Protein AF-A0A9R0IRI5-F1 (afdb_monomer)

Structure (mmCIF, N/CA/C/O backbone):
data_AF-A0A9R0IRI5-F1
#
_entry.id   AF-A0A9R0IRI5-F1
#
loop_
_atom_site.group_PDB
_atom_site.id
_atom_site.type_symbol
_atom_site.label_atom_id
_atom_site.label_alt_id
_atom_site.label_comp_id
_atom_site.label_asym_id
_atom_site.label_entity_id
_atom_site.label_seq_id
_atom_site.pdbx_PDB_ins_code
_atom_site.Cartn_x
_atom_site.Cartn_y
_atom_site.Cartn_z
_atom_site.occupancy
_atom_site.B_iso_or_equiv
_atom_site.auth_seq_id
_atom_site.auth_comp_id
_atom_site.auth_asym_id
_atom_site.auth_atom_id
_atom_site.pdbx_PDB_model_num
ATOM 1 N N . ALA A 1 1 ? 5.617 -37.318 -29.002 1.00 34.44 1 ALA A N 1
ATOM 2 C CA . ALA A 1 1 ? 5.835 -37.202 -27.542 1.00 34.44 1 ALA A CA 1
ATOM 3 C C . ALA A 1 1 ? 7.312 -37.353 -27.120 1.00 34.44 1 ALA A C 1
ATOM 5 O O . ALA A 1 1 ? 7.577 -37.456 -25.933 1.00 34.44 1 ALA A O 1
ATOM 6 N N . SER A 1 2 ? 8.288 -37.273 -28.040 1.00 26.97 2 SER A N 1
ATOM 7 C CA . SER A 1 2 ? 9.733 -37.380 -27.747 1.00 26.97 2 SER A CA 1
ATOM 8 C C . SER A 1 2 ? 10.540 -36.094 -28.010 1.00 26.97 2 SER A C 1
ATOM 10 O O . SER A 1 2 ? 11.762 -36.133 -27.974 1.00 26.97 2 SER A O 1
ATOM 12 N N . GLU A 1 3 ? 9.885 -34.950 -28.248 1.00 26.55 3 GLU A N 1
ATOM 13 C CA . GLU A 1 3 ? 10.561 -33.654 -28.488 1.00 26.55 3 GLU A CA 1
ATOM 14 C C . GLU A 1 3 ? 10.225 -32.574 -27.438 1.00 26.55 3 GLU A C 1
ATOM 16 O O . GLU A 1 3 ? 10.919 -31.565 -27.339 1.00 26.55 3 GLU A O 1
ATOM 21 N N . ASN A 1 4 ? 9.230 -32.808 -26.570 1.00 27.70 4 ASN A N 1
ATOM 22 C CA . ASN A 1 4 ? 8.852 -31.870 -25.499 1.00 27.70 4 ASN A CA 1
ATOM 23 C C . ASN A 1 4 ? 9.758 -31.943 -24.256 1.00 27.70 4 ASN A C 1
ATOM 25 O O . ASN A 1 4 ? 9.698 -31.061 -23.402 1.00 27.70 4 ASN A O 1
ATOM 29 N N . SER A 1 5 ? 10.625 -32.952 -24.146 1.00 26.86 5 SER A N 1
ATOM 30 C CA . SER A 1 5 ? 11.567 -33.097 -23.027 1.00 26.86 5 SER A CA 1
ATOM 31 C C . SER A 1 5 ? 12.816 -32.223 -23.162 1.00 26.86 5 SER A C 1
ATOM 33 O O . SER A 1 5 ? 13.522 -32.027 -22.181 1.00 26.86 5 SER A O 1
ATOM 35 N N . THR A 1 6 ? 13.086 -31.657 -24.341 1.00 27.02 6 THR A N 1
ATOM 36 C CA . THR A 1 6 ? 14.263 -30.803 -24.585 1.00 27.02 6 THR A CA 1
ATOM 37 C C . THR A 1 6 ? 14.029 -29.350 -24.144 1.00 27.02 6 THR A C 1
ATOM 39 O O . THR A 1 6 ? 14.977 -28.636 -23.830 1.00 27.02 6 THR A O 1
ATOM 42 N N . TYR A 1 7 ? 12.771 -28.908 -24.032 1.00 27.80 7 TYR A N 1
ATOM 43 C CA . TYR A 1 7 ? 12.427 -27.515 -23.711 1.00 27.80 7 TYR A CA 1
ATOM 44 C C . TYR A 1 7 ? 12.469 -27.162 -22.217 1.00 27.80 7 TYR A C 1
ATOM 46 O O . TYR A 1 7 ? 12.655 -25.996 -21.876 1.00 27.80 7 TYR A O 1
ATOM 54 N N . ILE A 1 8 ? 12.408 -28.155 -21.324 1.00 29.61 8 ILE A N 1
ATOM 55 C CA . ILE A 1 8 ? 12.660 -27.948 -19.885 1.00 29.61 8 ILE A CA 1
ATOM 56 C C . ILE A 1 8 ? 14.173 -27.777 -19.616 1.00 29.61 8 ILE A C 1
ATOM 58 O O . ILE A 1 8 ? 14.571 -27.125 -18.652 1.00 29.61 8 ILE A O 1
ATOM 62 N N . PHE A 1 9 ? 15.037 -28.269 -20.515 1.00 29.34 9 PHE A N 1
ATOM 63 C CA . PHE A 1 9 ? 16.495 -28.149 -20.397 1.00 29.34 9 PHE A CA 1
ATOM 64 C C . PHE A 1 9 ? 17.052 -26.769 -20.796 1.00 29.34 9 PHE A C 1
ATOM 66 O O . PHE A 1 9 ? 18.123 -26.395 -20.320 1.00 29.34 9 PHE A O 1
ATOM 73 N N . VAL A 1 10 ? 16.347 -25.974 -21.613 1.00 31.97 10 VAL A N 1
ATOM 74 C CA . VAL A 1 10 ? 16.868 -24.674 -22.095 1.00 31.97 10 VAL A CA 1
ATOM 75 C C . VAL A 1 10 ? 16.533 -23.519 -21.140 1.00 31.97 10 VAL A C 1
ATOM 77 O O . VAL A 1 10 ? 17.390 -22.670 -20.886 1.00 31.97 10 VAL A O 1
ATOM 80 N N . SER A 1 11 ? 15.345 -23.509 -20.523 1.00 28.72 11 SER A N 1
ATOM 81 C CA . SER A 1 11 ? 14.976 -22.463 -19.551 1.00 28.72 11 SER A CA 1
ATOM 82 C C . SER A 1 11 ? 15.700 -22.634 -18.208 1.00 28.72 11 SER A C 1
ATOM 84 O O . SER A 1 11 ? 16.206 -21.657 -17.655 1.00 28.72 11 SER A O 1
ATOM 86 N N . GLY A 1 12 ? 15.868 -23.873 -17.726 1.00 31.89 12 GLY A N 1
ATOM 87 C CA . GLY A 1 12 ? 16.689 -24.177 -16.546 1.00 31.89 12 GLY A CA 1
ATOM 88 C C . GLY A 1 12 ? 18.197 -24.023 -16.791 1.00 31.89 12 GLY A C 1
ATOM 89 O O . GLY A 1 12 ? 18.934 -23.578 -15.908 1.00 31.89 12 GLY A O 1
ATOM 90 N N . GLY A 1 13 ? 18.659 -24.312 -18.014 1.00 29.42 13 GLY A N 1
ATOM 91 C CA . GLY A 1 13 ? 20.059 -24.181 -18.419 1.00 29.42 13 GLY A CA 1
ATOM 92 C C . GLY A 1 13 ? 20.554 -22.733 -18.437 1.00 29.42 13 GLY A C 1
ATOM 93 O O . GLY A 1 13 ? 21.652 -22.460 -17.954 1.00 29.42 13 GLY A O 1
ATOM 94 N N . HIS A 1 14 ? 19.751 -21.771 -18.905 1.00 31.41 14 HIS A N 1
ATOM 95 C CA . HIS A 1 14 ? 20.143 -20.354 -18.904 1.00 31.41 14 HIS A CA 1
ATOM 96 C C . HIS A 1 14 ? 20.215 -19.740 -17.500 1.00 31.41 14 HIS A C 1
ATOM 98 O O . HIS A 1 14 ? 21.100 -18.919 -17.245 1.00 31.41 14 HIS A O 1
ATOM 104 N N . HIS A 1 15 ? 19.363 -20.183 -16.572 1.00 33.66 15 HIS A N 1
ATOM 105 C CA . HIS A 1 15 ? 19.416 -19.765 -15.169 1.00 33.66 15 HIS A CA 1
ATOM 106 C C . HIS A 1 15 ? 20.618 -20.360 -14.427 1.00 33.66 15 HIS A C 1
ATOM 108 O O . HIS A 1 15 ? 21.333 -19.618 -13.755 1.00 33.66 15 HIS A O 1
ATOM 114 N N . LEU A 1 16 ? 20.930 -21.645 -14.629 1.00 32.50 16 LEU A N 1
ATOM 115 C CA . LEU A 1 16 ? 22.154 -22.264 -14.100 1.00 32.50 16 LEU A CA 1
ATOM 116 C C . LEU A 1 16 ? 23.420 -21.658 -14.717 1.00 32.50 16 LEU A C 1
ATOM 118 O O . LEU A 1 16 ? 24.404 -21.457 -14.014 1.00 32.50 16 LEU A O 1
ATOM 122 N N . THR A 1 17 ? 23.385 -21.271 -15.996 1.00 30.36 17 THR A N 1
ATOM 123 C CA . THR A 1 17 ? 24.509 -20.591 -16.661 1.00 30.36 17 THR A CA 1
ATOM 124 C C . THR A 1 17 ? 24.684 -19.149 -16.169 1.00 30.36 17 THR A C 1
ATOM 126 O O . THR A 1 17 ? 25.813 -18.673 -16.085 1.00 30.36 17 THR A O 1
ATOM 129 N N . ARG A 1 18 ? 23.602 -18.438 -15.812 1.00 34.72 18 ARG A N 1
ATOM 130 C CA . ARG A 1 18 ? 23.656 -17.100 -15.187 1.00 34.72 18 ARG A CA 1
ATOM 131 C C . ARG A 1 18 ? 24.182 -17.167 -13.756 1.00 34.72 18 ARG A C 1
ATOM 133 O O . ARG A 1 18 ? 25.091 -16.413 -13.431 1.00 34.72 18 ARG A O 1
ATOM 140 N N . VAL A 1 19 ? 23.711 -18.124 -12.955 1.00 34.28 19 VAL A N 1
ATOM 141 C CA . VAL A 1 19 ? 24.250 -18.398 -11.613 1.00 34.28 19 VAL A CA 1
ATOM 142 C C . VAL A 1 19 ? 25.727 -18.791 -11.710 1.00 34.28 19 VAL A C 1
ATOM 144 O O . VAL A 1 19 ? 26.556 -18.190 -11.038 1.00 34.28 19 VAL A O 1
ATOM 147 N N . ALA A 1 20 ? 26.098 -19.688 -12.626 1.00 32.31 20 ALA A N 1
ATOM 148 C CA . ALA A 1 20 ? 27.489 -20.067 -12.867 1.00 32.31 20 ALA A CA 1
ATOM 149 C C . ALA A 1 20 ? 28.355 -18.900 -13.378 1.00 32.31 20 ALA A C 1
ATOM 151 O O . ALA A 1 20 ? 29.526 -18.826 -13.026 1.00 32.31 20 ALA A O 1
ATOM 152 N N . LYS A 1 21 ? 27.813 -17.960 -14.169 1.00 35.19 21 LYS A N 1
ATOM 153 C CA . LYS A 1 21 ? 28.524 -16.738 -14.596 1.00 35.19 21 LYS A CA 1
ATOM 154 C C . LYS A 1 21 ? 28.715 -15.748 -13.449 1.00 35.19 21 LYS A C 1
ATOM 156 O O . LYS A 1 21 ? 29.804 -15.195 -13.342 1.00 35.19 21 LYS A O 1
ATOM 161 N N . SER A 1 22 ? 27.726 -15.582 -12.574 1.00 34.81 22 SER A N 1
ATOM 162 C CA . SER A 1 22 ? 27.848 -14.768 -11.360 1.00 34.81 22 SER A CA 1
ATOM 163 C C . SER A 1 22 ? 28.839 -15.390 -10.374 1.00 34.81 22 SER A C 1
ATOM 165 O O . SER A 1 22 ? 29.735 -14.700 -9.902 1.00 34.81 22 SER A O 1
ATOM 167 N N . PHE A 1 23 ? 28.797 -16.711 -10.167 1.00 35.41 23 PHE A N 1
ATOM 168 C CA . PHE A 1 23 ? 29.818 -17.438 -9.405 1.00 35.41 23 PHE A CA 1
ATOM 169 C C . PHE A 1 23 ? 31.197 -17.371 -10.067 1.00 35.41 23 PHE A C 1
ATOM 171 O O . PHE A 1 23 ? 32.193 -17.264 -9.364 1.00 35.41 23 PHE A O 1
ATOM 178 N N . LYS A 1 24 ? 31.286 -17.356 -11.405 1.00 34.47 24 LYS A N 1
ATOM 179 C CA . LYS A 1 24 ? 32.548 -17.195 -12.145 1.00 34.47 24 LYS A CA 1
ATOM 180 C C . LYS A 1 24 ? 33.097 -15.766 -12.082 1.00 34.47 24 LYS A C 1
ATOM 182 O O . LYS A 1 24 ? 34.311 -15.595 -12.065 1.00 34.47 24 LYS A O 1
ATOM 187 N N . ALA A 1 25 ? 32.237 -14.751 -12.003 1.00 35.75 25 ALA A N 1
ATOM 188 C CA . ALA A 1 25 ? 32.619 -13.360 -11.764 1.00 35.75 25 ALA A CA 1
ATOM 189 C C . ALA A 1 25 ? 33.100 -13.157 -10.317 1.00 35.75 25 ALA A C 1
ATOM 191 O O . ALA A 1 25 ? 34.163 -12.578 -10.110 1.00 35.75 25 ALA A O 1
ATOM 192 N N . ILE A 1 26 ? 32.401 -13.748 -9.341 1.00 35.62 26 ILE A N 1
ATOM 193 C CA . ILE A 1 26 ? 32.817 -13.825 -7.929 1.00 35.62 26 ILE A CA 1
ATOM 194 C C . ILE A 1 26 ? 34.143 -14.598 -7.794 1.00 35.62 26 ILE A C 1
ATOM 196 O O . ILE A 1 26 ? 35.044 -14.169 -7.080 1.00 35.62 26 ILE A O 1
ATOM 200 N N . TYR A 1 27 ? 34.313 -15.693 -8.540 1.00 37.12 27 TYR A N 1
ATOM 201 C CA . TYR A 1 27 ? 35.543 -16.485 -8.622 1.00 37.12 27 TYR A CA 1
ATOM 202 C C . TYR A 1 27 ? 36.695 -15.706 -9.264 1.00 37.12 27 TYR A C 1
ATOM 204 O O . TYR A 1 27 ? 37.801 -15.744 -8.744 1.00 37.12 27 TYR A O 1
ATOM 212 N N . ASN A 1 28 ? 36.468 -14.959 -10.348 1.00 37.25 28 ASN A N 1
ATOM 213 C CA . ASN A 1 28 ? 37.505 -14.140 -10.984 1.00 37.25 28 ASN A CA 1
ATOM 214 C C . ASN A 1 28 ? 37.913 -12.947 -10.103 1.00 37.25 28 ASN A C 1
ATOM 216 O O . ASN A 1 28 ? 39.099 -12.630 -10.022 1.00 37.25 28 ASN A O 1
ATOM 220 N N . TYR A 1 29 ? 36.957 -12.348 -9.387 1.00 33.75 29 TYR A N 1
ATOM 221 C CA . TYR A 1 29 ? 37.200 -11.307 -8.385 1.00 33.75 29 TYR A CA 1
ATOM 222 C C . TYR A 1 29 ? 37.968 -11.851 -7.163 1.00 33.75 29 TYR A C 1
ATOM 224 O O . TYR A 1 29 ? 38.909 -11.225 -6.681 1.00 33.75 29 TYR A O 1
ATOM 232 N N . SER A 1 30 ? 37.648 -13.070 -6.712 1.00 32.78 30 SER A N 1
ATOM 233 C CA . SER A 1 30 ? 38.343 -13.771 -5.620 1.00 32.78 30 SER A CA 1
ATOM 234 C C . SER A 1 30 ? 39.747 -14.262 -6.020 1.00 32.78 30 SER A C 1
ATOM 236 O O . SER A 1 30 ? 40.709 -14.131 -5.260 1.00 32.78 30 SER A O 1
ATOM 238 N N . LYS A 1 31 ? 39.911 -14.737 -7.261 1.00 34.09 31 LYS A N 1
ATOM 239 C CA . LYS A 1 31 ? 41.185 -15.195 -7.841 1.00 34.09 31 LYS A CA 1
ATOM 240 C C . LYS A 1 31 ? 42.206 -14.063 -7.964 1.00 34.09 31 LYS A C 1
ATOM 242 O O . LYS A 1 31 ? 43.397 -14.310 -7.788 1.00 34.09 31 LYS A O 1
ATOM 247 N N . ALA A 1 32 ? 41.750 -12.825 -8.168 1.00 35.03 32 ALA A N 1
ATOM 248 C CA . ALA A 1 32 ? 42.601 -11.634 -8.166 1.00 35.03 32 ALA A CA 1
ATOM 249 C C . ALA A 1 32 ? 43.190 -11.292 -6.777 1.00 35.03 32 ALA A C 1
ATOM 251 O O . ALA A 1 32 ? 44.131 -10.506 -6.694 1.00 35.03 32 ALA A O 1
ATOM 252 N N . LYS A 1 33 ? 42.693 -11.902 -5.686 1.00 39.25 33 LYS A N 1
ATOM 253 C CA . LYS A 1 33 ? 43.102 -11.619 -4.292 1.00 39.25 33 LYS A CA 1
ATOM 254 C C . LYS A 1 33 ? 43.666 -12.850 -3.551 1.00 39.25 33 LYS A C 1
ATOM 256 O O . LYS A 1 33 ? 43.754 -12.872 -2.321 1.00 39.25 33 LYS A O 1
ATOM 261 N N . SER A 1 34 ? 44.049 -13.893 -4.293 1.00 38.25 34 SER A N 1
ATOM 262 C CA . SER A 1 34 ? 44.352 -15.231 -3.770 1.00 38.25 34 SER A CA 1
ATOM 263 C C . SER A 1 34 ? 45.818 -15.424 -3.358 1.00 38.25 34 SER A C 1
ATOM 265 O O . SER A 1 34 ? 46.617 -16.013 -4.083 1.00 38.25 34 SER A O 1
ATOM 267 N N . SER A 1 35 ? 46.153 -15.008 -2.139 1.00 42.88 35 SER A N 1
ATOM 268 C CA . SER A 1 35 ? 47.235 -15.654 -1.369 1.00 42.88 35 SER A CA 1
ATOM 269 C C . SER A 1 35 ? 46.993 -15.662 0.146 1.00 42.88 35 SER A C 1
ATOM 271 O O . SER A 1 35 ? 47.538 -16.519 0.834 1.00 42.88 35 SER A O 1
ATOM 273 N N . ARG A 1 36 ? 46.115 -14.788 0.671 1.00 43.12 36 ARG A N 1
ATOM 274 C CA . ARG A 1 36 ? 45.747 -14.751 2.105 1.00 43.12 36 ARG A CA 1
ATOM 275 C C . ARG A 1 36 ? 44.447 -15.495 2.470 1.00 43.12 36 ARG A C 1
ATOM 277 O O . ARG A 1 36 ? 44.368 -16.037 3.562 1.00 43.12 36 ARG A O 1
ATOM 284 N N . ILE A 1 37 ? 43.461 -15.591 1.569 1.00 49.50 37 ILE A N 1
ATOM 285 C CA . ILE A 1 37 ? 42.096 -16.088 1.890 1.00 49.50 37 ILE A CA 1
ATOM 286 C C . ILE A 1 37 ? 42.006 -17.625 2.014 1.00 49.50 37 ILE A C 1
ATOM 288 O O . ILE A 1 37 ? 41.159 -18.143 2.740 1.00 49.50 37 ILE A O 1
ATOM 292 N N . GLY A 1 38 ? 42.897 -18.380 1.359 1.00 47.00 38 GLY A N 1
ATOM 293 C CA . GLY A 1 38 ? 42.870 -19.851 1.406 1.00 47.00 38 GLY A CA 1
ATOM 294 C C . GLY A 1 38 ? 43.092 -20.445 2.807 1.00 47.00 38 GLY A C 1
ATOM 295 O O . GLY A 1 38 ? 42.660 -21.566 3.074 1.00 47.00 38 GLY A O 1
ATOM 296 N N . VAL A 1 39 ? 43.723 -19.691 3.713 1.00 49.62 39 VAL A N 1
ATOM 297 C CA . VAL A 1 39 ? 44.007 -20.121 5.093 1.00 49.62 39 VAL A CA 1
ATOM 298 C C . VAL A 1 39 ? 42.773 -19.963 5.999 1.00 49.62 39 VAL A C 1
ATOM 300 O O . VAL A 1 39 ? 42.470 -20.864 6.786 1.00 49.62 39 VAL A O 1
ATOM 303 N N . ASP A 1 40 ? 42.002 -18.882 5.839 1.00 55.78 40 ASP A N 1
ATOM 304 C CA . ASP A 1 40 ? 40.813 -18.605 6.664 1.00 55.78 40 ASP A CA 1
ATOM 305 C C . ASP A 1 40 ? 39.625 -19.512 6.312 1.00 55.78 40 ASP A C 1
ATOM 307 O O . ASP A 1 40 ? 38.956 -20.045 7.203 1.00 55.78 40 ASP A O 1
ATOM 311 N N . VAL A 1 41 ? 39.406 -19.780 5.019 1.00 57.75 41 VAL A N 1
ATOM 312 C CA . VAL A 1 41 ? 38.329 -20.676 4.559 1.00 57.75 41 VAL A CA 1
ATOM 313 C C . VAL A 1 41 ? 38.591 -22.123 4.989 1.00 57.75 41 VAL A C 1
ATOM 315 O O . VAL A 1 41 ? 37.686 -22.792 5.489 1.00 57.75 41 VAL A O 1
ATOM 318 N N . GLY A 1 42 ? 39.837 -22.599 4.883 1.00 61.81 42 GLY A N 1
ATOM 319 C CA . GLY A 1 42 ? 40.212 -23.931 5.366 1.00 61.81 42 GLY A CA 1
ATOM 320 C C . GLY A 1 42 ? 39.961 -24.102 6.868 1.00 61.81 42 GLY A C 1
ATOM 321 O O . GLY A 1 42 ? 39.436 -25.129 7.295 1.00 61.81 42 GLY A O 1
ATOM 322 N N . THR A 1 43 ? 40.253 -23.068 7.661 1.00 68.19 43 THR A N 1
ATOM 323 C CA . THR A 1 43 ? 40.051 -23.084 9.118 1.00 68.19 43 THR A CA 1
ATOM 324 C C . THR A 1 43 ? 38.567 -23.129 9.493 1.00 68.19 43 THR A C 1
ATOM 326 O O . THR A 1 43 ? 38.179 -23.876 10.395 1.00 68.19 43 THR A O 1
ATOM 329 N N . ALA A 1 44 ? 37.713 -22.379 8.789 1.00 67.44 44 ALA A N 1
ATOM 330 C CA . ALA A 1 44 ? 36.265 -22.416 8.995 1.00 67.44 44 ALA A CA 1
ATOM 331 C C . ALA A 1 44 ? 35.666 -23.789 8.644 1.00 67.44 44 ALA A C 1
ATOM 333 O O . ALA A 1 44 ? 34.859 -24.327 9.404 1.00 67.44 44 ALA A O 1
ATOM 334 N N . ILE A 1 45 ? 36.111 -24.394 7.537 1.00 75.00 45 ILE A N 1
ATOM 335 C CA . ILE A 1 45 ? 35.637 -25.714 7.110 1.00 75.00 45 ILE A CA 1
ATOM 336 C C . ILE A 1 45 ? 36.017 -26.797 8.130 1.00 75.00 45 ILE A C 1
ATOM 338 O O . ILE A 1 45 ? 35.170 -27.610 8.496 1.00 75.00 45 ILE A O 1
ATOM 342 N N . VAL A 1 46 ? 37.248 -26.781 8.651 1.00 76.50 46 VAL A N 1
ATOM 343 C CA . VAL A 1 46 ? 37.690 -27.741 9.680 1.00 76.50 46 VAL A CA 1
ATOM 344 C C . VAL A 1 46 ? 36.857 -27.622 10.962 1.00 76.50 46 VAL A C 1
ATOM 346 O O . VAL A 1 46 ? 36.475 -28.640 11.536 1.00 76.50 46 VAL A O 1
ATOM 349 N N . LYS A 1 47 ? 36.496 -26.403 11.392 1.00 72.00 47 LYS A N 1
ATOM 350 C CA . LYS A 1 47 ? 35.612 -26.201 12.558 1.00 72.00 47 LYS A CA 1
ATOM 351 C C . LYS A 1 47 ? 34.227 -26.824 12.353 1.00 72.00 47 LYS A C 1
ATOM 353 O O . LYS A 1 47 ? 33.705 -27.457 13.269 1.00 72.00 47 LYS A O 1
ATOM 358 N N . ILE A 1 48 ? 33.649 -26.671 11.161 1.00 74.31 48 ILE A N 1
ATOM 359 C CA . ILE A 1 48 ? 32.338 -27.245 10.826 1.00 74.31 48 ILE A CA 1
ATOM 360 C C . ILE A 1 48 ? 32.414 -28.774 10.740 1.00 74.31 48 ILE A C 1
ATOM 362 O O . ILE A 1 48 ? 31.531 -29.458 11.255 1.00 74.31 48 ILE A O 1
ATOM 366 N N . LEU A 1 49 ? 33.478 -29.322 10.145 1.00 79.75 49 LEU A N 1
ATOM 367 C CA . LEU A 1 49 ? 33.703 -30.769 10.092 1.00 79.75 49 LEU A CA 1
ATOM 368 C C . LEU A 1 49 ? 33.828 -31.376 11.494 1.00 79.75 49 LEU A C 1
ATOM 370 O O . LEU A 1 49 ? 33.182 -32.385 11.767 1.00 79.75 49 LEU A O 1
ATOM 374 N N . ASN A 1 50 ? 34.553 -30.717 12.403 1.00 80.88 50 ASN A N 1
ATOM 375 C CA . ASN A 1 50 ? 34.650 -31.153 13.797 1.00 80.88 50 ASN A CA 1
ATOM 376 C C . ASN A 1 50 ? 33.274 -31.176 14.477 1.00 80.88 50 ASN A C 1
ATOM 378 O O . ASN A 1 50 ? 32.920 -32.181 15.080 1.00 80.88 50 ASN A O 1
ATOM 382 N N . LEU A 1 51 ? 32.463 -30.119 14.324 1.00 76.19 51 LEU A N 1
ATOM 383 C CA . LEU A 1 51 ? 31.102 -30.061 14.877 1.00 76.19 51 LEU A CA 1
ATOM 384 C C . LEU A 1 51 ? 30.204 -31.193 14.340 1.00 76.19 51 LEU A C 1
ATOM 386 O O . LEU A 1 51 ? 29.423 -31.790 15.091 1.00 76.19 51 LEU A O 1
ATOM 390 N N . LEU A 1 52 ? 30.313 -31.492 13.041 1.00 76.56 52 LEU A N 1
ATOM 391 C CA . LEU A 1 52 ? 29.565 -32.569 12.396 1.00 76.56 52 LEU A CA 1
ATOM 392 C C . LEU A 1 52 ? 29.958 -33.942 12.956 1.00 76.56 52 LEU A C 1
ATOM 394 O O . LEU A 1 52 ? 29.073 -34.742 13.260 1.00 76.56 52 LEU A O 1
ATOM 398 N N . GLU A 1 53 ? 31.255 -34.206 13.115 1.00 80.94 53 GLU A N 1
ATOM 399 C CA . GLU A 1 53 ? 31.772 -35.497 13.579 1.00 80.94 53 GLU A CA 1
ATOM 400 C C . GLU A 1 53 ? 31.572 -35.731 15.078 1.00 80.94 53 GLU A C 1
ATOM 402 O O . GLU A 1 53 ? 31.173 -36.829 15.464 1.00 80.94 53 GLU A O 1
ATOM 407 N N . SER A 1 54 ? 31.816 -34.724 15.922 1.00 73.88 54 SER A N 1
ATOM 408 C CA . SER A 1 54 ? 31.803 -34.899 17.378 1.00 73.88 54 SER A CA 1
ATOM 409 C C . SER A 1 54 ? 30.415 -34.777 18.005 1.00 73.88 54 SER A C 1
ATOM 411 O O . SER A 1 54 ? 30.191 -35.339 19.077 1.00 73.88 54 SER A O 1
ATOM 413 N N . HIS A 1 55 ? 29.478 -34.063 17.366 1.00 76.31 55 HIS A N 1
ATOM 414 C CA . HIS A 1 55 ? 28.176 -33.754 17.970 1.00 76.31 55 HIS A CA 1
ATOM 415 C C . HIS A 1 55 ? 26.979 -34.110 17.081 1.00 76.31 55 HIS A C 1
ATOM 417 O O . HIS A 1 55 ? 26.100 -34.858 17.516 1.00 76.31 55 HIS A O 1
ATOM 423 N N . LEU A 1 56 ? 26.916 -33.599 15.847 1.00 75.50 56 LEU A N 1
ATOM 424 C CA . LEU A 1 56 ? 25.676 -33.635 15.054 1.00 75.50 56 LEU A CA 1
ATOM 425 C C . LEU A 1 56 ? 25.366 -35.022 14.468 1.00 75.50 56 LEU A C 1
ATOM 427 O O . LEU A 1 56 ? 24.241 -35.505 14.598 1.00 75.50 56 LEU A O 1
ATOM 431 N N . ILE A 1 57 ? 26.350 -35.698 13.865 1.00 75.81 57 ILE A N 1
ATOM 432 C CA . ILE A 1 57 ? 26.166 -37.041 13.285 1.00 75.81 57 ILE A CA 1
ATOM 433 C C . ILE A 1 57 ? 25.901 -38.110 14.370 1.00 75.81 57 ILE A C 1
ATOM 435 O O . ILE A 1 57 ? 24.975 -38.913 14.183 1.00 75.81 57 ILE A O 1
ATOM 439 N N . PRO A 1 58 ? 26.626 -38.134 15.512 1.00 76.31 58 PRO A N 1
ATOM 440 C CA . PRO A 1 58 ? 26.314 -39.048 16.613 1.00 76.31 58 PRO A CA 1
ATOM 441 C C . PRO A 1 58 ? 24.902 -38.843 17.180 1.00 76.31 58 PRO A C 1
ATOM 443 O O . PRO A 1 58 ? 24.166 -39.814 17.346 1.00 76.31 58 PRO A O 1
ATOM 446 N N . SER A 1 59 ? 24.475 -37.590 17.386 1.00 70.00 59 SER A N 1
ATOM 447 C CA . SER A 1 59 ? 23.150 -37.267 17.950 1.00 70.00 59 SER A CA 1
ATOM 448 C C . SER A 1 59 ? 21.991 -37.575 16.992 1.00 70.00 59 SER A C 1
ATOM 450 O O . SER A 1 59 ? 20.898 -37.955 17.418 1.00 70.00 59 SER A O 1
ATOM 452 N N . ALA A 1 60 ? 22.217 -37.461 15.680 1.00 65.25 60 ALA A N 1
ATOM 453 C CA . ALA A 1 60 ? 21.216 -37.791 14.665 1.00 65.25 60 ALA A CA 1
ATOM 454 C C . ALA A 1 60 ? 20.930 -39.298 14.564 1.00 65.25 60 ALA A C 1
ATOM 456 O O . ALA A 1 60 ? 19.834 -39.690 14.166 1.00 65.25 60 ALA A O 1
ATOM 457 N N . SER A 1 61 ? 21.881 -40.147 14.972 1.00 56.84 61 SER A N 1
ATOM 458 C CA . SER A 1 61 ? 21.713 -41.606 14.947 1.00 56.84 61 SER A CA 1
ATOM 459 C C . SER A 1 61 ? 20.682 -42.120 15.965 1.00 56.84 61 SER A C 1
ATOM 461 O O . SER A 1 61 ? 20.239 -43.255 15.835 1.00 56.84 61 SER A O 1
ATOM 463 N N . ALA A 1 62 ? 20.271 -41.292 16.934 1.00 48.94 62 ALA A N 1
ATOM 464 C CA . ALA A 1 62 ? 19.295 -41.643 17.968 1.00 48.94 62 ALA A CA 1
ATOM 465 C C . ALA A 1 62 ? 17.864 -41.124 17.705 1.00 48.94 62 ALA A C 1
ATOM 467 O O . ALA A 1 62 ? 16.950 -41.509 18.428 1.00 48.94 62 ALA A O 1
ATOM 468 N N . SER A 1 63 ? 17.652 -40.236 16.721 1.00 50.53 63 SER A N 1
ATOM 469 C CA . SER A 1 63 ? 16.414 -39.433 16.627 1.00 50.53 63 SER A CA 1
ATOM 470 C C . SER A 1 63 ? 15.719 -39.418 15.260 1.00 50.53 63 SER A C 1
ATOM 472 O O . SER A 1 63 ? 14.494 -39.321 15.221 1.00 50.53 63 SER A O 1
ATOM 474 N N . SER A 1 64 ? 16.443 -39.497 14.135 1.00 59.34 64 SER A N 1
ATOM 475 C CA . SER A 1 64 ? 15.835 -39.520 12.793 1.00 59.34 64 SER A CA 1
ATOM 476 C C . SER A 1 64 ? 16.857 -39.863 11.711 1.00 59.34 64 SER A C 1
ATOM 478 O O . SER A 1 64 ? 17.889 -39.198 11.577 1.00 59.34 64 SER A O 1
ATOM 480 N N . SER A 1 65 ? 16.537 -40.838 10.859 1.00 61.25 65 SER A N 1
ATOM 481 C CA . SER A 1 65 ? 17.380 -41.196 9.716 1.00 61.25 65 SER A CA 1
ATOM 482 C C . SER A 1 65 ? 17.520 -40.065 8.688 1.00 61.25 65 SER A C 1
ATOM 484 O O . SER A 1 65 ? 18.577 -39.921 8.071 1.00 61.25 65 SER A O 1
ATOM 486 N N . LYS A 1 66 ? 16.530 -39.162 8.585 1.00 69.94 66 LYS A N 1
ATOM 487 C CA . LYS A 1 66 ? 16.579 -37.981 7.699 1.00 69.94 66 LYS A CA 1
ATOM 488 C C . LYS A 1 66 ? 17.685 -37.001 8.092 1.00 69.94 66 LYS A C 1
ATOM 490 O O . LYS A 1 66 ? 18.427 -36.523 7.234 1.00 69.94 66 LYS A O 1
ATOM 495 N N . SER A 1 67 ? 17.816 -36.727 9.390 1.00 71.38 67 SER A N 1
ATOM 496 C CA . SER A 1 67 ? 18.846 -35.828 9.923 1.00 71.38 67 SER A CA 1
ATOM 497 C C . SER A 1 67 ? 20.244 -36.413 9.726 1.00 71.38 67 SER A C 1
ATOM 499 O O . SER A 1 67 ? 21.183 -35.689 9.402 1.00 71.38 67 SER A O 1
ATOM 501 N N . LYS A 1 68 ? 20.381 -37.742 9.829 1.00 74.19 68 LYS A N 1
ATOM 502 C CA . LYS A 1 68 ? 21.647 -38.441 9.575 1.00 74.19 68 LYS A CA 1
ATOM 503 C C . LYS A 1 68 ? 22.096 -38.297 8.118 1.00 74.19 68 LYS A C 1
ATOM 505 O O . LYS A 1 68 ? 23.248 -37.936 7.883 1.00 74.19 68 LYS A O 1
ATOM 510 N N . VAL A 1 69 ? 21.194 -38.502 7.152 1.00 73.25 69 VAL A N 1
ATOM 511 C CA . VAL A 1 69 ? 21.487 -38.298 5.718 1.00 73.25 69 VAL A CA 1
ATOM 512 C C . VAL A 1 69 ? 21.863 -36.840 5.440 1.00 73.25 69 VAL A C 1
ATOM 514 O O . VAL A 1 69 ? 22.830 -36.579 4.725 1.00 73.25 69 VAL A O 1
ATOM 517 N N . PHE A 1 70 ? 21.160 -35.882 6.051 1.00 77.50 70 PHE A N 1
ATOM 518 C CA . PHE A 1 70 ? 21.454 -34.456 5.904 1.00 77.50 70 PHE A CA 1
ATOM 519 C C . PHE A 1 70 ? 22.855 -34.079 6.411 1.00 77.50 70 PHE A C 1
ATOM 521 O O . PHE A 1 70 ? 23.622 -33.443 5.687 1.00 77.50 70 PHE A O 1
ATOM 528 N N . TYR A 1 71 ? 23.233 -34.508 7.619 1.00 78.94 71 TYR A N 1
ATOM 529 C CA . TYR A 1 71 ? 24.550 -34.182 8.175 1.00 78.94 71 TYR A CA 1
ATOM 530 C C . TYR A 1 71 ? 25.694 -34.917 7.469 1.00 78.94 71 TYR A C 1
ATOM 532 O O . TYR A 1 71 ? 26.759 -34.333 7.274 1.00 78.94 71 TYR A O 1
ATOM 540 N N . GLN A 1 72 ? 25.481 -36.155 7.013 1.00 80.06 72 GLN A N 1
ATOM 541 C CA . GLN A 1 72 ? 26.468 -36.867 6.191 1.00 80.06 72 GLN A CA 1
ATOM 542 C C . GLN A 1 72 ? 26.640 -36.216 4.811 1.00 80.06 72 GLN A C 1
ATOM 544 O O . GLN A 1 72 ? 27.765 -36.080 4.328 1.00 80.06 72 GLN A O 1
ATOM 549 N N . LYS A 1 73 ? 25.550 -35.721 4.207 1.00 83.56 73 LYS A N 1
ATOM 550 C CA . LYS A 1 73 ? 25.615 -34.896 2.993 1.00 83.56 73 LYS A CA 1
ATOM 551 C C . LYS A 1 73 ? 26.434 -33.626 3.233 1.00 83.56 73 LYS A C 1
ATOM 553 O O . LYS A 1 73 ? 27.331 -33.339 2.445 1.00 83.56 73 LYS A O 1
ATOM 558 N N . MET A 1 74 ? 26.158 -32.889 4.315 1.00 82.25 74 MET A N 1
ATOM 559 C CA . MET A 1 74 ? 26.924 -31.687 4.667 1.00 82.25 74 MET A CA 1
ATOM 560 C C . MET A 1 74 ? 28.409 -32.005 4.850 1.00 82.25 74 MET A C 1
ATOM 562 O O . MET A 1 74 ? 29.252 -31.294 4.312 1.00 82.25 74 MET A O 1
ATOM 566 N N . LYS A 1 75 ? 28.742 -33.101 5.540 1.00 83.38 75 LYS A N 1
ATOM 567 C CA . LYS A 1 75 ? 30.128 -33.559 5.690 1.00 83.38 75 LYS A CA 1
ATOM 568 C C . LYS A 1 75 ? 30.806 -33.771 4.329 1.00 83.38 75 LYS A C 1
ATOM 570 O O . LYS A 1 75 ? 31.935 -33.323 4.136 1.00 83.38 75 LYS A O 1
ATOM 575 N N . GLY A 1 76 ? 30.106 -34.389 3.376 1.00 82.69 76 GLY A N 1
ATOM 576 C CA . GLY A 1 76 ? 30.581 -34.538 1.999 1.00 82.69 76 GLY A CA 1
ATOM 577 C C . GLY A 1 76 ? 30.805 -33.199 1.297 1.00 82.69 76 GLY A C 1
ATOM 578 O O . GLY A 1 76 ? 31.865 -32.994 0.716 1.00 82.69 76 GLY A O 1
ATOM 579 N N . ASP A 1 77 ? 29.867 -32.256 1.421 1.00 84.50 77 ASP A N 1
ATOM 580 C CA . ASP A 1 77 ? 29.984 -30.916 0.829 1.00 84.50 77 ASP A CA 1
ATOM 581 C C . ASP A 1 77 ? 31.220 -30.160 1.345 1.00 84.50 77 ASP A C 1
ATOM 583 O O . ASP A 1 77 ? 31.979 -29.599 0.558 1.00 84.50 77 ASP A O 1
ATOM 587 N N . TYR A 1 78 ? 31.482 -30.200 2.652 1.00 85.31 78 TYR A N 1
ATOM 588 C CA . TYR A 1 78 ? 32.629 -29.512 3.249 1.00 85.31 78 TYR A CA 1
ATOM 589 C C . TYR A 1 78 ? 33.977 -30.152 2.899 1.00 85.31 78 TYR A C 1
ATOM 591 O O . TYR A 1 78 ? 34.947 -29.437 2.634 1.00 85.31 78 TYR A O 1
ATOM 599 N N . HIS A 1 79 ? 34.054 -31.483 2.824 1.00 85.00 79 HIS A N 1
ATOM 600 C CA . HIS A 1 79 ? 35.247 -32.138 2.287 1.00 85.00 79 HIS A CA 1
ATOM 601 C C . HIS A 1 79 ? 35.430 -31.878 0.787 1.00 85.00 79 HIS A C 1
ATOM 603 O O . HIS A 1 79 ? 36.573 -31.761 0.341 1.00 85.00 79 HIS A O 1
ATOM 609 N N . ARG A 1 80 ? 34.342 -31.724 0.018 1.00 87.81 80 ARG A N 1
ATOM 610 C CA . ARG A 1 80 ? 34.416 -31.373 -1.404 1.00 87.81 80 ARG A CA 1
ATOM 611 C C . ARG A 1 80 ? 35.026 -29.993 -1.579 1.00 87.81 80 ARG A C 1
ATOM 613 O O . ARG A 1 80 ? 35.960 -29.853 -2.359 1.00 87.81 80 ARG A O 1
ATOM 620 N N . TYR A 1 81 ? 34.574 -29.017 -0.791 1.00 86.00 81 TYR A N 1
ATOM 621 C CA . TYR A 1 81 ? 35.169 -27.683 -0.786 1.00 86.00 81 TYR A CA 1
ATOM 622 C C . TYR A 1 81 ? 36.664 -27.755 -0.469 1.00 86.00 81 TYR A C 1
ATOM 624 O O . TYR A 1 81 ? 37.450 -27.162 -1.194 1.00 86.00 81 TYR A O 1
ATOM 632 N N . LEU A 1 82 ? 37.089 -28.548 0.528 1.00 80.56 82 LEU A N 1
ATOM 633 C CA . LEU A 1 82 ? 38.521 -28.787 0.777 1.00 80.56 82 LEU A CA 1
ATOM 634 C C . LEU A 1 82 ? 39.238 -29.356 -0.456 1.00 80.56 82 LEU A C 1
ATOM 636 O O . LEU A 1 82 ? 40.331 -28.907 -0.790 1.00 80.56 82 LEU A O 1
ATOM 640 N N . ALA A 1 83 ? 38.636 -30.315 -1.158 1.00 82.75 83 ALA A N 1
ATOM 641 C CA . ALA A 1 83 ? 39.232 -30.901 -2.354 1.00 82.75 83 ALA A CA 1
ATOM 642 C C . ALA A 1 83 ? 39.399 -29.884 -3.502 1.00 82.75 83 ALA A C 1
ATOM 644 O O . ALA A 1 83 ? 40.334 -30.027 -4.284 1.00 82.75 83 ALA A O 1
ATOM 645 N N . GLU A 1 84 ? 38.570 -28.839 -3.585 1.00 79.94 84 GLU A N 1
ATOM 646 C CA . GLU A 1 84 ? 38.638 -27.816 -4.644 1.00 79.94 84 GLU A CA 1
ATOM 647 C C . GLU A 1 84 ? 39.873 -26.906 -4.547 1.00 79.94 84 GLU A C 1
ATOM 649 O O . GLU A 1 84 ? 40.360 -26.429 -5.572 1.00 79.94 84 GLU A O 1
ATOM 654 N N . PHE A 1 85 ? 40.401 -26.664 -3.341 1.00 76.44 85 PHE A N 1
ATOM 655 C CA . PHE A 1 85 ? 41.545 -25.758 -3.138 1.00 76.44 85 PHE A CA 1
ATOM 656 C C . PHE A 1 85 ? 42.810 -26.428 -2.596 1.00 76.44 85 PHE A C 1
ATOM 658 O O . PHE A 1 85 ? 43.891 -25.837 -2.661 1.00 76.44 85 PHE A O 1
ATOM 665 N N . LYS A 1 86 ? 42.716 -27.646 -2.051 1.00 77.19 86 LYS A N 1
ATOM 666 C CA . LYS A 1 86 ? 43.893 -28.422 -1.647 1.00 77.19 86 LYS A CA 1
ATOM 667 C C . LYS A 1 86 ? 44.572 -29.048 -2.865 1.00 77.19 86 LYS A C 1
ATOM 669 O O . LYS A 1 86 ? 43.930 -29.352 -3.866 1.00 77.19 86 LYS A O 1
ATOM 674 N N . THR A 1 87 ? 45.880 -29.280 -2.770 1.00 74.69 87 THR A N 1
ATOM 675 C CA . THR A 1 87 ? 46.690 -29.924 -3.817 1.00 74.69 87 THR A CA 1
ATOM 676 C C . THR A 1 87 ? 47.485 -31.100 -3.242 1.00 74.69 87 THR A C 1
ATOM 678 O O . THR A 1 87 ? 47.609 -31.261 -2.027 1.00 74.69 87 THR A O 1
ATOM 681 N N . GLY A 1 88 ? 47.992 -31.983 -4.107 1.00 77.38 88 GLY A N 1
ATOM 682 C CA . GLY A 1 88 ? 48.849 -33.098 -3.689 1.00 77.38 88 GLY A CA 1
ATOM 683 C C . GLY A 1 88 ? 48.150 -34.109 -2.768 1.00 77.38 88 GLY A C 1
ATOM 684 O O . GLY A 1 88 ? 47.106 -34.661 -3.113 1.00 77.38 88 GLY A O 1
ATOM 685 N N . VAL A 1 89 ? 48.755 -34.399 -1.613 1.00 77.50 89 VAL A N 1
ATOM 686 C CA . VAL A 1 89 ? 48.266 -35.417 -0.660 1.00 77.50 89 VAL A CA 1
ATOM 687 C C . VAL A 1 89 ? 46.972 -34.971 0.027 1.00 77.50 89 VAL A C 1
ATOM 689 O O . VAL A 1 89 ? 46.046 -35.768 0.161 1.00 77.50 89 VAL A O 1
ATOM 692 N N . GLU A 1 90 ? 46.861 -33.689 0.379 1.00 75.88 90 GLU A N 1
ATOM 693 C CA . GLU A 1 90 ? 45.676 -33.134 1.049 1.00 75.88 90 GLU A CA 1
ATOM 694 C C . GLU A 1 90 ? 44.441 -33.140 0.135 1.00 75.88 90 GLU A C 1
ATOM 696 O O . GLU A 1 90 ? 43.333 -33.405 0.595 1.00 75.88 90 GLU A O 1
ATOM 701 N N . HIS A 1 91 ? 44.631 -32.929 -1.173 1.00 83.25 91 HIS A N 1
ATOM 702 C CA . HIS A 1 91 ? 43.567 -33.080 -2.172 1.00 83.25 91 HIS A CA 1
ATOM 703 C C . HIS A 1 91 ? 43.036 -34.515 -2.230 1.00 83.25 91 HIS A C 1
ATOM 705 O O . HIS A 1 91 ? 41.824 -34.735 -2.243 1.00 83.25 91 HIS A O 1
ATOM 711 N N . LYS A 1 92 ? 43.939 -35.506 -2.252 1.00 77.44 92 LYS A N 1
ATOM 712 C CA . LYS A 1 92 ? 43.564 -36.928 -2.289 1.00 77.44 92 LYS A CA 1
ATOM 713 C C . LYS A 1 92 ? 42.793 -37.330 -1.035 1.00 77.44 92 LYS A C 1
ATOM 715 O O . LYS A 1 92 ? 41.802 -38.047 -1.142 1.00 77.44 92 LYS A O 1
ATOM 720 N N . GLU A 1 93 ? 43.210 -36.831 0.124 1.00 81.62 93 GLU A N 1
ATOM 721 C CA . GLU A 1 93 ? 42.543 -37.100 1.397 1.00 81.62 93 GLU A CA 1
ATOM 722 C C . GLU A 1 93 ? 41.161 -36.432 1.470 1.00 81.62 93 GLU A C 1
ATOM 724 O O . GLU A 1 93 ? 40.170 -37.088 1.786 1.00 81.62 93 GLU A O 1
ATOM 729 N N . ALA A 1 94 ? 41.046 -35.160 1.077 1.00 82.12 94 ALA A N 1
ATOM 730 C CA . ALA A 1 94 ? 39.760 -34.467 0.999 1.00 82.12 94 ALA A CA 1
ATOM 731 C C . ALA A 1 94 ? 38.802 -35.137 -0.004 1.00 82.12 94 ALA A C 1
ATOM 733 O O . ALA A 1 94 ? 37.625 -35.342 0.294 1.00 82.12 94 ALA A O 1
ATOM 734 N N . THR A 1 95 ? 39.311 -35.572 -1.159 1.00 81.25 95 THR A N 1
ATOM 735 C CA . THR A 1 95 ? 38.546 -36.318 -2.171 1.00 81.25 95 THR A CA 1
ATOM 736 C C . THR A 1 95 ? 38.053 -37.659 -1.624 1.00 81.25 95 THR A C 1
ATOM 738 O O . THR A 1 95 ? 36.886 -38.017 -1.794 1.00 81.25 95 THR A O 1
ATOM 741 N N . LYS A 1 96 ? 38.911 -38.397 -0.910 1.00 83.62 96 LYS A N 1
ATOM 742 C CA . LYS A 1 96 ? 38.546 -39.658 -0.253 1.00 83.62 96 LYS A CA 1
ATOM 743 C C . LYS A 1 96 ? 37.464 -39.443 0.808 1.00 83.62 96 LYS A C 1
ATOM 745 O O . LYS A 1 96 ? 36.474 -40.173 0.812 1.00 83.62 96 LYS A O 1
ATOM 750 N N . ASN A 1 97 ? 37.608 -38.428 1.655 1.00 83.62 97 ASN A N 1
ATOM 751 C CA . ASN A 1 97 ? 36.647 -38.132 2.719 1.00 83.62 97 ASN A CA 1
ATOM 752 C C . ASN A 1 97 ? 35.307 -37.614 2.177 1.00 83.62 97 ASN A C 1
ATOM 754 O O . ASN A 1 97 ? 34.256 -37.994 2.690 1.00 83.62 97 ASN A O 1
ATOM 758 N N . THR A 1 98 ? 35.325 -36.860 1.074 1.00 85.06 98 THR A N 1
ATOM 759 C CA . THR A 1 98 ? 34.119 -36.489 0.312 1.00 85.06 98 THR A CA 1
ATOM 760 C C . THR A 1 98 ? 33.376 -37.729 -0.174 1.00 85.06 98 THR A C 1
ATOM 762 O O . THR A 1 98 ? 32.182 -37.888 0.080 1.00 85.06 98 THR A O 1
ATOM 765 N N . MET A 1 99 ? 34.098 -38.647 -0.829 1.00 80.88 99 MET A N 1
ATOM 766 C CA . MET A 1 99 ? 33.537 -39.897 -1.337 1.00 80.88 99 MET A CA 1
ATOM 767 C C . MET A 1 99 ? 32.947 -40.751 -0.210 1.00 80.88 99 MET A C 1
ATOM 769 O O . MET A 1 99 ? 31.847 -41.274 -0.357 1.00 80.88 99 MET A O 1
ATOM 773 N N . LEU A 1 100 ? 33.655 -40.897 0.913 1.00 79.88 100 LEU A N 1
ATOM 774 C CA . LEU A 1 100 ? 33.187 -41.677 2.061 1.00 79.88 100 LEU A CA 1
ATOM 775 C C . LEU A 1 100 ? 31.940 -41.064 2.704 1.00 79.88 100 LEU A C 1
ATOM 777 O O . LEU A 1 100 ? 31.011 -41.802 3.025 1.00 79.88 100 LEU A O 1
ATOM 781 N N . ALA A 1 101 ? 31.888 -39.741 2.861 1.00 78.69 101 ALA A N 1
ATOM 782 C CA . ALA A 1 101 ? 30.748 -39.053 3.459 1.00 78.69 101 ALA A CA 1
ATOM 783 C C . ALA A 1 101 ? 29.505 -39.105 2.560 1.00 78.69 101 ALA A C 1
ATOM 785 O O . ALA A 1 101 ? 28.434 -39.481 3.033 1.00 78.69 101 ALA A O 1
ATOM 786 N N . TYR A 1 102 ? 29.638 -38.842 1.253 1.00 81.50 102 TYR A N 1
ATOM 787 C CA . TYR A 1 102 ? 28.514 -39.007 0.327 1.00 81.50 102 TYR A CA 1
ATOM 788 C C . TYR A 1 102 ? 28.069 -40.461 0.221 1.00 81.50 102 TYR A C 1
ATOM 790 O O . TYR A 1 102 ? 26.870 -40.709 0.253 1.00 81.50 102 TYR A O 1
ATOM 798 N N . LYS A 1 103 ? 28.993 -41.432 0.185 1.00 76.69 103 LYS A N 1
ATOM 799 C CA . LYS A 1 103 ? 28.625 -42.854 0.245 1.00 76.69 103 LYS A CA 1
ATOM 800 C C . LYS A 1 103 ? 27.934 -43.220 1.552 1.00 76.69 103 LYS A C 1
ATOM 802 O O . LYS A 1 103 ? 26.988 -43.980 1.504 1.00 76.69 103 LYS A O 1
ATOM 807 N N . SER A 1 104 ? 28.342 -42.664 2.690 1.00 71.56 104 SER A N 1
ATOM 808 C CA . SER A 1 104 ? 27.685 -42.903 3.987 1.00 71.56 104 SER A CA 1
ATOM 809 C C . SER A 1 104 ? 26.315 -42.222 4.086 1.00 71.56 104 SER A C 1
ATOM 811 O O . SER A 1 104 ? 25.434 -42.707 4.786 1.00 71.56 104 SER A O 1
ATOM 813 N N . ALA A 1 105 ? 26.112 -41.105 3.380 1.00 70.44 105 ALA A N 1
ATOM 814 C CA . ALA A 1 105 ? 24.794 -40.498 3.194 1.00 70.44 105 ALA A CA 1
ATOM 815 C C . ALA A 1 105 ? 23.917 -41.325 2.235 1.00 70.44 105 ALA A C 1
ATOM 817 O O . ALA A 1 105 ? 22.697 -41.324 2.363 1.00 70.44 105 ALA A O 1
ATOM 818 N N . TRP A 1 106 ? 24.550 -42.026 1.288 1.00 66.94 106 TRP A N 1
ATOM 819 C CA . TRP A 1 106 ? 23.910 -42.911 0.311 1.00 66.94 106 TRP A CA 1
ATOM 820 C C . TRP A 1 106 ? 23.648 -44.329 0.855 1.00 66.94 106 TRP A C 1
ATOM 822 O O . TRP A 1 106 ? 22.771 -45.022 0.355 1.00 66.94 106 TRP A O 1
ATOM 832 N N . VAL A 1 107 ? 24.407 -44.764 1.866 1.00 57.94 107 VAL A N 1
ATOM 833 C CA . VAL A 1 107 ? 24.421 -46.110 2.458 1.00 57.94 107 VAL A CA 1
ATOM 834 C C . VAL A 1 107 ? 24.381 -45.973 3.984 1.00 57.94 107 VAL A C 1
ATOM 836 O O . VAL A 1 107 ? 25.400 -45.718 4.628 1.00 57.94 107 VAL A O 1
ATOM 839 N N . GLY A 1 108 ? 23.208 -46.153 4.593 1.00 50.34 108 GLY A N 1
ATOM 840 C CA . GLY A 1 108 ? 23.095 -46.327 6.044 1.00 50.34 108 GLY A CA 1
ATOM 841 C C . GLY A 1 108 ? 23.605 -47.717 6.459 1.00 50.34 108 GLY A C 1
ATOM 842 O O . GLY A 1 108 ? 22.883 -48.689 6.329 1.00 50.34 108 GLY A O 1
ATOM 843 N N . PHE A 1 109 ? 24.859 -47.820 6.901 1.00 36.66 109 PHE A N 1
ATOM 844 C CA . PHE A 1 109 ? 25.611 -49.058 7.240 1.00 36.66 109 PHE A CA 1
ATOM 845 C C . PHE A 1 109 ? 24.928 -49.984 8.300 1.00 36.66 109 PHE A C 1
ATOM 847 O O . PHE A 1 109 ? 24.283 -49.441 9.196 1.00 36.66 109 PHE A O 1
ATOM 854 N N . ILE A 1 110 ? 25.056 -51.338 8.348 1.00 32.53 110 ILE A N 1
ATOM 855 C CA . ILE A 1 110 ? 26.138 -52.294 7.960 1.00 32.53 110 ILE A CA 1
ATOM 856 C C . ILE A 1 110 ? 25.605 -53.730 7.627 1.00 32.53 110 ILE A C 1
ATOM 858 O O . ILE A 1 110 ? 24.731 -54.216 8.339 1.00 32.53 110 ILE A O 1
ATOM 862 N N . PHE A 1 111 ? 26.277 -54.399 6.667 1.00 29.31 111 PHE A N 1
ATOM 863 C CA . PHE A 1 111 ? 26.613 -55.842 6.478 1.00 29.31 111 PHE A CA 1
ATOM 864 C C . PHE A 1 111 ? 26.137 -56.530 5.182 1.00 29.31 111 PHE A C 1
ATOM 866 O O . PHE A 1 111 ? 25.013 -56.344 4.744 1.00 29.31 111 PHE A O 1
ATOM 873 N N . ASP A 1 112 ? 27.100 -57.267 4.616 1.00 30.78 112 ASP A N 1
ATOM 874 C CA . ASP A 1 112 ? 27.204 -58.066 3.386 1.00 30.78 112 ASP A CA 1
ATOM 875 C C . ASP A 1 112 ? 25.955 -58.397 2.553 1.00 30.78 112 ASP A C 1
ATOM 877 O O . ASP A 1 112 ? 24.930 -58.847 3.049 1.00 30.78 112 ASP A O 1
ATOM 881 N N . ASP A 1 113 ? 26.182 -58.292 1.240 1.00 31.09 113 ASP A N 1
ATOM 882 C CA . ASP A 1 113 ? 25.355 -58.718 0.113 1.00 31.09 113 ASP A CA 1
ATOM 883 C C . ASP A 1 113 ? 23.988 -58.034 -0.089 1.00 31.09 113 ASP A C 1
ATOM 885 O O . ASP A 1 113 ? 23.161 -57.878 0.799 1.00 31.09 113 ASP A O 1
ATOM 889 N N . VAL A 1 114 ? 23.741 -57.724 -1.368 1.00 27.33 114 VAL A N 1
ATOM 890 C CA . VAL A 1 114 ? 22.477 -57.268 -1.976 1.00 27.33 114 VAL A CA 1
ATOM 891 C C . VAL A 1 114 ? 22.191 -55.752 -1.931 1.00 27.33 114 VAL A C 1
ATOM 893 O O . VAL A 1 114 ? 21.822 -55.154 -0.930 1.00 27.33 114 VAL A O 1
ATOM 896 N N . LEU A 1 115 ? 22.392 -55.149 -3.109 1.00 34.88 115 LEU A N 1
ATOM 897 C CA . LEU A 1 115 ? 21.530 -54.202 -3.836 1.00 34.88 115 LEU A CA 1
ATOM 898 C C . LEU A 1 115 ? 20.448 -53.399 -3.050 1.00 34.88 115 LEU A C 1
ATOM 900 O O . LEU A 1 115 ? 19.559 -53.966 -2.430 1.00 34.88 115 LEU A O 1
ATOM 904 N N . ASP A 1 116 ? 20.463 -52.071 -3.255 1.00 46.19 116 ASP A N 1
ATOM 905 C CA . ASP A 1 116 ? 19.340 -51.110 -3.130 1.00 46.19 116 ASP A CA 1
ATOM 906 C C . ASP A 1 116 ? 18.749 -50.748 -1.752 1.00 46.19 116 ASP A C 1
ATOM 908 O O . ASP A 1 116 ? 17.635 -51.141 -1.426 1.00 46.19 116 ASP A O 1
ATOM 912 N N . ILE A 1 117 ? 19.388 -49.839 -0.989 1.00 42.59 117 ILE A N 1
ATOM 913 C CA . ILE A 1 117 ? 18.770 -49.280 0.242 1.00 42.59 117 ILE A CA 1
ATOM 914 C C . ILE A 1 117 ? 19.076 -47.775 0.488 1.00 42.59 117 ILE A C 1
ATOM 916 O O . ILE A 1 117 ? 19.162 -47.314 1.619 1.00 42.59 117 ILE A O 1
ATOM 920 N N . ALA A 1 118 ? 19.181 -46.949 -0.565 1.00 38.28 118 ALA A N 1
ATOM 921 C CA . ALA A 1 118 ? 18.794 -45.520 -0.471 1.00 38.28 118 ALA A CA 1
ATOM 922 C C . ALA A 1 118 ? 17.296 -45.323 -0.798 1.00 38.28 118 ALA A C 1
ATOM 924 O O . ALA A 1 118 ? 16.712 -44.269 -0.549 1.00 38.28 118 ALA A O 1
ATOM 925 N N . LEU A 1 119 ? 16.669 -46.364 -1.360 1.00 44.75 119 LEU A N 1
ATOM 926 C CA . LEU A 1 119 ? 15.272 -46.394 -1.786 1.00 44.75 119 LEU A CA 1
ATOM 927 C C . LEU A 1 119 ? 14.269 -46.603 -0.642 1.00 44.75 119 LEU A C 1
ATOM 929 O O . LEU A 1 119 ? 13.098 -46.305 -0.844 1.00 44.75 119 LEU A O 1
ATOM 933 N N . ALA A 1 120 ? 14.697 -47.059 0.540 1.00 48.59 120 ALA A N 1
ATOM 934 C CA . ALA A 1 120 ? 13.761 -47.508 1.573 1.00 48.59 120 ALA A CA 1
ATOM 935 C C . ALA A 1 120 ? 13.203 -46.398 2.491 1.00 48.59 120 ALA A C 1
ATOM 937 O O . ALA A 1 120 ? 12.079 -46.533 2.961 1.00 48.59 120 ALA A O 1
ATOM 938 N N . GLU A 1 121 ? 13.928 -45.299 2.749 1.00 54.25 121 GLU A N 1
ATOM 939 C CA . GLU A 1 121 ? 13.507 -44.327 3.787 1.00 54.25 121 GLU A CA 1
ATOM 940 C C . GLU A 1 121 ? 13.251 -42.895 3.294 1.00 54.25 121 GLU A C 1
ATOM 942 O O . GLU A 1 121 ? 12.472 -42.155 3.903 1.00 54.25 121 GLU A O 1
ATOM 947 N N . LEU A 1 122 ? 13.871 -42.485 2.183 1.00 62.22 122 LEU A N 1
ATOM 948 C CA . LEU A 1 122 ? 13.603 -41.204 1.532 1.00 62.22 122 LEU A CA 1
ATOM 949 C C . LEU A 1 122 ? 13.038 -41.465 0.138 1.00 62.22 122 LEU A C 1
ATOM 951 O O . LEU A 1 122 ? 13.736 -41.989 -0.737 1.00 62.22 122 LEU A O 1
ATOM 955 N N . ALA A 1 123 ? 11.781 -41.059 -0.065 1.00 65.56 123 ALA A N 1
ATOM 956 C CA . ALA A 1 123 ? 11.137 -41.112 -1.371 1.00 65.56 123 ALA A CA 1
ATOM 957 C C . ALA A 1 123 ? 12.047 -40.474 -2.445 1.00 65.56 123 ALA A C 1
ATOM 959 O O . ALA A 1 123 ? 12.737 -39.496 -2.141 1.00 65.56 123 ALA A O 1
ATOM 960 N N . PRO A 1 124 ? 12.054 -40.970 -3.694 1.00 61.16 124 PRO A N 1
ATOM 961 C CA . PRO A 1 124 ? 12.824 -40.372 -4.793 1.00 61.16 124 PRO A CA 1
ATOM 962 C C . PRO A 1 124 ? 12.554 -38.870 -5.008 1.00 61.16 124 PRO A C 1
ATOM 964 O O . PRO A 1 124 ? 13.415 -38.144 -5.493 1.00 61.16 124 PRO A O 1
ATOM 967 N N . THR A 1 125 ? 11.384 -38.381 -4.588 1.00 66.44 125 THR A N 1
ATOM 968 C CA . THR A 1 125 ? 10.979 -36.964 -4.618 1.00 66.44 125 THR A CA 1
ATOM 969 C C . THR A 1 125 ? 11.476 -36.143 -3.422 1.00 66.44 125 THR A C 1
ATOM 971 O O . THR A 1 125 ? 11.306 -34.925 -3.383 1.00 66.44 125 THR A O 1
ATOM 974 N N . HIS A 1 126 ? 12.093 -36.771 -2.419 1.00 68.44 126 HIS A N 1
ATOM 975 C CA . HIS A 1 126 ? 12.505 -36.099 -1.194 1.00 68.44 126 HIS A CA 1
ATOM 976 C C . HIS A 1 126 ? 13.686 -35.151 -1.451 1.00 68.44 126 HIS A C 1
ATOM 978 O O . HIS A 1 126 ? 14.752 -35.563 -1.914 1.00 68.44 126 HIS A O 1
ATOM 984 N N . SER A 1 127 ? 13.537 -33.882 -1.064 1.00 72.75 127 SER A N 1
ATOM 985 C CA . SER A 1 127 ? 14.500 -32.805 -1.352 1.00 72.75 127 SER A CA 1
ATOM 986 C C . SER A 1 127 ? 15.933 -33.101 -0.887 1.00 72.75 127 SER A C 1
ATOM 988 O O . SER A 1 127 ? 16.886 -32.802 -1.602 1.00 72.75 127 SER A O 1
ATOM 990 N N . ILE A 1 128 ? 16.105 -33.749 0.273 1.00 72.56 128 ILE A N 1
ATOM 991 C CA . ILE A 1 128 ? 17.431 -34.146 0.791 1.00 72.56 128 ILE A CA 1
ATOM 992 C C . ILE A 1 128 ? 18.114 -35.178 -0.123 1.00 72.56 128 ILE A C 1
ATOM 994 O O . ILE A 1 128 ? 19.320 -35.083 -0.346 1.00 72.56 128 ILE A O 1
ATOM 998 N N . ARG A 1 129 ? 17.355 -36.129 -0.687 1.00 73.44 129 ARG A N 1
ATOM 999 C CA . ARG A 1 129 ? 17.877 -37.166 -1.588 1.00 73.44 129 ARG A CA 1
ATOM 1000 C C . ARG A 1 129 ? 18.268 -36.569 -2.936 1.00 73.44 129 ARG A C 1
ATOM 1002 O O . ARG A 1 129 ? 19.381 -36.801 -3.397 1.00 73.44 129 ARG A O 1
ATOM 1009 N N . LEU A 1 130 ? 17.410 -35.722 -3.506 1.00 73.38 130 LEU A N 1
ATOM 1010 C CA . LEU A 1 130 ? 17.714 -34.992 -4.742 1.00 73.38 130 LEU A CA 1
ATOM 1011 C C . LEU A 1 130 ? 18.929 -34.070 -4.570 1.00 73.38 130 LEU A C 1
ATOM 1013 O O . LEU A 1 130 ? 19.816 -34.045 -5.419 1.00 73.38 130 LEU A O 1
ATOM 1017 N N . GLY A 1 131 ? 19.019 -33.367 -3.438 1.00 74.12 131 GLY A N 1
ATOM 1018 C CA . GLY A 1 131 ? 20.172 -32.531 -3.110 1.00 74.12 131 GLY A CA 1
ATOM 1019 C C . GLY A 1 131 ? 21.463 -33.334 -2.916 1.00 74.12 131 GLY A C 1
ATOM 1020 O O . GLY A 1 131 ? 22.534 -32.872 -3.307 1.00 74.12 131 GLY A O 1
ATOM 1021 N N . LEU A 1 132 ? 21.392 -34.530 -2.323 1.00 77.75 132 LEU A N 1
ATOM 1022 C CA . LEU A 1 132 ? 22.537 -35.436 -2.210 1.00 77.75 132 LEU A CA 1
ATOM 1023 C C . LEU A 1 132 ? 22.970 -35.952 -3.591 1.00 77.75 132 LEU A C 1
ATOM 1025 O O . LEU A 1 132 ? 24.156 -35.906 -3.899 1.00 77.75 132 LEU A O 1
ATOM 1029 N N . ALA A 1 133 ? 22.026 -36.380 -4.434 1.00 71.50 133 ALA A N 1
ATOM 1030 C CA . ALA A 1 133 ? 22.287 -36.853 -5.795 1.00 71.50 133 ALA A CA 1
ATOM 1031 C C . ALA A 1 133 ? 22.944 -35.775 -6.660 1.00 71.50 133 ALA A C 1
ATOM 1033 O O . ALA A 1 133 ? 23.937 -36.036 -7.342 1.00 71.50 133 ALA A O 1
ATOM 1034 N N . LEU A 1 134 ? 22.428 -34.545 -6.578 1.00 78.38 134 LEU A N 1
ATOM 1035 C CA . LEU A 1 134 ? 22.983 -33.392 -7.271 1.00 78.38 134 LEU A CA 1
ATOM 1036 C C . LEU A 1 134 ? 24.429 -33.144 -6.833 1.00 78.38 134 LEU A C 1
ATOM 1038 O O . LEU A 1 134 ? 25.331 -33.160 -7.668 1.00 78.38 134 LEU A O 1
ATOM 1042 N N . ASN A 1 135 ? 24.678 -32.995 -5.533 1.00 80.94 135 ASN A N 1
ATOM 1043 C CA . ASN A 1 135 ? 26.016 -32.673 -5.037 1.00 80.94 135 ASN A CA 1
ATOM 1044 C C . ASN A 1 135 ? 27.018 -33.811 -5.279 1.00 80.94 135 ASN A C 1
ATOM 1046 O O . ASN A 1 135 ? 28.185 -33.558 -5.581 1.00 80.94 135 ASN A O 1
ATOM 1050 N N . PHE A 1 136 ? 26.565 -35.064 -5.232 1.00 80.25 136 PHE A N 1
ATOM 1051 C CA . PHE A 1 136 ? 27.408 -36.210 -5.546 1.00 80.25 136 PHE A CA 1
ATOM 1052 C C . PHE A 1 136 ? 27.727 -36.288 -7.050 1.00 80.25 136 PHE A C 1
ATOM 1054 O O . PHE A 1 136 ? 28.852 -36.617 -7.425 1.00 80.25 136 PHE A O 1
ATOM 1061 N N . SER A 1 137 ? 26.788 -35.908 -7.924 1.00 72.94 137 SER A N 1
ATOM 1062 C CA . SER A 1 137 ? 27.050 -35.785 -9.365 1.00 72.94 137 SER A CA 1
ATOM 1063 C C . SER A 1 137 ? 28.067 -34.679 -9.671 1.00 72.94 137 SER A C 1
ATOM 1065 O O . SER A 1 137 ? 28.995 -34.907 -10.447 1.00 72.94 137 SER A O 1
ATOM 1067 N N . VAL A 1 138 ? 27.976 -33.533 -8.985 1.00 77.19 138 VAL A N 1
ATOM 1068 C CA . VAL A 1 138 ? 28.955 -32.438 -9.087 1.00 77.19 138 VAL A CA 1
ATOM 1069 C C . VAL A 1 138 ? 30.332 -32.907 -8.624 1.00 77.19 138 VAL A C 1
ATOM 1071 O O . VAL A 1 138 ? 31.316 -32.666 -9.309 1.00 77.19 138 VAL A O 1
ATOM 1074 N N . PHE A 1 139 ? 30.419 -33.668 -7.532 1.00 80.62 139 PHE A N 1
ATOM 1075 C CA . PHE A 1 139 ? 31.683 -34.264 -7.093 1.00 80.62 139 PHE A CA 1
ATOM 1076 C C . PHE A 1 139 ? 32.308 -35.194 -8.146 1.00 80.62 139 PHE A C 1
ATOM 1078 O O . PHE A 1 139 ? 33.511 -35.110 -8.408 1.00 80.62 139 PHE A O 1
ATOM 1085 N N . TYR A 1 140 ? 31.506 -36.056 -8.783 1.00 65.50 140 TYR A N 1
ATOM 1086 C CA . TYR A 1 140 ? 31.991 -36.904 -9.874 1.00 65.50 140 TYR A CA 1
ATOM 1087 C C . TYR A 1 140 ? 32.482 -36.089 -11.068 1.00 65.50 140 TYR A C 1
ATOM 1089 O O . TYR A 1 140 ? 33.482 -36.462 -11.678 1.00 65.50 140 TYR A O 1
ATOM 1097 N N . TYR A 1 141 ? 31.795 -34.997 -11.394 1.00 68.62 141 TYR A N 1
ATOM 1098 C CA . TYR A 1 141 ? 32.126 -34.153 -12.533 1.00 68.62 141 TYR A CA 1
ATOM 1099 C C . TYR A 1 141 ? 33.361 -33.282 -12.270 1.00 68.62 141 TYR A C 1
ATOM 1101 O O . TYR A 1 141 ? 34.318 -33.330 -13.034 1.00 68.62 141 TYR A O 1
ATOM 1109 N N . GLU A 1 142 ? 33.360 -32.513 -11.182 1.00 72.62 142 GLU A N 1
ATOM 1110 C CA . GLU A 1 142 ? 34.336 -31.446 -10.934 1.00 72.62 142 GLU A CA 1
ATOM 1111 C C . GLU A 1 142 ? 35.595 -31.927 -10.209 1.00 72.62 142 GLU A C 1
ATOM 1113 O O . GLU A 1 142 ? 36.683 -31.445 -10.510 1.00 72.62 142 GLU A O 1
ATOM 1118 N N . ILE A 1 143 ? 35.480 -32.889 -9.285 1.00 81.62 143 ILE A N 1
ATOM 1119 C CA . ILE A 1 143 ? 36.627 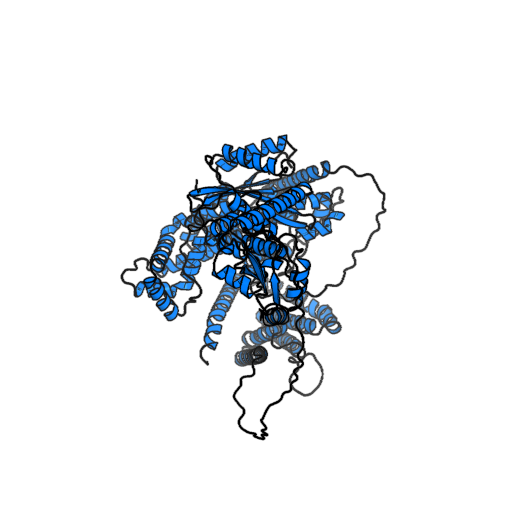-33.350 -8.481 1.00 81.62 143 ILE A CA 1
ATOM 1120 C C . ILE A 1 143 ? 37.231 -34.632 -9.044 1.00 81.62 143 ILE A C 1
ATOM 1122 O O . ILE A 1 143 ? 38.448 -34.763 -9.138 1.00 81.62 143 ILE A O 1
ATOM 1126 N N . LEU A 1 144 ? 36.390 -35.590 -9.444 1.00 74.31 144 LEU A N 1
ATOM 1127 C CA . LEU A 1 144 ? 36.848 -36.875 -9.989 1.00 74.31 144 LEU A CA 1
ATOM 1128 C C . LEU A 1 144 ? 36.972 -36.893 -11.515 1.00 74.31 144 LEU A C 1
ATOM 1130 O O . LEU A 1 144 ? 37.337 -37.934 -12.068 1.00 74.31 144 LEU A O 1
ATOM 1134 N N . ASN A 1 145 ? 36.638 -35.786 -12.188 1.00 79.44 145 ASN A N 1
ATOM 1135 C CA . ASN A 1 145 ? 36.692 -35.635 -13.644 1.00 79.44 145 ASN A CA 1
ATOM 1136 C C . ASN A 1 145 ? 36.074 -36.832 -14.401 1.00 79.44 145 ASN A C 1
ATOM 1138 O O . ASN A 1 145 ? 36.628 -37.348 -15.368 1.00 79.44 145 ASN A O 1
ATOM 1142 N N . SER A 1 146 ? 34.946 -37.330 -13.891 1.00 65.50 146 SER A N 1
ATOM 1143 C CA . SER A 1 146 ? 34.239 -38.532 -14.345 1.00 65.50 146 SER A CA 1
ATOM 1144 C C . SER A 1 146 ? 32.812 -38.170 -14.788 1.00 65.50 146 SER A C 1
ATOM 1146 O O . SER A 1 146 ? 31.841 -38.559 -14.125 1.00 65.50 146 SER A O 1
ATOM 1148 N N . PRO A 1 147 ? 32.657 -37.422 -15.898 1.00 62.94 147 PRO A N 1
ATOM 1149 C CA . PRO A 1 147 ? 31.370 -36.885 -16.342 1.00 62.94 147 PRO A CA 1
ATOM 1150 C C . PRO A 1 147 ? 30.335 -37.975 -16.641 1.00 62.94 147 PRO A C 1
ATOM 1152 O O . PRO A 1 147 ? 29.159 -37.800 -16.330 1.00 62.94 147 PRO A O 1
ATOM 1155 N N . ASP A 1 148 ? 30.760 -39.141 -17.135 1.00 59.03 148 ASP A N 1
ATOM 1156 C CA . ASP A 1 148 ? 29.856 -40.263 -17.417 1.00 59.03 148 ASP A CA 1
ATOM 1157 C C . ASP A 1 148 ? 29.162 -40.787 -16.154 1.00 59.03 148 ASP A C 1
ATOM 1159 O O . ASP A 1 148 ? 27.965 -41.081 -16.164 1.00 59.03 148 ASP A O 1
ATOM 1163 N N . ARG A 1 149 ? 29.887 -40.857 -15.028 1.00 59.50 149 ARG A N 1
ATOM 1164 C CA . ARG A 1 149 ? 29.312 -41.287 -13.742 1.00 59.50 149 ARG A CA 1
ATOM 1165 C C . ARG A 1 149 ? 28.374 -40.234 -13.170 1.00 59.50 149 ARG A C 1
ATOM 1167 O O . ARG A 1 149 ? 27.323 -40.600 -12.650 1.00 59.50 149 ARG A O 1
ATOM 1174 N N . ALA A 1 150 ? 28.725 -38.955 -13.309 1.00 58.59 150 ALA A N 1
ATOM 1175 C CA . ALA A 1 150 ? 27.855 -37.850 -12.920 1.00 58.59 150 ALA A CA 1
ATOM 1176 C C . ALA A 1 150 ? 26.526 -37.911 -13.689 1.00 58.59 150 ALA A C 1
ATOM 1178 O O . ALA A 1 150 ? 25.460 -37.958 -13.080 1.00 58.59 150 ALA A O 1
ATOM 1179 N N . CYS A 1 151 ? 26.586 -38.026 -15.019 1.00 55.88 151 CYS A N 1
ATOM 1180 C CA . CYS A 1 151 ? 25.401 -38.116 -15.863 1.00 55.88 151 CYS A CA 1
ATOM 1181 C C . CYS A 1 151 ? 24.559 -39.368 -15.586 1.00 55.88 151 CYS A C 1
ATOM 1183 O O . CYS A 1 151 ? 23.333 -39.278 -15.602 1.00 55.88 151 CYS A O 1
ATOM 1185 N N . ASN A 1 152 ? 25.178 -40.525 -15.338 1.00 60.59 152 ASN A N 1
ATOM 1186 C CA . ASN A 1 152 ? 24.443 -41.757 -15.041 1.00 60.59 152 ASN A CA 1
ATOM 1187 C C . ASN A 1 152 ? 23.701 -41.680 -13.701 1.00 60.59 152 ASN A C 1
ATOM 1189 O O . ASN A 1 152 ? 22.525 -42.039 -13.654 1.00 60.59 152 ASN A O 1
ATOM 1193 N N . LEU A 1 153 ? 24.339 -41.140 -12.656 1.00 60.50 153 LEU A N 1
ATOM 1194 C CA . LEU A 1 153 ? 23.709 -40.935 -11.348 1.00 60.50 153 LEU A CA 1
ATOM 1195 C C . LEU A 1 153 ? 22.489 -40.007 -11.459 1.00 60.50 153 LEU A C 1
ATOM 1197 O O . LEU A 1 153 ? 21.403 -40.337 -10.986 1.00 60.50 153 LEU A O 1
ATOM 1201 N N . THR A 1 154 ? 22.639 -38.878 -12.158 1.00 61.41 154 THR A N 1
ATOM 1202 C CA . THR A 1 154 ? 21.548 -37.917 -12.370 1.00 61.41 154 THR A CA 1
ATOM 1203 C C . THR A 1 154 ? 20.416 -38.510 -13.216 1.00 61.41 154 THR A C 1
ATOM 1205 O O . THR A 1 154 ? 19.245 -38.331 -12.888 1.00 61.41 154 THR A O 1
ATOM 1208 N N . LYS A 1 155 ? 20.732 -39.262 -14.282 1.00 60.72 155 LYS A N 1
ATOM 1209 C CA . LYS A 1 155 ? 19.722 -39.926 -15.129 1.00 60.72 155 LYS A CA 1
ATOM 1210 C C . LYS A 1 155 ? 18.919 -40.975 -14.360 1.00 60.72 155 LYS A C 1
ATOM 1212 O O . LYS A 1 155 ? 17.716 -41.082 -14.583 1.00 60.72 155 LYS A O 1
ATOM 1217 N N . GLN A 1 156 ? 19.564 -41.751 -13.491 1.00 62.81 156 GLN A N 1
ATOM 1218 C CA . GLN A 1 156 ? 18.902 -42.784 -12.695 1.00 62.81 156 GLN A CA 1
ATOM 1219 C C . GLN A 1 156 ? 17.921 -42.174 -11.683 1.00 62.81 156 GLN A C 1
ATOM 1221 O O . GLN A 1 156 ? 16.772 -42.607 -11.622 1.00 62.81 156 GLN A O 1
ATOM 1226 N N . GLU A 1 157 ? 18.324 -41.123 -10.964 1.00 63.16 157 GLU A N 1
ATOM 1227 C CA . GLU A 1 157 ? 17.451 -40.447 -9.990 1.00 63.16 157 GLU A CA 1
ATOM 1228 C C . GLU A 1 157 ? 16.292 -39.693 -10.663 1.00 63.16 157 GLU A C 1
ATOM 1230 O O . GLU A 1 157 ? 15.164 -39.750 -10.180 1.00 63.16 157 GLU A O 1
ATOM 1235 N N . ILE A 1 158 ? 16.515 -39.074 -11.830 1.00 55.31 158 ILE A N 1
ATOM 1236 C CA . ILE A 1 158 ? 15.433 -38.444 -12.609 1.00 55.31 158 ILE A CA 1
ATOM 1237 C C . ILE A 1 158 ? 14.428 -39.488 -13.114 1.00 55.31 158 ILE A C 1
ATOM 1239 O O . ILE A 1 158 ? 13.225 -39.239 -13.082 1.00 55.31 158 ILE A O 1
ATOM 1243 N N . ARG A 1 159 ? 14.884 -40.667 -13.562 1.00 60.34 159 ARG A N 1
ATOM 1244 C CA . ARG A 1 159 ? 13.973 -41.749 -13.974 1.00 60.34 159 ARG A CA 1
ATOM 1245 C C . ARG A 1 159 ? 13.085 -42.196 -12.817 1.00 60.34 159 ARG A C 1
ATOM 1247 O O . ARG A 1 159 ? 11.880 -42.282 -13.011 1.00 60.34 159 ARG A O 1
ATOM 1254 N N . LEU A 1 160 ? 13.670 -42.404 -11.634 1.00 58.69 160 LEU A N 1
ATOM 1255 C CA . LEU A 1 160 ? 12.939 -42.781 -10.420 1.00 58.69 160 LEU A CA 1
ATOM 1256 C C . LEU A 1 160 ? 11.926 -41.707 -9.991 1.00 58.69 160 LEU A C 1
ATOM 1258 O O . LEU A 1 160 ? 10.809 -42.045 -9.602 1.00 58.69 160 LEU A O 1
ATOM 1262 N N . PHE A 1 161 ? 12.293 -40.427 -10.109 1.00 53.47 161 PHE A N 1
ATOM 1263 C CA . PHE A 1 161 ? 11.410 -39.286 -9.854 1.00 53.47 161 PHE A CA 1
ATOM 1264 C C . PHE A 1 161 ? 10.184 -39.288 -10.785 1.00 53.47 161 PHE A C 1
ATOM 1266 O O . PHE A 1 161 ? 9.053 -39.216 -10.314 1.00 53.47 161 PHE A O 1
ATOM 1273 N N . VAL A 1 162 ? 10.396 -39.452 -12.096 1.00 56.66 162 VAL A N 1
ATOM 1274 C CA . VAL A 1 162 ? 9.323 -39.427 -13.108 1.00 56.66 162 VAL A CA 1
ATOM 1275 C C . VAL A 1 162 ? 8.376 -40.626 -12.985 1.00 56.66 162 VAL A C 1
ATOM 1277 O O . VAL A 1 162 ? 7.175 -40.479 -13.192 1.00 56.66 162 VAL A O 1
ATOM 1280 N N . THR A 1 163 ? 8.877 -41.811 -12.620 1.00 55.75 163 THR A N 1
ATOM 1281 C CA . THR A 1 163 ? 8.035 -43.011 -12.460 1.00 55.75 163 THR A CA 1
ATOM 1282 C C . THR A 1 163 ? 7.080 -42.967 -11.265 1.00 55.75 163 THR A C 1
ATOM 1284 O O . THR A 1 163 ? 6.116 -43.722 -11.268 1.00 55.75 163 THR A O 1
ATOM 1287 N N . MET A 1 164 ? 7.314 -42.119 -10.254 1.00 51.72 164 MET A N 1
ATOM 1288 C CA . MET A 1 164 ? 6.447 -42.038 -9.063 1.00 51.72 164 MET A CA 1
ATOM 1289 C C . MET A 1 164 ? 5.456 -40.865 -9.083 1.00 51.72 164 MET A C 1
ATOM 1291 O O . MET A 1 164 ? 4.468 -40.917 -8.355 1.00 51.72 164 MET A O 1
ATOM 1295 N N . ASP A 1 165 ? 5.693 -39.839 -9.906 1.00 40.69 165 ASP A N 1
ATOM 1296 C CA . ASP A 1 165 ? 4.803 -38.670 -10.044 1.00 40.69 165 ASP A CA 1
ATOM 1297 C C . ASP A 1 165 ? 3.600 -38.955 -10.971 1.00 40.69 165 ASP A C 1
ATOM 1299 O O . ASP A 1 165 ? 2.564 -38.298 -10.894 1.00 40.69 165 ASP A O 1
ATOM 1303 N N . ASN A 1 166 ? 3.694 -39.998 -11.805 1.00 37.34 166 ASN A N 1
ATOM 1304 C CA . ASN A 1 166 ? 2.591 -40.492 -12.626 1.00 37.34 166 ASN A CA 1
ATOM 1305 C C . ASN A 1 166 ? 1.799 -41.583 -11.882 1.00 37.34 166 ASN A C 1
ATOM 1307 O O . ASN A 1 166 ? 1.961 -42.772 -12.156 1.00 37.34 166 ASN A O 1
ATOM 1311 N N . GLN A 1 167 ? 0.874 -41.200 -10.996 1.00 38.28 167 GLN A N 1
ATOM 1312 C CA . GLN A 1 167 ? -0.318 -42.029 -10.751 1.00 38.28 167 GLN A CA 1
ATOM 1313 C C . GLN A 1 167 ? -1.296 -41.894 -11.930 1.00 38.28 167 GLN A C 1
ATOM 1315 O O . GLN A 1 167 ? -2.417 -41.425 -11.787 1.00 38.28 167 GLN A O 1
ATOM 1320 N N . GLU A 1 168 ? -0.858 -42.328 -13.105 1.00 30.33 168 GLU A N 1
ATOM 1321 C CA . GLU A 1 168 ? -1.722 -42.760 -14.198 1.00 30.33 168 GLU A CA 1
ATOM 1322 C C . GLU A 1 168 ? -1.061 -44.008 -14.772 1.00 30.33 168 GLU A C 1
ATOM 1324 O O . GLU A 1 168 ? 0.008 -43.941 -15.378 1.00 30.33 168 GLU A O 1
ATOM 1329 N N . VAL A 1 169 ? -1.672 -45.166 -14.522 1.00 27.88 169 VAL A N 1
ATOM 1330 C CA . VAL A 1 169 ? -1.346 -46.403 -15.235 1.00 27.88 169 VAL A CA 1
ATOM 1331 C C . VAL A 1 169 ? -1.633 -46.145 -16.718 1.00 27.88 169 VAL A C 1
ATOM 1333 O O . VAL A 1 169 ? -2.789 -45.881 -17.056 1.00 27.88 169 VAL A O 1
ATOM 1336 N N . PRO A 1 170 ? -0.643 -46.218 -17.626 1.00 29.66 170 PRO A N 1
ATOM 1337 C CA . PRO A 1 170 ? -0.922 -46.159 -19.049 1.00 29.66 170 PRO A CA 1
ATOM 1338 C C . PRO A 1 170 ? -1.586 -47.472 -19.463 1.00 29.66 170 PRO A C 1
ATOM 1340 O O . PRO A 1 170 ? -0.960 -48.530 -19.485 1.00 29.66 170 PRO A O 1
ATOM 1343 N N . SER A 1 171 ? -2.870 -47.392 -19.800 1.00 27.22 171 SER A N 1
ATOM 1344 C CA . SER A 1 171 ? -3.583 -48.424 -20.543 1.00 27.22 171 SER A CA 1
ATOM 1345 C C . SER A 1 171 ? -2.882 -48.667 -21.883 1.00 27.22 171 SER A C 1
ATOM 1347 O O . SER A 1 171 ? -2.842 -47.762 -22.721 1.00 27.22 171 SER A O 1
ATOM 1349 N N . GLY A 1 172 ? -2.356 -49.875 -22.098 1.00 26.75 172 GLY A N 1
ATOM 1350 C CA . GLY A 1 172 ? -1.916 -50.314 -23.424 1.00 26.75 172 GLY A CA 1
ATOM 1351 C C . GLY A 1 172 ? -0.602 -51.089 -23.483 1.00 26.75 172 GLY A C 1
ATOM 1352 O O . GLY A 1 172 ? 0.261 -50.729 -24.272 1.00 26.75 172 GLY A O 1
ATOM 1353 N N . MET A 1 173 ? -0.460 -52.160 -22.700 1.00 27.09 173 MET A N 1
ATOM 1354 C CA . MET A 1 173 ? 0.294 -53.359 -23.096 1.00 27.09 173 MET A CA 1
ATOM 1355 C C . MET A 1 173 ? -0.242 -54.555 -22.305 1.00 27.09 173 MET A C 1
ATOM 1357 O O . MET A 1 173 ? 0.388 -55.022 -21.367 1.00 27.09 173 MET A O 1
ATOM 1361 N N . GLU A 1 174 ? -1.414 -55.049 -22.692 1.00 23.66 174 GLU A N 1
ATOM 1362 C CA . GLU A 1 174 ? -1.812 -56.426 -22.398 1.00 23.66 174 GLU A CA 1
ATOM 1363 C C . GLU A 1 174 ? -2.399 -57.007 -23.682 1.00 23.66 174 GLU A C 1
ATOM 1365 O O . GLU A 1 174 ? -3.495 -56.650 -24.107 1.00 23.66 174 GLU A O 1
ATOM 1370 N N . ASN A 1 175 ? -1.607 -57.856 -24.334 1.00 24.00 175 ASN A N 1
ATOM 1371 C CA . ASN A 1 175 ? -2.143 -58.927 -25.151 1.00 24.00 175 ASN A CA 1
ATOM 1372 C C . ASN A 1 175 ? -2.135 -60.188 -24.286 1.00 24.00 175 ASN A C 1
ATOM 1374 O O . ASN A 1 175 ? -1.130 -60.480 -23.641 1.00 24.00 175 ASN A O 1
ATOM 1378 N N . GLU A 1 176 ? -3.249 -60.910 -24.398 1.00 22.77 176 GLU A N 1
ATOM 1379 C CA . GLU A 1 176 ? -3.473 -62.316 -24.049 1.00 22.77 176 GLU A CA 1
ATOM 1380 C C . GLU A 1 176 ? -3.626 -62.631 -22.557 1.00 22.77 176 GLU A C 1
ATOM 1382 O O . GLU A 1 176 ? -2.652 -62.780 -21.835 1.00 22.77 176 GLU A O 1
ATOM 1387 N N . TYR A 1 177 ? -4.880 -62.760 -22.108 1.00 22.61 177 TYR A N 1
ATOM 1388 C CA . TYR A 1 177 ? -5.504 -64.047 -21.753 1.00 22.61 177 TYR A CA 1
ATOM 1389 C C . TYR A 1 177 ? -7.025 -63.836 -21.571 1.00 22.61 177 TYR A C 1
ATOM 1391 O O . TYR A 1 177 ? -7.469 -63.152 -20.652 1.00 22.61 177 TYR A O 1
ATOM 1399 N N . GLU A 1 178 ? -7.832 -64.410 -22.470 1.00 20.94 178 GLU A N 1
ATOM 1400 C CA . GLU A 1 178 ? -9.284 -64.591 -22.300 1.00 20.94 178 GLU A CA 1
ATOM 1401 C C . GLU A 1 178 ? -9.568 -65.649 -21.228 1.00 20.94 178 GLU A C 1
ATOM 1403 O O . GLU A 1 178 ? -8.957 -66.711 -21.298 1.00 20.94 178 GLU A O 1
ATOM 1408 N N . ILE A 1 179 ? -10.561 -65.419 -20.354 1.00 21.53 179 ILE A N 1
ATOM 1409 C CA . ILE A 1 179 ? -11.661 -66.362 -20.051 1.00 21.53 179 ILE A CA 1
ATOM 1410 C C . ILE A 1 179 ? -12.896 -65.517 -19.682 1.00 21.53 179 ILE A C 1
ATOM 1412 O O . ILE A 1 179 ? -12.842 -64.705 -18.759 1.00 21.53 179 ILE A O 1
ATOM 1416 N N . GLY A 1 180 ? -13.990 -65.684 -20.431 1.00 20.75 180 GLY A N 1
ATOM 1417 C CA . GLY A 1 180 ? -15.261 -64.983 -20.228 1.00 20.75 180 GLY A CA 1
ATOM 1418 C C . GLY A 1 180 ? -16.188 -65.613 -19.186 1.00 20.75 180 GLY A C 1
ATOM 1419 O O . GLY A 1 180 ? -15.882 -66.663 -18.630 1.00 20.75 180 GLY A O 1
ATOM 1420 N N . ILE A 1 181 ? -17.330 -64.954 -18.964 1.00 21.64 181 ILE A N 1
ATOM 1421 C CA . ILE A 1 181 ? -18.688 -65.518 -18.841 1.00 21.64 181 ILE A CA 1
ATOM 1422 C C . ILE A 1 181 ? -19.685 -64.341 -18.881 1.00 21.64 181 ILE A C 1
ATOM 1424 O O . ILE A 1 181 ? -19.459 -63.295 -18.272 1.00 21.64 181 ILE A O 1
ATOM 1428 N N . ASP A 1 182 ? -20.728 -64.545 -19.681 1.00 20.66 182 ASP A N 1
ATOM 1429 C CA . ASP A 1 182 ? -21.879 -63.691 -19.997 1.00 20.66 182 ASP A CA 1
ATOM 1430 C C . ASP A 1 182 ? -23.026 -63.902 -18.975 1.00 20.66 182 ASP A C 1
ATOM 1432 O O . ASP A 1 182 ? -22.888 -64.733 -18.079 1.00 20.66 182 ASP A O 1
ATOM 1436 N N . ASP A 1 183 ? -24.132 -63.161 -19.147 1.00 22.64 183 ASP A N 1
ATOM 1437 C CA . ASP A 1 183 ? -25.531 -63.440 -18.724 1.00 22.64 183 ASP A CA 1
ATOM 1438 C C . ASP A 1 183 ? -26.243 -62.275 -17.983 1.00 22.64 183 ASP A C 1
ATOM 1440 O O . ASP A 1 183 ? -26.393 -62.241 -16.765 1.00 22.64 183 ASP A O 1
ATOM 1444 N N . ASN A 1 184 ? -26.590 -61.222 -18.727 1.00 22.77 184 ASN A N 1
ATOM 1445 C CA . ASN A 1 184 ? -27.917 -60.957 -19.318 1.00 22.77 184 ASN A CA 1
ATOM 1446 C C . ASN A 1 184 ? -29.253 -61.205 -18.517 1.00 22.77 184 ASN A C 1
ATOM 1448 O O . ASN A 1 184 ? -29.470 -62.266 -17.942 1.00 22.77 184 ASN A O 1
ATOM 1452 N N . VAL A 1 185 ? -30.203 -60.255 -18.706 1.00 22.83 185 VAL A N 1
ATOM 1453 C CA . VAL A 1 185 ? -31.694 -60.382 -18.837 1.00 22.83 185 VAL A CA 1
ATOM 1454 C C . VAL A 1 185 ? -32.670 -60.148 -17.636 1.00 22.83 185 VAL A C 1
ATOM 1456 O O . VAL A 1 185 ? -32.697 -60.925 -16.690 1.00 22.83 185 VAL A O 1
ATOM 1459 N N . ASP A 1 186 ? -33.532 -59.111 -17.809 1.00 22.55 186 ASP A N 1
ATOM 1460 C CA . ASP A 1 186 ? -34.992 -58.908 -17.518 1.00 22.55 186 ASP A CA 1
ATOM 1461 C C . ASP A 1 186 ? -35.620 -59.223 -16.139 1.00 22.55 186 ASP A C 1
ATOM 1463 O O . ASP A 1 186 ? -35.111 -60.007 -15.356 1.00 22.55 186 ASP A O 1
ATOM 1467 N N . GLU A 1 187 ? -36.819 -58.774 -15.738 1.00 23.25 187 GLU A N 1
ATOM 1468 C CA . GLU A 1 187 ? -37.802 -57.700 -16.006 1.00 23.25 187 GLU A CA 1
ATOM 1469 C C . GLU A 1 187 ? -38.973 -58.017 -15.015 1.00 23.25 187 GLU A C 1
ATOM 1471 O O . GLU A 1 187 ? -39.017 -59.092 -14.412 1.00 23.25 187 GLU A O 1
ATOM 1476 N N . LEU A 1 188 ? -39.977 -57.133 -14.928 1.00 21.67 188 LEU A N 1
ATOM 1477 C CA . LEU A 1 188 ? -41.413 -57.464 -14.794 1.00 21.67 188 LEU A CA 1
ATOM 1478 C C . LEU A 1 188 ? -42.148 -57.550 -13.421 1.00 21.67 188 LEU A C 1
ATOM 1480 O O . LEU A 1 188 ? -41.772 -58.239 -12.480 1.00 21.67 188 LEU A O 1
ATOM 1484 N N . MET A 1 189 ? -43.351 -56.939 -13.478 1.00 20.81 189 MET A N 1
ATOM 1485 C CA . MET A 1 189 ? -44.617 -57.168 -12.743 1.00 20.81 189 MET A CA 1
ATOM 1486 C C . MET A 1 189 ? -44.803 -56.627 -11.312 1.00 20.81 189 MET A C 1
ATOM 1488 O O . MET A 1 189 ? -43.898 -56.663 -10.500 1.00 20.81 189 MET A O 1
ATOM 1492 N N . SER A 1 190 ? -46.001 -56.283 -10.815 1.00 22.23 190 SER A N 1
ATOM 1493 C CA . SER A 1 190 ? -47.319 -55.780 -11.274 1.00 22.23 190 SER A CA 1
ATOM 1494 C C . SER A 1 190 ? -48.269 -55.862 -10.048 1.00 22.23 190 SER A C 1
ATOM 1496 O O . SER A 1 190 ? -47.859 -56.347 -8.996 1.00 22.23 190 SER A O 1
ATOM 1498 N N . THR A 1 191 ? -49.544 -55.484 -10.222 1.00 21.69 191 THR A N 1
ATOM 1499 C CA . THR A 1 191 ? -50.747 -55.700 -9.367 1.00 21.69 191 THR A CA 1
ATOM 1500 C C . THR A 1 191 ? -51.123 -54.542 -8.423 1.00 21.69 191 THR A C 1
ATOM 1502 O O . THR A 1 191 ? -50.336 -54.133 -7.582 1.00 21.69 191 THR A O 1
ATOM 1505 N N . SER A 1 192 ? -52.200 -53.779 -8.672 1.00 22.17 192 SER A N 1
ATOM 1506 C CA . SER A 1 192 ? -53.665 -54.047 -8.675 1.00 22.17 192 SER A CA 1
ATOM 1507 C C . SER A 1 192 ? -54.303 -53.879 -7.288 1.00 22.17 192 SER A C 1
ATOM 1509 O O . SER A 1 192 ? -53.951 -54.611 -6.370 1.00 22.17 192 SER A O 1
ATOM 1511 N N . ASN A 1 193 ? -55.266 -52.952 -7.148 1.00 23.81 193 ASN A N 1
ATOM 1512 C CA . ASN A 1 193 ? -56.642 -53.248 -6.700 1.00 23.81 193 ASN A CA 1
ATOM 1513 C C . ASN A 1 193 ? -57.500 -51.979 -6.511 1.00 23.81 193 ASN A C 1
ATOM 1515 O O . ASN A 1 193 ? -57.141 -51.050 -5.787 1.00 23.81 193 ASN A O 1
ATOM 1519 N N . ASP A 1 194 ? -58.666 -52.005 -7.159 1.00 25.55 194 ASP A N 1
ATOM 1520 C CA . ASP A 1 194 ? -59.823 -51.121 -7.001 1.00 25.55 194 ASP A CA 1
ATOM 1521 C C . ASP A 1 194 ? -60.523 -51.319 -5.653 1.00 25.55 194 ASP A C 1
ATOM 1523 O O . ASP A 1 194 ? -60.679 -52.468 -5.257 1.00 25.55 194 ASP A O 1
ATOM 1527 N N . ILE A 1 195 ? -61.088 -50.255 -5.050 1.00 24.33 195 ILE A N 1
ATOM 1528 C CA . ILE A 1 195 ? -62.396 -50.291 -4.353 1.00 24.33 195 ILE A CA 1
ATOM 1529 C C . ILE A 1 195 ? -63.083 -48.913 -4.461 1.00 24.33 195 ILE A C 1
ATOM 1531 O O . ILE A 1 195 ? -62.549 -47.881 -4.056 1.00 24.33 195 ILE A O 1
ATOM 1535 N N . ALA A 1 196 ? -64.314 -48.916 -4.976 1.00 24.56 196 ALA A N 1
ATOM 1536 C CA . ALA A 1 196 ? -65.246 -47.793 -5.002 1.00 24.56 196 ALA A CA 1
ATOM 1537 C C . ALA A 1 196 ? -65.920 -47.553 -3.633 1.00 24.56 196 ALA A C 1
ATOM 1539 O O . ALA A 1 196 ? -66.190 -48.503 -2.907 1.00 24.56 196 ALA A O 1
ATOM 1540 N N . SER A 1 197 ? -66.328 -46.313 -3.322 1.00 23.92 197 SER A N 1
ATOM 1541 C CA . SER A 1 197 ? -67.747 -46.003 -3.035 1.00 23.92 197 SER A CA 1
ATOM 1542 C C . SER A 1 197 ? -68.013 -44.593 -2.470 1.00 23.92 197 SER A C 1
ATOM 1544 O O . SER A 1 197 ? -67.336 -44.066 -1.595 1.00 23.92 197 SER A O 1
ATOM 1546 N N . THR A 1 198 ? -69.152 -44.071 -2.934 1.00 24.02 198 THR A N 1
ATOM 1547 C CA . THR A 1 198 ? -70.129 -43.194 -2.260 1.00 24.02 198 THR A CA 1
ATOM 1548 C C . THR A 1 198 ? -69.859 -41.703 -2.025 1.00 24.02 198 THR A C 1
ATOM 1550 O O . THR A 1 198 ? -69.296 -41.250 -1.033 1.00 24.02 198 THR A O 1
ATOM 1553 N N . LYS A 1 199 ? -70.514 -40.923 -2.897 1.00 31.64 199 LYS A N 1
ATOM 1554 C CA . LYS A 1 199 ? -71.003 -39.556 -2.680 1.00 31.64 199 LYS A CA 1
ATOM 1555 C C . LYS A 1 199 ? -71.885 -39.457 -1.423 1.00 31.64 199 LYS A C 1
ATOM 1557 O O . LYS A 1 199 ? -72.826 -40.231 -1.266 1.00 31.64 199 LYS A O 1
ATOM 1562 N N . ARG A 1 200 ? -71.719 -38.377 -0.652 1.00 23.12 200 ARG A N 1
ATOM 1563 C CA . ARG A 1 200 ? -72.803 -37.754 0.127 1.00 23.12 200 ARG A CA 1
ATOM 1564 C C . ARG A 1 200 ? -72.894 -36.271 -0.229 1.00 23.12 200 ARG A C 1
ATOM 1566 O O . ARG A 1 200 ? -72.038 -35.478 0.144 1.00 23.12 200 ARG A O 1
ATOM 1573 N N . LYS A 1 201 ? -73.955 -35.912 -0.958 1.00 28.95 201 LYS A N 1
ATOM 1574 C CA . LYS A 1 201 ? -74.424 -34.529 -1.107 1.00 28.95 201 LYS A CA 1
ATOM 1575 C C . LYS A 1 201 ? -75.060 -34.096 0.216 1.00 28.95 201 LYS A C 1
ATOM 1577 O O . LYS A 1 201 ? -75.970 -34.766 0.696 1.00 28.95 201 LYS A O 1
ATOM 1582 N N . ARG A 1 202 ? -74.637 -32.957 0.760 1.00 24.58 202 ARG A N 1
ATOM 1583 C CA . ARG A 1 202 ? -75.455 -32.153 1.675 1.00 24.58 202 ARG A CA 1
ATOM 1584 C C . ARG A 1 202 ? -75.822 -30.871 0.942 1.00 24.58 202 ARG A C 1
ATOM 1586 O O . ARG A 1 202 ? -74.944 -30.105 0.565 1.00 24.58 202 ARG A O 1
ATOM 1593 N N . ALA A 1 203 ? -77.115 -30.685 0.710 1.00 31.69 203 ALA A N 1
ATOM 1594 C CA . ALA A 1 203 ? -77.666 -29.390 0.358 1.00 31.69 203 ALA A CA 1
ATOM 1595 C C . ALA A 1 203 ? -77.796 -28.563 1.640 1.00 31.69 203 ALA A C 1
ATOM 1597 O O . ALA A 1 203 ? -78.297 -29.078 2.639 1.00 31.69 203 ALA A O 1
ATOM 1598 N N . PHE A 1 204 ? -77.392 -27.296 1.597 1.00 26.34 204 PHE A N 1
ATOM 1599 C CA . PHE A 1 204 ? -78.053 -26.265 2.382 1.00 26.34 204 PHE A CA 1
ATOM 1600 C C . PHE A 1 204 ? -78.064 -24.943 1.615 1.00 26.34 204 PHE A C 1
ATOM 1602 O O . PHE A 1 204 ? -77.075 -24.493 1.044 1.00 26.34 204 PHE A O 1
ATOM 1609 N N . THR A 1 205 ? -79.264 -24.393 1.598 1.00 31.53 205 THR A N 1
ATOM 1610 C CA . THR A 1 205 ? -79.725 -23.083 1.162 1.00 31.53 205 THR A CA 1
ATOM 1611 C C . THR A 1 205 ? -79.118 -21.969 2.019 1.00 31.53 205 THR A C 1
ATOM 1613 O O . THR A 1 205 ? -79.161 -22.082 3.239 1.00 31.53 205 THR A O 1
ATOM 1616 N N . ASN A 1 206 ? -78.640 -20.863 1.445 1.00 29.95 206 ASN A N 1
ATOM 1617 C CA . ASN A 1 206 ? -79.393 -19.606 1.323 1.00 29.95 206 ASN A CA 1
ATOM 1618 C C . ASN A 1 206 ? -78.520 -18.491 0.715 1.00 29.95 206 ASN A C 1
ATOM 1620 O O . ASN A 1 206 ? -77.297 -18.518 0.776 1.00 29.95 206 ASN A O 1
ATOM 1624 N N . LYS A 1 207 ? -79.204 -17.538 0.084 1.00 36.81 207 LYS A N 1
ATOM 1625 C CA . LYS A 1 207 ? -78.703 -16.484 -0.806 1.00 36.81 207 LYS A CA 1
ATOM 1626 C C . LYS A 1 207 ? -77.729 -15.496 -0.146 1.00 36.81 207 LYS A C 1
ATOM 1628 O O . LYS A 1 207 ? -78.053 -14.885 0.865 1.00 36.81 207 LYS A O 1
ATOM 1633 N N . GLY A 1 208 ? -76.621 -15.237 -0.840 1.00 34.09 208 GLY A N 1
ATOM 1634 C CA . GLY A 1 208 ? -75.744 -14.080 -0.658 1.00 34.09 208 GLY A CA 1
ATOM 1635 C C . GLY A 1 208 ? -74.809 -13.958 -1.862 1.00 34.09 208 GLY A C 1
ATOM 1636 O O . GLY A 1 208 ? -73.856 -14.718 -1.994 1.00 34.09 208 GLY A O 1
ATOM 1637 N N . THR A 1 209 ? -75.124 -13.058 -2.790 1.00 39.91 209 THR A N 1
ATOM 1638 C CA . THR A 1 209 ? -74.442 -12.895 -4.081 1.00 39.91 209 THR A CA 1
ATOM 1639 C C . THR A 1 209 ? -73.012 -12.364 -3.887 1.00 39.91 209 THR A C 1
ATOM 1641 O O . THR A 1 209 ? -72.794 -11.158 -3.802 1.00 39.91 209 THR A O 1
ATOM 1644 N N . LEU A 1 210 ? -72.012 -13.249 -3.815 1.00 42.22 210 LEU A N 1
ATOM 1645 C CA . LEU A 1 210 ? -70.592 -12.874 -3.791 1.00 42.22 210 LEU A CA 1
ATOM 1646 C C . LEU A 1 210 ? -70.098 -12.601 -5.221 1.00 42.22 210 LEU A C 1
ATOM 1648 O O . LEU A 1 210 ? -69.736 -13.520 -5.953 1.00 42.22 210 LEU A O 1
ATOM 1652 N N . THR A 1 211 ? -70.076 -11.327 -5.623 1.00 44.72 211 THR A N 1
ATOM 1653 C CA . THR A 1 211 ? -69.551 -10.874 -6.930 1.00 44.72 211 THR A CA 1
ATOM 1654 C C . THR A 1 211 ? -68.096 -10.386 -6.883 1.00 44.72 211 THR A C 1
ATOM 1656 O O . THR A 1 211 ? -67.532 -10.067 -7.928 1.00 44.72 211 THR A O 1
ATOM 1659 N N . LYS A 1 212 ? -67.437 -10.345 -5.711 1.00 54.03 212 LYS A N 1
ATOM 1660 C CA . LYS A 1 212 ? -66.018 -9.950 -5.575 1.00 54.03 212 LYS A CA 1
ATOM 1661 C C . LYS A 1 212 ? -65.243 -10.859 -4.613 1.00 54.03 212 LYS A C 1
ATOM 1663 O O . LYS A 1 212 ? -65.688 -11.115 -3.498 1.00 54.03 212 LYS A O 1
ATOM 1668 N N . ARG A 1 213 ? -64.057 -11.316 -5.044 1.00 59.28 213 ARG A N 1
ATOM 1669 C CA . ARG A 1 213 ? -63.096 -12.095 -4.236 1.00 59.28 213 ARG A CA 1
ATOM 1670 C C . ARG A 1 213 ? -62.526 -11.206 -3.118 1.00 59.28 213 ARG A C 1
ATOM 1672 O O . ARG A 1 213 ? -61.993 -10.136 -3.408 1.00 59.28 213 ARG A O 1
ATOM 1679 N N . GLY A 1 214 ? -62.610 -11.643 -1.858 1.00 61.66 214 GLY A N 1
ATOM 1680 C CA . GLY A 1 214 ? -61.894 -11.005 -0.743 1.00 61.66 214 GLY A CA 1
ATOM 1681 C C . GLY A 1 214 ? -60.372 -11.096 -0.931 1.00 61.66 214 GLY A C 1
ATOM 1682 O O . GLY A 1 214 ? -59.892 -11.943 -1.684 1.00 61.66 214 GLY A O 1
ATOM 1683 N N . ARG A 1 215 ? -59.576 -10.235 -0.275 1.00 59.50 215 ARG A N 1
ATOM 1684 C CA . ARG A 1 215 ? -58.102 -10.295 -0.373 1.00 59.50 215 ARG A CA 1
ATOM 1685 C C . ARG A 1 215 ? -57.598 -11.626 0.207 1.00 59.50 215 ARG A C 1
ATOM 1687 O O . ARG A 1 215 ? -57.431 -11.763 1.412 1.00 59.50 215 ARG A O 1
ATOM 1694 N N . CYS A 1 216 ? -57.367 -12.616 -0.651 1.00 69.19 216 CYS A N 1
ATOM 1695 C CA . CYS A 1 216 ? -56.752 -13.896 -0.305 1.00 69.19 216 CYS A CA 1
ATOM 1696 C C . CYS A 1 216 ? -55.268 -13.685 0.041 1.00 69.19 216 CYS A C 1
ATOM 1698 O O . CYS A 1 216 ? -54.407 -13.860 -0.809 1.00 69.19 216 CYS A O 1
ATOM 1700 N N . THR A 1 217 ? -54.967 -13.285 1.276 1.00 65.31 217 THR A N 1
ATOM 1701 C CA . THR A 1 217 ? -53.603 -12.936 1.725 1.00 65.31 217 THR A CA 1
ATOM 1702 C C . THR A 1 217 ? -52.745 -14.138 2.127 1.00 65.31 217 THR A C 1
ATOM 1704 O O . THR A 1 217 ? -51.543 -13.994 2.330 1.00 65.31 217 THR A O 1
ATOM 1707 N N . SER A 1 218 ? -53.340 -15.326 2.269 1.00 73.19 218 SER A N 1
ATOM 1708 C CA . SER A 1 218 ? -52.621 -16.531 2.691 1.00 73.19 218 SER A CA 1
ATOM 1709 C C . SER A 1 218 ? -51.927 -17.234 1.512 1.00 73.19 218 SER A C 1
ATOM 1711 O O . SER A 1 218 ? -52.599 -17.488 0.511 1.00 73.19 218 SER A O 1
ATOM 1713 N N . PRO A 1 219 ? -50.654 -17.662 1.650 1.00 74.06 219 PRO A N 1
ATOM 1714 C CA . PRO A 1 219 ? -49.920 -18.393 0.603 1.00 74.06 219 PRO A CA 1
ATOM 1715 C C . PRO A 1 219 ? -50.586 -19.704 0.171 1.00 74.06 219 PRO A C 1
ATOM 1717 O O . PRO A 1 219 ? -50.356 -20.201 -0.923 1.00 74.06 219 PRO A O 1
ATOM 1720 N N . VAL A 1 220 ? -51.454 -20.268 1.021 1.00 77.31 220 VAL A N 1
ATOM 1721 C CA . VAL A 1 220 ? -52.206 -21.497 0.726 1.00 77.31 220 VAL A CA 1
ATOM 1722 C C . VAL A 1 220 ? -52.969 -21.380 -0.595 1.00 77.31 220 VAL A C 1
ATOM 1724 O O . VAL A 1 220 ? -53.092 -22.366 -1.314 1.00 77.31 220 VAL A O 1
ATOM 1727 N N . TRP A 1 221 ? -53.449 -20.183 -0.941 1.00 82.94 221 TRP A N 1
ATOM 1728 C CA . TRP A 1 221 ? -54.240 -19.953 -2.148 1.00 82.94 221 TRP A CA 1
ATOM 1729 C C . TRP A 1 221 ? -53.433 -20.051 -3.451 1.00 82.94 221 TRP A C 1
ATOM 1731 O O . TRP A 1 221 ? -54.041 -20.250 -4.501 1.00 82.94 221 TRP A O 1
ATOM 1741 N N . ASP A 1 222 ? -52.097 -19.996 -3.402 1.00 80.06 222 ASP A N 1
ATOM 1742 C CA . ASP A 1 222 ? -51.233 -20.155 -4.581 1.00 80.06 222 ASP A CA 1
ATOM 1743 C C . ASP A 1 222 ? -51.257 -21.588 -5.130 1.00 80.06 222 ASP A C 1
ATOM 1745 O O . ASP A 1 222 ? -50.952 -21.815 -6.301 1.00 80.06 222 ASP A O 1
ATOM 1749 N N . HIS A 1 223 ? -51.683 -22.557 -4.320 1.00 82.19 223 HIS A N 1
ATOM 1750 C CA . HIS A 1 223 ? -51.789 -23.970 -4.690 1.00 82.19 223 HIS A CA 1
ATOM 1751 C C . HIS A 1 223 ? -53.156 -24.347 -5.285 1.00 82.19 223 HIS A C 1
ATOM 1753 O O . HIS A 1 223 ? -53.392 -25.516 -5.597 1.00 82.19 223 HIS A O 1
ATOM 1759 N N . PHE A 1 224 ? -54.055 -23.373 -5.464 1.00 84.75 224 PHE A N 1
ATOM 1760 C CA . PHE A 1 224 ? -55.418 -23.613 -5.929 1.00 84.75 224 PHE A CA 1
ATOM 1761 C C . PHE A 1 224 ? -55.831 -22.678 -7.076 1.00 84.75 224 PHE A C 1
ATOM 1763 O O . PHE A 1 224 ? -55.304 -21.577 -7.235 1.00 84.75 224 PHE A O 1
ATOM 1770 N N . ILE A 1 225 ? -56.771 -23.136 -7.902 1.00 83.69 225 ILE A N 1
ATOM 1771 C CA . ILE A 1 225 ? -57.356 -22.413 -9.038 1.00 83.69 225 ILE A CA 1
ATOM 1772 C C . ILE A 1 225 ? -58.785 -22.029 -8.676 1.00 83.69 225 ILE A C 1
ATOM 1774 O O . ILE A 1 225 ? -59.551 -22.876 -8.227 1.00 83.69 225 ILE A O 1
ATOM 1778 N N . PHE A 1 226 ? -59.138 -20.761 -8.882 1.00 85.56 226 PHE A N 1
ATOM 1779 C CA . PHE A 1 226 ? -60.480 -20.238 -8.638 1.00 85.56 226 PHE A CA 1
ATOM 1780 C C . PHE A 1 226 ? -61.258 -20.196 -9.951 1.00 85.56 226 PHE A C 1
ATOM 1782 O O . PHE A 1 226 ? -60.865 -19.486 -10.876 1.00 85.56 226 PHE A O 1
ATOM 1789 N N . THR A 1 227 ? -62.385 -20.894 -9.996 1.00 81.56 227 THR A N 1
ATOM 1790 C CA . THR A 1 227 ? -63.305 -20.926 -11.132 1.00 81.56 227 THR A CA 1
ATOM 1791 C C . THR A 1 227 ? -64.617 -20.250 -10.721 1.00 81.56 227 THR A C 1
ATOM 1793 O O . THR A 1 227 ? -65.223 -20.670 -9.736 1.00 81.56 227 THR A O 1
ATOM 1796 N N . PRO A 1 228 ? -65.073 -19.184 -11.398 1.00 79.06 228 PRO A N 1
ATOM 1797 C CA . PRO A 1 228 ? -66.333 -18.522 -11.057 1.00 79.06 228 PRO A CA 1
ATOM 1798 C C . PRO A 1 228 ? -67.541 -19.422 -11.366 1.00 79.06 228 PRO A C 1
ATOM 1800 O O . PRO A 1 228 ? -67.592 -20.058 -12.417 1.00 79.06 228 PRO A O 1
ATOM 1803 N N . LEU A 1 229 ? -68.522 -19.458 -10.459 1.00 76.12 229 LEU A N 1
ATOM 1804 C CA . LEU A 1 229 ? -69.764 -20.221 -10.622 1.00 76.12 229 LEU A CA 1
ATOM 1805 C C . LEU A 1 229 ? -70.881 -19.345 -11.209 1.00 76.12 229 LEU A C 1
ATOM 1807 O O . LEU A 1 229 ? -71.013 -18.170 -10.867 1.00 76.12 229 LEU A O 1
ATOM 1811 N N . SER A 1 230 ? -71.740 -19.935 -12.047 1.00 67.31 230 SER A N 1
ATOM 1812 C CA . SER A 1 230 ? -72.860 -19.251 -12.724 1.00 67.31 230 SER A CA 1
ATOM 1813 C C . SER A 1 230 ? -73.918 -18.674 -11.772 1.00 67.31 230 SER A C 1
ATOM 1815 O O . SER A 1 230 ? -74.644 -17.756 -12.140 1.00 67.31 230 SER A O 1
ATOM 1817 N N . VAL A 1 231 ? -73.981 -19.178 -10.539 1.00 62.72 231 VAL A N 1
ATOM 1818 C CA . VAL A 1 231 ? -74.888 -18.733 -9.465 1.00 62.72 231 VAL A CA 1
ATOM 1819 C C . VAL A 1 231 ? -74.235 -17.756 -8.469 1.00 62.72 231 VAL A C 1
ATOM 1821 O O . VAL A 1 231 ? -74.852 -17.404 -7.464 1.00 62.72 231 VAL A O 1
ATOM 1824 N N . GLY A 1 232 ? -73.019 -17.271 -8.757 1.00 63.28 232 GLY A N 1
ATOM 1825 C CA . GLY A 1 232 ? -72.224 -16.419 -7.863 1.00 63.28 232 GLY A CA 1
ATOM 1826 C C . GLY A 1 232 ? -71.346 -17.229 -6.899 1.00 63.28 232 GLY A C 1
ATOM 1827 O O . GLY A 1 232 ? -71.713 -18.326 -6.484 1.00 63.28 232 GLY A O 1
ATOM 1828 N N . GLY A 1 233 ? -70.168 -16.696 -6.552 1.00 72.62 233 GLY A N 1
ATOM 1829 C CA . GLY A 1 233 ? -69.123 -17.409 -5.800 1.00 72.62 233 GLY A CA 1
ATOM 1830 C C . GLY A 1 233 ? -68.047 -18.064 -6.682 1.00 72.62 233 GLY A C 1
ATOM 1831 O O . GLY A 1 233 ? -68.106 -18.011 -7.911 1.00 72.62 233 GLY A O 1
ATOM 1832 N N . PHE A 1 234 ? -67.034 -18.661 -6.047 1.00 80.19 234 PHE A N 1
ATOM 1833 C CA . PHE A 1 234 ? -65.921 -19.331 -6.730 1.00 80.19 234 PHE A CA 1
ATOM 1834 C C . PHE A 1 234 ? -65.817 -20.785 -6.272 1.00 80.19 234 PHE A C 1
ATOM 1836 O O . PHE A 1 234 ? -65.805 -21.050 -5.074 1.00 80.19 234 PHE A O 1
ATOM 1843 N N . GLU A 1 235 ? -65.687 -21.722 -7.201 1.00 85.56 235 GLU A N 1
ATOM 1844 C CA . GLU A 1 235 ? -65.218 -23.072 -6.906 1.00 85.56 235 GLU A CA 1
ATOM 1845 C C . GLU A 1 235 ? -63.691 -23.100 -6.966 1.00 85.56 235 GLU A C 1
ATOM 1847 O O . GLU A 1 235 ? -63.076 -22.569 -7.891 1.00 85.56 235 GLU A O 1
ATOM 1852 N N . VAL A 1 236 ? -63.066 -23.692 -5.959 1.00 85.44 236 VAL A N 1
ATOM 1853 C CA . VAL A 1 236 ? -61.616 -23.716 -5.795 1.00 85.44 236 VAL A CA 1
ATOM 1854 C C . VAL A 1 236 ? -61.115 -25.133 -5.971 1.00 85.44 236 VAL A C 1
ATOM 1856 O O . VAL A 1 236 ? -61.534 -26.024 -5.242 1.00 85.44 236 VAL A O 1
ATOM 1859 N N . HIS A 1 237 ? -60.194 -25.323 -6.911 1.00 86.25 237 HIS A N 1
ATOM 1860 C CA . HIS A 1 237 ? -59.629 -26.619 -7.275 1.00 86.25 237 HIS A CA 1
ATOM 1861 C C . HIS A 1 237 ? -58.154 -26.685 -6.903 1.00 86.25 237 HIS A C 1
ATOM 1863 O O . HIS A 1 237 ? -57.408 -25.736 -7.141 1.00 86.25 237 HIS A O 1
ATOM 1869 N N . CYS A 1 238 ? -57.700 -27.803 -6.343 1.00 86.00 238 CYS A N 1
ATOM 1870 C CA . CYS A 1 238 ? -56.272 -28.027 -6.124 1.00 86.00 238 CYS A CA 1
ATOM 1871 C C . CYS A 1 238 ? -55.537 -28.142 -7.468 1.00 86.00 238 CYS A C 1
ATOM 1873 O O . CYS A 1 238 ? -55.922 -28.952 -8.310 1.00 86.00 238 CYS A O 1
ATOM 1875 N N . LYS A 1 239 ? -54.445 -27.384 -7.652 1.00 84.06 239 LYS A N 1
ATOM 1876 C CA . LYS A 1 239 ? -53.642 -27.385 -8.893 1.00 84.06 239 LYS A CA 1
ATOM 1877 C C . LYS A 1 239 ? -53.038 -28.749 -9.239 1.00 84.06 239 LYS A C 1
ATOM 1879 O O . LYS A 1 239 ? -52.738 -28.990 -10.400 1.00 84.06 239 LYS A O 1
ATOM 1884 N N . TYR A 1 240 ? -52.823 -29.603 -8.236 1.00 81.12 240 TYR A N 1
ATOM 1885 C CA . TYR A 1 240 ? -52.034 -30.828 -8.382 1.00 81.12 240 TYR A CA 1
ATOM 1886 C C . TYR A 1 240 ? -52.894 -32.077 -8.554 1.00 81.12 240 TYR A C 1
ATOM 1888 O O . TYR A 1 240 ? -52.658 -32.858 -9.466 1.00 81.12 240 TYR A O 1
ATOM 1896 N N . CYS A 1 241 ? -53.878 -32.292 -7.674 1.00 81.69 241 CYS A N 1
ATOM 1897 C CA . CYS A 1 241 ? -54.733 -33.474 -7.776 1.00 81.69 241 CYS A CA 1
ATOM 1898 C C . CYS A 1 241 ? -55.936 -33.254 -8.685 1.00 81.69 241 CYS A C 1
ATOM 1900 O O . CYS A 1 241 ? -56.453 -34.239 -9.198 1.00 81.69 241 CYS A O 1
ATOM 1902 N N . ILE A 1 242 ? -56.375 -31.999 -8.875 1.00 70.94 242 ILE A N 1
ATOM 1903 C CA . ILE A 1 242 ? -57.542 -31.577 -9.675 1.00 70.94 242 ILE A CA 1
ATOM 1904 C C . ILE A 1 242 ? -58.886 -32.135 -9.149 1.00 70.94 242 ILE A C 1
ATOM 1906 O O . ILE A 1 242 ? -59.921 -31.495 -9.291 1.00 70.94 242 ILE A O 1
ATOM 1910 N N . THR A 1 243 ? -58.873 -33.276 -8.459 1.00 75.38 243 THR A N 1
ATOM 1911 C CA . THR A 1 243 ? -60.017 -33.986 -7.881 1.00 75.38 243 THR A CA 1
ATOM 1912 C C . THR A 1 243 ? -60.560 -33.341 -6.614 1.00 75.38 243 THR A C 1
ATOM 1914 O O . THR A 1 243 ? -61.724 -33.548 -6.276 1.00 75.38 243 THR A O 1
ATOM 1917 N N . HIS A 1 244 ? -59.746 -32.568 -5.895 1.00 81.31 244 HIS A N 1
ATOM 1918 C CA . HIS A 1 244 ? -60.210 -31.847 -4.719 1.00 81.31 244 HIS A CA 1
ATOM 1919 C C . HIS A 1 244 ? -60.736 -30.469 -5.111 1.00 81.31 244 HIS A C 1
ATOM 1921 O O . HIS A 1 244 ? -59.951 -29.589 -5.486 1.00 81.31 244 HIS A O 1
ATOM 1927 N N . SER A 1 245 ? -62.051 -30.288 -4.971 1.00 83.19 245 SER A N 1
ATOM 1928 C CA . SER A 1 245 ? -62.720 -29.000 -5.107 1.00 83.19 245 SER A CA 1
ATOM 1929 C C . SER A 1 245 ? -63.571 -28.661 -3.883 1.00 83.19 245 SER A C 1
ATOM 1931 O O . SER A 1 245 ? -64.050 -29.538 -3.158 1.00 83.19 245 SER A O 1
ATOM 1933 N N . PHE A 1 246 ? -63.731 -27.366 -3.625 1.00 85.00 246 PHE A N 1
ATOM 1934 C CA . PHE A 1 246 ? -64.677 -26.846 -2.643 1.00 85.00 246 PHE A CA 1
ATOM 1935 C C . PHE A 1 246 ? -65.151 -25.449 -3.044 1.00 85.00 246 PHE A C 1
ATOM 1937 O O . PHE A 1 246 ? -64.467 -24.724 -3.765 1.00 85.00 246 PHE A O 1
ATOM 1944 N N . ILE A 1 247 ? -66.324 -25.046 -2.561 1.00 82.50 247 ILE A N 1
ATOM 1945 C CA . ILE A 1 247 ? -66.860 -23.705 -2.811 1.00 82.50 247 ILE A CA 1
ATOM 1946 C C . ILE A 1 247 ? -66.188 -22.727 -1.851 1.00 82.50 247 ILE A C 1
ATOM 1948 O O . ILE A 1 247 ? -66.204 -22.948 -0.646 1.00 82.50 247 ILE A O 1
ATOM 1952 N N . TYR A 1 248 ? -65.598 -21.657 -2.373 1.00 79.62 248 TYR A N 1
ATOM 1953 C CA . TYR A 1 248 ? -64.979 -20.598 -1.587 1.00 79.62 248 TYR A CA 1
ATOM 1954 C C . TYR A 1 248 ? -66.017 -19.661 -0.976 1.00 79.62 248 TYR A C 1
ATOM 1956 O O . TYR A 1 248 ? -66.861 -19.098 -1.673 1.00 79.62 248 TYR A O 1
ATOM 1964 N N . ASP A 1 249 ? -65.852 -19.431 0.321 1.00 73.06 249 ASP A N 1
ATOM 1965 C CA . ASP A 1 249 ? -66.559 -18.432 1.108 1.00 73.06 249 ASP A CA 1
ATOM 1966 C C . ASP A 1 249 ? -65.510 -17.612 1.875 1.00 73.06 249 ASP A C 1
ATOM 1968 O O . ASP A 1 249 ? -64.579 -18.163 2.471 1.00 73.06 249 ASP A O 1
ATOM 1972 N N . SER A 1 250 ? -65.657 -16.286 1.846 1.00 65.75 250 SER A N 1
ATOM 1973 C CA . SER A 1 250 ? -64.819 -15.331 2.574 1.00 65.75 250 SER A CA 1
ATOM 1974 C C . SER A 1 250 ? -64.749 -15.573 4.088 1.00 65.75 250 SER A C 1
ATOM 1976 O O . SER A 1 250 ? -63.783 -15.135 4.709 1.00 65.75 250 SER A O 1
ATOM 1978 N N . GLY A 1 251 ? -65.732 -16.268 4.675 1.00 62.97 251 GLY A N 1
ATOM 1979 C CA . GLY A 1 251 ? -65.744 -16.648 6.092 1.00 62.97 251 GLY A CA 1
ATOM 1980 C C . GLY A 1 251 ? -64.970 -17.932 6.427 1.00 62.97 251 GLY A C 1
ATOM 1981 O O . GLY A 1 251 ? -64.776 -18.233 7.604 1.00 62.97 251 GLY A O 1
ATOM 1982 N N . MET A 1 252 ? -64.512 -18.705 5.434 1.00 68.81 252 MET A N 1
ATOM 1983 C CA . MET A 1 252 ? -63.795 -19.958 5.691 1.00 68.81 252 MET A CA 1
ATOM 1984 C C . MET A 1 252 ? -62.314 -19.742 6.015 1.00 68.81 252 MET A C 1
ATOM 1986 O O . MET A 1 252 ? -61.572 -19.086 5.283 1.00 68.81 252 MET A O 1
ATOM 1990 N N . GLY A 1 253 ? -61.851 -20.388 7.089 1.00 67.69 253 GLY A N 1
ATOM 1991 C CA . GLY A 1 253 ? -60.431 -20.455 7.431 1.00 67.69 253 GLY A CA 1
ATOM 1992 C C . GLY A 1 253 ? -59.605 -21.260 6.415 1.00 67.69 253 GLY A C 1
ATOM 1993 O O . GLY A 1 253 ? -60.100 -22.165 5.743 1.00 67.69 253 GLY A O 1
ATOM 1994 N N . THR A 1 254 ? -58.302 -20.982 6.337 1.00 80.94 254 THR A N 1
ATOM 1995 C CA . THR A 1 254 ? -57.378 -21.624 5.377 1.00 80.94 254 THR A CA 1
ATOM 1996 C C . THR A 1 254 ? -56.953 -23.039 5.776 1.00 80.94 254 THR A C 1
ATOM 1998 O O . THR A 1 254 ? -56.286 -23.726 5.001 1.00 80.94 254 THR A O 1
ATOM 2001 N N . SER A 1 255 ? -57.348 -23.508 6.963 1.00 77.00 255 SER A N 1
ATOM 2002 C CA . SER A 1 255 ? -56.913 -24.780 7.548 1.00 77.00 255 SER A CA 1
ATOM 2003 C C . SER A 1 255 ? -57.264 -25.998 6.693 1.00 77.00 255 SER A C 1
ATOM 2005 O O . SER A 1 255 ? -56.451 -26.913 6.587 1.00 77.00 255 SER A O 1
ATOM 2007 N N . ASN A 1 256 ? -58.436 -26.015 6.049 1.00 78.56 256 ASN A N 1
ATOM 2008 C CA . ASN A 1 256 ? -58.846 -27.143 5.205 1.00 78.56 256 ASN A CA 1
ATOM 2009 C C . ASN A 1 256 ? -58.028 -27.210 3.911 1.00 78.56 256 ASN A C 1
ATOM 2011 O O . ASN A 1 256 ? -57.493 -28.268 3.585 1.00 78.56 256 ASN A O 1
ATOM 2015 N N . ALA A 1 257 ? -57.844 -26.073 3.235 1.00 81.62 257 ALA A N 1
ATOM 2016 C CA . ALA A 1 257 ? -57.000 -25.983 2.047 1.00 81.62 257 ALA A CA 1
ATOM 2017 C C . ALA A 1 257 ? -55.533 -26.319 2.374 1.00 81.62 257 ALA A C 1
ATOM 2019 O O . ALA A 1 257 ? -54.892 -27.071 1.640 1.00 81.62 257 ALA A O 1
ATOM 2020 N N . LYS A 1 258 ? -55.029 -25.849 3.526 1.00 82.12 258 LYS A N 1
ATOM 2021 C CA . LYS A 1 258 ? -53.673 -26.140 4.009 1.00 82.12 258 LYS A CA 1
ATOM 2022 C C . LYS A 1 258 ? -53.465 -27.626 4.290 1.00 82.12 258 LYS A C 1
ATOM 2024 O O . LYS A 1 258 ? -52.489 -28.204 3.824 1.00 82.12 258 LYS A O 1
ATOM 2029 N N . ARG A 1 259 ? -54.394 -28.252 5.020 1.00 81.81 259 ARG A N 1
ATOM 2030 C CA . ARG A 1 259 ? -54.347 -29.689 5.325 1.00 81.81 259 ARG A CA 1
ATOM 2031 C C . ARG A 1 259 ? -54.364 -30.524 4.048 1.00 81.81 259 ARG A C 1
ATOM 2033 O O . ARG A 1 259 ? -53.618 -31.493 3.954 1.00 81.81 259 ARG A O 1
ATOM 2040 N N . HIS A 1 260 ? -55.172 -30.125 3.066 1.00 83.44 260 HIS A N 1
ATOM 2041 C CA . HIS A 1 260 ? -55.252 -30.824 1.793 1.00 83.44 260 HIS A CA 1
ATOM 2042 C C . HIS A 1 260 ? -53.931 -30.780 1.015 1.00 83.44 260 HIS A C 1
ATOM 2044 O O . HIS A 1 260 ? -53.387 -31.839 0.728 1.00 83.44 260 HIS A O 1
ATOM 2050 N N . TYR A 1 261 ? -53.389 -29.601 0.676 1.00 79.31 261 TYR A N 1
ATOM 2051 C CA . TYR A 1 261 ? -52.220 -29.571 -0.218 1.00 79.31 261 TYR A CA 1
ATOM 2052 C C . TYR A 1 261 ? -50.975 -30.204 0.428 1.00 79.31 261 TYR A C 1
ATOM 2054 O O . TYR A 1 261 ? -50.212 -30.863 -0.268 1.00 79.31 261 TYR A O 1
ATOM 2062 N N . LEU A 1 262 ? -50.816 -30.096 1.755 1.00 78.81 262 LEU A N 1
ATOM 2063 C CA . LEU A 1 262 ? -49.714 -30.736 2.489 1.00 78.81 262 LEU A CA 1
ATOM 2064 C C . LEU A 1 262 ? -49.786 -32.269 2.500 1.00 78.81 262 LEU A C 1
ATOM 2066 O O . LEU A 1 262 ? -48.762 -32.917 2.678 1.00 78.81 262 LEU A O 1
ATOM 2070 N N . SER A 1 263 ? -50.975 -32.846 2.319 1.00 79.75 263 SER A N 1
ATOM 2071 C CA . SER A 1 263 ? -51.186 -34.299 2.256 1.00 79.75 263 SER A CA 1
ATOM 2072 C C . SER A 1 263 ? -51.515 -34.792 0.842 1.00 79.75 263 SER A C 1
ATOM 2074 O O . SER A 1 263 ? -51.795 -35.970 0.648 1.00 79.75 263 SER A O 1
ATOM 2076 N N . CYS A 1 264 ? -51.484 -33.903 -0.155 1.00 83.38 264 CYS A N 1
ATOM 2077 C CA . CYS A 1 264 ? -51.863 -34.193 -1.532 1.00 83.38 264 CYS A CA 1
ATOM 2078 C C . CYS A 1 264 ? -50.778 -35.062 -2.201 1.00 83.38 264 CYS A C 1
ATOM 2080 O O . CYS A 1 264 ? -49.676 -34.563 -2.442 1.00 83.38 264 CYS A O 1
ATOM 2082 N N . PRO A 1 265 ? -51.051 -36.335 -2.555 1.00 78.38 265 PRO A N 1
ATOM 2083 C CA . PRO A 1 265 ? -50.017 -37.228 -3.087 1.00 78.38 265 PRO A CA 1
ATOM 2084 C C . PRO A 1 265 ? -49.364 -36.723 -4.388 1.00 78.38 265 PRO A C 1
ATOM 2086 O O . PRO A 1 265 ? -48.140 -36.791 -4.492 1.00 78.38 265 PRO A O 1
ATOM 2089 N N . PRO A 1 266 ? -50.105 -36.126 -5.349 1.00 79.88 266 PRO A N 1
ATOM 2090 C CA . PRO A 1 266 ? -49.499 -35.475 -6.514 1.00 79.88 266 PRO A CA 1
ATOM 2091 C C . PRO A 1 266 ? -48.567 -34.306 -6.169 1.00 79.88 266 PRO A C 1
ATOM 2093 O O . PRO A 1 266 ? -47.550 -34.129 -6.830 1.00 79.88 266 PRO A O 1
ATOM 2096 N N . TYR A 1 267 ? -48.874 -33.529 -5.124 1.00 77.44 267 TYR A N 1
ATOM 2097 C CA . TYR A 1 267 ? -48.001 -32.450 -4.648 1.00 77.44 267 TYR A CA 1
ATOM 2098 C C . TYR A 1 267 ? -46.729 -33.000 -3.990 1.00 77.44 267 TYR A C 1
ATOM 2100 O O . TYR A 1 267 ? -45.634 -32.508 -4.249 1.00 77.44 267 TYR A O 1
ATOM 2108 N N . LEU A 1 268 ? -46.858 -34.061 -3.190 1.00 73.62 268 LEU A N 1
ATOM 2109 C CA . LEU A 1 268 ? -45.717 -34.745 -2.580 1.00 73.62 268 LEU A CA 1
ATOM 2110 C C . LEU A 1 268 ? -44.806 -35.380 -3.644 1.00 73.62 268 LEU A C 1
ATOM 2112 O O . LEU A 1 268 ? -43.589 -35.267 -3.541 1.00 73.62 268 LEU A O 1
ATOM 2116 N N . LYS A 1 269 ? -45.384 -35.952 -4.709 1.00 71.69 269 LYS A N 1
ATOM 2117 C CA . LYS A 1 269 ? -44.642 -36.488 -5.862 1.00 71.69 269 LYS A CA 1
ATOM 2118 C C . LYS A 1 269 ? -43.985 -35.391 -6.712 1.00 71.69 269 LYS A C 1
ATOM 2120 O O . LYS A 1 269 ? -42.874 -35.558 -7.204 1.00 71.69 269 LYS A O 1
ATOM 2125 N N . TYR A 1 270 ? -44.650 -34.246 -6.867 1.00 68.19 270 TYR A N 1
ATOM 2126 C CA . TYR A 1 270 ? -44.069 -33.053 -7.490 1.00 68.19 270 TYR A CA 1
ATOM 2127 C C . TYR A 1 270 ? -42.854 -32.539 -6.698 1.00 68.19 270 TYR A C 1
ATOM 2129 O O . TYR A 1 270 ? -41.837 -32.199 -7.293 1.00 68.19 270 TYR A O 1
ATOM 2137 N N . MET A 1 271 ? -42.926 -32.550 -5.362 1.00 60.06 271 MET A N 1
ATOM 2138 C CA . MET A 1 271 ? -41.806 -32.193 -4.482 1.00 60.06 271 MET A CA 1
ATOM 2139 C C . MET A 1 271 ? -40.669 -33.225 -4.516 1.00 60.06 271 MET A C 1
ATOM 2141 O O . MET A 1 271 ? -39.506 -32.833 -4.471 1.00 60.06 271 MET A O 1
ATOM 2145 N N . SER A 1 272 ? -40.977 -34.525 -4.618 1.00 56.69 272 SER A N 1
ATOM 2146 C CA . SER A 1 272 ? -39.965 -35.592 -4.669 1.00 56.69 272 SER A CA 1
ATOM 2147 C C . SER A 1 272 ? -39.219 -35.671 -6.003 1.00 56.69 272 SER A C 1
ATOM 2149 O O . SER A 1 272 ? -38.097 -36.156 -6.041 1.00 56.69 272 SER A O 1
ATOM 2151 N N . ASN A 1 273 ? -39.823 -35.191 -7.094 1.00 53.94 273 ASN A N 1
ATOM 2152 C CA . ASN A 1 273 ? -39.225 -35.196 -8.432 1.00 53.94 273 ASN A CA 1
ATOM 2153 C C . ASN A 1 273 ? -38.364 -33.955 -8.724 1.00 53.94 273 ASN A C 1
ATOM 2155 O O . ASN A 1 273 ? -37.998 -33.728 -9.877 1.00 53.94 273 ASN A O 1
ATOM 2159 N N . ASN A 1 274 ? -38.054 -33.137 -7.716 1.00 50.06 274 ASN A N 1
ATOM 2160 C CA . ASN A 1 274 ? -37.199 -31.971 -7.882 1.00 50.06 274 ASN A CA 1
ATOM 2161 C C . ASN A 1 274 ? -35.714 -32.402 -7.836 1.00 50.06 274 ASN A C 1
ATOM 2163 O O . ASN A 1 274 ? -35.225 -32.710 -6.749 1.00 50.06 274 ASN A O 1
ATOM 2167 N N . PRO A 1 275 ? -34.973 -32.439 -8.962 1.00 45.31 275 PRO A N 1
ATOM 2168 C CA . PRO A 1 275 ? -33.699 -33.166 -9.044 1.00 45.31 275 PRO A CA 1
ATOM 2169 C C . PRO A 1 275 ? -32.538 -32.552 -8.245 1.00 45.31 275 PRO A C 1
ATOM 2171 O O . PRO A 1 275 ? -31.491 -33.177 -8.140 1.00 45.31 275 PRO A O 1
ATOM 2174 N N . ASN A 1 276 ? -32.695 -31.338 -7.699 1.00 48.81 276 ASN A N 1
ATOM 2175 C CA . ASN A 1 276 ? -31.588 -30.571 -7.102 1.00 48.81 276 ASN A CA 1
ATOM 2176 C C . ASN A 1 276 ? -31.845 -30.061 -5.677 1.00 48.81 276 ASN A C 1
ATOM 2178 O O . ASN A 1 276 ? -30.980 -29.410 -5.094 1.00 48.81 276 ASN A O 1
ATOM 2182 N N . GLY A 1 277 ? -33.017 -30.329 -5.097 1.00 48.47 277 GLY A N 1
ATOM 2183 C CA . GLY A 1 277 ? -33.302 -29.959 -3.713 1.00 48.47 277 GLY A CA 1
ATOM 2184 C C . GLY A 1 277 ? -32.991 -31.128 -2.790 1.00 48.47 277 GLY A C 1
ATOM 2185 O O . GLY A 1 277 ? -33.739 -32.099 -2.795 1.00 48.47 277 GLY A O 1
ATOM 2186 N N . LEU A 1 278 ? -31.921 -31.042 -1.992 1.00 45.97 278 LEU A N 1
ATOM 2187 C CA . LEU A 1 278 ? -31.651 -32.015 -0.926 1.00 45.97 278 LEU A CA 1
ATOM 2188 C C . LEU A 1 278 ? -32.927 -32.214 -0.078 1.00 45.97 278 LEU A C 1
ATOM 2190 O O . LEU A 1 278 ? -33.417 -31.242 0.510 1.00 45.97 278 LEU A O 1
ATOM 2194 N N . PRO A 1 279 ? -33.484 -33.435 0.003 1.00 43.66 279 PRO A N 1
ATOM 2195 C CA . PRO A 1 279 ? -34.634 -33.707 0.851 1.00 43.66 279 PRO A CA 1
ATOM 2196 C C . PRO A 1 279 ? -34.278 -33.395 2.311 1.00 43.66 279 PRO A C 1
ATOM 2198 O O . PRO A 1 279 ? -33.355 -33.983 2.864 1.00 43.66 279 PRO A O 1
ATOM 2201 N N . GLY A 1 280 ? -35.002 -32.464 2.939 1.00 51.25 280 GLY A N 1
ATOM 2202 C CA . GLY A 1 280 ? -34.900 -32.206 4.381 1.00 51.25 280 GLY A CA 1
ATOM 2203 C C . GLY A 1 280 ? -34.194 -30.918 4.819 1.00 51.25 280 GLY A C 1
ATOM 2204 O O . GLY A 1 280 ? -34.176 -30.650 6.018 1.00 51.25 280 GLY A O 1
ATOM 2205 N N . THR A 1 281 ? -33.677 -30.072 3.919 1.00 53.00 281 THR A N 1
ATOM 2206 C CA . THR A 1 281 ? -33.186 -28.736 4.313 1.00 53.00 281 THR A CA 1
ATOM 2207 C C . THR A 1 281 ? -34.305 -27.693 4.207 1.00 53.00 281 THR A C 1
ATOM 2209 O O . THR A 1 281 ? -34.859 -27.442 3.135 1.00 53.00 281 THR A O 1
ATOM 2212 N N . SER A 1 282 ? -34.695 -27.074 5.327 1.00 65.94 282 SER A N 1
ATOM 2213 C CA . SER A 1 282 ? -35.653 -25.961 5.296 1.00 65.94 282 SER A CA 1
ATOM 2214 C C . SER A 1 282 ? -34.990 -24.737 4.669 1.00 65.94 282 SER A C 1
ATOM 2216 O O . SER A 1 282 ? -34.076 -24.159 5.254 1.00 65.94 282 SER A O 1
ATOM 2218 N N . PHE A 1 283 ? -35.448 -24.339 3.483 1.00 74.94 283 PHE A N 1
ATOM 2219 C CA . PHE A 1 283 ? -34.977 -23.126 2.822 1.00 74.94 283 PHE A CA 1
ATOM 2220 C C . PHE A 1 283 ? -35.397 -21.881 3.613 1.00 74.94 283 PHE A C 1
ATOM 2222 O O . PHE A 1 283 ? -36.589 -21.605 3.766 1.00 74.94 283 PHE A O 1
ATOM 2229 N N . ASP A 1 284 ? -34.411 -21.120 4.087 1.00 83.19 284 ASP A N 1
ATOM 2230 C CA . ASP A 1 284 ? -34.627 -19.829 4.730 1.00 83.19 284 ASP A CA 1
ATOM 2231 C C . ASP A 1 284 ? -34.340 -18.677 3.757 1.00 83.19 284 ASP A C 1
ATOM 2233 O O . ASP A 1 284 ? -33.193 -18.387 3.403 1.00 83.19 284 ASP A O 1
ATOM 2237 N N . GLN A 1 285 ? -35.403 -17.967 3.371 1.00 85.88 285 GLN A N 1
ATOM 2238 C CA . GLN A 1 285 ? -35.319 -16.801 2.493 1.00 85.88 285 GLN A CA 1
ATOM 2239 C C . GLN A 1 285 ? -34.424 -15.696 3.072 1.00 85.88 285 GLN A C 1
ATOM 2241 O O . GLN A 1 285 ? -33.802 -14.963 2.301 1.00 85.88 285 GLN A O 1
ATOM 2246 N N . LYS A 1 286 ? -34.364 -15.544 4.403 1.00 86.69 286 LYS A N 1
ATOM 2247 C CA . LYS A 1 286 ? -33.556 -14.498 5.043 1.00 86.69 286 LYS A CA 1
ATOM 2248 C C . LYS A 1 286 ? -32.068 -14.798 4.884 1.00 86.69 286 LYS A C 1
ATOM 2250 O O . LYS A 1 286 ? -31.317 -13.919 4.468 1.00 86.69 286 LYS A O 1
ATOM 2255 N N . THR A 1 287 ? -31.665 -16.038 5.143 1.00 85.62 287 THR A N 1
ATOM 2256 C CA . THR A 1 287 ? -30.291 -16.509 4.934 1.00 85.62 287 THR A CA 1
ATOM 2257 C C . THR A 1 287 ? -29.887 -16.417 3.468 1.00 85.62 287 THR A C 1
ATOM 2259 O O . THR A 1 287 ? -28.826 -15.875 3.171 1.00 85.62 287 THR A O 1
ATOM 2262 N N . TYR A 1 288 ? -30.756 -16.833 2.540 1.00 89.56 288 TYR A N 1
ATOM 2263 C CA . TYR A 1 288 ? -30.513 -16.643 1.106 1.00 89.56 288 TYR A CA 1
ATOM 2264 C C . TYR A 1 288 ? -30.281 -15.165 0.758 1.00 89.56 288 TYR A C 1
ATOM 2266 O O . TYR A 1 288 ? -29.323 -14.842 0.062 1.00 89.56 288 TYR A O 1
ATOM 2274 N N . LEU A 1 289 ? -31.126 -14.256 1.259 1.00 90.69 289 LEU A N 1
ATOM 2275 C CA . LEU A 1 289 ? -31.010 -12.830 0.956 1.00 90.69 289 LEU A CA 1
ATOM 2276 C C . LEU A 1 289 ? -29.712 -12.235 1.514 1.00 90.69 289 LEU A C 1
ATOM 2278 O O . LEU A 1 289 ? -29.082 -11.427 0.833 1.00 90.69 289 LEU A O 1
ATOM 2282 N N . LYS A 1 290 ? -29.294 -12.666 2.710 1.00 89.06 290 LYS A N 1
ATOM 2283 C CA . LYS A 1 290 ? -28.013 -12.284 3.310 1.00 89.06 290 LYS A CA 1
ATOM 2284 C C . LYS A 1 290 ? -26.836 -12.765 2.461 1.00 89.06 290 LYS A C 1
ATOM 2286 O O . LYS A 1 290 ? -26.019 -11.946 2.060 1.00 89.06 290 LYS A O 1
ATOM 2291 N N . LEU A 1 291 ? -26.787 -14.054 2.123 1.00 90.06 291 LEU A N 1
ATOM 2292 C CA . LEU A 1 291 ? -25.709 -14.619 1.305 1.00 90.06 291 LEU A CA 1
ATOM 2293 C C . LEU A 1 291 ? -25.652 -13.969 -0.080 1.00 90.06 291 LEU A C 1
ATOM 2295 O O . LEU A 1 291 ? -24.580 -13.599 -0.542 1.00 90.06 291 LEU A O 1
ATOM 2299 N N . PHE A 1 292 ? -26.804 -13.744 -0.715 1.00 92.06 292 PHE A N 1
ATOM 2300 C CA . PHE A 1 292 ? -26.852 -13.092 -2.020 1.00 92.06 292 PHE A CA 1
ATOM 2301 C C . PHE A 1 292 ? -26.381 -11.630 -1.955 1.00 92.06 292 PHE A C 1
ATOM 2303 O O . PHE A 1 292 ? -25.676 -11.168 -2.850 1.00 92.06 292 PHE A O 1
ATOM 2310 N N . THR A 1 293 ? -26.718 -10.917 -0.877 1.00 92.25 293 THR A N 1
ATOM 2311 C CA . THR A 1 293 ? -26.217 -9.560 -0.598 1.00 92.25 293 THR A CA 1
ATOM 2312 C C . THR A 1 293 ? -24.699 -9.560 -0.414 1.00 92.25 293 THR A C 1
ATOM 2314 O O . THR A 1 293 ? -24.014 -8.750 -1.035 1.00 92.25 293 THR A O 1
ATOM 2317 N N . GLN A 1 294 ? -24.166 -10.502 0.366 1.00 89.88 294 GLN A N 1
ATOM 2318 C CA . GLN A 1 294 ? -22.726 -10.650 0.590 1.00 89.88 294 GLN A CA 1
ATOM 2319 C C . GLN A 1 294 ? -21.981 -10.983 -0.707 1.00 89.88 294 GLN A C 1
ATOM 2321 O O . GLN A 1 294 ? -20.961 -10.365 -0.983 1.00 89.88 294 GLN A O 1
AT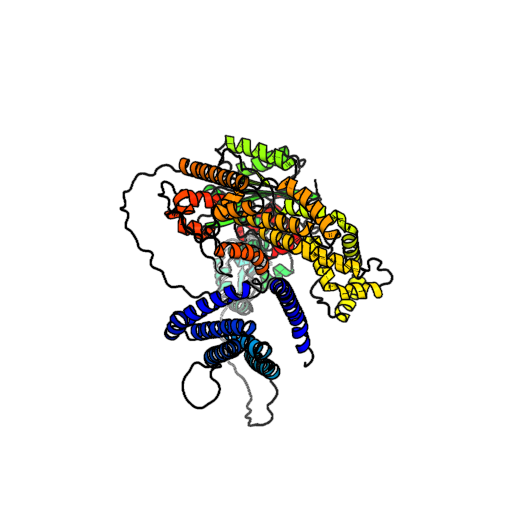OM 2326 N N . SER A 1 295 ? -22.525 -11.849 -1.571 1.00 90.69 295 SER A N 1
ATOM 2327 C CA . SER A 1 295 ? -21.941 -12.108 -2.896 1.00 90.69 295 SER A CA 1
ATOM 2328 C C . SER A 1 295 ? -21.909 -10.861 -3.782 1.00 90.69 295 SER A C 1
ATOM 2330 O O . SER A 1 295 ? -20.971 -10.670 -4.552 1.00 90.69 295 SER A O 1
ATOM 2332 N N . ILE A 1 296 ? -22.931 -10.003 -3.699 1.00 91.38 296 ILE A N 1
ATOM 2333 C CA . ILE A 1 296 ? -22.968 -8.747 -4.456 1.00 91.38 296 ILE A CA 1
ATOM 2334 C C . ILE A 1 296 ? -21.895 -7.774 -3.969 1.00 91.38 296 ILE A C 1
ATOM 2336 O O . ILE A 1 296 ? -21.262 -7.128 -4.803 1.00 91.38 296 ILE A O 1
ATOM 2340 N N . ILE A 1 297 ? -21.684 -7.686 -2.656 1.00 90.25 297 ILE A N 1
ATOM 2341 C CA . ILE A 1 297 ? -20.648 -6.844 -2.050 1.00 90.25 297 ILE A CA 1
ATOM 2342 C C . ILE A 1 297 ? -19.254 -7.384 -2.395 1.00 90.25 297 ILE A C 1
ATOM 2344 O O . ILE A 1 297 ? -18.481 -6.679 -3.039 1.00 90.25 297 ILE A O 1
ATOM 2348 N N . ALA A 1 298 ? -18.968 -8.642 -2.047 1.00 85.69 298 ALA A N 1
ATOM 2349 C CA . ALA A 1 298 ? -17.646 -9.260 -2.178 1.00 85.69 298 ALA A CA 1
ATOM 2350 C C . ALA A 1 298 ? -17.117 -9.229 -3.620 1.00 85.69 298 ALA A C 1
ATOM 2352 O O . ALA A 1 298 ? -15.948 -8.945 -3.868 1.00 85.69 298 ALA A O 1
ATOM 2353 N N . HIS A 1 299 ? -17.994 -9.459 -4.599 1.00 85.38 299 HIS A N 1
ATOM 2354 C CA . HIS A 1 299 ? -17.610 -9.487 -6.013 1.00 85.38 299 HIS A CA 1
ATOM 2355 C C . HIS A 1 299 ? -17.948 -8.199 -6.766 1.00 85.38 299 HIS A C 1
ATOM 2357 O O . HIS A 1 299 ? -17.800 -8.140 -7.988 1.00 85.38 299 HIS A O 1
ATOM 2363 N N . GLY A 1 300 ? -18.453 -7.178 -6.066 1.00 84.50 300 GLY A N 1
ATOM 2364 C CA . GLY A 1 300 ? -18.874 -5.928 -6.680 1.00 84.50 300 GLY A CA 1
ATOM 2365 C C . GLY A 1 300 ? -19.888 -6.137 -7.807 1.00 84.50 300 GLY A C 1
ATOM 2366 O O . GLY A 1 300 ? -19.811 -5.451 -8.824 1.00 84.50 300 GLY A O 1
ATOM 2367 N N . TYR A 1 301 ? -20.838 -7.068 -7.685 1.00 88.62 301 TYR A N 1
ATOM 2368 C CA . TYR A 1 301 ? -21.827 -7.300 -8.742 1.00 88.62 301 TYR A CA 1
ATOM 2369 C C . TYR A 1 301 ? -22.831 -6.137 -8.863 1.00 88.62 301 TYR A C 1
ATOM 2371 O O . TYR A 1 301 ? -23.124 -5.441 -7.887 1.00 88.62 301 TYR A O 1
ATOM 2379 N N . PRO A 1 302 ? -23.416 -5.892 -10.052 1.00 88.38 302 PRO A N 1
ATOM 2380 C CA . PRO A 1 302 ? -24.486 -4.909 -10.192 1.00 88.38 302 PRO A CA 1
ATOM 2381 C C . PRO A 1 302 ? -25.741 -5.336 -9.418 1.00 88.38 302 PRO A C 1
ATOM 2383 O O . PRO A 1 302 ? -26.205 -6.463 -9.575 1.00 88.38 302 PRO A O 1
ATOM 2386 N N . PHE A 1 303 ? -26.398 -4.416 -8.701 1.00 90.38 303 PHE A N 1
ATOM 2387 C CA . PHE A 1 303 ? -27.666 -4.705 -8.000 1.00 90.38 303 PHE A CA 1
ATOM 2388 C C . PHE A 1 303 ? -28.761 -5.269 -8.921 1.00 90.38 303 PHE A C 1
ATOM 2390 O O . PHE A 1 303 ? -29.614 -6.050 -8.502 1.00 90.38 303 PHE A O 1
ATOM 2397 N N . LYS A 1 304 ? -28.729 -4.887 -10.206 1.00 89.56 304 LYS A N 1
ATOM 2398 C CA . LYS A 1 304 ? -29.659 -5.366 -11.238 1.00 89.56 304 LYS A CA 1
ATOM 2399 C C . LYS A 1 304 ? -29.535 -6.873 -11.503 1.00 89.56 304 LYS A C 1
ATOM 2401 O O . LYS A 1 304 ? -30.470 -7.463 -12.038 1.00 89.56 304 LYS A O 1
ATOM 2406 N N . MET A 1 305 ? -28.444 -7.513 -11.074 1.00 89.94 305 MET A N 1
ATOM 2407 C CA . MET A 1 305 ? -28.237 -8.956 -11.211 1.00 89.94 305 MET A CA 1
ATOM 2408 C C . MET A 1 305 ? -29.379 -9.778 -10.600 1.00 89.94 305 MET A C 1
ATOM 2410 O O . MET A 1 305 ? -29.766 -10.793 -11.170 1.00 89.94 305 MET A O 1
ATOM 2414 N N . ALA A 1 306 ? -30.001 -9.302 -9.517 1.00 89.50 306 ALA A N 1
ATOM 2415 C CA . ALA A 1 306 ? -31.176 -9.941 -8.913 1.00 89.50 306 ALA A CA 1
ATOM 2416 C C . ALA A 1 306 ? -32.407 -10.009 -9.842 1.00 89.50 306 ALA A C 1
ATOM 2418 O O . ALA A 1 306 ? -33.310 -10.830 -9.656 1.00 89.50 306 ALA A O 1
ATOM 2419 N N . GLU A 1 307 ? -32.456 -9.149 -10.858 1.00 92.31 307 GLU A N 1
ATOM 2420 C CA . GLU A 1 307 ? -33.552 -9.060 -11.822 1.00 92.31 307 GLU A CA 1
ATOM 2421 C C . GLU A 1 307 ? -33.235 -9.737 -13.155 1.00 92.31 307 GLU A C 1
ATOM 2423 O O . GLU A 1 307 ? -34.127 -9.894 -13.989 1.00 92.31 307 GLU A O 1
ATOM 2428 N N . HIS A 1 308 ? -31.987 -10.161 -13.369 1.00 92.69 308 HIS A N 1
ATOM 2429 C CA . HIS A 1 308 ? -31.590 -10.791 -14.618 1.00 92.69 308 HIS A CA 1
ATOM 2430 C C . HIS A 1 308 ? -32.347 -12.117 -14.817 1.00 92.69 308 HIS A C 1
ATOM 2432 O O . HIS A 1 308 ? -32.305 -12.986 -13.939 1.00 92.69 308 HIS A O 1
ATOM 2438 N N . PRO A 1 309 ? -32.994 -12.336 -15.983 1.00 93.00 309 PRO A N 1
ATOM 2439 C CA . PRO A 1 309 ? -33.790 -13.540 -16.222 1.00 93.00 309 PRO A CA 1
ATOM 2440 C C . PRO A 1 309 ? -33.013 -14.848 -16.032 1.00 93.00 309 PRO A C 1
ATOM 2442 O O . PRO A 1 309 ? -33.567 -15.823 -15.536 1.00 93.00 309 PRO A O 1
ATOM 2445 N N . ARG A 1 310 ? -31.724 -14.874 -16.402 1.00 93.62 310 ARG A N 1
ATOM 2446 C CA . ARG A 1 310 ? -30.864 -16.058 -16.238 1.00 93.62 310 ARG A CA 1
ATOM 2447 C C . ARG A 1 310 ? -30.514 -16.333 -14.772 1.00 93.62 310 ARG A C 1
ATOM 2449 O O . ARG A 1 310 ? -30.535 -17.489 -14.373 1.00 93.62 310 ARG A O 1
ATOM 2456 N N . THR A 1 311 ? -30.264 -15.296 -13.973 1.00 90.81 311 THR A N 1
ATOM 2457 C CA . THR A 1 311 ? -30.005 -15.429 -12.529 1.00 90.81 311 THR A CA 1
ATOM 2458 C C . THR A 1 311 ? -31.234 -15.962 -11.798 1.00 90.81 311 THR A C 1
ATOM 2460 O O . THR A 1 311 ? -31.119 -16.885 -11.003 1.00 90.81 311 THR A O 1
ATOM 2463 N N . ARG A 1 312 ? -32.430 -15.458 -12.128 1.00 90.62 312 ARG A N 1
ATOM 2464 C CA . ARG A 1 312 ? -33.684 -15.974 -11.554 1.00 90.62 312 ARG A CA 1
ATOM 2465 C C . ARG A 1 312 ? -33.913 -17.440 -11.902 1.00 90.62 312 ARG A C 1
ATOM 2467 O O . ARG A 1 312 ? -34.110 -18.234 -10.997 1.00 90.62 312 ARG A O 1
ATOM 2474 N N . LYS A 1 313 ? -33.757 -17.813 -13.178 1.00 88.06 313 LYS A N 1
ATOM 2475 C CA . LYS A 1 313 ? -33.842 -19.219 -13.606 1.00 88.06 313 LYS A CA 1
ATOM 2476 C C . LYS A 1 313 ? -32.852 -20.124 -12.870 1.00 88.06 313 LYS A C 1
ATOM 2478 O O . LYS A 1 313 ? -33.212 -21.246 -12.539 1.00 88.06 313 LYS A O 1
ATOM 2483 N N . LEU A 1 314 ? -31.627 -19.653 -12.623 1.00 88.31 314 LEU A N 1
ATOM 2484 C CA . LEU A 1 314 ? -30.641 -20.393 -11.835 1.00 88.31 314 LEU A CA 1
ATOM 2485 C C . LEU A 1 314 ? -31.133 -20.609 -10.397 1.00 88.31 314 LEU A C 1
ATOM 2487 O O . LEU A 1 314 ? -31.076 -21.727 -9.900 1.00 88.31 314 LEU A O 1
ATOM 2491 N N . HIS A 1 315 ? -31.642 -19.568 -9.739 1.00 87.88 315 HIS A N 1
ATOM 2492 C CA . HIS A 1 315 ? -32.145 -19.684 -8.369 1.00 87.88 315 HIS A CA 1
ATOM 2493 C C . HIS A 1 315 ? -33.389 -20.579 -8.282 1.00 87.88 315 HIS A C 1
ATOM 2495 O O . HIS A 1 315 ? -33.460 -21.410 -7.382 1.00 87.88 315 HIS A O 1
ATOM 2501 N N . ASP A 1 316 ? -34.307 -20.475 -9.248 1.00 82.62 316 ASP A N 1
ATOM 2502 C CA . ASP A 1 316 ? -35.497 -21.328 -9.352 1.00 82.62 316 ASP A CA 1
ATOM 2503 C C . ASP A 1 316 ? -35.114 -22.807 -9.555 1.00 82.62 316 ASP A C 1
ATOM 2505 O O . ASP A 1 316 ? -35.731 -23.695 -8.968 1.00 82.62 316 ASP A O 1
ATOM 2509 N N . TYR A 1 317 ? -34.076 -23.071 -10.362 1.00 82.94 317 TYR A N 1
ATOM 2510 C CA . TYR A 1 317 ? -33.523 -24.411 -10.590 1.00 82.94 317 TYR A CA 1
ATOM 2511 C C . TYR A 1 317 ? -32.878 -25.002 -9.331 1.00 82.94 317 TYR A C 1
ATOM 2513 O O . TYR A 1 317 ? -33.060 -26.185 -9.045 1.00 82.94 317 TYR A O 1
ATOM 2521 N N . LEU A 1 318 ? -32.124 -24.184 -8.585 1.00 83.06 318 LEU A N 1
ATOM 2522 C CA . LEU A 1 318 ? -31.479 -24.599 -7.338 1.00 83.06 318 LEU A CA 1
ATOM 2523 C C . LEU A 1 318 ? -32.511 -24.862 -6.238 1.00 83.06 318 LEU A C 1
ATOM 2525 O O . LEU A 1 318 ? -32.412 -25.854 -5.519 1.00 83.06 318 LEU A O 1
ATOM 2529 N N . ASN A 1 319 ? -33.502 -23.979 -6.088 1.00 79.06 319 ASN A N 1
ATOM 2530 C CA . ASN A 1 319 ? -34.598 -24.176 -5.152 1.00 79.06 319 ASN A CA 1
ATOM 2531 C C . ASN A 1 319 ? -35.845 -23.365 -5.564 1.00 79.06 319 ASN A C 1
ATOM 2533 O O . ASN A 1 319 ? -35.845 -22.138 -5.450 1.00 79.06 319 ASN A O 1
ATOM 2537 N N . PRO A 1 320 ? -36.961 -24.021 -5.932 1.00 78.12 320 PRO A N 1
ATOM 2538 C CA . PRO A 1 320 ? -38.169 -23.337 -6.395 1.00 78.12 320 PRO A CA 1
ATOM 2539 C C . PRO A 1 320 ? -38.894 -22.546 -5.294 1.00 78.12 320 PRO A C 1
ATOM 2541 O O . PRO A 1 320 ? -39.826 -21.803 -5.591 1.00 78.12 320 PRO A O 1
ATOM 2544 N N . ASN A 1 321 ? -38.494 -22.688 -4.023 1.00 79.25 321 ASN A N 1
ATOM 2545 C CA . ASN A 1 321 ? -39.022 -21.877 -2.924 1.00 79.25 321 ASN A CA 1
ATOM 2546 C C . ASN A 1 321 ? -38.328 -20.511 -2.792 1.00 79.25 321 ASN A C 1
ATOM 2548 O O . ASN A 1 321 ? -38.763 -19.692 -1.975 1.00 79.25 321 ASN A O 1
ATOM 2552 N N . VAL A 1 322 ? -37.262 -20.251 -3.560 1.00 84.00 322 VAL A N 1
ATOM 2553 C CA . VAL A 1 322 ? -36.595 -18.945 -3.576 1.00 84.00 322 VAL A CA 1
ATOM 2554 C C . VAL A 1 322 ? -37.569 -17.902 -4.105 1.00 84.00 322 VAL A C 1
ATOM 2556 O O . VAL A 1 322 ? -38.011 -17.940 -5.250 1.00 84.00 322 VAL A O 1
ATOM 2559 N N . LYS A 1 323 ? -37.892 -16.910 -3.277 1.00 85.75 323 LYS A N 1
ATOM 2560 C CA . LYS A 1 323 ? -38.691 -15.771 -3.724 1.00 85.75 323 LYS A CA 1
ATOM 2561 C C . LYS A 1 323 ? -37.822 -14.843 -4.558 1.00 85.75 323 LYS A C 1
ATOM 2563 O O . LYS A 1 323 ? -36.730 -14.451 -4.136 1.00 85.75 323 LYS A O 1
ATOM 2568 N N . THR A 1 324 ? -38.343 -14.434 -5.713 1.00 85.88 324 THR A N 1
ATOM 2569 C CA . THR A 1 324 ? -37.677 -13.466 -6.587 1.00 85.88 324 THR A CA 1
ATOM 2570 C C . THR A 1 324 ? -37.422 -12.157 -5.848 1.00 85.88 324 THR A C 1
ATOM 2572 O O . THR A 1 324 ? -38.336 -11.585 -5.250 1.00 85.88 324 THR A O 1
ATOM 2575 N N . VAL A 1 325 ? -36.194 -11.658 -5.943 1.00 89.94 325 VAL A N 1
ATOM 2576 C CA . VAL A 1 325 ? -35.775 -10.390 -5.341 1.00 89.94 325 VAL A CA 1
ATOM 2577 C C . VAL A 1 325 ? -35.684 -9.327 -6.439 1.00 89.94 325 VAL A C 1
ATOM 2579 O O . VAL A 1 325 ? -35.370 -9.632 -7.595 1.00 89.94 325 VAL A O 1
ATOM 2582 N N . CYS A 1 326 ? -36.007 -8.078 -6.109 1.00 90.00 326 CYS A N 1
ATOM 2583 C CA . CYS A 1 326 ? -35.811 -6.945 -7.010 1.00 90.00 326 CYS A CA 1
ATOM 2584 C C . CYS A 1 326 ? -34.562 -6.149 -6.624 1.00 90.00 326 CYS A C 1
ATOM 2586 O O . CYS A 1 326 ? -34.062 -6.248 -5.499 1.00 90.00 326 CYS A O 1
ATOM 2588 N N . ARG A 1 327 ? -34.089 -5.316 -7.553 1.00 91.25 327 ARG A N 1
ATOM 2589 C CA . ARG A 1 327 ? -32.930 -4.439 -7.367 1.00 91.25 327 ARG A CA 1
ATOM 2590 C C . ARG A 1 327 ? -33.076 -3.606 -6.097 1.00 91.25 327 ARG A C 1
ATOM 2592 O O . ARG A 1 327 ? -32.157 -3.559 -5.297 1.00 91.25 327 ARG A O 1
ATOM 2599 N N . ASN A 1 328 ? -34.251 -3.015 -5.878 1.00 91.31 328 ASN A N 1
ATOM 2600 C CA . ASN A 1 328 ? -34.496 -2.146 -4.725 1.00 91.31 328 ASN A CA 1
ATOM 2601 C C . ASN A 1 328 ? -34.402 -2.904 -3.390 1.00 91.31 328 ASN A C 1
ATOM 2603 O O . ASN A 1 328 ? -33.935 -2.338 -2.407 1.00 91.31 328 ASN A O 1
ATOM 2607 N N . THR A 1 329 ? -34.838 -4.168 -3.335 1.00 92.00 329 THR A N 1
ATOM 2608 C CA . THR A 1 329 ? -34.707 -4.991 -2.124 1.00 92.00 329 THR A CA 1
ATOM 2609 C C . THR A 1 329 ? -33.245 -5.307 -1.841 1.00 92.00 329 THR A C 1
ATOM 2611 O O . THR A 1 329 ? -32.811 -5.114 -0.714 1.00 92.00 329 THR A O 1
ATOM 2614 N N . ILE A 1 330 ? -32.478 -5.717 -2.857 1.00 92.81 330 ILE A N 1
ATOM 2615 C CA . ILE A 1 330 ? -31.034 -5.945 -2.708 1.00 92.81 330 ILE A CA 1
ATOM 2616 C C . ILE A 1 330 ? -30.311 -4.677 -2.277 1.00 92.81 330 ILE A C 1
ATOM 2618 O O . ILE A 1 330 ? -29.537 -4.726 -1.333 1.00 92.81 330 ILE A O 1
ATOM 2622 N N . THR A 1 331 ? -30.590 -3.541 -2.915 1.00 92.75 331 THR A N 1
ATOM 2623 C CA . THR A 1 331 ? -29.979 -2.262 -2.547 1.00 92.75 331 THR A CA 1
ATOM 2624 C C . THR A 1 331 ? -30.242 -1.933 -1.078 1.00 92.75 331 THR A C 1
ATOM 2626 O O . THR A 1 331 ? -29.308 -1.610 -0.353 1.00 92.75 331 THR A O 1
ATOM 2629 N N . LYS A 1 332 ? -31.481 -2.104 -0.596 1.00 93.94 332 LYS A N 1
ATOM 2630 C CA . LYS A 1 332 ? -31.806 -1.926 0.829 1.00 93.94 332 LYS A CA 1
ATOM 2631 C C . LYS A 1 332 ? -31.050 -2.898 1.736 1.00 93.94 332 LYS A C 1
ATOM 2633 O O . LYS A 1 332 ? -30.623 -2.494 2.809 1.00 93.94 332 LYS A O 1
ATOM 2638 N N . CYS A 1 333 ? -30.882 -4.154 1.325 1.00 94.25 333 CYS A N 1
ATOM 2639 C CA . CYS A 1 333 ? -30.107 -5.133 2.087 1.00 94.25 333 CYS A CA 1
ATOM 2640 C C . CYS A 1 333 ? -28.620 -4.772 2.144 1.00 94.25 333 CYS A C 1
ATOM 2642 O O . CYS A 1 333 ? -28.055 -4.806 3.229 1.00 94.25 333 CYS A O 1
ATOM 2644 N N . CYS A 1 334 ? -28.015 -4.357 1.026 1.00 94.44 334 CYS A N 1
ATOM 2645 C CA . CYS A 1 334 ? -26.635 -3.867 1.000 1.00 94.44 334 CYS A CA 1
ATOM 2646 C C . CYS A 1 334 ? -26.457 -2.654 1.921 1.00 94.44 334 CYS A C 1
ATOM 2648 O O . CYS A 1 334 ? -25.512 -2.624 2.697 1.00 94.44 334 CYS A O 1
ATOM 2650 N N . MET A 1 335 ? -27.383 -1.690 1.886 1.00 95.62 335 MET A N 1
ATOM 2651 C CA . MET A 1 335 ? -27.324 -0.519 2.770 1.00 95.62 335 MET A CA 1
ATOM 2652 C C . MET A 1 335 ? -27.545 -0.876 4.245 1.00 95.62 335 MET A C 1
ATOM 2654 O O . MET A 1 335 ? -26.948 -0.258 5.119 1.00 95.62 335 MET A O 1
ATOM 2658 N N . SER A 1 336 ? -28.380 -1.875 4.543 1.00 95.31 336 SER A N 1
ATOM 2659 C CA . SER A 1 336 ? -28.526 -2.391 5.910 1.00 95.31 336 SER A CA 1
ATOM 2660 C C . SER A 1 336 ? -27.221 -3.013 6.404 1.00 95.31 336 SER A C 1
ATOM 2662 O O . SER A 1 336 ? -26.770 -2.659 7.485 1.00 95.31 336 SER A O 1
ATOM 2664 N N . GLU A 1 337 ? -26.596 -3.879 5.599 1.00 94.12 337 GLU A N 1
ATOM 2665 C CA . GLU A 1 337 ? -25.304 -4.495 5.932 1.00 94.12 337 GLU A CA 1
ATOM 2666 C C . GLU A 1 337 ? -24.217 -3.420 6.103 1.00 94.12 337 GLU A C 1
ATOM 2668 O O . GLU A 1 337 ? -23.448 -3.481 7.055 1.00 94.12 337 GLU A O 1
ATOM 2673 N N . TYR A 1 338 ? -24.199 -2.388 5.248 1.00 95.62 338 TYR A N 1
ATOM 2674 C CA . TYR A 1 338 ? -23.298 -1.239 5.388 1.00 95.62 338 TYR A CA 1
ATOM 2675 C C . TYR A 1 338 ? -23.470 -0.522 6.721 1.00 95.62 338 TYR A C 1
ATOM 2677 O O . TYR A 1 338 ? -22.486 -0.307 7.417 1.00 95.62 338 TYR A O 1
ATOM 2685 N N . ASN A 1 339 ? -24.699 -0.193 7.117 1.00 96.62 339 ASN A N 1
ATOM 2686 C CA . ASN A 1 339 ? -24.941 0.478 8.394 1.00 96.62 339 ASN A CA 1
ATOM 2687 C C . ASN A 1 339 ? -24.545 -0.400 9.592 1.00 96.62 339 ASN A C 1
ATOM 2689 O O . ASN A 1 339 ? -23.953 0.101 10.549 1.00 96.62 339 ASN A O 1
ATOM 2693 N N . ASP A 1 340 ? -24.827 -1.705 9.526 1.00 95.38 340 ASP A N 1
ATOM 2694 C CA . ASP A 1 340 ? -24.459 -2.660 10.574 1.00 95.38 340 ASP A CA 1
ATOM 2695 C C . ASP A 1 340 ? -22.930 -2.790 10.702 1.00 95.38 340 ASP A C 1
ATOM 2697 O O . ASP A 1 340 ? -22.386 -2.736 11.809 1.00 95.38 340 ASP A O 1
ATOM 2701 N N . LEU A 1 341 ? -22.219 -2.906 9.575 1.00 95.81 341 LEU A N 1
ATOM 2702 C CA . LEU A 1 341 ? -20.757 -2.981 9.543 1.00 95.81 341 LEU A CA 1
ATOM 2703 C C . LEU A 1 341 ? -20.097 -1.651 9.927 1.00 95.81 341 LEU A C 1
ATOM 2705 O O . LEU A 1 341 ? -19.128 -1.667 10.683 1.00 95.81 341 LEU A O 1
ATOM 2709 N N . LYS A 1 342 ? -20.636 -0.510 9.477 1.00 96.44 342 LYS A N 1
ATOM 2710 C CA . LYS A 1 342 ? -20.157 0.833 9.839 1.00 96.44 342 LYS A CA 1
ATOM 2711 C C . LYS A 1 342 ? -20.236 1.032 11.344 1.00 96.44 342 LYS A C 1
ATOM 2713 O O . LYS A 1 342 ? -19.264 1.462 11.958 1.00 96.44 342 LYS A O 1
ATOM 2718 N N . LYS A 1 343 ? -21.364 0.649 11.951 1.00 96.88 343 LYS A N 1
ATOM 2719 C CA . LYS A 1 343 ? -21.540 0.689 13.404 1.00 96.88 343 LYS A CA 1
ATOM 2720 C C . LYS A 1 343 ? -20.547 -0.225 14.125 1.00 96.88 343 LYS A C 1
ATOM 2722 O O . LYS A 1 343 ? -19.917 0.209 15.079 1.00 96.88 343 LYS A O 1
ATOM 2727 N N . ASN A 1 344 ? -20.365 -1.459 13.654 1.00 95.75 344 ASN A N 1
ATOM 2728 C CA . ASN A 1 344 ? -19.390 -2.383 14.239 1.00 95.75 344 ASN A CA 1
ATOM 2729 C C . ASN A 1 344 ? -17.959 -1.818 14.170 1.00 95.75 344 ASN A C 1
ATOM 2731 O O . ASN A 1 344 ? -17.225 -1.852 15.158 1.00 95.75 344 ASN A O 1
ATOM 2735 N N . LEU A 1 345 ? -17.570 -1.246 13.028 1.00 96.06 345 LEU A N 1
ATOM 2736 C CA . LEU A 1 345 ? -16.265 -0.612 12.880 1.00 96.06 345 LEU A CA 1
ATOM 2737 C C . LEU A 1 345 ? -16.129 0.614 13.790 1.00 96.06 345 LEU A C 1
ATOM 2739 O O . LEU A 1 345 ? -15.100 0.754 14.442 1.00 96.06 345 LEU A O 1
ATOM 2743 N N . PHE A 1 346 ? -17.161 1.455 13.888 1.00 96.81 346 PHE A N 1
ATOM 2744 C CA . PHE A 1 346 ? -17.195 2.595 14.807 1.00 96.81 346 PHE A CA 1
ATOM 2745 C C . PHE A 1 346 ? -16.971 2.143 16.258 1.00 96.81 346 PHE A C 1
ATOM 2747 O O . PHE A 1 346 ? -16.072 2.645 16.933 1.00 96.81 346 PHE A O 1
ATOM 2754 N N . ASP A 1 347 ? -17.711 1.126 16.708 1.00 95.38 347 ASP A N 1
ATOM 2755 C CA . ASP A 1 347 ? -17.569 0.548 18.048 1.00 95.38 347 ASP A CA 1
ATOM 2756 C C . ASP A 1 347 ? -16.165 -0.058 18.248 1.00 95.38 347 ASP A C 1
ATOM 2758 O O . ASP A 1 347 ? -15.545 0.118 19.299 1.00 95.38 347 ASP A O 1
ATOM 2762 N N . THR A 1 348 ? -15.615 -0.718 17.223 1.00 94.31 348 THR A N 1
ATOM 2763 C CA . THR A 1 348 ? -14.266 -1.307 17.242 1.00 94.31 348 THR A CA 1
ATOM 2764 C C . THR A 1 348 ? -13.179 -0.240 17.374 1.00 94.31 348 THR A C 1
ATOM 2766 O O . THR A 1 348 ? -12.283 -0.369 18.212 1.00 94.31 348 THR A O 1
ATOM 2769 N N . LEU A 1 349 ? -13.252 0.835 16.585 1.00 95.12 349 LEU A N 1
ATOM 2770 C CA . LEU A 1 349 ? -12.319 1.961 16.661 1.00 95.12 349 LEU A CA 1
ATOM 2771 C C . LEU A 1 349 ? -12.451 2.681 18.007 1.00 95.12 349 LEU A C 1
ATOM 2773 O O . LEU A 1 349 ? -11.438 3.014 18.624 1.00 95.12 349 LEU A O 1
ATOM 2777 N N . GLY A 1 350 ? -13.676 2.843 18.515 1.00 92.38 350 GLY A N 1
ATOM 2778 C CA . GLY A 1 350 ? -13.975 3.404 19.833 1.00 92.38 350 GLY A CA 1
ATOM 2779 C C . GLY A 1 350 ? -13.428 2.568 20.996 1.00 92.38 350 GLY A C 1
ATOM 2780 O O . GLY A 1 350 ? -12.874 3.129 21.943 1.00 92.38 350 GLY A O 1
ATOM 2781 N N . ALA A 1 351 ? -13.475 1.239 20.901 1.00 91.50 351 ALA A N 1
ATOM 2782 C CA . ALA A 1 351 ? -12.947 0.318 21.911 1.00 91.50 351 ALA A CA 1
ATOM 2783 C C . ALA A 1 351 ? -11.432 0.061 21.793 1.00 91.50 351 ALA A C 1
ATOM 2785 O O . ALA A 1 351 ? -10.811 -0.390 22.756 1.00 91.50 351 ALA A O 1
ATOM 2786 N N . SER A 1 352 ? -10.821 0.343 20.635 1.00 89.56 352 SER A N 1
ATOM 2787 C CA . SER A 1 352 ? -9.390 0.109 20.409 1.00 89.56 352 SER A CA 1
ATOM 2788 C C . SER A 1 352 ? -8.523 0.876 21.413 1.00 89.56 352 SER A C 1
ATOM 2790 O O . SER A 1 352 ? -8.690 2.083 21.604 1.00 89.56 352 SER A O 1
ATOM 2792 N N . THR A 1 353 ? -7.569 0.180 22.030 1.00 88.38 353 THR A N 1
ATOM 2793 C CA . THR A 1 353 ? -6.551 0.778 22.909 1.00 88.38 353 THR A CA 1
ATOM 2794 C C . THR A 1 353 ? -5.363 1.344 22.135 1.00 88.38 353 THR A C 1
ATOM 2796 O O . THR A 1 353 ? -4.566 2.084 22.705 1.00 88.38 353 THR A O 1
ATOM 2799 N N . SER A 1 354 ? -5.211 0.938 20.875 1.00 91.75 354 SER A N 1
ATOM 2800 C CA . SER A 1 354 ? -4.147 1.389 19.981 1.00 91.75 354 SER A CA 1
ATOM 2801 C C . SER A 1 354 ? -4.533 2.725 19.362 1.00 91.75 354 SER A C 1
ATOM 2803 O O . SER A 1 354 ? -5.719 2.986 19.118 1.00 91.75 354 SER A O 1
ATOM 2805 N N . ARG A 1 355 ? -3.536 3.551 19.066 1.00 94.38 355 ARG A N 1
ATOM 2806 C CA . ARG A 1 355 ? -3.730 4.727 18.225 1.00 94.38 355 ARG A CA 1
ATOM 2807 C C . ARG A 1 355 ? -3.969 4.322 16.767 1.00 94.38 355 ARG A C 1
ATOM 2809 O O . ARG A 1 355 ? -3.747 3.179 16.369 1.00 94.38 355 ARG A O 1
ATOM 2816 N N . ILE A 1 356 ? -4.468 5.272 15.982 1.00 96.19 356 ILE A N 1
ATOM 2817 C CA . ILE A 1 356 ? -4.873 5.076 14.588 1.00 96.19 356 ILE A CA 1
ATOM 2818 C C . ILE A 1 356 ? -3.957 5.904 13.691 1.00 96.19 356 ILE A C 1
ATOM 2820 O O . ILE A 1 356 ? -3.895 7.125 13.817 1.00 96.19 356 ILE A O 1
ATOM 2824 N N . CYS A 1 357 ? -3.267 5.244 12.769 1.00 97.00 357 CYS A N 1
ATOM 2825 C CA . CYS A 1 357 ? -2.546 5.898 11.684 1.00 97.00 357 CYS A CA 1
ATOM 2826 C C . CYS A 1 357 ? -3.486 6.023 10.483 1.00 97.00 357 CYS A C 1
ATOM 2828 O O . CYS A 1 357 ? -4.246 5.103 10.193 1.00 97.00 357 CYS A O 1
ATOM 2830 N N . LEU A 1 358 ? -3.472 7.152 9.789 1.00 97.12 358 LEU A N 1
ATOM 2831 C CA . LEU A 1 358 ? -4.353 7.407 8.655 1.00 97.12 358 LEU A CA 1
ATOM 2832 C C . LEU A 1 358 ? -3.553 7.391 7.353 1.00 97.12 358 LEU A C 1
ATOM 2834 O O . LEU A 1 358 ? -2.408 7.827 7.328 1.00 97.12 358 LEU A O 1
ATOM 2838 N N . THR A 1 359 ? -4.152 6.936 6.257 1.00 95.62 359 THR A N 1
ATOM 2839 C CA . THR A 1 359 ? -3.687 7.275 4.903 1.00 95.62 359 THR A CA 1
ATOM 2840 C C . THR A 1 359 ? -4.787 8.005 4.168 1.00 95.62 359 THR A C 1
ATOM 2842 O O . THR A 1 359 ? -5.955 7.636 4.304 1.00 95.62 359 THR A O 1
ATOM 2845 N N . SER A 1 360 ? -4.420 9.004 3.372 1.00 93.00 360 SER A N 1
ATOM 2846 C CA . SER A 1 360 ? -5.360 9.684 2.488 1.00 93.00 360 SER A CA 1
ATOM 2847 C C . SER A 1 360 ? -4.780 9.828 1.092 1.00 93.00 360 SER A C 1
ATOM 2849 O O . SER A 1 360 ? -3.579 10.041 0.939 1.00 93.00 360 SER A O 1
ATOM 2851 N N . ASP A 1 361 ? -5.639 9.703 0.085 1.00 88.06 361 ASP A N 1
ATOM 2852 C CA . ASP A 1 361 ? -5.274 9.922 -1.315 1.00 88.06 361 ASP A CA 1
ATOM 2853 C C . ASP A 1 361 ? -6.503 10.373 -2.124 1.00 88.06 361 ASP A C 1
ATOM 2855 O O . ASP A 1 361 ? -7.649 10.201 -1.682 1.00 88.06 361 ASP A O 1
ATOM 2859 N N . LEU A 1 362 ? -6.259 10.944 -3.303 1.00 86.25 362 LEU A N 1
ATOM 2860 C CA . LEU A 1 362 ? -7.260 11.442 -4.241 1.00 86.25 362 LEU A CA 1
ATOM 2861 C C . LEU A 1 362 ? -7.201 10.657 -5.553 1.00 86.25 362 LEU A C 1
ATOM 2863 O O . LEU A 1 362 ? -6.163 10.546 -6.203 1.00 86.25 362 LEU A O 1
ATOM 2867 N N . TRP A 1 363 ? -8.356 10.174 -5.998 1.00 81.19 363 TRP A N 1
ATOM 2868 C CA . TRP A 1 363 ? -8.491 9.462 -7.263 1.00 81.19 363 TRP A CA 1
ATOM 2869 C C . TRP A 1 363 ? -9.462 10.141 -8.195 1.00 81.19 363 TRP A C 1
ATOM 2871 O O . TRP A 1 363 ? -10.588 10.439 -7.812 1.00 81.19 363 TRP A O 1
ATOM 2881 N N . GLN A 1 364 ? -9.063 10.301 -9.450 1.00 78.88 364 GLN A N 1
ATOM 2882 C CA . GLN A 1 364 ? -9.982 10.719 -10.489 1.00 78.88 364 GLN A CA 1
ATOM 2883 C C . GLN A 1 364 ? -10.595 9.495 -11.175 1.00 78.88 364 GLN A C 1
ATOM 2885 O O . GLN A 1 364 ? -9.910 8.683 -11.794 1.00 78.88 364 GLN A O 1
ATOM 2890 N N . ALA A 1 365 ? -11.914 9.368 -11.074 1.00 74.44 365 ALA A N 1
ATOM 2891 C CA . ALA A 1 365 ? -12.666 8.304 -11.713 1.00 74.44 365 ALA A CA 1
ATOM 2892 C C . ALA A 1 365 ? -12.723 8.460 -13.238 1.00 74.44 365 ALA A C 1
ATOM 2894 O O . ALA A 1 365 ? -12.574 9.549 -13.791 1.00 74.44 365 ALA A O 1
ATOM 2895 N N . CYS A 1 366 ? -13.097 7.380 -13.937 1.00 67.62 366 CYS A N 1
ATOM 2896 C CA . CYS A 1 366 ? -13.361 7.420 -15.384 1.00 67.62 366 CYS A CA 1
ATOM 2897 C C . CYS A 1 366 ? -14.522 8.357 -15.782 1.00 67.62 366 CYS A C 1
ATOM 2899 O O . CYS A 1 366 ? -14.711 8.653 -16.962 1.00 67.62 366 CYS A O 1
ATOM 2901 N N . THR A 1 367 ? -15.307 8.808 -14.802 1.00 67.06 367 THR A N 1
ATOM 2902 C CA . THR A 1 367 ? -16.362 9.815 -14.938 1.00 67.06 367 THR A CA 1
ATOM 2903 C C . THR A 1 367 ? -15.858 11.245 -14.734 1.00 67.06 367 THR A C 1
ATOM 2905 O O . THR A 1 367 ? -16.677 12.156 -14.775 1.00 67.06 367 THR A O 1
ATOM 2908 N N . ILE A 1 368 ? -14.546 11.453 -14.545 1.00 73.25 368 ILE A N 1
ATOM 2909 C CA . ILE A 1 368 ? -13.868 12.738 -14.270 1.00 73.25 368 ILE A CA 1
ATOM 2910 C C . ILE A 1 368 ? -14.069 13.232 -12.821 1.00 73.25 368 ILE A C 1
ATOM 2912 O O . ILE A 1 368 ? -13.333 14.106 -12.370 1.00 73.25 368 ILE A O 1
ATOM 2916 N N . ASN A 1 369 ? -14.989 12.630 -12.059 1.00 82.31 369 ASN A N 1
ATOM 2917 C CA . ASN A 1 369 ? -15.200 12.925 -10.638 1.00 82.31 369 ASN A CA 1
A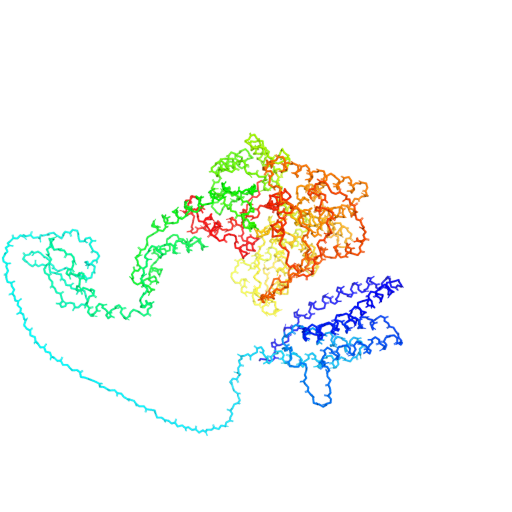TOM 2918 C C . ASN A 1 369 ? -13.980 12.536 -9.792 1.00 82.31 369 ASN A C 1
ATOM 2920 O O . ASN A 1 369 ? -13.436 11.444 -9.963 1.00 82.31 369 ASN A O 1
ATOM 2924 N N . SER A 1 370 ? -13.611 13.386 -8.837 1.00 86.56 370 SER A N 1
ATOM 2925 C CA . SER A 1 370 ? -12.553 13.106 -7.863 1.00 86.56 370 SER A CA 1
ATOM 2926 C C . SER A 1 370 ? -13.128 12.430 -6.621 1.00 86.56 370 SER A C 1
ATOM 2928 O O . SER A 1 370 ? -14.150 12.857 -6.106 1.00 86.56 370 SER A O 1
ATOM 2930 N N . TYR A 1 371 ? -12.481 11.401 -6.092 1.00 88.81 371 TYR A N 1
ATOM 2931 C CA . TYR A 1 371 ? -12.865 10.732 -4.852 1.00 88.81 371 TYR A CA 1
ATOM 2932 C C . TYR A 1 371 ? -11.722 10.833 -3.850 1.00 88.81 371 TYR A C 1
ATOM 2934 O O . TYR A 1 371 ? -10.578 10.539 -4.192 1.00 88.81 371 TYR A O 1
ATOM 2942 N N . LEU A 1 372 ? -12.040 11.227 -2.617 1.00 91.88 372 LEU A N 1
ATOM 2943 C CA . LEU A 1 372 ? -11.101 11.210 -1.501 1.00 91.88 372 LEU A CA 1
ATOM 2944 C C . LEU A 1 372 ? -11.357 9.967 -0.658 1.00 91.88 372 LEU A C 1
ATOM 2946 O O . LEU A 1 372 ? -12.500 9.690 -0.281 1.00 91.88 372 LEU A O 1
ATOM 2950 N N . VAL A 1 373 ? -10.287 9.246 -0.337 1.00 93.06 373 VAL A N 1
ATOM 2951 C CA . VAL A 1 373 ? -10.346 8.065 0.525 1.00 93.06 373 VAL A CA 1
ATOM 2952 C C . VAL A 1 373 ? -9.454 8.253 1.735 1.00 93.06 373 VAL A C 1
ATOM 2954 O O . VAL A 1 373 ? -8.250 8.434 1.588 1.00 93.06 373 VAL A O 1
ATOM 2957 N N . LEU A 1 374 ? -10.050 8.125 2.918 1.00 95.62 374 LEU A N 1
ATOM 2958 C CA . LEU A 1 374 ? -9.383 8.034 4.207 1.00 95.62 374 LEU A CA 1
ATOM 2959 C C . LEU A 1 374 ? -9.409 6.579 4.678 1.00 95.62 374 LEU A C 1
ATOM 2961 O O . LEU A 1 374 ? -10.467 5.952 4.759 1.00 95.62 374 LEU A O 1
ATOM 2965 N N . THR A 1 375 ? -8.248 6.039 5.026 1.00 95.69 375 THR A N 1
ATOM 2966 C CA . THR A 1 375 ? -8.111 4.673 5.549 1.00 95.69 375 THR A CA 1
ATOM 2967 C C . THR A 1 375 ? -7.465 4.705 6.925 1.00 95.69 375 THR A C 1
ATOM 2969 O O . THR A 1 375 ? -6.454 5.374 7.120 1.00 95.69 375 THR A O 1
ATOM 2972 N N . ALA A 1 376 ? -8.037 3.966 7.874 1.00 96.25 376 ALA A N 1
ATOM 2973 C CA . ALA A 1 376 ? -7.502 3.776 9.214 1.00 96.25 376 ALA A CA 1
ATOM 2974 C C . ALA A 1 376 ? -6.640 2.517 9.300 1.00 96.25 376 ALA A C 1
ATOM 2976 O O . ALA A 1 376 ? -7.076 1.430 8.921 1.00 96.25 376 ALA A O 1
ATOM 2977 N N . HIS A 1 377 ? -5.452 2.664 9.877 1.00 95.69 377 HIS A N 1
ATOM 2978 C CA . HIS A 1 377 ? -4.470 1.614 10.118 1.00 95.69 377 HIS A CA 1
ATOM 2979 C C . HIS A 1 377 ? -4.191 1.519 11.612 1.00 95.69 377 HIS A C 1
ATOM 2981 O O . HIS A 1 377 ? -3.826 2.503 12.255 1.00 95.69 377 HIS A O 1
ATOM 2987 N N . PHE A 1 378 ? -4.405 0.343 12.186 1.00 95.31 378 PHE A N 1
ATOM 2988 C CA . PHE A 1 378 ? -4.220 0.117 13.616 1.00 95.31 378 PHE A CA 1
ATOM 2989 C C . PHE A 1 378 ? -3.983 -1.363 13.894 1.00 95.31 378 PHE A C 1
ATOM 2991 O O . PHE A 1 378 ? -4.426 -2.233 13.146 1.00 95.31 378 PHE A O 1
ATOM 2998 N N . VAL A 1 379 ? -3.310 -1.669 14.998 1.00 95.06 379 VAL A N 1
ATOM 2999 C CA . VAL A 1 379 ? -3.170 -3.052 15.464 1.00 95.06 379 VAL A CA 1
ATOM 3000 C C . VAL A 1 379 ? -4.308 -3.365 16.432 1.00 95.06 379 VAL A C 1
ATOM 3002 O O . VAL A 1 379 ? -4.496 -2.665 17.430 1.00 95.06 379 VAL A O 1
ATOM 3005 N N . ASP A 1 380 ? -5.068 -4.422 16.161 1.00 92.69 380 ASP A N 1
ATOM 3006 C CA . ASP A 1 380 ? -6.225 -4.804 16.973 1.00 92.69 380 ASP A CA 1
ATOM 3007 C C . ASP A 1 380 ? -5.840 -5.491 18.306 1.00 92.69 380 ASP A C 1
ATOM 3009 O O . ASP A 1 380 ? -4.671 -5.614 18.691 1.00 92.69 380 ASP A O 1
ATOM 3013 N N . SER A 1 381 ? -6.839 -5.930 19.073 1.00 90.88 381 SER A N 1
ATOM 3014 C CA . SER A 1 381 ? -6.633 -6.683 20.321 1.00 90.88 381 SER A CA 1
ATOM 3015 C C . SER A 1 381 ? -5.988 -8.057 20.101 1.00 90.88 381 SER A C 1
ATOM 3017 O O . SER A 1 381 ? -5.345 -8.585 21.008 1.00 90.88 381 SER A O 1
ATOM 3019 N N . SER A 1 382 ? -6.107 -8.618 18.897 1.00 92.12 382 SER A N 1
ATOM 3020 C CA . SER A 1 382 ? -5.505 -9.896 18.508 1.00 92.12 382 SER A CA 1
ATOM 3021 C C . SER A 1 382 ? -4.059 -9.757 18.024 1.00 92.12 382 SER A C 1
ATOM 3023 O O . SER A 1 382 ? -3.444 -10.781 17.717 1.00 92.12 382 SER A O 1
ATOM 3025 N N . TRP A 1 383 ? -3.512 -8.534 18.022 1.00 93.50 383 TRP A N 1
ATOM 3026 C CA . TRP A 1 383 ? -2.198 -8.179 17.476 1.00 93.50 383 TRP A CA 1
ATOM 3027 C C . TRP A 1 383 ? -2.083 -8.397 15.967 1.00 93.50 383 TRP A C 1
ATOM 3029 O O . TRP A 1 383 ? -1.026 -8.745 15.448 1.00 93.50 383 TRP A O 1
ATOM 3039 N N . LYS A 1 384 ? -3.182 -8.165 15.248 1.00 92.38 384 LYS A N 1
ATOM 3040 C CA . LYS A 1 384 ? -3.180 -8.121 13.789 1.00 92.38 384 LYS A CA 1
ATOM 3041 C C . LYS A 1 384 ? -3.275 -6.686 13.309 1.00 92.38 384 LYS A C 1
ATOM 3043 O O . LYS A 1 384 ? -4.085 -5.908 13.815 1.00 92.38 384 LYS A O 1
ATOM 3048 N N . LEU A 1 385 ? -2.436 -6.352 12.331 1.00 93.00 385 LEU A N 1
ATOM 3049 C CA . LEU A 1 385 ? -2.540 -5.097 11.606 1.00 93.00 385 LEU A CA 1
ATOM 3050 C C . LEU A 1 385 ? -3.865 -5.095 10.840 1.00 93.00 385 LEU A C 1
ATOM 3052 O O . LEU A 1 385 ? -4.194 -6.045 10.129 1.00 93.00 385 LEU A O 1
ATOM 3056 N N . ARG A 1 386 ? -4.660 -4.049 11.038 1.00 92.25 386 ARG A N 1
ATOM 3057 C CA . ARG A 1 386 ? -5.930 -3.829 10.356 1.00 92.25 386 ARG A CA 1
ATOM 3058 C C . ARG A 1 386 ? -5.827 -2.558 9.548 1.00 92.25 386 ARG A C 1
ATOM 3060 O O . ARG A 1 386 ? -5.409 -1.533 10.074 1.00 92.25 386 ARG A O 1
ATOM 3067 N N . SER A 1 387 ? -6.285 -2.638 8.307 1.00 93.19 387 SER A N 1
ATOM 3068 C CA . SER A 1 387 ? -6.469 -1.490 7.434 1.00 93.19 387 SER A CA 1
ATOM 3069 C C . SER A 1 387 ? -7.930 -1.434 6.996 1.00 93.19 387 SER A C 1
ATOM 3071 O O . SER A 1 387 ? -8.450 -2.404 6.434 1.00 93.19 387 SER A O 1
ATOM 3073 N N . LYS A 1 388 ? -8.626 -0.349 7.349 1.00 94.00 388 LYS A N 1
ATOM 3074 C CA . LYS A 1 388 ? -10.071 -0.191 7.141 1.00 94.00 388 LYS A CA 1
ATOM 3075 C C . LYS A 1 388 ? -10.395 1.144 6.486 1.00 94.00 388 LYS A C 1
ATOM 3077 O O . LYS A 1 388 ? -10.063 2.196 7.027 1.00 94.00 388 LYS A O 1
ATOM 3082 N N . ILE A 1 389 ? -11.056 1.093 5.333 1.00 95.25 389 ILE A N 1
ATOM 3083 C CA . ILE A 1 389 ? -11.497 2.281 4.595 1.00 95.25 389 ILE A CA 1
ATOM 3084 C C . ILE A 1 389 ? -12.614 2.951 5.396 1.00 95.25 389 ILE A C 1
ATOM 3086 O O . ILE A 1 389 ? -13.632 2.321 5.675 1.00 95.25 389 ILE A O 1
ATOM 3090 N N . LEU A 1 390 ? -12.420 4.210 5.778 1.00 95.88 390 LEU A N 1
ATOM 3091 C CA . LEU A 1 390 ? -13.399 4.986 6.538 1.00 95.88 390 LEU A CA 1
ATOM 3092 C C . LEU A 1 390 ? -14.404 5.689 5.627 1.00 95.88 390 LEU A C 1
ATOM 3094 O O . LEU A 1 390 ? -15.557 5.862 6.009 1.00 95.88 390 LEU A O 1
ATOM 3098 N N . ASN A 1 391 ? -13.985 6.083 4.427 1.00 95.00 391 ASN A N 1
ATOM 3099 C CA . ASN A 1 391 ? -14.866 6.690 3.440 1.00 95.00 391 ASN A CA 1
ATOM 3100 C C . ASN A 1 391 ? -14.372 6.408 2.013 1.00 95.00 391 ASN A C 1
ATOM 3102 O O . ASN A 1 391 ? -13.190 6.167 1.772 1.00 95.00 391 ASN A O 1
ATOM 3106 N N . PHE A 1 392 ? -15.293 6.495 1.060 1.00 92.38 392 PHE A N 1
ATOM 3107 C CA . PHE A 1 392 ? -15.001 6.552 -0.370 1.00 92.38 392 PHE A CA 1
ATOM 3108 C C . PHE A 1 392 ? -15.997 7.527 -0.994 1.00 92.38 392 PHE A C 1
ATOM 3110 O O . PHE A 1 392 ? -17.071 7.134 -1.441 1.00 92.38 392 PHE A O 1
ATOM 3117 N N . GLN A 1 393 ? -15.685 8.821 -0.929 1.00 90.19 393 GLN A N 1
ATOM 3118 C CA . GLN A 1 393 ? -16.656 9.883 -1.200 1.00 90.19 393 GLN A CA 1
ATOM 3119 C C . GLN A 1 393 ? -16.167 10.836 -2.282 1.00 90.19 393 GLN A C 1
ATOM 3121 O O . GLN A 1 393 ? -14.975 11.124 -2.383 1.00 90.19 393 GLN A O 1
ATOM 3126 N N . HIS A 1 394 ? -17.111 11.317 -3.090 1.00 89.19 394 HIS A N 1
ATOM 3127 C CA . HIS A 1 394 ? -16.852 12.305 -4.128 1.00 89.19 394 HIS A CA 1
ATOM 3128 C C . HIS A 1 394 ? -16.409 13.618 -3.478 1.00 89.19 394 HIS A C 1
ATOM 3130 O O . HIS A 1 394 ? -17.134 14.212 -2.681 1.00 89.19 394 HIS A O 1
ATOM 3136 N N . PHE A 1 395 ? -15.211 14.066 -3.832 1.00 88.12 395 PHE A N 1
ATOM 3137 C CA . PHE A 1 395 ? -14.641 15.329 -3.404 1.00 88.12 395 PHE A CA 1
ATOM 3138 C C . PHE A 1 395 ? -14.894 16.390 -4.478 1.00 88.12 395 PHE A C 1
ATOM 3140 O O . PHE A 1 395 ? -14.274 16.384 -5.539 1.00 88.12 395 PHE A O 1
ATOM 3147 N N . THR A 1 396 ? -15.852 17.279 -4.220 1.00 83.44 396 THR A N 1
ATOM 3148 C CA . THR A 1 396 ? -16.324 18.278 -5.196 1.00 83.44 396 THR A CA 1
ATOM 3149 C C . THR A 1 396 ? -15.602 19.622 -5.106 1.00 83.44 396 THR A C 1
ATOM 3151 O O . THR A 1 396 ? -15.781 20.473 -5.977 1.00 83.44 396 THR A O 1
ATOM 3154 N N . SER A 1 397 ? -14.846 19.849 -4.031 1.00 81.75 397 SER A N 1
ATOM 3155 C CA . SER A 1 397 ? -14.136 21.105 -3.787 1.00 81.75 397 SER A CA 1
ATOM 3156 C C . SER A 1 397 ? -12.866 21.219 -4.630 1.00 81.75 397 SER A C 1
ATOM 3158 O O . SER A 1 397 ? -12.351 20.243 -5.176 1.00 81.75 397 SER A O 1
ATOM 3160 N N . ALA A 1 398 ? -12.315 22.432 -4.700 1.00 80.88 398 ALA A N 1
ATOM 3161 C CA . ALA A 1 398 ? -10.965 22.618 -5.212 1.00 80.88 398 ALA A CA 1
ATOM 3162 C C . ALA A 1 398 ? -9.972 21.799 -4.369 1.00 80.88 398 ALA A C 1
ATOM 3164 O O . ALA A 1 398 ? -10.070 21.779 -3.144 1.00 80.88 398 ALA A O 1
ATOM 3165 N N . HIS A 1 399 ? -8.988 21.165 -5.012 1.00 84.06 399 HIS A N 1
ATOM 3166 C CA . HIS A 1 399 ? -7.984 20.306 -4.364 1.00 84.06 399 HIS A CA 1
ATOM 3167 C C . HIS A 1 399 ? -6.923 21.112 -3.584 1.00 84.06 399 HIS A C 1
ATOM 3169 O O . HIS A 1 399 ? -5.721 20.881 -3.708 1.00 84.06 399 HIS A O 1
ATOM 3175 N N . THR A 1 400 ? -7.354 22.109 -2.810 1.00 88.81 400 THR A N 1
ATOM 3176 C CA . THR A 1 400 ? -6.489 22.921 -1.949 1.00 88.81 400 THR A CA 1
ATOM 3177 C C . THR A 1 400 ? -6.336 22.259 -0.584 1.00 88.81 400 THR A C 1
ATOM 3179 O O . THR A 1 400 ? -7.250 21.584 -0.111 1.00 88.81 400 THR A O 1
ATOM 3182 N N . GLY A 1 401 ? -5.208 22.500 0.091 1.00 89.50 401 GLY A N 1
ATOM 3183 C CA . GLY A 1 401 ? -4.956 21.919 1.416 1.00 89.50 401 GLY A CA 1
ATOM 3184 C C . GLY A 1 401 ? -6.027 22.261 2.460 1.00 89.50 401 GLY A C 1
ATOM 3185 O O . GLY A 1 401 ? -6.324 21.442 3.322 1.00 89.50 401 GLY A O 1
ATOM 3186 N N . ASN A 1 402 ? -6.660 23.435 2.352 1.00 92.94 402 ASN A N 1
ATOM 3187 C CA . ASN A 1 402 ? -7.725 23.862 3.263 1.00 92.94 402 ASN A CA 1
ATOM 3188 C C . ASN A 1 402 ? -9.013 23.055 3.078 1.00 92.94 402 ASN A C 1
ATOM 3190 O O . ASN A 1 402 ? -9.566 22.572 4.056 1.00 92.94 402 ASN A O 1
ATOM 3194 N N . GLU A 1 403 ? -9.466 22.882 1.838 1.00 93.62 403 GLU A N 1
ATOM 3195 C CA . GLU A 1 403 ? -10.689 22.126 1.535 1.00 93.62 403 GLU A CA 1
ATOM 3196 C C . GLU A 1 403 ? -10.542 20.647 1.914 1.00 93.62 403 GLU A C 1
ATOM 3198 O O . GLU A 1 403 ? -11.454 20.044 2.478 1.00 93.62 403 GLU A O 1
ATOM 3203 N N . ILE A 1 404 ? -9.362 20.073 1.657 1.00 93.38 404 ILE A N 1
ATOM 3204 C CA . ILE A 1 404 ? -9.034 18.698 2.052 1.00 93.38 404 ILE A CA 1
ATOM 3205 C C . ILE A 1 404 ? -9.051 18.569 3.581 1.00 93.38 404 ILE A C 1
ATOM 3207 O O . ILE A 1 404 ? -9.603 17.605 4.111 1.00 93.38 404 ILE A O 1
ATOM 3211 N N . TYR A 1 405 ? -8.499 19.553 4.298 1.00 95.06 405 TYR A N 1
ATOM 3212 C CA . TYR A 1 405 ? -8.518 19.590 5.761 1.00 95.06 405 TYR A CA 1
ATOM 3213 C C . TYR A 1 405 ? -9.940 19.633 6.325 1.00 95.06 405 TYR A C 1
ATOM 3215 O O . TYR A 1 405 ? -10.246 18.809 7.183 1.00 95.06 405 TYR A O 1
ATOM 3223 N N . GLU A 1 406 ? -10.810 20.524 5.839 1.00 94.94 406 GLU A N 1
ATOM 3224 C CA . GLU A 1 406 ? -12.189 20.636 6.345 1.00 94.94 406 GLU A CA 1
ATOM 3225 C C . GLU A 1 406 ? -12.939 19.309 6.158 1.00 94.94 406 GLU A C 1
ATOM 3227 O O . GLU A 1 406 ? -13.613 18.818 7.066 1.00 94.94 406 GLU A O 1
ATOM 3232 N N . PHE A 1 407 ? -12.751 18.680 4.994 1.00 94.81 407 PHE A N 1
ATOM 3233 C CA . PHE A 1 407 ? -13.367 17.401 4.665 1.00 94.81 407 PHE A CA 1
ATOM 3234 C C . PHE A 1 407 ? -12.868 16.258 5.563 1.00 94.81 407 PHE A C 1
ATOM 3236 O O . PHE A 1 407 ? -13.664 15.552 6.184 1.00 94.81 407 PHE A O 1
ATOM 3243 N N . VAL A 1 408 ? -11.549 16.086 5.686 1.00 95.94 408 VAL A N 1
ATOM 3244 C CA . VAL A 1 408 ? -10.959 15.018 6.509 1.00 95.94 408 VAL A CA 1
ATOM 3245 C C . VAL A 1 408 ? -11.220 15.249 7.999 1.00 95.94 408 VAL A C 1
ATOM 3247 O O . VAL A 1 408 ? -11.486 14.293 8.727 1.00 95.94 408 VAL A O 1
ATOM 3250 N N . GLN A 1 409 ? -11.205 16.498 8.469 1.00 95.62 409 GLN A N 1
ATOM 3251 C CA . GLN A 1 409 ? -11.551 16.821 9.851 1.00 95.62 409 GLN A CA 1
ATOM 3252 C C . GLN A 1 409 ? -13.003 16.439 10.165 1.00 95.62 409 GLN A C 1
ATOM 3254 O O . GLN A 1 409 ? -13.262 15.864 11.226 1.00 95.62 409 GLN A O 1
ATOM 3259 N N . ALA A 1 410 ? -13.944 16.724 9.261 1.00 95.75 410 ALA A N 1
ATOM 3260 C CA . ALA A 1 410 ? -15.336 16.317 9.427 1.00 95.75 410 ALA A CA 1
ATOM 3261 C C . ALA A 1 410 ? -15.469 14.789 9.536 1.00 95.75 410 ALA A C 1
ATOM 3263 O O . ALA A 1 410 ? -16.164 14.308 10.430 1.00 95.75 410 ALA A O 1
ATOM 3264 N N . LEU A 1 411 ? -14.739 14.030 8.710 1.00 96.19 411 LEU A N 1
ATOM 3265 C CA . LEU A 1 411 ? -14.712 12.565 8.779 1.00 96.19 411 LEU A CA 1
ATOM 3266 C C . LEU A 1 411 ? -14.126 12.050 10.099 1.00 96.19 411 LEU A C 1
ATOM 3268 O O . LEU A 1 411 ? -14.699 11.163 10.724 1.00 96.19 411 LEU A O 1
ATOM 3272 N N . ILE A 1 412 ? -13.005 12.606 10.565 1.00 96.62 412 ILE A N 1
ATOM 3273 C CA . ILE A 1 412 ? -12.392 12.202 11.843 1.00 96.62 412 ILE A CA 1
ATOM 3274 C C . ILE A 1 412 ? -13.372 12.424 13.008 1.00 96.62 412 ILE A C 1
ATOM 3276 O O . ILE A 1 412 ? -13.472 11.564 13.888 1.00 96.62 412 ILE A O 1
ATOM 3280 N N . ARG A 1 413 ? -14.141 13.522 12.978 1.00 95.44 413 ARG A N 1
ATOM 3281 C CA . ARG A 1 413 ? -15.215 13.792 13.948 1.00 95.44 413 ARG A CA 1
ATOM 3282 C C . ARG A 1 413 ? -16.395 12.834 13.812 1.00 95.44 413 ARG A C 1
ATOM 3284 O O . ARG A 1 413 ? -16.891 12.339 14.818 1.00 95.44 413 ARG A O 1
ATOM 3291 N N . GLU A 1 414 ? -16.826 12.530 12.588 1.00 95.88 414 GLU A N 1
ATOM 3292 C CA . GLU A 1 414 ? -17.897 11.557 12.325 1.00 95.88 414 GLU A CA 1
ATOM 3293 C C . GLU A 1 414 ? -17.563 10.178 12.911 1.00 95.88 414 GLU A C 1
ATOM 3295 O O . GLU A 1 414 ? -18.416 9.533 13.519 1.00 95.88 414 GLU A O 1
ATOM 3300 N N . TRP A 1 415 ? -16.308 9.749 12.772 1.00 96.88 415 TRP A N 1
ATOM 3301 C CA . TRP A 1 415 ? -15.824 8.472 13.293 1.00 96.88 415 TRP A CA 1
ATOM 3302 C C . TRP A 1 415 ? -15.456 8.504 14.786 1.00 96.88 415 TRP A C 1
ATOM 3304 O O . TRP A 1 415 ? -15.182 7.449 15.356 1.00 96.88 415 TRP A O 1
ATOM 3314 N N . GLY A 1 416 ? -15.461 9.674 15.436 1.00 95.00 416 GLY A N 1
ATOM 3315 C CA . GLY A 1 416 ? -15.145 9.823 16.862 1.00 95.00 416 GLY A CA 1
ATOM 3316 C C . GLY A 1 416 ? -13.708 9.425 17.223 1.00 95.00 416 GLY A C 1
ATOM 3317 O O . GLY A 1 416 ? -13.454 8.902 18.314 1.00 95.00 416 GLY A O 1
ATOM 3318 N N . ILE A 1 417 ? -12.768 9.596 16.286 1.00 95.44 417 ILE A N 1
ATOM 3319 C CA . ILE A 1 417 ? -11.371 9.155 16.424 1.00 95.44 417 ILE A CA 1
ATOM 3320 C C . ILE A 1 417 ? -10.391 10.301 16.696 1.00 95.44 417 ILE A C 1
ATOM 3322 O O . ILE A 1 417 ? -9.185 10.062 16.734 1.00 95.44 417 ILE A O 1
ATOM 3326 N N . GLU A 1 418 ? -10.865 11.526 16.943 1.00 94.12 418 GLU A N 1
ATOM 3327 C CA . GLU A 1 418 ? -10.034 12.737 17.060 1.00 94.12 418 GLU A CA 1
ATOM 3328 C C . GLU A 1 418 ? -8.941 12.601 18.128 1.00 94.12 418 GLU A C 1
ATOM 3330 O O . GLU A 1 418 ? -7.837 13.113 17.979 1.00 94.12 418 GLU A O 1
ATOM 3335 N N . LYS A 1 419 ? -9.222 11.856 19.201 1.00 92.56 419 LYS A N 1
ATOM 3336 C CA . LYS A 1 419 ? -8.284 11.641 20.317 1.00 92.56 419 LYS A CA 1
ATOM 3337 C C . LYS A 1 419 ? -7.326 10.466 20.111 1.00 92.56 419 LYS A C 1
ATOM 3339 O O . LYS A 1 419 ? -6.472 10.214 20.960 1.00 92.56 419 LYS A O 1
ATOM 3344 N N . LYS A 1 420 ? -7.494 9.707 19.027 1.00 93.38 420 LYS A N 1
ATOM 3345 C CA . LYS A 1 420 ? -6.762 8.460 18.761 1.00 93.38 420 LYS A CA 1
ATOM 3346 C C . LYS A 1 420 ? -5.828 8.544 17.568 1.00 93.38 420 LYS A C 1
ATOM 3348 O O . LYS A 1 420 ? -4.981 7.665 17.440 1.00 93.38 420 LYS A O 1
ATOM 3353 N N . VAL A 1 421 ? -5.962 9.557 16.713 1.00 95.94 421 VAL A N 1
ATOM 3354 C CA . VAL A 1 421 ? -5.072 9.723 15.560 1.00 95.94 421 VAL A CA 1
ATOM 3355 C C . VAL A 1 421 ? -3.620 9.851 16.039 1.00 95.94 421 VAL A C 1
ATOM 3357 O O . VAL A 1 421 ? -3.335 10.522 17.034 1.00 95.94 421 VAL A O 1
ATOM 3360 N N . PHE A 1 422 ? -2.710 9.154 15.362 1.00 95.69 422 PHE A N 1
ATOM 3361 C CA . PHE A 1 422 ? -1.272 9.216 15.615 1.00 95.69 422 PHE A CA 1
ATOM 3362 C C . PHE A 1 422 ? -0.535 9.924 14.488 1.00 95.69 422 PHE A C 1
ATOM 3364 O O . PHE A 1 422 ? 0.119 10.934 14.727 1.00 95.69 422 PHE A O 1
ATOM 3371 N N . THR A 1 423 ? -0.662 9.403 13.273 1.00 96.94 423 THR A N 1
ATOM 3372 C CA . THR A 1 423 ? -0.014 9.945 12.082 1.00 96.94 423 THR A CA 1
ATOM 3373 C C . THR A 1 423 ? -0.986 9.971 10.915 1.00 96.94 423 THR A C 1
ATOM 3375 O O . THR A 1 423 ? -2.007 9.276 10.922 1.00 96.94 423 THR A O 1
ATOM 3378 N N . ILE A 1 424 ? -0.645 10.744 9.890 1.00 96.56 424 ILE A N 1
ATOM 3379 C CA . ILE A 1 424 ? -1.277 10.684 8.581 1.00 96.56 424 ILE A CA 1
ATOM 3380 C C . ILE A 1 424 ? -0.218 10.568 7.485 1.00 96.56 424 ILE A C 1
ATOM 3382 O O . ILE A 1 424 ? 0.744 11.337 7.449 1.00 96.56 424 ILE A O 1
ATOM 3386 N N . THR A 1 425 ? -0.406 9.599 6.594 1.00 95.69 425 THR A N 1
ATOM 3387 C CA . THR A 1 425 ? 0.442 9.358 5.431 1.00 95.69 425 THR A CA 1
ATOM 3388 C C . THR A 1 425 ? -0.272 9.816 4.162 1.00 95.69 425 THR A C 1
ATOM 3390 O O . THR A 1 425 ? -1.344 9.306 3.829 1.00 95.69 425 THR A O 1
ATOM 3393 N N . VAL A 1 426 ? 0.325 10.766 3.445 1.00 93.19 426 VAL A N 1
ATOM 3394 C CA . VAL A 1 426 ? -0.224 11.368 2.215 1.00 93.19 426 VAL A CA 1
ATOM 3395 C C . VAL A 1 426 ? 0.844 11.491 1.131 1.00 93.19 426 VAL A C 1
ATOM 3397 O O . VAL A 1 426 ? 2.025 11.205 1.365 1.00 93.19 426 VAL A O 1
ATOM 3400 N N . ASP A 1 427 ? 0.424 11.858 -0.080 1.00 87.69 427 ASP A N 1
ATOM 3401 C CA . ASP A 1 427 ? 1.339 12.152 -1.178 1.00 87.69 427 ASP A CA 1
ATOM 3402 C C . ASP A 1 427 ? 2.248 13.364 -0.876 1.00 87.69 427 ASP A C 1
ATOM 3404 O O . ASP A 1 427 ? 2.193 13.989 0.183 1.00 87.69 427 ASP A O 1
ATOM 3408 N N . ASN A 1 428 ? 3.155 13.664 -1.805 1.00 85.19 428 ASN A N 1
ATOM 3409 C CA . ASN A 1 428 ? 4.165 14.703 -1.610 1.00 85.19 428 ASN A CA 1
ATOM 3410 C C . ASN A 1 428 ? 3.799 16.051 -2.240 1.00 85.19 428 ASN A C 1
ATOM 3412 O O . ASN A 1 428 ? 4.692 16.887 -2.416 1.00 85.19 428 ASN A O 1
ATOM 3416 N N . ALA A 1 429 ? 2.534 16.264 -2.605 1.00 84.81 429 ALA A N 1
ATOM 3417 C CA . ALA A 1 429 ? 2.079 17.527 -3.156 1.00 84.81 429 ALA A CA 1
ATOM 3418 C C . ALA A 1 429 ? 2.097 18.626 -2.084 1.00 84.81 429 ALA A C 1
ATOM 3420 O O . ALA A 1 429 ? 1.750 18.408 -0.924 1.00 84.81 429 ALA A O 1
ATOM 3421 N N . THR A 1 430 ? 2.439 19.851 -2.483 1.00 86.19 430 THR A N 1
ATOM 3422 C CA . THR A 1 430 ? 2.541 21.004 -1.570 1.00 86.19 430 THR A CA 1
ATOM 3423 C C . THR A 1 430 ? 1.235 21.281 -0.815 1.00 86.19 430 THR A C 1
ATOM 3425 O O . THR A 1 430 ? 1.252 21.722 0.332 1.00 86.19 430 THR A O 1
ATOM 3428 N N . ASN A 1 431 ? 0.081 20.996 -1.428 1.00 88.81 431 ASN A N 1
ATOM 3429 C CA . ASN A 1 431 ? -1.222 21.164 -0.780 1.00 88.81 431 ASN A CA 1
ATOM 3430 C C . ASN A 1 431 ? -1.400 20.229 0.428 1.00 88.81 431 ASN A C 1
ATOM 3432 O O . ASN A 1 431 ? -2.084 20.606 1.381 1.00 88.81 431 ASN A O 1
ATOM 3436 N N . MET A 1 432 ? -0.754 19.058 0.417 1.00 90.56 432 MET A N 1
ATOM 3437 C CA . MET A 1 432 ? -0.794 18.106 1.527 1.00 90.56 432 MET A CA 1
ATOM 3438 C C . MET A 1 432 ? -0.003 18.588 2.743 1.00 90.56 432 MET A C 1
ATOM 3440 O O . MET A 1 432 ? -0.397 18.293 3.869 1.00 90.56 432 MET A O 1
ATOM 3444 N N . ASP A 1 433 ? 1.046 19.394 2.544 1.00 90.12 433 ASP A N 1
ATOM 3445 C CA . ASP A 1 433 ? 1.811 19.987 3.648 1.00 90.12 433 ASP A CA 1
ATOM 3446 C C . ASP A 1 433 ? 0.933 20.938 4.482 1.00 90.12 433 ASP A C 1
ATOM 3448 O O . ASP A 1 433 ? 0.901 20.843 5.710 1.00 90.12 433 ASP A O 1
ATOM 3452 N N . LEU A 1 434 ? 0.169 21.820 3.820 1.00 92.19 434 LEU A N 1
ATOM 3453 C CA . LEU A 1 434 ? -0.770 22.730 4.492 1.00 92.19 434 LEU A CA 1
ATOM 3454 C C . LEU A 1 434 ? -1.906 21.964 5.182 1.00 92.19 434 LEU A C 1
ATOM 3456 O O . LEU A 1 434 ? -2.262 22.273 6.319 1.00 92.19 434 LEU A O 1
ATOM 3460 N N . PHE A 1 435 ? -2.465 20.973 4.487 1.00 94.00 435 PHE A N 1
ATOM 3461 C CA . PHE A 1 435 ? -3.497 20.083 5.014 1.00 94.00 435 PHE A CA 1
ATOM 3462 C C . PHE A 1 435 ? -3.043 19.401 6.314 1.00 94.00 435 PHE A C 1
ATOM 3464 O O . PHE A 1 435 ? -3.722 19.505 7.338 1.00 94.00 435 PHE A O 1
ATOM 3471 N N . ALA A 1 436 ? -1.884 18.739 6.284 1.00 94.31 436 ALA A N 1
ATOM 3472 C CA . ALA A 1 436 ? -1.375 17.978 7.415 1.00 94.31 436 ALA A CA 1
ATOM 3473 C C . ALA A 1 436 ? -1.038 18.887 8.604 1.00 94.31 436 ALA A C 1
ATOM 3475 O O . ALA A 1 436 ? -1.367 18.538 9.734 1.00 94.31 436 ALA A O 1
ATOM 3476 N N . ALA A 1 437 ? -0.458 20.069 8.356 1.00 94.25 437 ALA A N 1
ATOM 3477 C CA . ALA A 1 437 ? -0.143 21.040 9.404 1.00 94.25 437 ALA A CA 1
ATOM 3478 C C . ALA A 1 437 ? -1.399 21.572 10.116 1.00 94.25 437 ALA A C 1
ATOM 3480 O O . ALA A 1 437 ? -1.445 21.625 11.342 1.00 94.25 437 ALA A O 1
ATOM 3481 N N . ARG A 1 438 ? -2.455 21.929 9.367 1.00 95.31 438 ARG A N 1
ATOM 3482 C CA . ARG A 1 438 ? -3.721 22.379 9.977 1.00 95.31 438 ARG A CA 1
ATOM 3483 C C . ARG A 1 438 ? -4.395 21.265 10.771 1.00 95.31 438 ARG A C 1
ATOM 3485 O O . ARG A 1 438 ? -4.913 21.514 11.857 1.00 95.31 438 ARG A O 1
ATOM 3492 N N . LEU A 1 439 ? -4.387 20.045 10.235 1.00 96.06 439 LEU A N 1
ATOM 3493 C CA . LEU A 1 439 ? -4.983 18.897 10.907 1.00 96.06 439 LEU A CA 1
ATOM 3494 C C . LEU A 1 439 ? -4.246 18.559 12.212 1.00 96.06 439 LEU A C 1
ATOM 3496 O O . LEU A 1 439 ? -4.893 18.290 13.220 1.00 96.06 439 LEU A O 1
ATOM 3500 N N . GLU A 1 440 ? -2.914 18.612 12.199 1.00 95.88 440 GLU A N 1
ATOM 3501 C CA . GLU A 1 440 ? -2.057 18.406 13.369 1.00 95.88 440 GLU A CA 1
ATOM 3502 C C . GLU A 1 440 ? -2.388 19.395 14.492 1.00 95.88 440 GLU A C 1
ATOM 3504 O O . GLU A 1 440 ? -2.735 18.957 15.590 1.00 95.88 440 GLU A O 1
ATOM 3509 N N . CYS A 1 441 ? -2.392 20.699 14.192 1.00 93.94 441 CYS A N 1
ATOM 3510 C CA . CYS A 1 441 ? -2.704 21.755 15.159 1.00 93.94 441 CYS A CA 1
ATOM 3511 C C . CYS A 1 441 ? -4.057 21.534 15.861 1.00 93.94 441 CYS A C 1
ATOM 3513 O O . CYS A 1 441 ? -4.165 21.635 17.086 1.00 93.94 441 CYS A O 1
ATOM 3515 N N . ASP A 1 442 ? -5.092 21.193 15.097 1.00 93.12 442 ASP A N 1
ATOM 3516 C CA . ASP A 1 442 ? -6.443 21.011 15.626 1.00 93.12 442 ASP A CA 1
ATOM 3517 C C . ASP A 1 442 ? -6.609 19.729 16.440 1.00 93.12 442 ASP A C 1
ATOM 3519 O O . ASP A 1 442 ? -7.275 19.725 17.481 1.00 93.12 442 ASP A O 1
ATOM 3523 N N . LEU A 1 443 ? -6.008 18.629 15.983 1.00 93.50 443 LEU A N 1
ATOM 3524 C CA . LEU A 1 443 ? -6.030 17.371 16.722 1.00 93.50 443 LEU A CA 1
ATOM 3525 C C . LEU A 1 443 ? -5.229 17.492 18.017 1.00 93.50 443 LEU A C 1
ATOM 3527 O O . LEU A 1 443 ? -5.710 17.045 19.059 1.00 93.50 443 LEU A O 1
ATOM 3531 N N . HIS A 1 444 ? -4.071 18.158 17.977 1.00 91.06 444 HIS A N 1
ATOM 3532 C CA . HIS A 1 444 ? -3.261 18.440 19.158 1.00 91.06 444 HIS A CA 1
ATOM 3533 C C . HIS A 1 444 ? -4.035 19.273 20.192 1.00 91.06 444 HIS A C 1
ATOM 3535 O O . HIS A 1 444 ? -4.002 18.963 21.384 1.00 91.06 444 HIS A O 1
ATOM 3541 N N . ALA A 1 445 ? -4.806 20.271 19.744 1.00 89.62 445 ALA A N 1
ATOM 3542 C CA . ALA A 1 445 ? -5.678 21.057 20.618 1.00 89.62 445 ALA A CA 1
ATOM 3543 C C . ALA A 1 445 ? -6.805 20.223 21.262 1.00 89.62 445 ALA A C 1
ATOM 3545 O O . ALA A 1 445 ? -7.229 20.514 22.382 1.00 89.62 445 ALA A O 1
ATOM 3546 N N . CYS A 1 446 ? -7.290 19.177 20.584 1.00 86.44 446 CYS A N 1
ATOM 3547 C CA . CYS A 1 446 ? -8.321 18.277 21.113 1.00 86.44 446 CYS A CA 1
ATOM 3548 C C . CYS A 1 446 ? -7.764 17.232 22.095 1.00 86.44 446 CYS A C 1
ATOM 3550 O O . CYS A 1 446 ? -8.432 16.864 23.067 1.00 86.44 446 CYS A O 1
ATOM 3552 N N . SER A 1 447 ? -6.573 16.702 21.816 1.00 84.75 447 SER A N 1
ATOM 3553 C CA . SER A 1 447 ? -5.872 15.716 22.636 1.00 84.75 447 SER A CA 1
ATOM 3554 C C . SER A 1 447 ? -4.376 15.765 22.329 1.00 84.75 447 SER A C 1
ATOM 3556 O O . SER A 1 447 ? -4.019 15.681 21.155 1.00 84.75 447 SER A O 1
ATOM 3558 N N . PRO A 1 448 ? -3.491 15.769 23.344 1.00 84.94 448 PRO A N 1
ATOM 3559 C CA . PRO A 1 448 ? -2.052 15.774 23.114 1.00 84.94 448 PRO A CA 1
ATOM 3560 C C . PRO A 1 448 ? -1.617 14.635 22.183 1.00 84.94 448 PRO A C 1
ATOM 3562 O O . PRO A 1 448 ? -1.773 13.442 22.493 1.00 84.94 448 PRO A O 1
ATOM 3565 N N . LEU A 1 449 ? -1.092 15.021 21.021 1.00 89.31 449 LEU A N 1
ATOM 3566 C CA . LEU A 1 449 ? -0.440 14.106 20.093 1.00 89.31 449 LEU A CA 1
ATOM 3567 C C . LEU A 1 449 ? 0.907 13.661 20.680 1.00 89.31 449 LEU A C 1
ATOM 3569 O O . LEU A 1 449 ? 1.541 14.429 21.408 1.00 89.31 449 LEU A O 1
ATOM 3573 N N . PRO A 1 450 ? 1.375 12.439 20.376 1.00 88.94 450 PRO A N 1
ATOM 3574 C CA . PRO A 1 450 ? 2.714 12.027 20.773 1.00 88.94 450 PRO A CA 1
ATOM 3575 C C . PRO A 1 450 ? 3.762 12.999 20.225 1.00 88.94 450 PRO A C 1
ATOM 3577 O O . PRO A 1 450 ? 3.677 13.402 19.063 1.00 88.94 450 PRO A O 1
ATOM 3580 N N . MET A 1 451 ? 4.747 13.352 21.057 1.00 89.25 451 MET A N 1
ATOM 3581 C CA . MET A 1 451 ? 5.830 14.280 20.696 1.00 89.25 451 MET A CA 1
ATOM 3582 C C . MET A 1 451 ? 5.322 15.632 20.164 1.00 89.25 451 MET A C 1
ATOM 3584 O O . MET A 1 451 ? 5.889 16.170 19.216 1.00 89.25 451 MET A O 1
ATOM 3588 N N . ASP A 1 452 ? 4.205 16.129 20.704 1.00 89.06 452 ASP A N 1
ATOM 3589 C CA . ASP A 1 452 ? 3.574 17.391 20.302 1.00 89.06 452 ASP A CA 1
ATOM 3590 C C . ASP A 1 452 ? 3.337 17.510 18.786 1.00 89.06 452 ASP A C 1
ATOM 3592 O O . ASP A 1 452 ? 3.523 18.564 18.193 1.00 89.06 452 ASP A O 1
ATOM 3596 N N . GLY A 1 453 ? 2.983 16.397 18.131 1.00 90.31 453 GLY A N 1
ATOM 3597 C CA . GLY A 1 453 ? 2.674 16.387 16.697 1.00 90.31 453 GLY A CA 1
ATOM 3598 C C . GLY A 1 453 ? 3.896 16.418 15.769 1.00 90.31 453 GLY A C 1
ATOM 3599 O O . GLY A 1 453 ? 3.732 16.297 14.556 1.00 90.31 453 GLY A O 1
ATOM 3600 N N . LYS A 1 454 ? 5.128 16.460 16.303 1.00 92.31 454 LYS A N 1
ATOM 3601 C CA . LYS A 1 454 ? 6.390 16.535 15.531 1.00 92.31 454 LYS A CA 1
ATOM 3602 C C . LYS A 1 454 ? 6.509 15.504 14.401 1.00 92.31 454 LYS A C 1
ATOM 3604 O O . LYS A 1 454 ? 7.125 15.780 13.376 1.00 92.31 454 LYS A O 1
ATOM 3609 N N . TYR A 1 455 ? 5.929 14.318 14.590 1.00 93.62 455 TYR A N 1
ATOM 3610 C CA . TYR A 1 455 ? 5.976 13.200 13.640 1.00 93.62 455 TYR A CA 1
ATOM 3611 C C . TYR A 1 455 ? 4.608 12.849 13.035 1.00 93.62 455 TYR A C 1
ATOM 3613 O O . TYR A 1 455 ? 4.414 11.731 12.563 1.00 93.62 455 TYR A O 1
ATOM 3621 N N . PHE A 1 456 ? 3.652 13.782 13.063 1.00 95.44 456 PHE A N 1
ATOM 3622 C CA . PHE A 1 456 ? 2.286 13.548 12.596 1.00 95.44 456 PHE A CA 1
ATOM 3623 C C . PHE A 1 456 ? 2.211 13.298 11.083 1.00 95.44 456 PHE A C 1
ATOM 3625 O O . PHE A 1 456 ? 1.544 12.363 10.645 1.00 95.44 456 PHE A O 1
ATOM 3632 N N . HIS A 1 457 ? 2.901 14.111 10.281 1.00 94.94 457 HIS A N 1
ATOM 3633 C CA . HIS A 1 457 ? 2.884 14.001 8.824 1.00 94.94 457 HIS A CA 1
ATOM 3634 C C . HIS A 1 457 ? 3.955 13.020 8.327 1.00 94.94 457 HIS A C 1
ATOM 3636 O O . HIS A 1 457 ? 5.154 13.251 8.491 1.00 94.94 457 HIS A O 1
ATOM 3642 N N . ILE A 1 458 ? 3.519 11.946 7.668 1.00 94.00 458 ILE A N 1
ATOM 3643 C CA . ILE A 1 458 ? 4.376 10.973 6.993 1.00 94.00 458 ILE A CA 1
ATOM 3644 C C . ILE A 1 458 ? 4.232 11.142 5.480 1.00 94.00 458 ILE A C 1
ATOM 3646 O O . ILE A 1 458 ? 3.139 11.113 4.921 1.00 94.00 458 ILE A O 1
ATOM 3650 N N . ARG A 1 459 ? 5.361 11.281 4.790 1.00 91.56 459 ARG A N 1
ATOM 3651 C CA . ARG A 1 459 ? 5.396 11.341 3.328 1.00 91.56 459 ARG A CA 1
ATOM 3652 C C . ARG A 1 459 ? 5.326 9.937 2.729 1.00 91.56 459 ARG A C 1
ATOM 3654 O O . ARG A 1 459 ? 6.054 9.043 3.161 1.00 91.56 459 ARG A O 1
ATOM 3661 N N . CYS A 1 460 ? 4.501 9.745 1.701 1.00 92.38 460 CYS A N 1
ATOM 3662 C CA . CYS A 1 460 ? 4.390 8.466 1.000 1.00 92.38 460 CYS A CA 1
ATOM 3663 C C . CYS A 1 460 ? 5.708 8.094 0.293 1.00 92.38 460 CYS A C 1
ATOM 3665 O O . CYS A 1 460 ? 6.116 8.742 -0.676 1.00 92.38 460 CYS A O 1
ATOM 3667 N N . CYS A 1 461 ? 6.361 7.020 0.748 1.00 91.50 461 CYS A N 1
ATOM 3668 C CA . CYS A 1 461 ? 7.656 6.562 0.233 1.00 91.50 461 CYS A CA 1
ATOM 3669 C C . CYS A 1 461 ? 7.572 6.046 -1.207 1.00 91.50 461 CYS A C 1
ATOM 3671 O O . CYS A 1 461 ? 8.478 6.297 -1.995 1.00 91.50 461 CYS A O 1
ATOM 3673 N N . VAL A 1 462 ? 6.480 5.371 -1.579 1.00 89.94 462 VAL A N 1
ATOM 3674 C CA . VAL A 1 462 ? 6.270 4.881 -2.955 1.00 89.94 462 VAL A CA 1
ATOM 3675 C C . VAL A 1 462 ? 6.080 6.039 -3.932 1.00 89.94 462 VAL A C 1
ATOM 3677 O O . VAL A 1 462 ? 6.620 6.002 -5.036 1.00 89.94 462 VAL A O 1
ATOM 3680 N N . HIS A 1 463 ? 5.413 7.114 -3.507 1.00 87.81 463 HIS A N 1
ATOM 3681 C CA . HIS A 1 463 ? 5.320 8.326 -4.314 1.00 87.81 463 HIS A CA 1
ATOM 3682 C C . HIS A 1 463 ? 6.696 8.993 -4.482 1.00 87.81 463 HIS A C 1
ATOM 3684 O O . HIS A 1 463 ? 7.050 9.378 -5.594 1.00 87.81 463 HIS A O 1
ATOM 3690 N N . ILE A 1 464 ? 7.515 9.071 -3.422 1.00 91.19 464 ILE A N 1
ATOM 3691 C CA . ILE A 1 464 ? 8.902 9.564 -3.527 1.00 91.19 464 ILE A CA 1
ATOM 3692 C C . ILE A 1 464 ? 9.707 8.702 -4.511 1.00 91.19 464 ILE A C 1
ATOM 3694 O O . ILE A 1 464 ? 10.369 9.251 -5.389 1.00 91.19 464 ILE A O 1
ATOM 3698 N N . LEU A 1 465 ? 9.614 7.368 -4.428 1.00 91.56 465 LEU A N 1
ATOM 3699 C CA . LEU A 1 465 ? 10.289 6.467 -5.373 1.00 91.56 465 LEU A CA 1
ATOM 3700 C C . LEU A 1 465 ? 9.832 6.687 -6.808 1.00 91.56 465 LEU A C 1
ATOM 3702 O O . LEU A 1 465 ? 10.671 6.719 -7.706 1.00 91.56 465 LEU A O 1
ATOM 3706 N N . ASN A 1 466 ? 8.531 6.898 -7.026 1.00 91.31 466 ASN A N 1
ATOM 3707 C CA . ASN A 1 466 ? 8.027 7.254 -8.345 1.00 91.31 466 ASN A CA 1
ATOM 3708 C C . ASN A 1 466 ? 8.672 8.541 -8.858 1.00 91.31 466 ASN A C 1
ATOM 3710 O O . ASN A 1 466 ? 9.177 8.545 -9.975 1.00 91.31 466 ASN A O 1
ATOM 3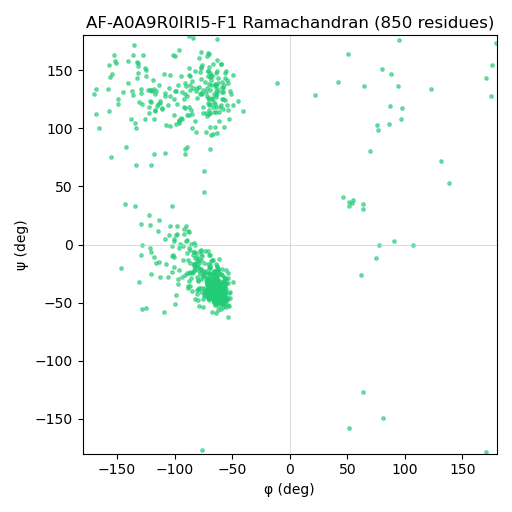714 N N . LEU A 1 467 ? 8.745 9.595 -8.043 1.00 91.38 467 LEU A N 1
ATOM 3715 C CA . LEU A 1 467 ? 9.395 10.848 -8.434 1.00 91.38 467 LEU A CA 1
ATOM 3716 C C . LEU A 1 467 ? 10.890 10.676 -8.735 1.00 91.38 467 LEU A C 1
ATOM 3718 O O . LEU A 1 467 ? 11.383 11.274 -9.690 1.00 91.38 467 LEU A O 1
ATOM 3722 N N . ILE A 1 468 ? 11.604 9.876 -7.936 1.00 93.06 468 ILE A N 1
ATOM 3723 C CA . ILE A 1 468 ? 13.033 9.594 -8.128 1.00 93.06 468 ILE A CA 1
ATOM 3724 C C . ILE A 1 468 ? 13.246 8.891 -9.465 1.00 93.06 468 ILE A C 1
ATOM 3726 O O . ILE A 1 468 ? 13.980 9.392 -10.315 1.00 93.06 468 ILE A O 1
ATOM 3730 N N . VAL A 1 469 ? 12.578 7.755 -9.678 1.00 94.06 469 VAL A N 1
ATOM 3731 C CA . VAL A 1 469 ? 12.787 6.937 -10.875 1.00 94.06 469 VAL A CA 1
ATOM 3732 C C . VAL A 1 469 ? 12.319 7.664 -12.134 1.00 94.06 469 VAL A C 1
ATOM 3734 O O . VAL A 1 469 ? 13.020 7.633 -13.142 1.00 94.06 469 VAL A O 1
ATOM 3737 N N . GLN A 1 470 ? 11.183 8.366 -12.087 1.00 92.00 470 GLN A N 1
ATOM 3738 C CA . GLN A 1 470 ? 10.680 9.142 -13.226 1.00 92.00 470 GLN A CA 1
ATOM 3739 C C . GLN A 1 470 ? 11.681 10.201 -13.698 1.00 92.00 470 GLN A C 1
ATOM 3741 O O . GLN A 1 470 ? 11.882 10.355 -14.902 1.00 92.00 470 GLN A O 1
ATOM 3746 N N . ASP A 1 471 ? 12.351 10.902 -12.779 1.00 91.62 471 ASP A N 1
ATOM 3747 C CA . ASP A 1 471 ? 13.380 11.876 -13.154 1.00 91.62 471 ASP A CA 1
ATOM 3748 C C . ASP A 1 471 ? 14.590 11.222 -13.835 1.00 91.62 471 ASP A C 1
ATOM 3750 O O . ASP A 1 471 ? 15.148 11.804 -14.766 1.00 91.62 471 ASP A O 1
ATOM 3754 N N . GLY A 1 472 ? 14.943 9.993 -13.447 1.00 92.19 472 GLY A N 1
ATOM 3755 C CA . GLY A 1 472 ? 15.931 9.185 -14.163 1.00 92.19 472 GLY A CA 1
ATOM 3756 C C . GLY A 1 472 ? 15.466 8.784 -15.568 1.00 92.19 472 GLY A C 1
ATOM 3757 O O . GLY A 1 472 ? 16.190 8.983 -16.544 1.00 92.19 472 GLY A O 1
ATOM 3758 N N . LEU A 1 473 ? 14.242 8.255 -15.688 1.00 91.50 473 LEU A N 1
ATOM 3759 C CA . LEU A 1 473 ? 13.678 7.768 -16.955 1.00 91.50 473 LEU A CA 1
ATOM 3760 C C . LEU A 1 473 ? 13.544 8.871 -18.015 1.00 91.50 473 LEU A C 1
ATOM 3762 O O . LEU A 1 473 ? 13.711 8.599 -19.202 1.00 91.50 473 LEU A O 1
ATOM 3766 N N . ARG A 1 474 ? 13.300 10.121 -17.600 1.00 88.81 474 ARG A N 1
ATOM 3767 C CA . ARG A 1 474 ? 13.194 11.283 -18.503 1.00 88.81 474 ARG A CA 1
ATOM 3768 C C . ARG A 1 474 ? 14.445 11.529 -19.343 1.00 88.81 474 ARG A C 1
ATOM 3770 O O . ARG A 1 474 ? 14.336 12.107 -20.418 1.00 88.81 474 ARG A O 1
ATOM 3777 N N . VAL A 1 475 ? 15.625 11.114 -18.879 1.00 86.25 475 VAL A N 1
ATOM 3778 C CA . VAL A 1 475 ? 16.881 11.344 -19.615 1.00 86.25 475 VAL A CA 1
ATOM 3779 C C . VAL A 1 475 ? 17.125 10.299 -20.708 1.00 86.25 475 VAL A C 1
ATOM 3781 O O . VAL A 1 475 ? 17.935 10.514 -21.605 1.00 86.25 475 VAL A O 1
ATOM 3784 N N . ILE A 1 476 ? 16.419 9.171 -20.649 1.00 79.69 476 ILE A N 1
ATOM 3785 C CA . ILE A 1 476 ? 16.626 7.997 -21.511 1.00 79.69 476 ILE A CA 1
ATOM 3786 C C . ILE A 1 476 ? 15.352 7.633 -22.283 1.00 79.69 476 ILE A C 1
ATOM 3788 O O . ILE A 1 476 ? 15.143 6.485 -22.686 1.00 79.69 476 ILE A O 1
ATOM 3792 N N . ASP A 1 477 ? 14.495 8.637 -22.482 1.00 81.31 477 ASP A N 1
ATOM 3793 C CA . ASP A 1 477 ? 13.121 8.474 -22.949 1.00 81.31 477 ASP A CA 1
ATOM 3794 C C . ASP A 1 477 ? 13.040 7.896 -24.370 1.00 81.31 477 ASP A C 1
ATOM 3796 O O . ASP A 1 477 ? 12.126 7.132 -24.651 1.00 81.31 477 ASP A O 1
ATOM 3800 N N . ASP A 1 478 ? 14.024 8.130 -25.245 1.00 88.50 478 ASP A N 1
ATOM 3801 C CA . ASP A 1 478 ? 13.987 7.660 -26.642 1.00 88.50 478 ASP A CA 1
ATOM 3802 C C . ASP A 1 478 ? 13.757 6.142 -26.768 1.00 88.50 478 ASP A C 1
ATOM 3804 O O . ASP A 1 478 ? 12.883 5.688 -27.518 1.00 88.50 478 ASP A O 1
ATOM 3808 N N . CYS A 1 479 ? 14.496 5.333 -25.997 1.00 89.56 479 CYS A N 1
ATOM 3809 C CA . CYS A 1 479 ? 14.336 3.875 -26.002 1.00 89.56 479 CYS A CA 1
ATOM 3810 C C . CYS A 1 479 ? 12.968 3.463 -25.438 1.00 89.56 479 CYS A C 1
ATOM 3812 O O . CYS A 1 479 ? 12.323 2.544 -25.951 1.00 89.56 479 CYS A O 1
ATOM 3814 N N . ILE A 1 480 ? 12.502 4.164 -24.403 1.00 91.50 480 ILE A N 1
ATOM 3815 C CA . ILE A 1 480 ? 11.232 3.889 -23.731 1.00 91.50 480 ILE A CA 1
ATOM 3816 C C . ILE A 1 480 ? 10.057 4.237 -24.653 1.00 91.50 480 ILE A C 1
ATOM 3818 O O . ILE A 1 480 ? 9.150 3.421 -24.822 1.00 91.50 480 ILE A O 1
ATOM 3822 N N . VAL A 1 481 ? 10.084 5.403 -25.301 1.00 92.88 481 VAL A N 1
ATOM 3823 C CA . VAL A 1 481 ? 9.094 5.860 -26.286 1.00 92.88 481 VAL A CA 1
ATOM 3824 C C . VAL A 1 481 ? 8.990 4.870 -27.434 1.00 92.88 481 VAL A C 1
ATOM 3826 O O . VAL A 1 481 ? 7.882 4.521 -27.842 1.00 92.88 481 VAL A O 1
ATOM 3829 N N . LYS A 1 482 ? 10.120 4.357 -27.924 1.00 94.31 482 LYS A N 1
ATOM 3830 C CA . LYS A 1 482 ? 10.138 3.381 -29.015 1.00 94.31 482 LYS A CA 1
ATOM 3831 C C . LYS A 1 482 ? 9.460 2.067 -28.626 1.00 94.31 482 LYS A C 1
ATOM 3833 O O . LYS A 1 482 ? 8.607 1.583 -29.372 1.00 94.31 482 LYS A O 1
ATOM 3838 N N . VAL A 1 483 ? 9.765 1.525 -27.443 1.00 95.06 483 VAL A N 1
ATOM 3839 C CA . VAL A 1 483 ? 9.075 0.337 -26.903 1.00 95.06 483 VAL A CA 1
ATOM 3840 C C . VAL A 1 483 ? 7.583 0.626 -26.716 1.00 95.06 483 VAL A C 1
ATOM 3842 O O . VAL A 1 483 ? 6.743 -0.151 -27.169 1.00 95.06 483 VAL A O 1
ATOM 3845 N N . ARG A 1 484 ? 7.243 1.764 -26.106 1.00 94.69 484 ARG A N 1
ATOM 3846 C CA . ARG A 1 484 ? 5.868 2.194 -25.816 1.00 94.69 484 ARG A CA 1
ATOM 3847 C C . ARG A 1 484 ? 5.014 2.305 -27.073 1.00 94.69 484 ARG A C 1
ATOM 3849 O O . ARG A 1 484 ? 3.921 1.737 -27.132 1.00 94.69 484 ARG A O 1
ATOM 3856 N N . GLU A 1 485 ? 5.499 3.014 -28.087 1.00 95.12 485 GLU A N 1
ATOM 3857 C CA . GLU A 1 485 ? 4.782 3.193 -29.349 1.00 95.12 485 GLU A CA 1
ATOM 3858 C C . GLU A 1 485 ? 4.757 1.899 -30.175 1.00 95.12 485 GLU A C 1
ATOM 3860 O O . GLU A 1 485 ? 3.736 1.595 -30.794 1.00 95.12 485 GLU A O 1
ATOM 3865 N N . GLY A 1 486 ? 5.802 1.067 -30.095 1.00 94.94 486 GLY A N 1
ATOM 3866 C CA . GLY A 1 486 ? 5.808 -0.278 -30.670 1.00 94.94 486 GLY A CA 1
ATOM 3867 C C . GLY A 1 486 ? 4.719 -1.182 -30.082 1.00 94.94 486 GLY A C 1
ATOM 3868 O O . GLY A 1 486 ? 3.899 -1.748 -30.814 1.00 94.94 486 GLY A O 1
ATOM 3869 N N . VAL A 1 487 ? 4.637 -1.252 -28.750 1.00 93.81 487 VAL A N 1
ATOM 3870 C CA . VAL A 1 487 ? 3.599 -2.001 -28.023 1.00 93.81 487 VAL A CA 1
ATOM 3871 C C . VAL A 1 487 ? 2.209 -1.455 -28.343 1.00 93.81 487 VAL A C 1
ATOM 3873 O O . VAL A 1 487 ? 1.295 -2.224 -28.655 1.00 93.81 487 VAL A O 1
ATOM 3876 N N . LYS A 1 488 ? 2.033 -0.131 -28.329 1.00 94.06 488 LYS A N 1
ATOM 3877 C CA . LYS A 1 488 ? 0.777 0.531 -28.707 1.00 94.06 488 LYS A CA 1
ATOM 3878 C C . LYS A 1 488 ? 0.373 0.184 -30.139 1.00 94.06 488 LYS A C 1
ATOM 3880 O O . LYS A 1 488 ? -0.778 -0.174 -30.363 1.00 94.06 488 LYS A O 1
ATOM 3885 N N . TYR A 1 489 ? 1.298 0.220 -31.101 1.00 94.25 489 TYR A N 1
ATOM 3886 C CA . TYR A 1 489 ? 1.016 -0.119 -32.496 1.00 94.25 489 TYR A CA 1
ATOM 3887 C C . TYR A 1 489 ? 0.485 -1.549 -32.637 1.00 94.25 489 TYR A C 1
ATOM 3889 O O . TYR A 1 489 ? -0.531 -1.757 -33.310 1.00 94.25 489 TYR A O 1
ATOM 3897 N N . ILE A 1 490 ? 1.155 -2.516 -31.997 1.00 92.44 490 ILE A N 1
ATOM 3898 C CA . ILE A 1 490 ? 0.807 -3.945 -32.048 1.00 92.44 490 ILE A CA 1
ATOM 3899 C C . ILE A 1 490 ? -0.548 -4.202 -31.386 1.00 92.44 490 ILE A C 1
ATOM 3901 O O . ILE A 1 490 ? -1.376 -4.940 -31.919 1.00 92.44 490 ILE A O 1
ATOM 3905 N N . THR A 1 491 ? -0.786 -3.586 -30.229 1.00 90.25 491 THR A N 1
ATOM 3906 C CA . THR A 1 491 ? -1.992 -3.821 -29.423 1.00 90.25 491 THR A CA 1
ATOM 3907 C C . THR A 1 491 ? -3.227 -3.076 -29.933 1.00 90.25 491 THR A C 1
ATOM 3909 O O . THR A 1 491 ? -4.341 -3.444 -29.559 1.00 90.25 491 THR A O 1
ATOM 3912 N N . LEU A 1 492 ? -3.057 -2.096 -30.830 1.00 90.56 492 LEU A N 1
ATOM 3913 C CA . LEU A 1 492 ? -4.137 -1.248 -31.344 1.00 90.56 492 LEU A CA 1
ATOM 3914 C C . LEU A 1 492 ? -5.215 -2.011 -32.126 1.00 90.56 492 LEU A C 1
ATOM 3916 O O . LEU A 1 492 ? -6.386 -1.649 -32.056 1.00 90.56 492 LEU A O 1
ATOM 3920 N N . THR A 1 493 ? -4.848 -3.041 -32.898 1.00 90.06 493 THR A N 1
ATOM 3921 C CA . THR A 1 493 ? -5.803 -3.770 -33.751 1.00 90.06 493 THR A CA 1
ATOM 3922 C C . THR A 1 493 ? -5.673 -5.275 -33.595 1.00 90.06 493 THR A C 1
ATOM 3924 O O . THR A 1 493 ? -4.582 -5.811 -33.404 1.00 90.06 493 THR A O 1
ATOM 3927 N N . GLU A 1 494 ? -6.793 -5.985 -33.729 1.00 90.12 494 GLU A N 1
ATOM 3928 C CA . GLU A 1 494 ? -6.809 -7.441 -33.565 1.00 90.12 494 GLU A CA 1
ATOM 3929 C C . GLU A 1 494 ? -5.972 -8.155 -34.637 1.00 90.12 494 GLU A C 1
ATOM 3931 O O . GLU A 1 494 ? -5.239 -9.093 -34.337 1.00 90.12 494 GLU A O 1
ATOM 3936 N N . CYS A 1 495 ? -5.974 -7.637 -35.870 1.00 92.19 495 CYS A N 1
ATOM 3937 C CA . CYS A 1 495 ? -5.127 -8.141 -36.953 1.00 92.19 495 CYS A CA 1
ATOM 3938 C C . CYS A 1 495 ? -3.629 -8.088 -36.592 1.00 92.19 495 CYS A C 1
ATOM 3940 O O . CYS A 1 495 ? -2.905 -9.062 -36.799 1.00 92.19 495 CYS A O 1
ATOM 3942 N N . ARG A 1 496 ? -3.156 -6.986 -35.991 1.00 91.81 496 ARG A N 1
ATOM 3943 C CA . ARG A 1 496 ? -1.750 -6.844 -35.576 1.00 91.81 496 ARG A CA 1
ATOM 3944 C C . ARG A 1 496 ? -1.399 -7.762 -34.410 1.00 91.81 496 ARG A C 1
ATOM 3946 O O . ARG A 1 496 ? -0.336 -8.377 -34.443 1.00 91.81 496 ARG A O 1
ATOM 3953 N N . LYS A 1 497 ? -2.301 -7.935 -33.438 1.00 90.56 497 LYS A N 1
ATOM 3954 C CA . LYS A 1 497 ? -2.119 -8.909 -32.349 1.00 90.56 497 LYS A CA 1
ATOM 3955 C C . LYS A 1 497 ? -1.990 -10.338 -32.873 1.00 90.56 497 LYS A C 1
ATOM 3957 O O . LYS A 1 497 ? -1.117 -11.070 -32.416 1.00 90.56 497 LYS A O 1
ATOM 3962 N N . VAL A 1 498 ? -2.814 -10.729 -33.849 1.00 90.94 498 VAL A N 1
ATOM 3963 C CA . VAL A 1 498 ? -2.737 -12.058 -34.482 1.00 90.94 498 VAL A CA 1
ATOM 3964 C C . VAL A 1 498 ? -1.409 -12.240 -35.217 1.00 90.94 498 VAL A C 1
ATOM 3966 O O . VAL A 1 498 ? -0.748 -13.259 -35.028 1.00 90.94 498 VAL A O 1
ATOM 3969 N N . LYS A 1 499 ? -0.968 -11.244 -35.995 1.00 92.00 499 LYS A N 1
ATOM 3970 C CA . LYS A 1 499 ? 0.347 -11.275 -36.660 1.00 92.00 499 LYS A CA 1
ATOM 3971 C C . LYS A 1 499 ? 1.499 -11.387 -35.657 1.00 92.00 499 LYS A C 1
ATOM 3973 O O . LYS A 1 499 ? 2.397 -12.203 -35.839 1.00 92.00 499 LYS A O 1
ATOM 3978 N N . PHE A 1 500 ? 1.456 -10.623 -34.566 1.00 91.50 500 PHE A N 1
ATOM 3979 C CA . PHE A 1 500 ? 2.456 -10.714 -33.501 1.00 91.50 500 PHE A CA 1
ATOM 3980 C C . PHE A 1 500 ? 2.444 -12.084 -32.814 1.00 91.50 500 PHE A C 1
ATOM 3982 O O . PHE A 1 500 ? 3.501 -12.666 -32.587 1.00 91.50 500 PHE A O 1
ATOM 3989 N N . LYS A 1 501 ? 1.260 -12.658 -32.569 1.00 89.56 501 LYS A N 1
ATOM 3990 C CA . LYS A 1 501 ? 1.114 -14.025 -32.049 1.00 89.56 501 LYS A CA 1
ATOM 3991 C C . LYS A 1 501 ? 1.779 -15.062 -32.949 1.00 89.56 501 LYS A C 1
ATOM 3993 O O . LYS A 1 501 ? 2.442 -15.960 -32.443 1.00 89.56 501 LYS A O 1
ATOM 3998 N N . GLN A 1 502 ? 1.650 -14.929 -34.268 1.00 90.62 502 GLN A N 1
ATOM 3999 C CA . GLN A 1 502 ? 2.341 -15.807 -35.217 1.00 90.62 502 GLN A CA 1
ATOM 4000 C C . GLN A 1 502 ? 3.867 -15.657 -35.137 1.00 90.62 502 GLN A C 1
ATOM 4002 O O . GLN A 1 502 ? 4.574 -16.658 -35.228 1.00 90.62 502 GLN A O 1
ATOM 4007 N N . CYS A 1 503 ? 4.381 -14.437 -34.946 1.00 90.50 503 CYS A N 1
ATOM 4008 C CA . CYS A 1 503 ? 5.810 -14.214 -34.714 1.00 90.50 503 CYS A CA 1
ATOM 4009 C C . CYS A 1 503 ? 6.278 -14.876 -33.413 1.00 90.50 503 CYS A C 1
ATOM 4011 O O . CYS A 1 503 ? 7.247 -15.621 -33.445 1.00 90.50 503 CYS A O 1
ATOM 4013 N N . ALA A 1 504 ? 5.557 -14.677 -32.308 1.00 87.75 504 ALA A N 1
ATOM 4014 C CA . ALA A 1 504 ? 5.909 -15.243 -31.006 1.00 87.75 504 ALA A CA 1
ATOM 4015 C C . ALA A 1 504 ? 5.928 -16.780 -30.999 1.00 87.75 504 ALA A C 1
ATOM 4017 O O . ALA A 1 504 ? 6.839 -17.384 -30.437 1.00 87.75 504 ALA A O 1
ATOM 4018 N N . VAL A 1 505 ? 4.960 -17.418 -31.671 1.00 87.56 505 VAL A N 1
ATOM 4019 C CA . VAL A 1 505 ? 4.953 -18.880 -31.860 1.00 87.56 505 VAL A CA 1
ATOM 4020 C C . VAL A 1 505 ? 6.158 -19.326 -32.692 1.00 87.56 505 VAL A C 1
ATOM 4022 O O . VAL A 1 505 ? 6.800 -20.314 -32.354 1.00 87.56 505 VAL A O 1
ATOM 4025 N N . ALA A 1 506 ? 6.499 -18.590 -33.754 1.00 87.81 506 ALA A N 1
ATOM 4026 C CA . ALA A 1 506 ? 7.634 -18.921 -34.614 1.00 87.81 506 ALA A CA 1
ATOM 4027 C C . ALA A 1 506 ? 9.002 -18.733 -33.932 1.00 87.81 506 ALA A C 1
ATOM 4029 O O . ALA A 1 506 ? 9.964 -19.386 -34.328 1.00 87.81 506 ALA A O 1
ATOM 4030 N N . THR A 1 507 ? 9.105 -17.857 -32.929 1.00 85.81 507 THR A N 1
ATOM 4031 C CA . THR A 1 507 ? 10.340 -17.612 -32.163 1.00 85.81 507 THR A CA 1
ATOM 4032 C C . THR A 1 507 ? 10.429 -18.416 -30.871 1.00 85.81 507 THR A C 1
ATOM 4034 O O . THR A 1 507 ? 11.408 -18.274 -30.145 1.00 85.81 507 THR A O 1
ATOM 4037 N N . ASN A 1 508 ? 9.426 -19.249 -30.571 1.00 79.50 508 ASN A N 1
ATOM 4038 C CA . ASN A 1 508 ? 9.297 -19.958 -29.297 1.00 79.50 508 ASN A CA 1
ATOM 4039 C C . ASN A 1 508 ? 9.403 -19.018 -28.073 1.00 79.50 508 ASN A C 1
ATOM 4041 O O . ASN A 1 508 ? 9.924 -19.386 -27.019 1.00 79.50 508 ASN A O 1
ATOM 4045 N N . SER A 1 509 ? 8.917 -17.783 -28.221 1.00 71.88 509 SER A N 1
ATOM 4046 C CA . SER A 1 509 ? 8.786 -16.840 -27.110 1.00 71.88 509 SER A CA 1
ATOM 4047 C C . SER A 1 509 ? 7.559 -17.228 -26.276 1.00 71.88 509 SER A C 1
ATOM 4049 O O . SER A 1 509 ? 6.539 -17.641 -26.835 1.00 71.88 509 SER A O 1
ATOM 4051 N N . ASP A 1 510 ? 7.628 -17.105 -24.945 1.00 63.22 510 ASP A N 1
ATOM 4052 C CA . ASP A 1 510 ? 6.506 -17.469 -24.069 1.00 63.22 510 ASP A CA 1
ATOM 4053 C C . ASP A 1 510 ? 5.294 -16.556 -24.322 1.00 63.22 510 ASP A C 1
ATOM 4055 O O . ASP A 1 510 ? 5.213 -15.417 -23.859 1.00 63.22 510 ASP A O 1
ATOM 4059 N N . PHE A 1 511 ? 4.321 -17.072 -25.074 1.00 58.25 511 PHE A N 1
ATOM 4060 C CA . PHE A 1 511 ? 3.118 -16.338 -25.459 1.00 58.25 511 PHE A CA 1
ATOM 4061 C C . PHE A 1 511 ? 2.151 -16.094 -24.285 1.00 58.25 511 PHE A C 1
ATOM 4063 O O . PHE A 1 511 ? 1.153 -15.388 -24.447 1.00 58.25 511 PHE A O 1
ATOM 4070 N N . LYS A 1 512 ? 2.409 -16.645 -23.087 1.00 58.12 512 LYS A N 1
ATOM 4071 C CA . LYS A 1 512 ? 1.589 -16.342 -21.902 1.00 58.12 512 LYS A CA 1
ATOM 4072 C C . LYS A 1 512 ? 1.710 -14.874 -21.474 1.00 58.12 512 LYS A C 1
ATOM 4074 O O . LYS A 1 512 ? 0.782 -14.344 -20.861 1.00 58.12 512 LYS A O 1
ATOM 4079 N N . LEU A 1 513 ? 2.793 -14.189 -21.847 1.00 58.31 513 LEU A N 1
ATOM 4080 C CA . LEU A 1 513 ? 3.000 -12.769 -21.567 1.00 58.31 513 LEU A CA 1
ATOM 4081 C C . LEU A 1 513 ? 2.337 -11.888 -22.634 1.00 58.31 513 LEU A C 1
ATOM 4083 O O . LEU A 1 513 ? 2.869 -11.655 -23.718 1.00 58.31 513 LEU A O 1
ATOM 4087 N N . LYS A 1 514 ? 1.158 -11.346 -22.314 1.00 75.81 514 LYS A N 1
ATOM 4088 C CA . LYS A 1 514 ? 0.526 -10.298 -23.129 1.00 75.81 514 LYS A CA 1
ATOM 4089 C C . LYS A 1 514 ? 1.358 -9.013 -23.050 1.00 75.81 514 LYS A C 1
ATOM 4091 O O . LYS A 1 514 ? 1.582 -8.502 -21.953 1.00 75.81 514 LYS A O 1
ATOM 4096 N N . LEU A 1 515 ? 1.763 -8.466 -24.203 1.00 85.81 515 LEU A N 1
ATOM 4097 C CA . LEU A 1 515 ? 2.331 -7.115 -24.270 1.00 85.81 515 LEU A CA 1
ATOM 4098 C C . LEU A 1 515 ? 1.322 -6.107 -23.711 1.00 85.81 515 LEU A C 1
ATOM 4100 O O . LEU A 1 515 ? 0.138 -6.149 -24.056 1.00 85.81 515 LEU A O 1
ATOM 4104 N N . LYS A 1 516 ? 1.800 -5.195 -22.865 1.00 84.75 516 LYS A N 1
ATOM 4105 C CA . LYS A 1 516 ? 0.980 -4.178 -22.209 1.00 84.75 516 LYS A CA 1
ATOM 4106 C C . LYS A 1 516 ? 1.703 -2.840 -22.255 1.00 84.75 516 LYS A C 1
ATOM 4108 O O . LYS A 1 516 ? 2.879 -2.776 -21.912 1.00 84.75 516 LYS A O 1
ATOM 4113 N N . LYS A 1 517 ? 0.995 -1.809 -22.723 1.00 87.44 517 LYS A N 1
ATOM 4114 C CA . LYS A 1 517 ? 1.484 -0.429 -22.721 1.00 87.44 517 LYS A CA 1
ATOM 4115 C C . LYS A 1 517 ? 1.575 0.058 -21.272 1.00 87.44 517 LYS A C 1
ATOM 4117 O O . LYS A 1 517 ? 0.709 -0.281 -20.467 1.00 87.44 517 LYS A O 1
ATOM 4122 N N . ASP A 1 518 ? 2.606 0.828 -20.965 1.00 90.12 518 ASP A N 1
ATOM 4123 C CA . ASP A 1 518 ? 2.775 1.482 -19.674 1.00 90.12 518 ASP A CA 1
ATOM 4124 C C . ASP A 1 518 ? 1.793 2.651 -19.463 1.00 90.12 518 ASP A C 1
ATOM 4126 O O . ASP A 1 518 ? 1.205 3.206 -20.400 1.00 90.12 518 ASP A O 1
ATOM 4130 N N . VAL A 1 519 ? 1.649 3.032 -18.196 1.00 82.44 519 VAL A N 1
ATOM 4131 C CA . VAL A 1 519 ? 1.106 4.312 -17.742 1.00 82.44 519 VAL A CA 1
ATOM 4132 C C . VAL A 1 519 ? 2.307 5.215 -17.473 1.00 82.44 519 VAL A C 1
ATOM 4134 O O . VAL A 1 519 ? 3.022 5.025 -16.494 1.00 82.44 519 VAL A O 1
ATOM 4137 N N . SER A 1 520 ? 2.546 6.201 -18.338 1.00 81.88 520 SER A N 1
ATOM 4138 C CA . SER A 1 520 ? 3.801 6.969 -18.344 1.00 81.88 520 SER A CA 1
ATOM 4139 C C . SER A 1 520 ? 4.099 7.712 -17.039 1.00 81.88 520 SER A C 1
ATOM 4141 O O . SER A 1 520 ? 5.261 7.956 -16.739 1.00 81.88 520 SER A O 1
ATOM 4143 N N . THR A 1 521 ? 3.081 8.050 -16.244 1.00 77.31 521 THR A N 1
ATOM 4144 C CA . THR A 1 521 ? 3.240 8.695 -14.928 1.00 77.31 521 THR A CA 1
ATOM 4145 C C . THR A 1 521 ? 3.625 7.719 -13.811 1.00 77.31 521 THR A C 1
ATOM 4147 O O . THR A 1 521 ? 4.078 8.155 -12.754 1.00 77.31 521 THR A O 1
ATOM 4150 N N . ARG A 1 522 ? 3.540 6.399 -14.043 1.00 82.06 522 ARG A N 1
ATOM 4151 C CA . ARG A 1 522 ? 3.894 5.351 -13.075 1.00 82.06 522 ARG A CA 1
ATOM 4152 C C . ARG A 1 522 ? 5.030 4.472 -13.556 1.00 82.06 522 ARG A C 1
ATOM 4154 O O . ARG A 1 522 ? 4.854 3.578 -14.387 1.00 82.06 522 ARG A O 1
ATOM 4161 N N . TRP A 1 523 ? 6.180 4.661 -12.934 1.00 90.19 523 TRP A N 1
ATOM 4162 C CA . TRP A 1 523 ? 7.419 4.031 -13.361 1.00 90.19 523 TRP A CA 1
ATOM 4163 C C . TRP A 1 523 ? 7.391 2.489 -13.279 1.00 90.19 523 TRP A C 1
ATOM 4165 O O . TRP A 1 523 ? 7.958 1.831 -14.150 1.00 90.19 523 TRP A O 1
ATOM 4175 N N . ASN A 1 524 ? 6.674 1.900 -12.308 1.00 88.62 524 ASN A N 1
ATOM 4176 C CA . ASN A 1 524 ? 6.494 0.443 -12.186 1.00 88.62 524 ASN A CA 1
ATOM 4177 C C . ASN A 1 524 ? 5.904 -0.163 -13.466 1.00 88.62 524 ASN A C 1
ATOM 4179 O O . ASN A 1 524 ? 6.337 -1.214 -13.940 1.00 88.62 524 ASN A O 1
ATOM 4183 N N . SER A 1 525 ? 4.922 0.520 -14.061 1.00 87.81 525 SER A N 1
ATOM 4184 C CA . SER A 1 525 ? 4.284 0.065 -15.295 1.00 87.81 525 SER A CA 1
ATOM 4185 C C . SER A 1 525 ? 5.243 0.145 -16.490 1.00 87.81 525 SER A C 1
ATOM 4187 O O . SER A 1 525 ? 5.241 -0.757 -17.332 1.00 87.81 525 SER A O 1
ATOM 4189 N N . THR A 1 526 ? 6.121 1.155 -16.514 1.00 91.69 526 THR A N 1
ATOM 4190 C CA . THR A 1 526 ? 7.217 1.285 -17.483 1.00 91.69 526 THR A CA 1
ATOM 4191 C C . THR A 1 526 ? 8.208 0.138 -17.331 1.00 91.69 526 THR A C 1
ATOM 4193 O O . THR A 1 526 ? 8.490 -0.551 -18.308 1.00 91.69 526 THR A O 1
ATOM 4196 N N . PHE A 1 527 ? 8.676 -0.144 -16.113 1.00 92.69 527 PHE A N 1
ATOM 4197 C CA . PHE A 1 527 ? 9.568 -1.272 -15.829 1.00 92.69 527 PHE A CA 1
ATOM 4198 C C . PHE A 1 527 ? 8.967 -2.608 -16.295 1.00 92.69 527 PHE A C 1
ATOM 4200 O O . PHE A 1 527 ? 9.607 -3.367 -17.025 1.00 92.69 527 PHE A O 1
ATOM 4207 N N . LEU A 1 528 ? 7.700 -2.872 -15.964 1.00 90.94 528 LEU A N 1
ATOM 4208 C CA . LEU A 1 528 ? 7.011 -4.096 -16.379 1.00 90.94 528 LEU A CA 1
ATOM 4209 C C . LEU A 1 528 ? 6.784 -4.167 -17.899 1.00 90.94 528 LEU A C 1
ATOM 4211 O O . LEU A 1 528 ? 6.761 -5.264 -18.462 1.00 90.94 528 LEU A O 1
ATOM 4215 N N . MET A 1 529 ? 6.605 -3.034 -18.586 1.00 93.12 529 MET A N 1
ATOM 4216 C CA . MET A 1 529 ? 6.567 -2.985 -20.051 1.00 93.12 529 MET A CA 1
ATOM 4217 C C . MET A 1 529 ? 7.928 -3.370 -20.646 1.00 93.12 529 MET A C 1
ATOM 4219 O O . MET A 1 529 ? 7.969 -4.185 -21.568 1.00 93.12 529 MET A O 1
ATOM 4223 N N . LEU A 1 530 ? 9.026 -2.839 -20.101 1.00 92.88 530 LEU A N 1
ATOM 4224 C CA . LEU A 1 530 ? 10.389 -3.139 -20.552 1.00 92.88 530 LEU A CA 1
ATOM 4225 C C . LEU A 1 530 ? 10.746 -4.617 -20.328 1.00 92.88 530 LEU A C 1
ATOM 4227 O O . LEU A 1 530 ? 11.186 -5.277 -21.265 1.00 92.88 530 LEU A O 1
ATOM 4231 N N . GLN A 1 531 ? 10.456 -5.172 -19.147 1.00 91.56 531 GLN A N 1
ATOM 4232 C CA . GLN A 1 531 ? 10.636 -6.601 -18.848 1.00 91.56 531 GLN A CA 1
ATOM 4233 C C . GLN A 1 531 ? 9.859 -7.496 -19.827 1.00 91.56 531 GLN A C 1
ATOM 4235 O O . GLN A 1 531 ? 10.404 -8.448 -20.387 1.00 91.56 531 GLN A O 1
ATOM 4240 N N . ARG A 1 532 ? 8.589 -7.171 -20.111 1.00 90.69 532 ARG A N 1
ATOM 4241 C CA . ARG A 1 532 ? 7.789 -7.913 -21.103 1.00 90.69 532 ARG A CA 1
ATOM 4242 C C . ARG A 1 532 ? 8.352 -7.785 -22.517 1.00 90.69 532 ARG A C 1
ATOM 4244 O O . ARG A 1 532 ? 8.336 -8.766 -23.255 1.00 90.69 532 ARG A O 1
ATOM 4251 N N . ALA A 1 533 ? 8.840 -6.605 -22.897 1.00 92.12 533 ALA A N 1
ATOM 4252 C CA . ALA A 1 533 ? 9.465 -6.389 -24.196 1.00 92.12 533 ALA A CA 1
ATOM 4253 C C . ALA A 1 533 ? 10.758 -7.205 -24.343 1.00 92.12 533 ALA A C 1
ATOM 4255 O O . ALA A 1 533 ? 10.960 -7.813 -25.389 1.00 92.12 533 ALA A O 1
ATOM 4256 N N . LEU A 1 534 ? 11.578 -7.294 -23.290 1.00 92.12 534 LEU A N 1
ATOM 4257 C CA . LEU A 1 534 ? 12.789 -8.121 -23.256 1.00 92.12 534 LEU A CA 1
ATOM 4258 C C . LEU A 1 534 ? 12.474 -9.616 -23.396 1.00 92.12 534 LEU A C 1
ATOM 4260 O O . LEU A 1 534 ? 13.124 -10.303 -24.179 1.00 92.12 534 LEU A O 1
ATOM 4264 N N . LEU A 1 535 ? 11.440 -10.114 -22.710 1.00 89.94 535 LEU A N 1
ATOM 4265 C CA . LEU A 1 535 ? 10.976 -11.505 -22.850 1.00 89.94 535 LEU A CA 1
ATOM 4266 C C . LEU A 1 535 ? 10.399 -11.809 -24.243 1.00 89.94 535 LEU A C 1
ATOM 4268 O O . LEU A 1 535 ? 10.387 -12.960 -24.676 1.00 89.94 535 LEU A O 1
ATOM 4272 N N . ALA A 1 536 ? 9.912 -10.783 -24.941 1.00 90.38 536 ALA A N 1
ATOM 4273 C CA . ALA A 1 536 ? 9.346 -10.875 -26.281 1.00 90.38 536 ALA A CA 1
ATOM 4274 C C . ALA A 1 536 ? 10.292 -10.352 -27.377 1.00 90.38 536 ALA A C 1
ATOM 4276 O O . ALA A 1 536 ? 9.837 -10.084 -28.493 1.00 90.38 536 ALA A O 1
ATOM 4277 N N . LYS A 1 537 ? 11.586 -10.197 -27.076 1.00 92.06 537 LYS A N 1
ATOM 4278 C CA . LYS A 1 537 ? 12.577 -9.560 -27.950 1.00 92.06 537 LYS A CA 1
ATOM 4279 C C . LYS A 1 537 ? 12.603 -10.170 -29.349 1.00 92.06 537 LYS A C 1
ATOM 4281 O O . LYS A 1 537 ? 12.443 -9.454 -30.335 1.00 92.06 537 LYS A O 1
ATOM 4286 N N . GLU A 1 538 ? 12.747 -11.490 -29.452 1.00 92.19 538 GLU A N 1
ATOM 4287 C CA . GLU A 1 538 ? 12.841 -12.179 -30.742 1.00 92.19 538 GLU A CA 1
ATOM 4288 C C . GLU A 1 538 ? 11.551 -12.018 -31.555 1.00 92.19 538 GLU A C 1
ATOM 4290 O O . GLU A 1 538 ? 11.589 -11.807 -32.772 1.00 92.19 538 GLU A O 1
ATOM 4295 N N . ALA A 1 539 ? 10.400 -12.078 -30.881 1.00 92.19 539 ALA A N 1
ATOM 4296 C CA . ALA A 1 539 ? 9.094 -11.902 -31.503 1.00 92.19 539 ALA A CA 1
ATOM 4297 C C . ALA A 1 539 ? 8.898 -10.469 -32.028 1.00 92.19 539 ALA A C 1
ATOM 4299 O O . ALA A 1 539 ? 8.366 -10.288 -33.126 1.00 92.19 539 ALA A O 1
ATOM 4300 N N . LEU A 1 540 ? 9.341 -9.460 -31.269 1.00 93.12 540 LEU A N 1
ATOM 4301 C CA . LEU A 1 540 ? 9.300 -8.046 -31.652 1.00 93.12 540 LEU A CA 1
ATOM 4302 C C . LEU A 1 540 ? 10.219 -7.761 -32.844 1.00 93.12 540 LEU A C 1
ATOM 4304 O O . LEU A 1 540 ? 9.780 -7.132 -33.809 1.00 93.12 540 LEU A O 1
ATOM 4308 N N . ASP A 1 541 ? 11.441 -8.294 -32.837 1.00 93.94 541 ASP A N 1
ATOM 4309 C CA . ASP A 1 541 ? 12.382 -8.163 -33.953 1.00 93.94 541 ASP A CA 1
ATOM 4310 C C . ASP A 1 541 ? 11.846 -8.840 -35.225 1.00 93.94 541 ASP A C 1
ATOM 4312 O O . ASP A 1 541 ? 11.964 -8.306 -36.332 1.00 93.94 541 ASP A O 1
ATOM 4316 N N . MET A 1 542 ? 11.218 -10.013 -35.094 1.00 93.19 542 MET A N 1
ATOM 4317 C CA . MET A 1 542 ? 10.578 -10.696 -36.221 1.00 93.19 542 MET A CA 1
ATOM 4318 C C . MET A 1 542 ? 9.360 -9.923 -36.740 1.00 93.19 542 MET A C 1
ATOM 4320 O O . MET A 1 542 ? 9.169 -9.828 -37.954 1.00 93.19 542 MET A O 1
ATOM 4324 N N . PHE A 1 543 ? 8.540 -9.365 -35.847 1.00 93.56 543 PHE A N 1
ATOM 4325 C CA . PHE A 1 543 ? 7.394 -8.541 -36.223 1.00 93.56 543 PHE A CA 1
ATOM 4326 C C . PHE A 1 543 ? 7.833 -7.297 -37.000 1.00 93.56 543 PHE A C 1
ATOM 4328 O O . PHE A 1 543 ? 7.276 -7.023 -38.062 1.00 93.56 543 PHE A O 1
ATOM 4335 N N . ALA A 1 544 ? 8.884 -6.614 -36.539 1.00 94.31 544 ALA A N 1
ATOM 4336 C CA . ALA A 1 544 ? 9.447 -5.449 -37.214 1.00 94.31 544 ALA A CA 1
ATOM 4337 C C . ALA A 1 544 ? 9.941 -5.759 -38.637 1.00 94.31 544 ALA A C 1
ATOM 4339 O O . ALA A 1 544 ? 9.809 -4.928 -39.528 1.00 94.31 544 ALA A O 1
ATOM 4340 N N . LYS A 1 545 ? 10.461 -6.971 -38.877 1.00 93.31 545 LYS A N 1
ATOM 4341 C CA . LYS A 1 545 ? 10.892 -7.418 -40.215 1.00 93.31 545 LYS A CA 1
ATOM 4342 C C . LYS A 1 545 ? 9.733 -7.776 -41.149 1.00 93.31 545 LYS A C 1
ATOM 4344 O O . LYS A 1 545 ? 9.901 -7.724 -42.362 1.00 93.31 545 LYS A O 1
ATOM 4349 N N . ARG A 1 546 ? 8.592 -8.213 -40.605 1.00 92.19 546 ARG A N 1
ATOM 4350 C CA . ARG A 1 546 ? 7.441 -8.706 -41.386 1.00 92.19 546 ARG A CA 1
ATOM 4351 C C . ARG A 1 546 ? 6.398 -7.631 -41.682 1.00 92.19 546 ARG A C 1
ATOM 4353 O O . ARG A 1 546 ? 5.667 -7.760 -42.660 1.00 92.19 546 ARG A O 1
ATOM 4360 N N . GLU A 1 547 ? 6.282 -6.615 -40.833 1.00 92.00 547 GLU A N 1
ATOM 4361 C CA . GLU A 1 547 ? 5.245 -5.591 -40.943 1.00 92.00 547 GLU A CA 1
ATOM 4362 C C . GLU A 1 547 ? 5.816 -4.278 -41.497 1.00 92.00 547 GLU A C 1
ATOM 4364 O O . GLU A 1 547 ? 6.399 -3.484 -40.768 1.00 92.00 547 GLU A O 1
ATOM 4369 N N . ASN A 1 548 ? 5.579 -4.012 -42.786 1.00 87.00 548 ASN A N 1
ATOM 4370 C CA . ASN A 1 548 ? 6.144 -2.856 -43.503 1.00 87.00 548 ASN A CA 1
ATOM 4371 C C . ASN A 1 548 ? 5.812 -1.484 -42.881 1.00 87.00 548 ASN A C 1
ATOM 4373 O O . ASN A 1 548 ? 6.582 -0.541 -43.028 1.00 87.00 548 ASN A O 1
ATOM 4377 N N . ASN A 1 549 ? 4.674 -1.366 -42.190 1.00 90.25 549 ASN A N 1
ATOM 4378 C CA . ASN A 1 549 ? 4.218 -0.121 -41.556 1.00 90.25 549 ASN A CA 1
ATOM 4379 C C . ASN A 1 549 ? 4.671 0.010 -40.086 1.00 90.25 549 ASN A C 1
ATOM 4381 O O . ASN A 1 549 ? 4.177 0.872 -39.357 1.00 90.25 549 ASN A O 1
ATOM 4385 N N . TYR A 1 550 ? 5.553 -0.876 -39.612 1.00 92.38 550 TYR A N 1
ATOM 4386 C CA . TYR A 1 550 ? 6.094 -0.826 -38.258 1.00 92.38 550 TYR A CA 1
ATOM 4387 C C . TYR A 1 550 ? 7.424 -0.065 -38.233 1.00 92.38 550 TYR A C 1
ATOM 4389 O O . TYR A 1 550 ? 8.453 -0.569 -38.673 1.00 92.38 550 TYR A O 1
ATOM 4397 N N . HIS A 1 551 ? 7.414 1.147 -37.676 1.00 91.88 551 HIS A N 1
ATOM 4398 C CA . HIS A 1 551 ? 8.587 2.035 -37.643 1.00 91.88 551 HIS A CA 1
ATOM 4399 C C . HIS A 1 551 ? 9.336 2.032 -36.300 1.00 91.88 551 HIS A C 1
ATOM 4401 O O . HIS A 1 551 ? 10.313 2.754 -36.130 1.00 91.88 551 HIS A O 1
ATOM 4407 N N . PHE A 1 552 ? 8.910 1.202 -35.346 1.00 94.62 552 PHE A N 1
ATOM 4408 C CA . PHE A 1 552 ? 9.442 1.171 -33.977 1.00 94.62 552 PHE A CA 1
ATOM 4409 C C . PHE A 1 552 ? 10.408 -0.007 -33.753 1.00 94.62 552 PHE A C 1
ATOM 4411 O O . PHE A 1 552 ? 10.439 -0.606 -32.681 1.00 94.62 552 PHE A O 1
ATOM 4418 N N . GLY A 1 553 ? 11.157 -0.402 -34.789 1.00 92.19 553 GLY A N 1
ATOM 4419 C CA . GLY A 1 553 ? 12.100 -1.527 -34.731 1.00 92.19 553 GLY A CA 1
ATOM 4420 C C . GLY A 1 553 ? 13.312 -1.213 -33.857 1.00 92.19 553 GLY A C 1
ATOM 4421 O O . GLY A 1 553 ? 13.981 -0.212 -34.094 1.00 92.19 553 GLY A O 1
ATOM 4422 N N . ILE A 1 554 ? 13.593 -2.051 -32.861 1.00 94.62 554 ILE A N 1
ATOM 4423 C CA . ILE A 1 554 ? 14.635 -1.820 -31.853 1.00 94.62 554 ILE A CA 1
ATOM 4424 C C . ILE A 1 554 ? 15.952 -2.447 -32.328 1.00 94.62 554 ILE A C 1
ATOM 4426 O O . ILE A 1 554 ? 15.998 -3.594 -32.767 1.00 94.62 554 ILE A O 1
ATOM 4430 N N . SER A 1 555 ? 17.030 -1.673 -32.290 1.00 93.69 555 SER A N 1
ATOM 4431 C CA . SER A 1 555 ? 18.366 -2.108 -32.688 1.00 93.69 555 SER A CA 1
ATOM 4432 C C . SER A 1 555 ? 19.034 -2.954 -31.595 1.00 93.69 555 SER A C 1
ATOM 4434 O O . SER A 1 555 ? 18.673 -2.858 -30.422 1.00 93.69 555 SER A O 1
ATOM 4436 N N . PRO A 1 556 ? 20.061 -3.757 -31.931 1.00 93.50 556 PRO A N 1
ATOM 4437 C CA . PRO A 1 556 ? 20.796 -4.534 -30.934 1.00 93.50 556 PRO A CA 1
ATOM 4438 C C . PRO A 1 556 ? 21.398 -3.692 -29.798 1.00 93.50 556 PRO A C 1
ATOM 4440 O O . PRO A 1 556 ? 21.419 -4.157 -28.662 1.00 93.50 556 PRO A O 1
ATOM 4443 N N . LEU A 1 557 ? 21.853 -2.467 -30.094 1.00 90.88 557 LEU A N 1
ATOM 4444 C CA . LEU A 1 557 ? 22.398 -1.541 -29.097 1.00 90.88 557 LEU A CA 1
ATOM 4445 C C . LEU A 1 557 ? 21.296 -0.989 -28.181 1.00 90.88 557 LEU A C 1
ATOM 4447 O O . LEU A 1 557 ? 21.440 -1.013 -26.964 1.00 90.88 557 LEU A O 1
ATOM 4451 N N . GLU A 1 558 ? 20.156 -0.578 -28.744 1.00 92.50 558 GLU A N 1
ATOM 4452 C CA . GLU A 1 558 ? 18.997 -0.148 -27.947 1.00 92.50 558 GLU A CA 1
ATOM 4453 C C . GLU A 1 558 ? 18.480 -1.288 -27.053 1.00 92.50 558 GLU A C 1
ATOM 4455 O O . GLU A 1 558 ? 18.127 -1.056 -25.901 1.00 92.50 558 GLU A O 1
ATOM 4460 N N . TRP A 1 559 ? 18.501 -2.538 -27.531 1.00 94.44 559 TRP A N 1
ATOM 4461 C CA . TRP A 1 559 ? 18.168 -3.700 -26.703 1.00 94.44 559 TRP A CA 1
ATOM 4462 C C . TRP A 1 559 ? 19.135 -3.900 -25.532 1.00 94.44 559 TRP A C 1
ATOM 4464 O O . TRP A 1 559 ? 18.697 -4.306 -24.457 1.00 94.44 559 TRP A O 1
ATOM 4474 N N . GLN A 1 560 ? 20.430 -3.632 -25.725 1.00 91.31 560 GLN A N 1
ATOM 4475 C CA . GLN A 1 560 ? 21.406 -3.656 -24.632 1.00 91.31 560 GLN A CA 1
ATOM 4476 C C . GLN A 1 560 ? 21.101 -2.560 -23.609 1.00 91.31 560 GLN A C 1
ATOM 4478 O O . GLN A 1 560 ? 21.055 -2.858 -22.421 1.00 91.31 560 GLN A O 1
ATOM 4483 N N . HIS A 1 561 ? 20.793 -1.340 -24.057 1.00 89.06 561 HIS A N 1
ATOM 4484 C CA . HIS A 1 561 ? 20.405 -0.245 -23.163 1.00 89.06 561 HIS A CA 1
ATOM 4485 C C . HIS A 1 561 ? 19.125 -0.565 -22.375 1.00 89.06 561 HIS A C 1
ATOM 4487 O O . HIS A 1 561 ? 19.076 -0.350 -21.166 1.00 89.06 561 HIS A O 1
ATOM 4493 N N . ILE A 1 562 ? 18.102 -1.134 -23.027 1.00 92.56 562 ILE A N 1
ATOM 4494 C CA . ILE A 1 562 ? 16.859 -1.559 -22.363 1.00 92.56 562 ILE A CA 1
ATOM 4495 C C . ILE A 1 562 ? 17.144 -2.631 -21.302 1.00 92.56 562 ILE A C 1
ATOM 4497 O O . ILE A 1 562 ? 16.572 -2.565 -20.216 1.00 92.56 562 ILE A O 1
ATOM 4501 N N . GLN A 1 563 ? 18.033 -3.591 -21.586 1.00 92.50 563 GLN A N 1
ATOM 4502 C CA . GLN A 1 563 ? 18.432 -4.608 -20.611 1.00 92.50 563 GLN A CA 1
ATOM 4503 C C . GLN A 1 563 ? 19.166 -3.984 -19.418 1.00 92.50 563 GLN A C 1
ATOM 4505 O O . GLN A 1 563 ? 18.751 -4.220 -18.289 1.00 92.50 563 GLN A O 1
ATOM 4510 N N . SER A 1 564 ? 20.191 -3.157 -19.654 1.00 89.69 564 SER A N 1
ATOM 4511 C CA . SER A 1 564 ? 20.944 -2.480 -18.586 1.00 89.69 564 SER A CA 1
ATOM 4512 C C . SER A 1 564 ? 20.033 -1.636 -17.692 1.00 89.69 564 SER A C 1
ATOM 4514 O O . SER A 1 564 ? 20.122 -1.702 -16.469 1.00 89.69 564 SER A O 1
ATOM 4516 N N . MET A 1 565 ? 19.114 -0.873 -18.294 1.00 89.94 565 MET A N 1
ATOM 4517 C CA . MET A 1 565 ? 18.120 -0.084 -17.565 1.00 89.94 565 MET A CA 1
ATOM 4518 C C . MET A 1 565 ? 17.178 -0.978 -16.752 1.00 89.94 565 MET A C 1
ATOM 4520 O O . MET A 1 565 ? 16.899 -0.679 -15.596 1.00 89.94 565 MET A O 1
ATOM 4524 N N . SER A 1 566 ? 16.678 -2.069 -17.337 1.00 91.19 566 SER A N 1
ATOM 4525 C CA . SER A 1 566 ? 15.795 -3.005 -16.636 1.00 91.19 566 SER A CA 1
ATOM 4526 C C . SER A 1 566 ? 16.496 -3.635 -15.430 1.00 91.19 566 SER A C 1
ATOM 4528 O O . SER A 1 566 ? 15.909 -3.696 -14.355 1.00 91.19 566 SER A O 1
ATOM 4530 N N . ASP A 1 567 ? 17.757 -4.040 -15.577 1.00 88.44 567 ASP A N 1
ATOM 4531 C CA . ASP A 1 567 ? 18.553 -4.615 -14.487 1.00 88.44 567 ASP A CA 1
ATOM 4532 C C . ASP A 1 567 ? 18.818 -3.575 -13.380 1.00 88.44 567 ASP A C 1
ATOM 4534 O O . ASP A 1 567 ? 18.744 -3.893 -12.195 1.00 88.44 567 ASP A O 1
ATOM 4538 N N . PHE A 1 568 ? 19.063 -2.313 -13.752 1.00 89.06 568 PHE A N 1
ATOM 4539 C CA . PHE A 1 568 ? 19.245 -1.215 -12.799 1.00 89.06 568 PHE A CA 1
ATOM 4540 C C . PHE A 1 568 ? 17.960 -0.868 -12.029 1.00 89.06 568 PHE A C 1
ATOM 4542 O O . PHE A 1 568 ? 18.018 -0.561 -10.842 1.00 89.06 568 PHE A O 1
ATOM 4549 N N . LEU A 1 569 ? 16.796 -0.936 -12.680 1.00 91.31 569 LEU A N 1
ATOM 4550 C CA . LEU A 1 569 ? 15.498 -0.587 -12.090 1.00 91.31 569 LEU A CA 1
ATOM 4551 C C . LEU A 1 569 ? 14.863 -1.705 -11.258 1.00 91.31 569 LEU A C 1
ATOM 4553 O O . LEU A 1 569 ? 14.017 -1.428 -10.406 1.00 91.31 569 LEU A O 1
ATOM 4557 N N . GLU A 1 570 ? 15.245 -2.961 -11.486 1.00 89.38 570 GLU A N 1
ATOM 4558 C CA . GLU A 1 570 ? 14.649 -4.118 -10.814 1.00 89.38 570 GLU A CA 1
ATOM 4559 C C . GLU A 1 570 ? 14.699 -4.028 -9.274 1.00 89.38 570 GLU A C 1
ATOM 4561 O O . GLU A 1 570 ? 13.653 -4.226 -8.647 1.00 89.38 570 GLU A O 1
ATOM 4566 N N . PRO A 1 571 ? 15.820 -3.654 -8.624 1.00 87.94 571 PRO A N 1
ATOM 4567 C CA . PRO A 1 571 ? 15.854 -3.499 -7.170 1.00 87.94 571 PRO A CA 1
ATOM 4568 C C . PRO A 1 571 ? 14.849 -2.464 -6.647 1.00 87.94 571 PRO A C 1
ATOM 4570 O O . PRO A 1 571 ? 14.174 -2.708 -5.647 1.00 87.94 571 PRO A O 1
ATOM 4573 N N . TYR A 1 572 ? 14.688 -1.337 -7.349 1.00 89.69 572 TYR A N 1
ATOM 4574 C CA . TYR A 1 572 ? 13.715 -0.300 -6.992 1.00 89.69 572 TYR A CA 1
ATOM 4575 C C . TYR A 1 572 ? 12.281 -0.841 -7.059 1.00 89.69 572 TYR A C 1
ATOM 4577 O O . TYR A 1 572 ? 11.426 -0.438 -6.265 1.00 89.69 572 TYR A O 1
ATOM 4585 N N . TYR A 1 573 ? 12.013 -1.764 -7.993 1.00 88.75 573 TYR A N 1
ATOM 4586 C CA . TYR A 1 573 ? 10.670 -2.291 -8.236 1.00 88.75 573 TYR A CA 1
ATOM 4587 C C . TYR A 1 573 ? 10.307 -3.243 -7.107 1.00 88.75 573 TYR A C 1
ATOM 4589 O O . TYR A 1 573 ? 9.231 -3.151 -6.518 1.00 88.75 573 TYR A O 1
ATOM 4597 N N . LEU A 1 574 ? 11.257 -4.100 -6.736 1.00 84.75 574 LEU A N 1
ATOM 4598 C CA . LEU A 1 574 ? 11.098 -5.015 -5.618 1.00 84.75 574 LEU A CA 1
ATOM 4599 C C . LEU A 1 574 ? 10.927 -4.268 -4.282 1.00 84.75 574 LEU A C 1
ATOM 4601 O O . LEU A 1 574 ? 10.077 -4.655 -3.481 1.00 84.75 574 LEU A O 1
ATOM 4605 N N . ILE A 1 575 ? 11.668 -3.175 -4.055 1.00 86.12 575 ILE A N 1
ATOM 4606 C CA . ILE A 1 575 ? 11.496 -2.324 -2.862 1.00 86.12 575 ILE A CA 1
ATOM 4607 C C . ILE A 1 575 ? 10.125 -1.643 -2.866 1.00 86.12 575 ILE A C 1
ATOM 4609 O O . ILE A 1 575 ? 9.442 -1.620 -1.845 1.00 86.12 575 ILE A O 1
ATOM 4613 N N . THR A 1 576 ? 9.691 -1.124 -4.014 1.00 87.62 576 THR A N 1
ATOM 4614 C CA . THR A 1 576 ? 8.368 -0.500 -4.152 1.00 87.62 576 THR A CA 1
ATOM 4615 C C . THR A 1 576 ? 7.257 -1.493 -3.844 1.00 87.62 576 THR A C 1
ATOM 4617 O O . THR A 1 576 ? 6.344 -1.166 -3.086 1.00 87.62 576 THR A O 1
ATOM 4620 N N . LYS A 1 577 ? 7.374 -2.730 -4.338 1.00 84.25 577 LYS A N 1
ATOM 4621 C CA . LYS A 1 577 ? 6.443 -3.811 -4.018 1.00 84.25 577 LYS A CA 1
ATOM 4622 C C . LYS A 1 577 ? 6.433 -4.130 -2.520 1.00 84.25 577 LYS A C 1
ATOM 4624 O O . LYS A 1 577 ? 5.362 -4.249 -1.936 1.00 84.25 577 LYS A O 1
ATOM 4629 N N . LEU A 1 578 ? 7.606 -4.204 -1.882 1.00 84.19 578 LEU A N 1
ATOM 4630 C CA . LEU A 1 578 ? 7.716 -4.416 -0.434 1.00 84.19 578 LEU A CA 1
ATOM 4631 C C . LEU A 1 578 ? 7.054 -3.280 0.367 1.00 84.19 578 LEU A C 1
ATOM 4633 O O . LEU A 1 578 ? 6.406 -3.527 1.379 1.00 84.19 578 LEU A O 1
ATOM 4637 N N . PHE A 1 579 ? 7.201 -2.027 -0.055 1.00 86.31 579 PHE A N 1
ATOM 4638 C CA . PHE A 1 579 ? 6.565 -0.894 0.625 1.00 86.31 579 PHE A CA 1
ATOM 4639 C C . PHE A 1 579 ? 5.052 -0.822 0.390 1.00 86.31 579 PHE A C 1
ATOM 4641 O O . PHE A 1 579 ? 4.333 -0.230 1.191 1.00 86.31 579 PHE A O 1
ATOM 4648 N N . SER A 1 580 ? 4.573 -1.434 -0.691 1.00 82.81 580 SER A N 1
ATOM 4649 C CA . SER A 1 580 ? 3.162 -1.467 -1.087 1.00 82.81 580 SER A CA 1
ATOM 4650 C C . SER A 1 580 ? 2.344 -2.545 -0.360 1.00 82.81 580 SER A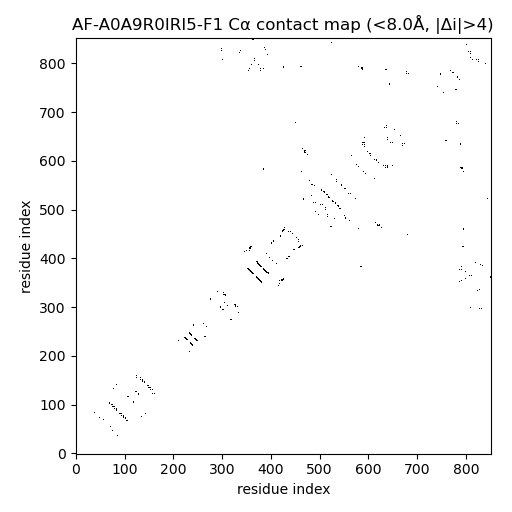 C 1
ATOM 4652 O O . SER A 1 580 ? 1.143 -2.658 -0.597 1.00 82.81 580 SER A O 1
ATOM 4654 N N . GLY A 1 581 ? 2.968 -3.328 0.529 1.00 78.94 581 GLY A N 1
ATOM 4655 C CA . GLY A 1 581 ? 2.285 -4.329 1.350 1.00 78.94 581 GLY A CA 1
ATOM 4656 C C . GLY A 1 581 ? 1.263 -3.724 2.316 1.00 78.94 581 GLY A C 1
ATOM 4657 O O . GLY A 1 581 ? 1.420 -2.595 2.785 1.00 78.94 581 GLY A O 1
ATOM 4658 N N . SER A 1 582 ? 0.206 -4.485 2.616 1.00 74.81 582 SER A N 1
ATOM 4659 C CA . SER A 1 582 ? -0.922 -4.029 3.453 1.00 74.81 582 SER A CA 1
ATOM 4660 C C . SER A 1 582 ? -1.291 -4.987 4.594 1.00 74.81 582 SER A C 1
ATOM 4662 O O . SER A 1 582 ? -2.077 -4.638 5.475 1.00 74.81 582 SER A O 1
ATOM 4664 N N . ASP A 1 583 ? -0.699 -6.176 4.601 1.00 78.62 583 ASP A N 1
ATOM 4665 C CA . ASP A 1 583 ? -0.930 -7.289 5.523 1.00 78.62 583 ASP A CA 1
ATOM 4666 C C . ASP A 1 583 ? 0.170 -7.425 6.595 1.00 78.62 583 ASP A C 1
ATOM 4668 O O . ASP A 1 583 ? -0.011 -8.135 7.587 1.00 78.62 583 ASP A O 1
ATOM 4672 N N . TYR A 1 584 ? 1.276 -6.689 6.450 1.00 86.81 584 TYR A N 1
ATOM 4673 C CA . TYR A 1 584 ? 2.378 -6.622 7.412 1.00 86.81 584 TYR A CA 1
ATOM 4674 C C . TYR A 1 584 ? 2.791 -5.172 7.725 1.00 86.81 584 TYR A C 1
ATOM 4676 O O . TYR A 1 584 ? 2.570 -4.269 6.913 1.00 86.81 584 TYR A O 1
ATOM 4684 N N . PRO A 1 585 ? 3.412 -4.918 8.897 1.00 91.19 585 PRO A N 1
ATOM 4685 C CA . PRO A 1 585 ? 4.028 -3.628 9.201 1.00 91.19 585 PRO A CA 1
ATOM 4686 C C . PRO A 1 585 ? 5.063 -3.229 8.148 1.00 91.19 585 PRO A C 1
ATOM 4688 O O . PRO A 1 585 ? 6.006 -3.970 7.894 1.00 91.19 585 PRO A O 1
ATOM 4691 N N . THR A 1 586 ? 4.915 -2.052 7.541 1.00 91.56 586 THR A N 1
ATOM 4692 C CA . THR A 1 586 ? 5.863 -1.565 6.523 1.00 91.56 586 THR A CA 1
ATOM 4693 C C . THR A 1 586 ? 6.927 -0.630 7.103 1.00 91.56 586 THR A C 1
ATOM 4695 O O . THR A 1 586 ? 8.019 -0.521 6.544 1.00 91.56 586 THR A O 1
ATOM 4698 N N . SER A 1 587 ? 6.673 0.003 8.254 1.00 92.38 587 SER A N 1
ATOM 4699 C CA . SER A 1 587 ? 7.580 0.990 8.861 1.00 92.38 587 SER A CA 1
ATOM 4700 C C . SER A 1 587 ? 8.959 0.435 9.223 1.00 92.38 587 SER A C 1
ATOM 4702 O O . SER A 1 587 ? 9.963 1.104 8.984 1.00 92.38 587 SER A O 1
ATOM 4704 N N . ASN A 1 588 ? 9.053 -0.808 9.700 1.00 86.88 588 ASN A N 1
ATOM 4705 C CA . ASN A 1 588 ? 10.326 -1.471 10.016 1.00 86.88 588 ASN A CA 1
ATOM 4706 C C . ASN A 1 588 ? 11.161 -1.804 8.765 1.00 86.88 588 ASN A C 1
ATOM 4708 O O . ASN A 1 588 ? 12.365 -2.028 8.877 1.00 86.88 588 ASN A O 1
ATOM 4712 N N . HIS A 1 589 ? 10.557 -1.809 7.574 1.00 85.88 589 HIS A N 1
ATOM 4713 C CA . HIS A 1 589 ? 11.271 -2.024 6.315 1.00 85.88 589 HIS A CA 1
ATOM 4714 C C . HIS A 1 589 ? 11.857 -0.737 5.727 1.00 85.88 589 HIS A C 1
ATOM 4716 O O . HIS A 1 589 ? 12.726 -0.824 4.863 1.00 85.88 589 HIS A O 1
ATOM 4722 N N . TYR A 1 590 ? 11.430 0.443 6.184 1.00 87.62 590 TYR A N 1
ATOM 4723 C CA . TYR A 1 590 ? 11.837 1.731 5.618 1.00 87.62 590 TYR A CA 1
ATOM 4724 C C . TYR A 1 590 ? 13.363 1.888 5.552 1.00 87.62 590 TYR A C 1
ATOM 4726 O O . TYR A 1 590 ? 13.943 1.984 4.472 1.00 87.62 590 TYR A O 1
ATOM 4734 N N . PHE A 1 591 ? 14.022 1.877 6.710 1.00 83.12 591 PHE A N 1
ATOM 4735 C CA . PHE A 1 591 ? 15.366 2.437 6.848 1.00 83.12 591 PHE A CA 1
ATOM 4736 C C . PHE A 1 591 ? 16.412 1.698 5.998 1.00 83.12 591 PHE A C 1
ATOM 4738 O O . PHE A 1 591 ? 17.125 2.310 5.207 1.00 83.12 591 PHE A O 1
ATOM 4745 N N . ALA A 1 592 ? 16.450 0.366 6.083 1.00 79.00 592 ALA A N 1
ATOM 4746 C CA . ALA A 1 592 ? 17.431 -0.426 5.347 1.00 79.00 592 ALA A CA 1
ATOM 4747 C C . ALA A 1 592 ? 17.195 -0.420 3.824 1.00 79.00 592 ALA A C 1
ATOM 4749 O O . ALA A 1 592 ? 18.151 -0.473 3.048 1.00 79.00 592 ALA A O 1
ATOM 4750 N N . ASN A 1 593 ? 15.938 -0.322 3.380 1.00 84.94 593 ASN A N 1
ATOM 4751 C CA . ASN A 1 593 ? 15.615 -0.294 1.954 1.00 84.94 593 ASN A CA 1
ATOM 4752 C C . ASN A 1 593 ? 15.908 1.072 1.320 1.00 84.94 593 ASN A C 1
ATOM 4754 O O . ASN A 1 593 ? 16.477 1.106 0.232 1.00 84.94 593 ASN A O 1
ATOM 4758 N N . ILE A 1 594 ? 15.610 2.190 1.997 1.00 85.94 594 ILE A N 1
ATOM 4759 C CA . ILE A 1 594 ? 16.001 3.521 1.490 1.00 85.94 594 ILE A CA 1
ATOM 4760 C C . ILE A 1 594 ? 17.522 3.636 1.380 1.00 85.94 594 ILE A C 1
ATOM 4762 O O . ILE A 1 594 ? 18.038 4.136 0.387 1.00 85.94 594 ILE A O 1
ATOM 4766 N N . MET A 1 595 ? 18.256 3.098 2.349 1.00 79.06 595 MET A N 1
ATOM 4767 C CA . MET A 1 595 ? 19.717 3.102 2.285 1.00 79.06 595 MET A CA 1
ATOM 4768 C C . MET A 1 595 ? 20.277 2.173 1.211 1.00 79.06 595 MET A C 1
ATOM 4770 O O . MET A 1 595 ? 21.293 2.478 0.592 1.00 79.06 595 MET A O 1
ATOM 4774 N N . SER A 1 596 ? 19.593 1.061 0.934 1.00 81.81 596 SER A N 1
ATOM 4775 C CA . SER A 1 596 ? 19.925 0.220 -0.218 1.00 81.81 596 SER A CA 1
ATOM 4776 C C . SER A 1 596 ? 19.761 0.997 -1.526 1.00 81.81 596 SER A C 1
ATOM 4778 O O . SER A 1 596 ? 20.605 0.876 -2.407 1.00 81.81 596 SER A O 1
ATOM 4780 N N . ILE A 1 597 ? 18.728 1.838 -1.639 1.00 86.44 597 ILE A N 1
ATOM 4781 C CA . ILE A 1 597 ? 18.534 2.731 -2.789 1.00 86.44 597 ILE A CA 1
ATOM 4782 C C . ILE A 1 597 ? 19.669 3.753 -2.910 1.00 86.44 597 ILE A C 1
ATOM 4784 O O . ILE A 1 597 ? 20.207 3.912 -4.002 1.00 86.44 597 ILE A O 1
ATOM 4788 N N . GLU A 1 598 ? 20.064 4.411 -1.817 1.00 85.56 598 GLU A N 1
ATOM 4789 C CA . GLU A 1 598 ? 21.183 5.367 -1.830 1.00 85.56 598 GLU A CA 1
ATOM 4790 C C . GLU A 1 598 ? 22.486 4.699 -2.280 1.00 85.56 598 GLU A C 1
ATOM 4792 O O . GLU A 1 598 ? 23.204 5.212 -3.138 1.00 85.56 598 GLU A O 1
ATOM 4797 N N . LYS A 1 599 ? 22.759 3.494 -1.769 1.00 80.75 599 LYS A N 1
ATOM 4798 C CA . LYS A 1 599 ? 23.917 2.704 -2.190 1.00 80.75 599 LYS A CA 1
ATOM 4799 C C . LYS A 1 599 ? 23.858 2.339 -3.673 1.00 80.75 599 LYS A C 1
ATOM 4801 O O . LYS A 1 599 ? 24.856 2.500 -4.365 1.00 80.75 599 LYS A O 1
ATOM 4806 N N . LEU A 1 600 ? 22.708 1.877 -4.168 1.00 85.75 600 LEU A N 1
ATOM 4807 C CA . LEU A 1 600 ? 22.524 1.559 -5.589 1.00 85.75 600 LEU A CA 1
ATOM 4808 C C . LEU A 1 600 ? 22.776 2.781 -6.479 1.00 85.75 600 LEU A C 1
ATOM 4810 O O . LEU A 1 600 ? 23.375 2.642 -7.543 1.00 85.75 600 LEU A O 1
ATOM 4814 N N . LEU A 1 601 ? 22.366 3.974 -6.036 1.00 88.75 601 LEU A N 1
ATOM 4815 C CA . LEU A 1 601 ? 22.671 5.220 -6.733 1.00 88.75 601 LEU A CA 1
ATOM 4816 C C . LEU A 1 601 ? 24.174 5.508 -6.718 1.00 88.75 601 LEU A C 1
ATOM 4818 O O . LEU A 1 601 ? 24.743 5.772 -7.775 1.00 88.75 601 LEU A O 1
ATOM 4822 N N . HIS A 1 602 ? 24.845 5.401 -5.570 1.00 84.00 602 HIS A N 1
ATOM 4823 C CA . HIS A 1 602 ? 26.299 5.568 -5.476 1.00 84.00 602 HIS A CA 1
ATOM 4824 C C . HIS A 1 602 ? 27.071 4.591 -6.375 1.00 84.00 602 HIS A C 1
ATOM 4826 O O . HIS A 1 602 ? 27.941 5.017 -7.136 1.00 84.00 602 HIS A O 1
ATOM 4832 N N . ASP A 1 603 ? 26.721 3.305 -6.346 1.00 81.75 603 ASP A N 1
ATOM 4833 C CA . ASP A 1 603 ? 27.335 2.274 -7.188 1.00 81.75 603 ASP A CA 1
ATOM 4834 C C . ASP A 1 603 ? 27.078 2.557 -8.682 1.00 81.75 603 ASP A C 1
ATOM 4836 O O . ASP A 1 603 ? 27.945 2.341 -9.533 1.00 81.75 603 ASP A O 1
ATOM 4840 N N . ALA A 1 604 ? 25.913 3.114 -9.022 1.00 87.38 604 ALA A N 1
ATOM 4841 C CA . ALA A 1 604 ? 25.587 3.500 -10.389 1.00 87.38 604 ALA A CA 1
ATOM 4842 C C . ALA A 1 604 ? 26.391 4.709 -10.902 1.00 87.38 604 ALA A C 1
ATOM 4844 O O . ALA A 1 604 ? 26.616 4.805 -12.108 1.00 87.38 604 ALA A O 1
ATOM 4845 N N . HIS A 1 605 ? 26.901 5.588 -10.030 1.00 83.00 605 HIS A N 1
ATOM 4846 C CA . HIS A 1 605 ? 27.776 6.699 -10.441 1.00 83.00 605 HIS A CA 1
ATOM 4847 C C . HIS A 1 605 ? 29.142 6.227 -10.954 1.00 83.00 605 HIS A C 1
ATOM 4849 O O . HIS A 1 605 ? 29.758 6.910 -11.774 1.00 83.00 605 HIS A O 1
ATOM 4855 N N . VAL A 1 606 ? 29.607 5.060 -10.501 1.00 83.00 606 VAL A N 1
ATOM 4856 C CA . VAL A 1 606 ? 30.870 4.442 -10.940 1.00 83.00 606 VAL A CA 1
ATOM 4857 C C . VAL A 1 606 ? 30.667 3.363 -12.008 1.00 83.00 606 VAL A C 1
ATOM 4859 O O . VAL A 1 606 ? 31.615 2.672 -12.370 1.00 83.00 606 VAL A O 1
ATOM 4862 N N . ASN A 1 607 ? 29.446 3.216 -12.531 1.00 83.31 607 ASN A N 1
ATOM 4863 C CA . ASN A 1 607 ? 29.125 2.245 -13.574 1.00 83.31 607 ASN A CA 1
ATOM 4864 C C . ASN A 1 607 ? 29.808 2.606 -14.904 1.00 83.31 607 ASN A C 1
ATOM 4866 O O . ASN A 1 607 ? 29.906 3.784 -15.244 1.00 83.31 607 ASN A O 1
ATOM 4870 N N . ASP A 1 608 ? 30.229 1.612 -15.688 1.00 80.88 608 ASP A N 1
ATOM 4871 C CA . ASP A 1 608 ? 30.843 1.821 -17.008 1.00 80.88 608 ASP A CA 1
ATOM 4872 C C . ASP A 1 608 ? 29.856 2.406 -18.038 1.00 80.88 608 ASP A C 1
ATOM 4874 O O . ASP A 1 608 ? 30.253 3.169 -18.926 1.00 80.88 608 ASP A O 1
ATOM 4878 N N . ASP A 1 609 ? 28.560 2.123 -17.888 1.00 83.75 609 ASP A N 1
ATOM 4879 C CA . ASP A 1 609 ? 27.495 2.609 -18.764 1.00 83.75 609 ASP A CA 1
ATOM 4880 C C . ASP A 1 609 ? 27.187 4.094 -18.494 1.00 83.75 609 ASP A C 1
ATOM 4882 O O . ASP A 1 609 ? 26.683 4.481 -17.435 1.00 83.75 609 ASP A O 1
ATOM 4886 N N . SER A 1 610 ? 27.486 4.953 -19.477 1.00 87.38 610 SER A N 1
ATOM 4887 C CA . SER A 1 610 ? 27.249 6.398 -19.377 1.00 87.38 610 SER A CA 1
ATOM 4888 C C . SER A 1 610 ? 25.777 6.753 -19.211 1.00 87.38 610 SER A C 1
ATOM 4890 O O . SER A 1 610 ? 25.473 7.748 -18.555 1.00 87.38 610 SER A O 1
ATOM 4892 N N . MET A 1 611 ? 24.873 5.946 -19.765 1.00 84.88 611 MET A N 1
ATOM 4893 C CA . MET A 1 611 ? 23.436 6.150 -19.653 1.00 84.88 611 MET A CA 1
ATOM 4894 C C . MET A 1 611 ? 22.979 5.950 -18.206 1.00 84.88 611 MET A C 1
ATOM 4896 O O . MET A 1 611 ? 22.262 6.790 -17.661 1.00 84.88 611 MET A O 1
ATOM 4900 N N . ILE A 1 612 ? 23.455 4.880 -17.562 1.00 89.31 612 ILE A N 1
ATOM 4901 C CA . ILE A 1 612 ? 23.150 4.575 -16.160 1.00 89.31 612 ILE A CA 1
ATOM 4902 C C . ILE A 1 612 ? 23.733 5.641 -15.231 1.00 89.31 612 ILE A C 1
ATOM 4904 O O . ILE A 1 612 ? 23.030 6.096 -14.334 1.00 89.31 612 ILE A O 1
ATOM 4908 N N . ARG A 1 613 ? 24.959 6.125 -15.484 1.00 91.31 613 ARG A N 1
ATOM 4909 C CA . ARG A 1 613 ? 25.542 7.229 -14.697 1.00 91.31 613 ARG A CA 1
ATOM 4910 C C . ARG A 1 613 ? 24.697 8.503 -14.759 1.00 91.31 613 ARG A C 1
ATOM 4912 O O . ARG A 1 613 ? 24.464 9.139 -13.735 1.00 91.31 613 ARG A O 1
ATOM 4919 N N . ILE A 1 614 ? 24.234 8.881 -15.952 1.00 90.25 614 ILE A N 1
ATOM 4920 C CA . ILE A 1 614 ? 23.404 10.081 -16.138 1.00 90.25 614 ILE A CA 1
ATOM 4921 C C . ILE A 1 614 ? 22.040 9.907 -15.454 1.00 90.25 614 ILE A C 1
ATOM 4923 O O . ILE A 1 614 ? 21.572 10.822 -14.771 1.00 90.25 614 ILE A O 1
ATOM 4927 N N . MET A 1 615 ? 21.421 8.733 -15.608 1.00 92.00 615 MET A N 1
ATOM 4928 C CA . MET A 1 615 ? 20.162 8.386 -14.951 1.00 92.00 615 MET A CA 1
ATOM 4929 C C . MET A 1 615 ? 20.296 8.447 -13.423 1.00 92.00 615 MET A C 1
ATOM 4931 O O . MET A 1 615 ? 19.490 9.104 -12.765 1.00 92.00 615 MET A O 1
ATOM 4935 N N . ALA A 1 616 ? 21.342 7.829 -12.871 1.00 93.25 616 ALA A N 1
ATOM 4936 C CA . ALA A 1 616 ? 21.628 7.820 -11.442 1.00 93.25 616 ALA A CA 1
ATOM 4937 C C . ALA A 1 616 ? 21.847 9.230 -10.887 1.00 93.25 616 ALA A C 1
ATOM 4939 O O . ALA A 1 616 ? 21.305 9.539 -9.832 1.00 93.25 616 ALA A O 1
ATOM 4940 N N . GLY A 1 617 ? 22.539 10.111 -11.619 1.00 93.69 617 GLY A N 1
ATOM 4941 C CA . GLY A 1 617 ? 22.711 11.509 -11.214 1.00 93.69 617 GLY A CA 1
ATOM 4942 C C . GLY A 1 617 ? 21.378 12.250 -11.051 1.00 93.69 617 GLY A C 1
ATOM 4943 O O . GLY A 1 617 ? 21.154 12.909 -10.041 1.00 93.69 617 GLY A O 1
ATOM 4944 N N . LYS A 1 618 ? 20.437 12.087 -11.994 1.00 93.94 618 LYS A N 1
ATOM 4945 C CA . LYS A 1 618 ? 19.094 12.694 -11.873 1.00 93.94 618 LYS A CA 1
ATOM 4946 C C . LYS A 1 618 ? 18.242 12.076 -10.777 1.00 93.94 618 LYS A C 1
ATOM 4948 O O . LYS A 1 618 ? 17.494 12.787 -10.107 1.00 93.94 618 LYS A O 1
ATOM 4953 N N . MET A 1 619 ? 18.362 10.769 -10.578 1.00 95.12 619 MET A N 1
ATOM 4954 C CA . MET A 1 619 ? 17.704 10.089 -9.468 1.00 95.12 619 MET A CA 1
ATOM 4955 C C . MET A 1 619 ? 18.265 10.562 -8.117 1.00 95.12 619 MET A C 1
ATOM 4957 O O . MET A 1 619 ? 17.482 10.790 -7.199 1.00 95.12 619 MET A O 1
ATOM 4961 N N . GLN A 1 620 ? 19.580 10.785 -8.010 1.00 94.06 620 GLN A N 1
ATOM 4962 C CA . GLN A 1 620 ? 20.242 11.300 -6.807 1.00 94.06 620 GLN A CA 1
ATOM 4963 C C . GLN A 1 620 ? 19.765 12.710 -6.451 1.00 94.06 620 GLN A C 1
ATOM 4965 O O . GLN A 1 620 ? 19.372 12.934 -5.310 1.00 94.06 620 GLN A O 1
ATOM 4970 N N . ASP A 1 621 ? 19.681 13.624 -7.428 1.00 93.06 621 ASP A N 1
ATOM 4971 C CA . ASP A 1 621 ? 19.163 14.987 -7.214 1.00 93.06 621 ASP A CA 1
ATOM 4972 C C . ASP A 1 621 ? 17.782 14.963 -6.519 1.00 93.06 621 ASP A C 1
ATOM 4974 O O . ASP A 1 621 ? 17.477 15.769 -5.634 1.00 93.06 621 ASP A O 1
ATOM 4978 N N . LYS A 1 622 ? 16.916 14.019 -6.921 1.00 92.19 622 LYS A N 1
ATOM 4979 C CA . LYS A 1 622 ? 15.591 13.841 -6.315 1.00 92.19 622 LYS A CA 1
ATOM 4980 C C . LYS A 1 622 ? 15.651 13.093 -4.985 1.00 92.19 622 LYS A C 1
ATOM 4982 O O . LYS A 1 622 ? 14.890 13.438 -4.084 1.00 92.19 622 LYS A O 1
ATOM 4987 N N . PHE A 1 623 ? 16.524 12.097 -4.858 1.00 93.44 623 PHE A N 1
ATOM 4988 C CA . PHE A 1 623 ? 16.749 11.368 -3.612 1.00 93.44 623 PHE A CA 1
ATOM 4989 C C . PHE A 1 623 ? 17.137 12.340 -2.492 1.00 93.44 623 PHE A C 1
ATOM 4991 O O . PHE A 1 623 ? 16.451 12.397 -1.473 1.00 93.44 623 PHE A O 1
ATOM 4998 N N . ASP A 1 624 ? 18.135 13.193 -2.723 1.00 91.38 624 ASP A N 1
ATOM 4999 C CA . ASP A 1 624 ? 18.646 14.147 -1.732 1.00 91.38 624 ASP A CA 1
ATOM 5000 C C . ASP A 1 624 ? 17.576 15.155 -1.293 1.00 91.38 624 ASP A C 1
ATOM 5002 O O . ASP A 1 624 ? 17.485 15.516 -0.114 1.00 91.38 624 ASP A O 1
ATOM 5006 N N . LYS A 1 625 ? 16.698 15.565 -2.220 1.00 89.69 625 LYS A N 1
ATOM 5007 C CA . LYS A 1 625 ? 15.568 16.456 -1.921 1.00 89.69 625 LYS A CA 1
ATOM 5008 C C . LYS A 1 625 ? 14.642 15.885 -0.840 1.00 89.69 625 LYS A C 1
ATOM 5010 O O . LYS A 1 625 ? 14.130 16.656 -0.031 1.00 89.69 625 LYS A O 1
ATOM 5015 N N . TYR A 1 626 ? 14.391 14.575 -0.840 1.00 87.06 626 TYR A N 1
ATOM 5016 C CA . TYR A 1 626 ? 13.415 13.948 0.062 1.00 87.06 626 TYR A CA 1
ATOM 5017 C C . TYR A 1 626 ? 14.045 13.155 1.214 1.00 87.06 626 TYR A C 1
ATOM 5019 O O . TYR A 1 626 ? 13.420 13.047 2.268 1.00 87.06 626 TYR A O 1
ATOM 5027 N N . TRP A 1 627 ? 15.256 12.622 1.042 1.00 88.00 627 TRP A N 1
ATOM 5028 C CA . TRP A 1 627 ? 15.901 11.700 1.984 1.00 88.00 627 TRP A CA 1
ATOM 5029 C C . TRP A 1 627 ? 17.324 12.089 2.395 1.00 88.00 627 TRP A C 1
ATOM 5031 O O . TRP A 1 627 ? 18.008 11.295 3.031 1.00 88.00 627 TRP A O 1
ATOM 5041 N N . SER A 1 628 ? 17.736 13.344 2.184 1.00 79.19 628 SER A N 1
ATOM 5042 C CA . SER A 1 628 ? 18.927 13.895 2.864 1.00 79.19 628 SER A CA 1
ATOM 5043 C C . SER A 1 628 ? 18.829 13.809 4.395 1.00 79.19 628 SER A C 1
ATOM 5045 O O . SER A 1 628 ? 19.839 13.673 5.090 1.00 79.19 628 SER A O 1
ATOM 5047 N N . ASN A 1 629 ? 17.603 13.853 4.927 1.00 78.56 629 ASN A N 1
ATOM 5048 C CA . ASN A 1 629 ? 17.299 13.552 6.319 1.00 78.56 629 ASN A CA 1
ATOM 5049 C C . ASN A 1 629 ? 16.283 12.412 6.396 1.00 78.56 629 ASN A C 1
ATOM 5051 O O . ASN A 1 629 ? 15.122 12.561 6.017 1.00 78.56 629 ASN A O 1
ATOM 5055 N N . TYR A 1 630 ? 16.732 11.276 6.918 1.00 84.50 630 TYR A N 1
ATOM 5056 C CA . TYR A 1 630 ? 15.896 10.107 7.152 1.00 84.50 630 TYR A CA 1
ATOM 5057 C C . TYR A 1 630 ? 14.797 10.374 8.185 1.00 84.50 630 TYR A C 1
ATOM 5059 O O . TYR A 1 630 ? 14.986 11.122 9.147 1.00 84.50 630 TYR A O 1
ATOM 5067 N N . SER A 1 631 ? 13.651 9.711 8.014 1.00 89.50 631 SER A N 1
ATOM 5068 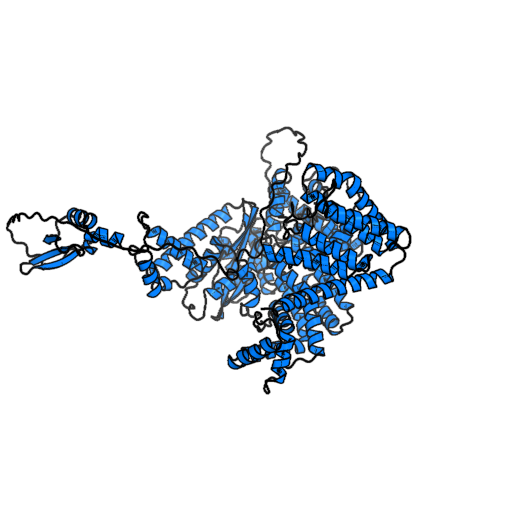C CA . SER A 1 631 ? 12.536 9.820 8.955 1.00 89.50 631 SER A CA 1
ATOM 5069 C C . SER A 1 631 ? 12.862 9.167 10.303 1.00 89.50 631 SER A C 1
ATOM 5071 O O . SER A 1 631 ? 12.973 7.944 10.403 1.00 89.50 631 SER A O 1
ATOM 5073 N N . VAL A 1 632 ? 12.961 9.988 11.352 1.00 92.19 632 VAL A N 1
ATOM 5074 C CA . VAL A 1 632 ? 13.308 9.559 12.719 1.00 92.19 632 VAL A CA 1
ATOM 5075 C C . VAL A 1 632 ? 12.266 8.595 13.292 1.00 92.19 632 VAL A C 1
ATOM 5077 O O . VAL A 1 632 ? 12.622 7.552 13.834 1.00 92.19 632 VAL A O 1
ATOM 5080 N N . ILE A 1 633 ? 10.974 8.896 13.119 1.00 94.50 633 ILE A N 1
ATOM 5081 C CA . ILE A 1 633 ? 9.877 8.044 13.601 1.00 94.50 633 ILE A CA 1
ATOM 5082 C C . ILE A 1 633 ? 9.878 6.664 12.932 1.00 94.50 633 ILE A C 1
ATOM 5084 O O . ILE A 1 633 ? 9.599 5.661 13.584 1.00 94.50 633 ILE A O 1
ATOM 5088 N N . LEU A 1 634 ? 10.261 6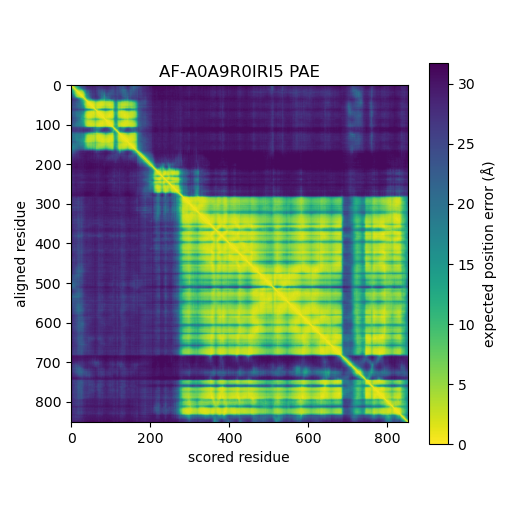.577 11.653 1.00 93.19 634 LEU A N 1
ATOM 5089 C CA . LEU A 1 634 ? 10.370 5.292 10.957 1.00 93.19 634 LEU A CA 1
ATOM 5090 C C . LEU A 1 634 ? 11.616 4.506 11.398 1.00 93.19 634 LEU A C 1
ATOM 5092 O O . LEU A 1 634 ? 11.593 3.277 11.398 1.00 93.19 634 LEU A O 1
ATOM 5096 N N . SER A 1 635 ? 12.672 5.176 11.874 1.00 91.56 635 SER A N 1
ATOM 5097 C CA . SER A 1 635 ? 13.792 4.504 12.548 1.00 91.56 635 SER A CA 1
ATOM 5098 C C . SER A 1 635 ? 13.372 3.849 13.870 1.00 91.56 635 SER A C 1
ATOM 5100 O O . SER A 1 635 ? 13.968 2.846 14.260 1.00 91.56 635 SER A O 1
ATOM 5102 N N . PHE A 1 636 ? 12.325 4.337 14.549 1.00 94.94 636 PHE A N 1
ATOM 5103 C CA . PHE A 1 636 ? 11.832 3.698 15.778 1.00 94.94 636 PHE A CA 1
ATOM 5104 C C . PHE A 1 636 ? 11.294 2.295 15.506 1.00 94.94 636 PHE A C 1
ATOM 5106 O O . PHE A 1 636 ? 11.528 1.394 16.306 1.00 94.94 636 PHE A O 1
ATOM 5113 N N . ALA A 1 637 ? 10.638 2.082 14.363 1.00 93.81 637 ALA A N 1
ATOM 5114 C CA . ALA A 1 637 ? 10.156 0.764 13.959 1.00 93.81 637 ALA A CA 1
ATOM 5115 C C . ALA A 1 637 ? 11.302 -0.251 13.799 1.00 93.81 637 ALA A C 1
ATOM 5117 O O . ALA A 1 637 ? 11.144 -1.419 14.144 1.00 93.81 637 ALA A O 1
ATOM 5118 N N . VAL A 1 638 ? 12.475 0.203 13.341 1.00 89.56 638 VAL A N 1
ATOM 5119 C CA . VAL A 1 638 ? 13.696 -0.617 13.254 1.00 89.56 638 VAL A CA 1
ATOM 5120 C C . VAL A 1 638 ? 14.274 -0.903 14.635 1.00 89.56 638 VAL A C 1
ATOM 5122 O O . VAL A 1 638 ? 14.666 -2.032 14.917 1.00 89.56 638 VAL A O 1
ATOM 5125 N N . ILE A 1 639 ? 14.289 0.098 15.522 1.00 92.62 639 ILE A N 1
ATOM 5126 C CA . ILE A 1 639 ? 14.735 -0.086 16.908 1.00 92.62 639 ILE A CA 1
ATOM 5127 C C . ILE A 1 639 ? 13.858 -1.128 17.613 1.00 92.62 639 ILE A C 1
ATOM 5129 O O . ILE A 1 639 ? 14.368 -1.980 18.337 1.00 92.62 639 ILE A O 1
ATOM 5133 N N . LEU A 1 640 ? 12.551 -1.109 17.362 1.00 94.88 640 LEU A N 1
ATOM 5134 C CA . LEU A 1 640 ? 11.586 -2.066 17.901 1.00 94.88 640 LEU A CA 1
ATOM 5135 C C . LEU A 1 640 ? 11.657 -3.456 17.246 1.00 94.88 640 LEU A C 1
ATOM 5137 O O . LEU A 1 640 ? 10.978 -4.372 17.706 1.00 94.88 640 LEU A O 1
ATOM 5141 N N . ASP A 1 641 ? 12.463 -3.650 16.201 1.00 91.25 641 ASP A N 1
ATOM 5142 C CA . ASP A 1 641 ? 12.708 -4.973 15.633 1.00 91.25 641 ASP A CA 1
ATOM 5143 C C . ASP A 1 641 ? 13.846 -5.668 16.404 1.00 91.25 641 ASP A C 1
ATOM 5145 O O . ASP A 1 641 ? 14.996 -5.208 16.362 1.00 91.25 641 ASP A O 1
ATOM 5149 N N . PRO A 1 642 ? 13.581 -6.794 17.094 1.00 89.75 642 PRO A N 1
ATOM 5150 C CA . PRO A 1 642 ? 14.580 -7.463 17.924 1.00 89.75 642 PRO A CA 1
ATOM 5151 C C . PRO A 1 642 ? 15.744 -8.058 17.124 1.00 89.75 642 PRO A C 1
ATOM 5153 O O . PRO A 1 642 ? 16.755 -8.431 17.724 1.00 89.75 642 PRO A O 1
ATOM 5156 N N . ARG A 1 643 ? 15.620 -8.168 15.796 1.00 83.62 643 ARG A N 1
ATOM 5157 C CA . ARG A 1 643 ? 16.699 -8.612 14.902 1.00 83.62 643 ARG A CA 1
ATOM 5158 C C . ARG A 1 643 ? 17.717 -7.505 14.630 1.00 83.62 643 ARG A C 1
ATOM 5160 O O . ARG A 1 643 ? 18.840 -7.807 14.241 1.00 83.62 643 ARG A O 1
ATOM 5167 N N . PHE A 1 644 ? 17.335 -6.242 14.827 1.00 83.31 644 PHE A N 1
ATOM 5168 C CA . PHE A 1 644 ? 18.085 -5.082 14.341 1.00 83.31 644 PHE A CA 1
ATOM 5169 C C . PHE A 1 644 ? 18.446 -4.089 15.444 1.00 83.31 644 PHE A C 1
ATOM 5171 O O . PHE A 1 644 ? 19.622 -3.769 15.621 1.00 83.31 644 PHE A O 1
ATOM 5178 N N . LYS A 1 645 ? 17.441 -3.620 16.191 1.00 87.81 645 LYS A N 1
ATOM 5179 C CA . LYS A 1 645 ? 17.577 -2.617 17.252 1.00 87.81 645 LYS A CA 1
ATOM 5180 C C . LYS A 1 645 ? 18.325 -1.353 16.796 1.00 87.81 645 LYS A C 1
ATOM 5182 O O . LYS A 1 645 ? 18.370 -1.014 15.613 1.00 87.81 645 LYS A O 1
ATOM 5187 N N . LEU A 1 646 ? 18.888 -0.617 17.756 1.00 87.50 646 LEU A N 1
ATOM 5188 C CA . LEU A 1 646 ? 19.697 0.573 17.492 1.00 87.50 646 LEU A CA 1
ATOM 5189 C C . LEU A 1 646 ? 20.984 0.240 16.721 1.00 87.50 646 LEU A C 1
ATOM 5191 O O . LEU A 1 646 ? 21.501 1.093 16.001 1.00 87.50 646 LEU A O 1
ATOM 5195 N N . ASP A 1 647 ? 21.493 -0.988 16.849 1.00 82.69 647 ASP A N 1
ATOM 5196 C CA . ASP A 1 647 ? 22.740 -1.404 16.212 1.00 82.69 647 ASP A CA 1
ATOM 5197 C C . ASP A 1 647 ? 22.643 -1.325 14.682 1.00 82.69 647 ASP A C 1
ATOM 5199 O O . ASP A 1 647 ? 23.552 -0.783 14.055 1.00 82.69 647 ASP A O 1
ATOM 5203 N N . LEU A 1 648 ? 21.518 -1.738 14.077 1.00 79.81 648 LEU A N 1
ATOM 5204 C CA . LEU A 1 648 ? 21.330 -1.574 12.631 1.00 79.81 648 LEU A CA 1
ATOM 5205 C C . LEU A 1 648 ? 21.335 -0.097 12.218 1.00 79.81 648 LEU A C 1
ATOM 5207 O O . LEU A 1 648 ? 22.012 0.247 11.255 1.00 79.81 648 LEU A O 1
ATOM 5211 N N . VAL A 1 649 ? 20.633 0.776 12.951 1.00 82.12 649 VAL A N 1
ATOM 5212 C CA . VAL A 1 649 ? 20.582 2.222 12.655 1.00 82.12 649 VAL A CA 1
ATOM 5213 C C . VAL A 1 649 ? 21.985 2.835 12.696 1.00 82.12 649 VAL A C 1
ATOM 5215 O O . VAL A 1 649 ? 22.377 3.543 11.769 1.00 82.12 649 VAL A O 1
ATOM 5218 N N . LYS A 1 650 ? 22.765 2.521 13.738 1.00 84.06 650 LYS A N 1
ATOM 5219 C CA . LYS A 1 650 ? 24.141 3.009 13.899 1.00 84.06 650 LYS A CA 1
ATOM 5220 C C . LYS A 1 650 ? 25.051 2.550 12.765 1.00 84.06 650 LYS A C 1
ATOM 5222 O O . LYS A 1 650 ? 25.788 3.352 12.196 1.00 84.06 650 LYS A O 1
ATOM 5227 N N . ASN A 1 651 ? 25.012 1.260 12.451 1.00 73.25 651 ASN A N 1
ATOM 5228 C CA . ASN A 1 651 ? 25.901 0.674 11.452 1.00 73.25 651 ASN A CA 1
ATOM 5229 C C . ASN A 1 651 ? 25.586 1.193 10.059 1.00 73.25 651 ASN A C 1
ATOM 5231 O O . ASN A 1 651 ? 26.482 1.508 9.286 1.00 73.25 651 ASN A O 1
ATOM 5235 N N . LEU A 1 652 ? 24.305 1.339 9.760 1.00 73.19 652 LEU A N 1
ATOM 5236 C CA . LEU A 1 652 ? 23.864 1.935 8.520 1.00 73.19 652 LEU A CA 1
ATOM 5237 C C . LEU A 1 652 ? 24.388 3.373 8.371 1.00 73.19 652 LEU A C 1
ATOM 5239 O O . LEU A 1 652 ? 25.002 3.684 7.353 1.00 73.19 652 LEU A O 1
ATOM 5243 N N . TYR A 1 653 ? 24.274 4.214 9.404 1.00 79.50 653 TYR A N 1
ATOM 5244 C CA . TYR A 1 653 ? 24.882 5.548 9.371 1.00 79.50 653 TYR A CA 1
ATOM 5245 C C . TYR A 1 653 ? 26.405 5.521 9.179 1.00 79.50 653 TYR A C 1
ATOM 5247 O O . TYR A 1 653 ? 26.913 6.337 8.414 1.00 79.50 653 TYR A O 1
ATOM 5255 N N . SER A 1 654 ? 27.113 4.557 9.782 1.00 77.88 654 SER A N 1
ATOM 5256 C CA . SER A 1 654 ? 28.578 4.431 9.666 1.00 77.88 654 SER A CA 1
ATOM 5257 C C . SER A 1 654 ? 29.091 4.162 8.251 1.00 77.88 654 SER A C 1
ATOM 5259 O O . SER A 1 654 ? 30.258 4.403 7.961 1.00 77.88 654 SER A O 1
ATOM 5261 N N . ILE A 1 655 ? 28.231 3.675 7.355 1.00 68.94 655 ILE A N 1
ATOM 5262 C CA . ILE A 1 655 ? 28.604 3.428 5.957 1.00 68.94 655 ILE A CA 1
ATOM 5263 C C . ILE A 1 655 ? 28.587 4.715 5.139 1.00 68.94 655 ILE A C 1
ATOM 5265 O O . ILE A 1 655 ? 29.351 4.847 4.186 1.00 68.94 655 ILE A O 1
ATOM 5269 N N . LEU A 1 656 ? 27.717 5.652 5.505 1.00 67.62 656 LEU A N 1
ATOM 5270 C CA . LEU A 1 656 ? 27.506 6.895 4.768 1.00 67.62 656 LEU A CA 1
ATOM 5271 C C . LEU A 1 656 ? 28.300 8.059 5.355 1.00 67.62 656 LEU A C 1
ATOM 5273 O O . LEU A 1 656 ? 28.727 8.957 4.632 1.00 67.62 656 LEU A O 1
ATOM 5277 N N . TYR A 1 657 ? 28.469 8.066 6.676 1.00 74.88 657 TYR A N 1
ATOM 5278 C CA . TYR A 1 657 ? 28.993 9.204 7.412 1.00 74.88 657 TYR A CA 1
ATOM 5279 C C . TYR A 1 657 ? 30.209 8.820 8.251 1.00 74.88 657 TYR A C 1
ATOM 5281 O O . TYR A 1 657 ? 30.319 7.713 8.774 1.00 74.88 657 TYR A O 1
ATOM 5289 N N . VAL A 1 658 ? 31.099 9.794 8.442 1.00 80.12 658 VAL A N 1
ATOM 5290 C CA . VAL A 1 658 ? 32.230 9.685 9.372 1.00 80.12 658 VAL A CA 1
ATOM 5291 C C . VAL A 1 658 ? 31.754 9.435 10.809 1.00 80.12 658 VAL A C 1
ATOM 5293 O O . VAL A 1 658 ? 30.636 9.806 11.176 1.00 80.12 658 VAL A O 1
ATOM 5296 N N . ASP A 1 659 ? 32.612 8.833 11.633 1.00 82.06 659 ASP A N 1
ATOM 5297 C CA . ASP A 1 659 ? 32.260 8.343 12.974 1.00 82.06 659 ASP A CA 1
ATOM 5298 C C . ASP A 1 659 ? 31.582 9.391 13.875 1.00 82.06 659 ASP A C 1
ATOM 5300 O O . ASP A 1 659 ? 30.593 9.077 14.543 1.00 82.06 659 ASP A O 1
ATOM 5304 N N . ASP A 1 660 ? 32.056 10.641 13.875 1.00 86.00 660 ASP A N 1
ATOM 5305 C CA . ASP A 1 660 ? 31.477 11.717 14.696 1.00 86.00 660 ASP A CA 1
ATOM 5306 C C . ASP A 1 660 ? 30.022 12.019 14.309 1.00 86.00 660 ASP A C 1
ATOM 5308 O O . ASP A 1 660 ? 29.137 12.096 15.166 1.00 86.00 660 ASP A O 1
ATOM 5312 N N . GLU A 1 661 ? 29.753 12.131 13.008 1.00 84.62 661 GLU A N 1
ATOM 5313 C CA . GLU A 1 661 ? 28.420 12.419 12.477 1.00 84.62 661 GLU A CA 1
ATOM 5314 C C . GLU A 1 661 ? 27.481 11.216 12.652 1.00 84.62 661 GLU A C 1
ATOM 5316 O O . GLU A 1 661 ? 26.320 11.375 13.040 1.00 84.62 661 GLU A O 1
ATOM 5321 N N . THR A 1 662 ? 28.006 10.003 12.468 1.00 83.44 662 THR A N 1
ATOM 5322 C CA . THR A 1 662 ? 27.307 8.745 12.752 1.00 83.44 662 THR A CA 1
ATOM 5323 C C . THR A 1 662 ? 26.852 8.671 14.205 1.00 83.44 662 THR A C 1
ATOM 5325 O O . THR A 1 662 ? 25.679 8.390 14.481 1.00 83.44 662 THR A O 1
ATOM 5328 N N . ASN A 1 663 ? 27.750 8.949 15.155 1.00 87.44 663 ASN A N 1
ATOM 5329 C CA . ASN A 1 663 ? 27.421 8.935 16.578 1.00 87.44 663 ASN A CA 1
ATOM 5330 C C . ASN A 1 663 ? 26.392 10.020 16.916 1.00 87.44 663 ASN A C 1
ATOM 5332 O O . ASN A 1 663 ? 25.426 9.736 17.624 1.00 87.44 663 ASN A O 1
ATOM 5336 N N . ARG A 1 664 ? 26.535 11.230 16.359 1.00 90.38 664 ARG A N 1
ATOM 5337 C CA . ARG A 1 664 ? 25.588 12.336 16.559 1.00 90.38 664 ARG A CA 1
ATOM 5338 C C . ARG A 1 664 ? 24.179 11.988 16.066 1.00 90.38 664 ARG A C 1
ATOM 5340 O O . ARG A 1 664 ? 23.217 12.160 16.814 1.00 90.38 664 ARG A O 1
ATOM 5347 N N . LYS A 1 665 ? 24.045 11.471 14.837 1.00 89.12 665 LYS A N 1
ATOM 5348 C CA . LYS A 1 665 ? 22.752 11.063 14.255 1.00 89.12 665 LYS A CA 1
ATOM 5349 C C . LYS A 1 665 ? 22.125 9.893 15.015 1.00 89.12 665 LYS A C 1
ATOM 5351 O O . LYS A 1 665 ? 20.932 9.925 15.307 1.00 89.12 665 LYS A O 1
ATOM 5356 N N . THR A 1 666 ? 22.925 8.895 15.392 1.00 90.00 666 THR A N 1
ATOM 5357 C CA . THR A 1 666 ? 22.455 7.740 16.178 1.00 90.00 666 THR A CA 1
ATOM 5358 C C . THR A 1 666 ? 21.954 8.171 17.556 1.00 90.00 666 THR A C 1
ATOM 5360 O O . THR A 1 666 ? 20.879 7.751 17.981 1.00 90.00 666 THR A O 1
ATOM 5363 N N . GLN A 1 667 ? 22.705 9.037 18.244 1.00 90.81 667 GLN A N 1
ATOM 5364 C CA . GLN A 1 667 ? 22.337 9.520 19.572 1.00 90.81 667 GLN A CA 1
ATOM 5365 C C . GLN A 1 667 ? 21.070 10.375 19.535 1.00 90.81 667 GLN A C 1
ATOM 5367 O O . GLN A 1 667 ? 20.238 10.253 20.429 1.00 90.81 667 GLN A O 1
ATOM 5372 N N . PHE A 1 668 ? 20.897 11.189 18.490 1.00 93.12 668 PHE A N 1
ATOM 5373 C CA . PHE A 1 668 ? 19.672 11.954 18.274 1.00 93.12 668 PHE A CA 1
ATOM 5374 C C . PHE A 1 668 ? 18.449 11.042 18.086 1.00 93.12 668 PHE A C 1
ATOM 5376 O O . PHE A 1 668 ? 17.419 11.245 18.723 1.00 93.12 668 PHE A O 1
ATOM 5383 N N . VAL A 1 669 ? 18.562 9.984 17.275 1.00 92.88 669 VAL A N 1
ATOM 5384 C CA . VAL A 1 669 ? 17.468 9.011 17.107 1.00 92.88 669 VAL A CA 1
ATOM 5385 C C . VAL A 1 669 ? 17.145 8.324 18.438 1.00 92.88 669 VAL A C 1
ATOM 5387 O O . VAL A 1 669 ? 15.973 8.179 18.780 1.00 92.88 669 VAL A O 1
ATOM 5390 N N . LEU A 1 670 ? 18.163 7.936 19.214 1.00 93.94 670 LEU A N 1
ATOM 5391 C CA . LEU A 1 670 ? 17.965 7.319 20.527 1.00 93.94 670 LEU A CA 1
ATOM 5392 C C . LEU A 1 670 ? 17.297 8.278 21.524 1.00 93.94 670 LEU A C 1
ATOM 5394 O O . LEU A 1 670 ? 16.395 7.857 22.246 1.00 93.94 670 LEU A O 1
ATOM 5398 N N . SER A 1 671 ? 17.696 9.554 21.568 1.00 93.75 671 SER A N 1
ATOM 5399 C CA . SER A 1 671 ? 17.069 10.529 22.470 1.00 93.75 671 SER A CA 1
ATOM 5400 C C . SER A 1 671 ? 15.595 10.739 22.140 1.00 93.75 671 SER A C 1
ATOM 5402 O O . SER A 1 671 ? 14.763 10.739 23.042 1.00 93.75 671 SER A O 1
ATOM 5404 N N . GLU A 1 672 ? 15.260 10.830 20.853 1.00 95.56 672 GLU A N 1
ATOM 5405 C CA . GLU A 1 672 ? 13.878 10.982 20.391 1.00 95.56 672 GLU A CA 1
ATOM 5406 C C . GLU A 1 672 ? 13.048 9.713 20.653 1.00 95.56 672 GLU A C 1
ATOM 5408 O O . GLU A 1 672 ? 11.878 9.796 21.028 1.00 95.56 672 GLU A O 1
ATOM 5413 N N . PHE A 1 673 ? 13.654 8.527 20.522 1.00 95.44 673 PHE A N 1
ATOM 5414 C CA . PHE A 1 673 ? 13.019 7.254 20.874 1.00 95.44 673 PHE A CA 1
ATOM 5415 C C . PHE A 1 673 ? 12.677 7.188 22.371 1.00 95.44 673 PHE A C 1
ATOM 5417 O O . PHE A 1 673 ? 11.577 6.776 22.746 1.00 95.44 673 PHE A O 1
ATOM 5424 N N . ILE A 1 674 ? 13.600 7.626 23.234 1.00 94.19 674 ILE A N 1
ATOM 5425 C CA . ILE A 1 674 ? 13.392 7.696 24.688 1.00 94.19 674 ILE A CA 1
ATOM 5426 C C . ILE A 1 674 ? 12.314 8.729 25.037 1.00 94.19 674 ILE A C 1
ATOM 5428 O O . ILE A 1 674 ? 11.495 8.493 25.925 1.00 94.19 674 ILE A O 1
ATOM 5432 N N . GLU A 1 675 ? 12.276 9.864 24.345 1.00 93.38 675 GLU A N 1
ATOM 5433 C CA . GLU A 1 675 ? 11.238 10.874 24.548 1.00 93.38 675 GLU A CA 1
ATOM 5434 C C . GLU A 1 675 ? 9.845 10.339 24.186 1.00 93.38 675 GLU A C 1
ATOM 5436 O O . GLU A 1 675 ? 8.906 10.478 24.978 1.00 93.38 675 GLU A O 1
ATOM 5441 N N . MET A 1 676 ? 9.736 9.612 23.068 1.00 94.44 676 MET A N 1
ATOM 5442 C CA . MET A 1 676 ? 8.512 8.906 22.691 1.00 94.44 676 MET A CA 1
ATOM 5443 C C . MET A 1 676 ? 8.116 7.881 23.762 1.00 94.44 676 MET A C 1
ATOM 5445 O O . MET A 1 676 ? 6.969 7.866 24.203 1.00 94.44 676 MET A O 1
ATOM 5449 N N . TYR A 1 677 ? 9.054 7.070 24.255 1.00 94.31 677 TYR A N 1
ATOM 5450 C CA . TYR A 1 677 ? 8.794 6.143 25.362 1.00 94.31 677 TYR A CA 1
ATOM 5451 C C . TYR A 1 677 ? 8.260 6.871 26.610 1.00 94.31 677 TYR A C 1
ATOM 5453 O O . TYR A 1 677 ? 7.260 6.455 27.200 1.00 94.31 677 TYR A O 1
ATOM 5461 N N . ASN A 1 678 ? 8.870 7.998 26.986 1.00 92.50 678 ASN A N 1
ATOM 5462 C CA . ASN A 1 678 ? 8.456 8.792 28.142 1.00 92.50 678 ASN A CA 1
ATOM 5463 C C . ASN A 1 678 ? 7.032 9.345 27.993 1.00 92.50 678 ASN A C 1
ATOM 5465 O O . ASN A 1 678 ? 6.311 9.452 28.987 1.00 92.50 678 ASN A O 1
ATOM 5469 N N . PHE A 1 679 ? 6.591 9.662 26.775 1.00 91.00 679 PHE A N 1
ATOM 5470 C CA . PHE A 1 679 ? 5.201 10.033 26.504 1.00 91.00 679 PHE A CA 1
ATOM 5471 C C . PHE A 1 679 ? 4.220 8.896 26.855 1.00 91.00 679 PHE A C 1
ATOM 5473 O O . PHE A 1 679 ? 3.220 9.121 27.550 1.00 91.00 679 PHE A O 1
ATOM 5480 N N . TYR A 1 680 ? 4.523 7.655 26.457 1.00 91.81 680 TYR A N 1
ATOM 5481 C CA . TYR A 1 680 ? 3.706 6.485 26.817 1.00 91.81 680 TYR A CA 1
ATOM 5482 C C . TYR A 1 680 ? 3.788 6.151 28.314 1.00 91.81 680 TYR A C 1
ATOM 5484 O O . TYR A 1 680 ? 2.779 5.758 28.912 1.00 91.81 680 TYR A O 1
ATOM 5492 N N . ALA A 1 681 ? 4.950 6.360 28.938 1.00 90.94 681 ALA A N 1
ATOM 5493 C CA . ALA A 1 681 ? 5.143 6.166 30.372 1.00 90.94 681 ALA A CA 1
ATOM 5494 C C . ALA A 1 681 ? 4.286 7.140 31.202 1.00 90.94 681 ALA A C 1
ATOM 5496 O O . ALA A 1 681 ? 3.576 6.709 32.106 1.00 90.94 681 ALA A O 1
ATOM 5497 N N . LYS A 1 682 ? 4.265 8.436 30.847 1.00 87.12 682 LYS A N 1
ATOM 5498 C CA . LYS A 1 682 ? 3.429 9.465 31.506 1.00 87.12 682 LYS A CA 1
ATOM 5499 C C . LYS A 1 682 ? 1.932 9.175 31.396 1.00 87.12 682 LYS A C 1
ATOM 5501 O O . LYS A 1 682 ? 1.169 9.475 32.309 1.00 87.12 682 LYS A O 1
ATOM 5506 N N . SER A 1 683 ? 1.519 8.580 30.280 1.00 74.44 683 SER A N 1
ATOM 5507 C CA . SER A 1 683 ? 0.123 8.225 30.005 1.00 74.44 683 SER A CA 1
ATOM 5508 C C . SER A 1 683 ? -0.342 6.963 30.750 1.00 74.44 683 SER A C 1
ATOM 5510 O O . SER A 1 683 ? -1.509 6.587 30.653 1.00 74.44 683 SER A O 1
ATOM 5512 N N . SER A 1 684 ? 0.555 6.276 31.461 1.00 67.50 684 SER A N 1
ATOM 5513 C CA . SER A 1 684 ? 0.253 5.070 32.231 1.00 67.50 684 SER A CA 1
ATOM 5514 C C . SER A 1 684 ? 0.074 5.443 33.704 1.00 67.50 684 SER A C 1
ATOM 5516 O O . SER A 1 684 ? 1.038 5.716 34.411 1.00 67.50 684 SER A O 1
ATOM 5518 N N . THR A 1 685 ? -1.170 5.497 34.186 1.00 42.25 685 THR A N 1
ATOM 5519 C CA . THR A 1 685 ? -1.462 5.721 35.612 1.00 42.25 685 THR A CA 1
ATOM 5520 C C . THR A 1 685 ? -0.918 4.542 36.437 1.00 42.25 685 THR A C 1
ATOM 5522 O O . THR A 1 685 ? -1.112 3.396 36.024 1.00 42.25 685 THR A O 1
ATOM 5525 N N . PRO A 1 686 ? -0.271 4.761 37.599 1.00 37.41 686 PRO A N 1
ATOM 5526 C CA . PRO A 1 686 ? 0.183 3.667 38.452 1.00 37.41 686 PRO A CA 1
ATOM 5527 C C . PRO A 1 686 ? -1.035 2.966 39.060 1.00 37.41 686 PRO A C 1
ATOM 5529 O O . PRO A 1 686 ? -1.657 3.466 39.998 1.00 37.41 686 PRO A O 1
ATOM 5532 N N . CYS A 1 687 ? -1.412 1.814 38.508 1.00 27.91 687 CYS A N 1
ATOM 5533 C CA . CYS A 1 687 ? -2.402 0.955 39.141 1.00 27.91 687 CYS A CA 1
ATOM 5534 C C . CYS A 1 687 ? -1.782 0.352 40.409 1.00 27.91 687 CYS A C 1
ATOM 5536 O O . CYS A 1 687 ? -0.629 -0.083 40.412 1.00 27.91 687 CYS A O 1
ATOM 5538 N N . SER A 1 688 ? -2.539 0.405 41.499 1.00 31.30 688 SER A N 1
ATOM 5539 C CA . SER A 1 688 ? -2.115 0.087 42.856 1.00 31.30 688 SER A CA 1
ATOM 5540 C C . SER A 1 688 ? -1.449 -1.286 42.961 1.00 31.30 688 SER A C 1
ATOM 5542 O O . SER A 1 688 ? -1.958 -2.299 42.487 1.00 31.30 688 SER A O 1
ATOM 5544 N N . SER A 1 689 ? -0.303 -1.287 43.632 1.00 32.78 689 SER A N 1
ATOM 5545 C CA . SER A 1 689 ? 0.494 -2.438 44.040 1.00 32.78 689 SER A CA 1
ATOM 5546 C C . SER A 1 689 ? -0.346 -3.617 44.540 1.00 32.78 689 SER A C 1
ATOM 5548 O O . SER A 1 689 ? -0.928 -3.559 45.623 1.00 32.78 689 SER A O 1
ATOM 5550 N N . SER A 1 690 ? -0.303 -4.726 43.806 1.00 27.47 690 SER A N 1
ATOM 5551 C CA . SER A 1 690 ? -0.378 -6.059 44.399 1.00 27.47 690 SER A CA 1
ATOM 5552 C C . SER A 1 690 ? 1.018 -6.664 44.303 1.00 27.47 690 SER A C 1
ATOM 5554 O O . SER A 1 690 ? 1.499 -7.050 43.241 1.00 27.47 690 SER A O 1
ATOM 5556 N N . SER A 1 691 ? 1.712 -6.653 45.438 1.00 31.88 691 SER A N 1
ATOM 5557 C CA . SER A 1 691 ? 2.993 -7.316 45.636 1.00 31.88 691 SER A CA 1
ATOM 5558 C C . SER A 1 691 ? 2.848 -8.805 45.328 1.00 31.88 691 SER A C 1
ATOM 5560 O O . SER A 1 691 ? 2.341 -9.564 46.154 1.00 31.88 691 SER A O 1
ATOM 5562 N N . SER A 1 692 ? 3.295 -9.225 44.149 1.00 28.53 692 SER A N 1
ATOM 5563 C CA . SER A 1 692 ? 3.595 -10.623 43.865 1.00 28.53 692 SER A CA 1
ATOM 5564 C C . SER A 1 692 ? 5.107 -10.747 43.713 1.00 28.53 692 SER A C 1
ATOM 5566 O O . SER A 1 692 ? 5.749 -10.080 42.908 1.00 28.53 692 SER A O 1
ATOM 5568 N N . SER A 1 693 ? 5.682 -11.527 44.619 1.00 27.03 693 SER A N 1
ATOM 5569 C CA . SER A 1 693 ? 7.101 -11.839 44.728 1.00 27.03 693 SER A CA 1
ATOM 5570 C C . SER A 1 693 ? 7.682 -12.331 43.402 1.00 27.03 693 SER A C 1
ATOM 5572 O O . SER A 1 693 ? 7.162 -13.284 42.823 1.00 27.03 693 SER A O 1
ATOM 5574 N N . LEU A 1 694 ? 8.800 -11.732 42.982 1.00 29.72 694 LEU A N 1
ATOM 5575 C CA . LEU A 1 694 ? 9.685 -12.250 41.938 1.00 29.72 694 LEU A CA 1
ATOM 5576 C C . LEU A 1 694 ? 10.074 -13.702 42.263 1.00 29.72 694 LEU A C 1
ATOM 5578 O O . LEU A 1 694 ? 10.859 -13.947 43.178 1.00 29.72 694 LEU A O 1
ATOM 5582 N N . GLN A 1 695 ? 9.538 -14.659 41.507 1.00 29.02 695 GLN A N 1
ATOM 5583 C CA . GLN A 1 695 ? 10.126 -15.988 41.373 1.00 29.02 695 GLN A CA 1
ATOM 5584 C C . GLN A 1 695 ? 10.883 -16.054 40.050 1.00 29.02 695 GLN A C 1
ATOM 5586 O O . GLN A 1 695 ? 10.343 -15.784 38.981 1.00 29.02 695 GLN A O 1
ATOM 5591 N N . SER A 1 696 ? 12.157 -16.417 40.146 1.00 26.92 696 SER A N 1
ATOM 5592 C CA . SER A 1 696 ? 13.030 -16.747 39.030 1.00 26.92 696 SER A CA 1
ATOM 5593 C C . SER A 1 696 ? 12.552 -18.029 38.345 1.00 26.92 696 SER A C 1
ATOM 5595 O O . SER A 1 696 ? 12.906 -19.130 38.763 1.00 26.92 696 SER A O 1
ATOM 5597 N N . THR A 1 697 ? 11.763 -17.908 37.279 1.00 24.88 697 THR A N 1
ATOM 5598 C CA . THR A 1 697 ? 11.467 -19.037 36.388 1.00 24.88 697 THR A CA 1
ATOM 5599 C C . THR A 1 697 ? 12.532 -19.152 35.309 1.00 24.88 697 THR A C 1
ATOM 5601 O O . THR A 1 697 ? 12.645 -18.313 34.419 1.00 24.88 697 THR A O 1
ATOM 5604 N N . SER A 1 698 ? 13.314 -20.221 35.405 1.00 24.86 698 SER A N 1
ATOM 5605 C CA . SER A 1 698 ? 14.231 -20.700 34.378 1.00 24.86 698 SER A CA 1
ATOM 5606 C C . SER A 1 698 ? 13.458 -21.008 33.093 1.00 24.86 698 SER A C 1
ATOM 5608 O O . SER A 1 698 ? 12.503 -21.785 33.109 1.00 24.86 698 SER A O 1
ATOM 5610 N N . THR A 1 699 ? 13.869 -20.408 31.979 1.00 26.56 699 THR A N 1
ATOM 5611 C CA . THR A 1 699 ? 13.310 -20.656 30.648 1.00 26.56 699 THR A CA 1
ATOM 5612 C C . THR A 1 699 ? 13.527 -22.122 30.267 1.00 26.56 699 THR A C 1
ATOM 5614 O O . THR A 1 699 ? 14.649 -22.534 29.975 1.00 26.56 699 THR A O 1
ATOM 5617 N N . SER A 1 700 ? 12.462 -22.926 30.295 1.00 24.91 700 SER A N 1
ATOM 5618 C CA . SER A 1 700 ? 12.471 -24.278 29.735 1.00 24.91 700 SER A CA 1
ATOM 5619 C C . SER A 1 700 ? 12.069 -24.217 28.263 1.00 24.91 700 SER A C 1
ATOM 5621 O O . SER A 1 700 ? 11.077 -23.598 27.882 1.00 24.91 700 SER A O 1
ATOM 5623 N N . VAL A 1 701 ? 12.905 -24.823 27.427 1.00 26.98 701 VAL A N 1
ATOM 5624 C CA . VAL A 1 701 ? 12.713 -24.967 25.985 1.00 26.98 701 VAL A CA 1
ATOM 5625 C C . VAL A 1 701 ? 11.573 -25.962 25.763 1.00 26.98 701 VAL A C 1
ATOM 5627 O O . VAL A 1 701 ? 11.708 -27.127 26.135 1.00 26.98 701 VAL A O 1
ATOM 5630 N N . LEU A 1 702 ? 10.450 -25.527 25.183 1.00 25.00 702 LEU A N 1
ATOM 5631 C CA . LEU A 1 702 ? 9.380 -26.445 24.778 1.00 25.00 702 LEU A CA 1
ATOM 5632 C C . LEU A 1 702 ? 9.631 -27.009 23.365 1.00 25.00 702 LEU A C 1
ATOM 5634 O O . LEU A 1 702 ? 10.159 -26.290 22.513 1.00 25.00 702 LEU A O 1
ATOM 5638 N N . PRO A 1 703 ? 9.257 -28.276 23.089 1.00 26.61 703 PRO A N 1
ATOM 5639 C CA . PRO A 1 703 ? 9.525 -28.927 21.811 1.00 26.61 703 PRO A CA 1
ATOM 5640 C C . PRO A 1 703 ? 8.627 -28.413 20.680 1.00 26.61 703 PRO A C 1
ATOM 5642 O O . PRO A 1 703 ? 7.425 -28.210 20.838 1.00 26.61 703 PRO A O 1
ATOM 5645 N N . PHE A 1 704 ? 9.254 -28.268 19.518 1.00 25.75 704 PHE A N 1
ATOM 5646 C CA . PHE A 1 704 ? 8.711 -27.825 18.237 1.00 25.75 704 PHE A CA 1
ATOM 5647 C C . PHE A 1 704 ? 7.633 -28.787 17.697 1.00 25.75 704 PHE A C 1
ATOM 5649 O O . PHE A 1 704 ? 7.868 -29.992 17.600 1.00 25.75 704 PHE A O 1
ATOM 5656 N N . ALA A 1 705 ? 6.471 -28.265 17.292 1.00 25.44 705 ALA A N 1
ATOM 5657 C CA . ALA A 1 705 ? 5.495 -29.009 16.491 1.00 25.44 705 ALA A CA 1
ATOM 5658 C C . ALA A 1 705 ? 5.857 -28.902 14.994 1.00 25.44 705 ALA A C 1
ATOM 5660 O O . ALA A 1 705 ? 6.270 -27.828 14.552 1.00 25.44 705 ALA A O 1
ATOM 5661 N N . PRO A 1 706 ? 5.720 -29.971 14.187 1.00 26.59 706 PRO A N 1
ATOM 5662 C CA . PRO A 1 706 ? 6.106 -29.927 12.782 1.00 26.59 706 PRO A CA 1
ATOM 5663 C C . PRO A 1 706 ? 5.120 -29.076 11.952 1.00 26.59 706 PRO A C 1
ATOM 5665 O O . PRO A 1 706 ? 3.903 -29.242 12.091 1.00 26.59 706 PRO A O 1
ATOM 5668 N N . PRO A 1 707 ? 5.612 -28.188 11.067 1.00 28.55 707 PRO A N 1
ATOM 5669 C CA . PRO A 1 707 ? 4.771 -27.379 10.189 1.00 28.55 707 PRO A CA 1
ATOM 5670 C C . PRO A 1 707 ? 4.120 -28.220 9.079 1.00 28.55 707 PRO A C 1
ATOM 5672 O O . PRO A 1 707 ? 4.685 -29.205 8.597 1.00 28.55 707 PRO A O 1
ATOM 5675 N N . ARG A 1 708 ? 2.919 -27.808 8.654 1.00 25.95 708 ARG A N 1
ATOM 5676 C CA . ARG A 1 708 ? 2.242 -28.344 7.459 1.00 25.95 708 ARG A CA 1
ATOM 5677 C C . ARG A 1 708 ? 2.990 -27.913 6.183 1.00 25.95 708 ARG A C 1
ATOM 5679 O O . ARG A 1 708 ? 3.532 -26.811 6.158 1.00 25.95 708 ARG A O 1
ATOM 5686 N N . PRO A 1 709 ? 2.998 -28.729 5.115 1.00 27.64 709 PRO A N 1
ATOM 5687 C CA . PRO A 1 709 ? 3.659 -28.373 3.861 1.00 27.64 709 PRO A CA 1
ATOM 5688 C C . PRO A 1 709 ? 2.880 -27.293 3.084 1.00 27.64 709 PRO A C 1
ATOM 5690 O O . PRO A 1 709 ? 1.672 -27.420 2.879 1.00 27.64 709 PRO A O 1
ATOM 5693 N N . PHE A 1 710 ? 3.593 -26.251 2.640 1.00 29.17 710 PHE A N 1
ATOM 5694 C CA . PHE A 1 710 ? 3.097 -25.140 1.816 1.00 29.17 710 PHE A CA 1
ATOM 5695 C C . PHE A 1 710 ? 3.444 -25.302 0.324 1.00 29.17 710 PHE A C 1
ATOM 5697 O O . PHE A 1 710 ? 4.319 -26.085 -0.051 1.00 29.17 710 PHE A O 1
ATOM 5704 N N . LYS A 1 711 ? 2.723 -24.545 -0.517 1.00 25.75 711 LYS A N 1
ATOM 5705 C CA . LYS A 1 711 ? 2.831 -24.480 -1.985 1.00 25.75 711 LYS A CA 1
ATOM 5706 C C . LYS A 1 711 ? 4.032 -23.625 -2.429 1.00 25.75 711 LYS A C 1
ATOM 5708 O O . LYS A 1 711 ? 4.420 -22.677 -1.764 1.00 25.75 711 LYS A O 1
ATOM 5713 N N . THR A 1 712 ? 4.616 -23.982 -3.568 1.00 27.50 712 THR A N 1
ATOM 5714 C CA . THR A 1 712 ? 5.994 -23.682 -4.002 1.00 27.50 712 THR A CA 1
ATOM 5715 C C . THR A 1 712 ? 6.201 -22.406 -4.843 1.00 27.50 712 THR A C 1
ATOM 5717 O O . THR A 1 712 ? 7.277 -22.247 -5.417 1.00 27.50 712 THR A O 1
ATOM 5720 N N . SER A 1 713 ? 5.238 -21.481 -4.943 1.00 27.17 713 SER A N 1
ATOM 5721 C CA . SER A 1 713 ? 5.349 -20.328 -5.866 1.00 27.17 713 SER A CA 1
ATOM 5722 C C . SER A 1 713 ? 6.013 -19.065 -5.301 1.00 27.17 713 SER A C 1
ATOM 5724 O O . SER A 1 713 ? 6.588 -18.308 -6.082 1.00 27.17 713 SER A O 1
ATOM 5726 N N . ASP A 1 714 ? 6.019 -18.844 -3.982 1.00 29.98 714 ASP A N 1
ATOM 5727 C CA . ASP A 1 714 ? 6.339 -17.513 -3.417 1.00 29.98 714 ASP A CA 1
ATOM 5728 C C . ASP A 1 714 ? 7.763 -17.366 -2.848 1.00 29.98 714 ASP A C 1
ATOM 5730 O O . ASP A 1 714 ? 8.197 -16.283 -2.452 1.00 29.98 714 ASP A O 1
ATOM 5734 N N . ILE A 1 715 ? 8.553 -18.442 -2.886 1.00 33.72 715 ILE A N 1
ATOM 5735 C CA . ILE A 1 715 ? 9.869 -18.525 -2.227 1.00 33.72 715 ILE A CA 1
ATOM 5736 C C . ILE A 1 715 ? 10.968 -17.748 -2.986 1.00 33.72 715 ILE A C 1
ATOM 5738 O O . ILE A 1 715 ? 11.928 -17.273 -2.381 1.00 33.72 715 ILE A O 1
ATOM 5742 N N . TYR A 1 716 ? 10.841 -17.562 -4.305 1.00 32.31 716 TYR A N 1
ATOM 5743 C CA . TYR A 1 716 ? 11.955 -17.068 -5.132 1.00 32.31 716 TYR A CA 1
ATOM 5744 C C . TYR A 1 716 ? 12.029 -15.540 -5.289 1.00 32.31 716 TYR A C 1
ATOM 5746 O O . TYR A 1 716 ? 13.126 -15.010 -5.459 1.00 32.31 716 TYR A O 1
ATOM 5754 N N . LYS A 1 717 ? 10.911 -14.806 -5.174 1.00 33.66 717 LYS A N 1
ATOM 5755 C CA . LYS A 1 717 ? 10.911 -13.327 -5.263 1.00 33.66 717 LYS A CA 1
ATOM 5756 C C . LYS A 1 717 ? 11.414 -12.659 -3.975 1.00 33.66 717 LYS A C 1
ATOM 5758 O O . LYS A 1 717 ? 12.067 -11.623 -4.039 1.00 33.66 717 LYS A O 1
ATOM 5763 N N . ASN A 1 718 ? 11.204 -13.300 -2.824 1.00 40.16 718 ASN A N 1
ATOM 5764 C CA . ASN A 1 718 ? 11.681 -12.827 -1.519 1.00 40.16 718 ASN A CA 1
ATOM 5765 C C . ASN A 1 718 ? 13.187 -13.044 -1.282 1.00 40.16 718 ASN A C 1
ATOM 5767 O O . ASN A 1 718 ? 13.739 -12.508 -0.322 1.00 40.16 718 ASN A O 1
ATOM 5771 N N . TYR A 1 719 ? 13.870 -13.803 -2.145 1.00 39.12 719 TYR A N 1
ATOM 5772 C CA . TYR A 1 719 ? 15.271 -14.181 -1.947 1.00 39.12 719 TYR A CA 1
ATOM 5773 C C . TYR A 1 719 ? 16.263 -13.073 -2.347 1.00 39.12 719 TYR A C 1
ATOM 5775 O O . TYR A 1 719 ? 17.332 -13.003 -1.760 1.00 39.12 719 TYR A O 1
ATOM 5783 N N . VAL A 1 720 ? 15.931 -12.180 -3.294 1.00 36.31 720 VAL A N 1
ATOM 5784 C CA . VAL A 1 720 ? 16.866 -11.143 -3.799 1.00 36.31 720 VAL A CA 1
ATOM 5785 C C . VAL A 1 720 ? 16.961 -9.933 -2.862 1.00 36.31 720 VAL A C 1
ATOM 5787 O O . VAL A 1 720 ? 18.068 -9.490 -2.560 1.00 36.31 720 VAL A O 1
ATOM 5790 N N . LEU A 1 721 ? 15.828 -9.455 -2.325 1.00 39.38 721 LEU A N 1
ATOM 5791 C CA . LEU A 1 721 ? 15.831 -8.427 -1.274 1.00 39.38 721 LEU A CA 1
ATOM 5792 C C . LEU A 1 721 ? 16.461 -8.958 0.010 1.00 39.38 721 LEU A C 1
ATOM 5794 O O . LEU A 1 721 ? 17.291 -8.279 0.612 1.00 39.38 721 LEU A O 1
ATOM 5798 N N . ASN A 1 722 ? 16.118 -10.201 0.382 1.00 46.25 722 ASN A N 1
ATOM 5799 C CA . ASN A 1 722 ? 16.809 -10.864 1.471 1.00 46.25 722 ASN A CA 1
ATOM 5800 C C . ASN A 1 722 ? 18.282 -11.027 1.147 1.00 46.25 722 ASN A C 1
ATOM 5802 O O . ASN A 1 722 ? 19.031 -10.858 2.069 1.00 46.25 722 ASN A O 1
ATOM 5806 N N . LEU A 1 723 ? 18.745 -11.264 -0.084 1.00 40.00 723 LEU A N 1
ATOM 5807 C CA . LEU A 1 723 ? 20.179 -11.404 -0.362 1.00 40.00 723 LEU A CA 1
ATOM 5808 C C . LEU A 1 723 ? 20.962 -10.111 -0.125 1.00 40.00 723 LEU A C 1
ATOM 5810 O O . LEU A 1 723 ? 22.007 -10.185 0.498 1.00 40.00 723 LEU A O 1
ATOM 5814 N N . ILE A 1 724 ? 20.502 -8.945 -0.590 1.00 43.41 724 ILE A N 1
ATOM 5815 C CA . ILE A 1 724 ? 21.232 -7.676 -0.373 1.00 43.41 724 ILE A CA 1
ATOM 5816 C C . ILE A 1 724 ? 21.239 -7.327 1.117 1.00 43.41 724 ILE A C 1
ATOM 5818 O O . ILE A 1 724 ? 22.298 -7.050 1.680 1.00 43.41 724 ILE A O 1
ATOM 5822 N N . LEU A 1 725 ? 20.077 -7.438 1.770 1.00 46.78 725 LEU A N 1
ATOM 5823 C CA . LEU A 1 725 ? 19.939 -7.240 3.210 1.00 46.78 725 LEU A CA 1
ATOM 5824 C C . LEU A 1 725 ? 20.742 -8.288 3.998 1.00 46.78 725 LEU A C 1
ATOM 5826 O O . LEU A 1 725 ? 21.389 -7.954 4.972 1.00 46.78 725 LEU A O 1
ATOM 5830 N N . TYR A 1 726 ? 20.756 -9.546 3.562 1.00 48.91 726 TYR A N 1
ATOM 5831 C CA . TYR A 1 726 ? 21.450 -10.679 4.181 1.00 48.91 726 TYR A CA 1
ATOM 5832 C C . TYR A 1 726 ? 22.948 -10.601 3.964 1.00 48.91 726 TYR A C 1
ATOM 5834 O O . TYR A 1 726 ? 23.660 -10.841 4.912 1.00 48.91 726 TYR A O 1
ATOM 5842 N N . TYR A 1 727 ? 23.464 -10.233 2.790 1.00 47.19 727 TYR A N 1
ATOM 5843 C CA . TYR A 1 727 ? 24.900 -10.011 2.583 1.00 47.19 727 TYR A CA 1
ATOM 5844 C C . TYR A 1 727 ? 25.393 -8.854 3.454 1.00 47.19 727 TYR A C 1
ATOM 5846 O O . TYR A 1 727 ? 26.435 -8.976 4.093 1.00 47.19 727 TYR A O 1
ATOM 5854 N N . PHE A 1 728 ? 24.591 -7.793 3.561 1.00 47.97 728 PHE A N 1
ATOM 5855 C CA . PHE A 1 728 ? 24.830 -6.685 4.480 1.00 47.97 728 PHE A CA 1
ATOM 5856 C C . PHE A 1 728 ? 24.773 -7.126 5.960 1.00 47.97 728 PHE A C 1
ATOM 5858 O O . PHE A 1 728 ? 25.636 -6.770 6.758 1.00 47.97 728 PHE A O 1
ATOM 5865 N N . LEU A 1 729 ? 23.803 -7.971 6.331 1.00 48.59 729 LEU A N 1
ATOM 5866 C CA . LEU A 1 729 ? 23.632 -8.528 7.681 1.00 48.59 729 LEU A CA 1
ATOM 5867 C C . LEU A 1 729 ? 24.618 -9.678 8.007 1.00 48.59 729 LEU A C 1
ATOM 5869 O O . LEU A 1 729 ? 24.877 -9.960 9.176 1.00 48.59 729 LEU A O 1
ATOM 5873 N N . LEU A 1 730 ? 25.196 -10.347 7.007 1.00 44.03 730 LEU A N 1
ATOM 5874 C CA . LEU A 1 730 ? 26.138 -11.466 7.142 1.00 44.03 730 LEU A CA 1
ATOM 5875 C C . LEU A 1 730 ? 27.578 -10.955 7.290 1.00 44.03 730 LEU A C 1
ATOM 5877 O O . LEU A 1 730 ? 28.320 -11.510 8.098 1.00 44.03 730 LEU A O 1
ATOM 5881 N N . GLU A 1 731 ? 27.955 -9.861 6.608 1.00 43.84 731 GLU A N 1
ATOM 5882 C CA . GLU A 1 731 ? 29.153 -9.080 6.981 1.00 43.84 731 GLU A CA 1
ATOM 5883 C C . GLU A 1 731 ? 29.060 -8.578 8.436 1.00 43.84 731 GLU A C 1
ATOM 5885 O O . GLU A 1 731 ? 30.058 -8.553 9.162 1.00 43.84 731 GLU A O 1
ATOM 5890 N N . PHE A 1 732 ? 27.845 -8.259 8.891 1.00 46.25 732 PHE A N 1
ATOM 5891 C CA . PHE A 1 732 ? 27.542 -7.781 10.241 1.00 46.25 732 PHE A CA 1
ATOM 5892 C C . PHE A 1 732 ? 27.611 -8.872 11.334 1.00 46.25 732 PHE A C 1
ATOM 5894 O O . PHE A 1 732 ? 28.212 -8.654 12.388 1.00 46.25 732 PHE A O 1
ATOM 5901 N N . HIS A 1 733 ? 27.082 -10.079 11.100 1.00 44.03 733 HIS A N 1
ATOM 5902 C CA . HIS A 1 733 ? 27.167 -11.177 12.081 1.00 44.03 733 HIS A CA 1
ATOM 5903 C C . HIS A 1 733 ? 28.610 -11.644 12.360 1.00 44.03 733 HIS A C 1
ATOM 5905 O O . HIS A 1 733 ? 28.874 -12.201 13.426 1.00 44.03 733 HIS A O 1
ATOM 5911 N N . LEU A 1 734 ? 29.550 -11.409 11.437 1.00 38.59 734 LEU A N 1
ATOM 5912 C CA . LEU A 1 734 ? 30.969 -11.746 11.608 1.00 38.59 734 LEU A CA 1
ATOM 5913 C C . LEU A 1 734 ? 31.764 -10.684 12.393 1.00 38.59 734 LEU A C 1
ATOM 5915 O O . LEU A 1 734 ? 32.855 -10.990 12.872 1.00 38.59 734 LEU A O 1
ATOM 5919 N N . THR A 1 735 ? 31.241 -9.462 12.548 1.00 38.62 735 THR A N 1
ATOM 5920 C CA . THR A 1 735 ? 31.956 -8.328 13.167 1.00 38.62 735 THR A CA 1
ATOM 5921 C C . THR A 1 735 ? 31.548 -8.036 14.614 1.00 38.62 735 THR A C 1
ATOM 5923 O O . THR A 1 735 ? 32.357 -7.498 15.369 1.00 38.62 735 THR A O 1
ATOM 5926 N N . VAL A 1 736 ? 30.345 -8.422 15.055 1.00 42.75 736 VAL A N 1
ATOM 5927 C CA . VAL A 1 736 ? 29.843 -8.088 16.402 1.00 42.75 736 VAL A CA 1
ATOM 5928 C C . VAL A 1 736 ? 29.807 -9.315 17.313 1.00 42.75 736 VAL A C 1
ATOM 5930 O O . VAL A 1 736 ? 28.768 -9.902 17.596 1.00 42.75 736 VAL A O 1
ATOM 5933 N N . ALA A 1 737 ? 30.982 -9.663 17.832 1.00 34.69 737 ALA A N 1
ATOM 5934 C CA . ALA A 1 737 ? 31.131 -10.406 19.078 1.00 34.69 737 ALA A CA 1
ATOM 5935 C C . ALA A 1 737 ? 31.889 -9.516 20.074 1.00 34.69 737 ALA A C 1
ATOM 5937 O O . ALA A 1 737 ? 33.094 -9.667 20.269 1.00 34.69 737 ALA A O 1
ATOM 5938 N N . SER A 1 738 ? 31.208 -8.539 20.680 1.00 32.16 738 SER A N 1
ATOM 5939 C CA . SER A 1 738 ? 31.704 -7.907 21.906 1.00 32.16 738 SER A CA 1
ATOM 5940 C C . SER A 1 738 ? 30.608 -7.261 22.749 1.00 32.16 738 SER A C 1
ATOM 5942 O O . SER A 1 738 ? 29.619 -6.722 22.265 1.00 32.16 738 SER A O 1
ATOM 5944 N N . SER A 1 739 ? 30.849 -7.391 24.046 1.00 36.69 739 SER A N 1
ATOM 5945 C CA . SER A 1 739 ? 30.030 -7.165 25.231 1.00 36.69 739 SER A CA 1
ATOM 5946 C C . SER A 1 739 ? 29.385 -5.785 25.381 1.00 36.69 739 SER A C 1
ATOM 5948 O O . SER A 1 739 ? 30.056 -4.763 25.238 1.00 36.69 739 SER A O 1
ATOM 5950 N N . ARG A 1 740 ? 28.140 -5.764 25.875 1.00 40.31 740 ARG A N 1
ATOM 5951 C CA . ARG A 1 740 ? 27.597 -4.656 26.674 1.00 40.31 740 ARG A CA 1
ATOM 5952 C C . ARG A 1 740 ? 27.009 -5.218 27.968 1.00 40.31 740 ARG A C 1
ATOM 5954 O O . ARG A 1 740 ? 26.128 -6.068 27.933 1.00 40.31 740 ARG A O 1
ATOM 5961 N N . VAL A 1 741 ? 27.530 -4.751 29.100 1.00 37.16 741 VAL A N 1
ATOM 5962 C CA . VAL A 1 741 ? 26.935 -4.917 30.430 1.00 37.16 741 VAL A CA 1
ATOM 5963 C C . VAL A 1 741 ? 26.573 -3.515 30.898 1.00 37.16 741 VAL A C 1
ATOM 5965 O O . VAL A 1 741 ? 27.457 -2.671 31.031 1.00 37.16 741 VAL A O 1
ATOM 5968 N N . SER A 1 742 ? 25.294 -3.260 31.147 1.00 37.16 742 SER A N 1
ATOM 5969 C CA . SER A 1 742 ? 24.845 -2.100 31.916 1.00 37.16 742 SER A CA 1
ATOM 5970 C C . SER A 1 742 ? 23.684 -2.503 32.823 1.00 37.16 742 SER A C 1
ATOM 5972 O O . SER A 1 742 ? 22.816 -3.292 32.455 1.00 37.16 742 SER A O 1
ATOM 5974 N N . SER A 1 743 ? 23.713 -1.995 34.052 1.00 37.69 743 SER A N 1
ATOM 5975 C CA . SER A 1 743 ? 22.671 -2.159 35.066 1.00 37.69 743 SER A CA 1
ATOM 5976 C C . SER A 1 743 ? 21.423 -1.358 34.673 1.00 37.69 743 SER A C 1
ATOM 5978 O O . SER A 1 743 ? 21.517 -0.141 34.520 1.00 37.69 743 SER A O 1
ATOM 5980 N N . SER A 1 744 ? 20.272 -2.013 34.497 1.00 44.38 744 SER A N 1
ATOM 5981 C CA . SER A 1 744 ? 19.049 -1.405 33.945 1.00 44.38 744 SER A CA 1
ATOM 5982 C C . SER A 1 744 ? 18.173 -0.708 34.993 1.00 44.38 744 SER A C 1
ATOM 5984 O O . SER A 1 744 ? 17.878 -1.302 36.033 1.00 44.38 744 SER A O 1
ATOM 5986 N N . THR A 1 745 ? 17.654 0.483 34.671 1.00 60.31 745 THR A N 1
ATOM 5987 C CA . THR A 1 745 ? 16.565 1.153 35.414 1.00 60.31 745 THR A CA 1
ATOM 5988 C C . THR A 1 745 ? 15.309 1.437 34.561 1.00 60.31 745 THR A C 1
ATOM 5990 O O . THR A 1 745 ? 14.292 1.817 35.137 1.00 60.31 745 THR A O 1
ATOM 5993 N N . SER A 1 746 ? 15.314 1.201 33.232 1.00 80.69 746 SER A N 1
ATOM 5994 C CA . SER A 1 746 ? 14.156 1.394 32.324 1.00 80.69 746 SER A CA 1
ATOM 5995 C C . SER A 1 746 ? 13.897 0.206 31.364 1.00 80.69 746 SER A C 1
ATOM 5997 O O . SER A 1 746 ? 14.817 -0.561 31.070 1.00 80.69 746 SER A O 1
ATOM 5999 N N . GLU A 1 747 ? 12.660 0.049 30.845 1.00 91.12 747 GLU A N 1
ATOM 6000 C CA . GLU A 1 747 ? 12.313 -0.983 29.835 1.00 91.12 747 GLU A CA 1
ATOM 6001 C C . GLU A 1 747 ? 13.179 -0.869 28.570 1.00 91.12 747 GLU A C 1
ATOM 6003 O O . GLU A 1 747 ? 13.573 -1.884 27.996 1.00 91.12 747 GLU A O 1
ATOM 6008 N N . VAL A 1 748 ? 13.493 0.365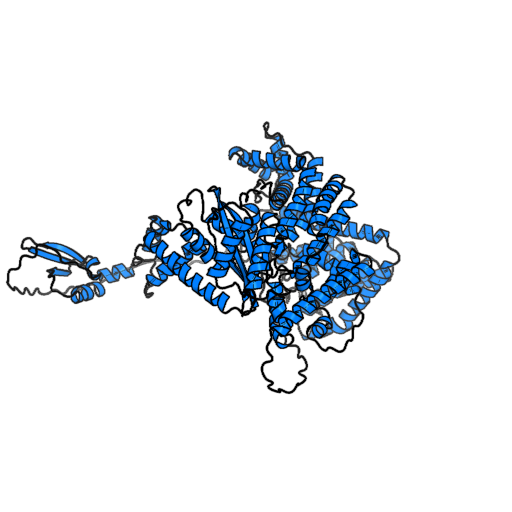 28.154 1.00 89.69 748 VAL A N 1
ATOM 6009 C CA . VAL A 1 748 ? 14.314 0.665 26.970 1.00 89.69 748 VAL A CA 1
ATOM 6010 C C . VAL A 1 748 ? 15.715 0.078 27.128 1.00 89.69 748 VAL A C 1
ATOM 6012 O O . VAL A 1 748 ? 16.173 -0.645 26.245 1.00 89.69 748 VAL A O 1
ATOM 6015 N N . ASP A 1 749 ? 16.370 0.318 28.267 1.00 88.50 749 ASP A N 1
ATOM 6016 C CA . ASP A 1 749 ? 17.719 -0.202 28.530 1.00 88.50 749 ASP A CA 1
ATOM 6017 C C . ASP A 1 749 ? 17.726 -1.734 28.590 1.00 88.50 749 ASP A C 1
ATOM 6019 O O . ASP A 1 749 ? 18.616 -2.390 28.043 1.00 88.50 749 ASP A O 1
ATOM 6023 N N . ALA A 1 750 ? 16.705 -2.322 29.220 1.00 88.94 750 ALA A N 1
ATOM 6024 C CA . ALA A 1 750 ? 16.549 -3.771 29.293 1.00 88.94 750 ALA A CA 1
ATOM 6025 C C . ALA A 1 750 ? 16.347 -4.395 27.900 1.00 88.94 750 ALA A C 1
ATOM 6027 O O . ALA A 1 750 ? 16.949 -5.417 27.584 1.00 88.94 750 ALA A O 1
ATOM 6028 N N . TYR A 1 751 ? 15.542 -3.778 27.035 1.00 92.69 751 TYR A N 1
ATOM 6029 C CA . TYR A 1 751 ? 15.319 -4.266 25.675 1.00 92.69 751 TYR A CA 1
ATOM 6030 C C . TYR A 1 751 ? 16.559 -4.100 24.781 1.00 92.69 751 TYR A C 1
ATOM 6032 O O . TYR A 1 751 ? 16.936 -5.034 24.066 1.00 92.69 751 TYR A O 1
ATOM 6040 N N . LEU A 1 752 ? 17.225 -2.942 24.828 1.00 88.50 752 LEU A N 1
ATOM 6041 C CA . LEU A 1 752 ? 18.415 -2.665 24.015 1.00 88.50 752 LEU A CA 1
ATOM 6042 C C . LEU A 1 752 ? 19.649 -3.462 24.463 1.00 88.50 752 LEU A C 1
ATOM 6044 O O . LEU A 1 752 ? 20.529 -3.711 23.644 1.00 88.50 752 LEU A O 1
ATOM 6048 N N . SER A 1 753 ? 19.715 -3.890 25.728 1.00 85.19 753 SER A N 1
ATOM 6049 C CA . SER A 1 753 ? 20.801 -4.745 26.234 1.00 85.19 753 SER A CA 1
ATOM 6050 C C . SER A 1 753 ? 20.643 -6.227 25.883 1.00 85.19 753 SER A C 1
ATOM 6052 O O . SER A 1 753 ? 21.634 -6.959 25.897 1.00 85.19 753 SER A O 1
ATOM 6054 N N . LEU A 1 754 ? 19.434 -6.687 25.529 1.00 86.31 754 LEU A N 1
ATOM 6055 C CA . LEU A 1 754 ? 19.244 -8.050 25.033 1.00 86.31 754 LEU A CA 1
ATOM 6056 C C . LEU A 1 754 ? 20.033 -8.266 23.727 1.00 86.31 754 LEU A C 1
ATOM 6058 O O . LEU A 1 754 ? 20.050 -7.374 22.872 1.00 86.31 754 LEU A O 1
ATOM 6062 N N . PRO A 1 755 ? 20.608 -9.462 23.506 1.00 81.06 755 PRO A N 1
ATOM 6063 C CA . PRO A 1 755 ? 21.247 -9.781 22.236 1.00 81.06 755 PRO A CA 1
ATOM 6064 C C . PRO A 1 755 ? 20.247 -9.678 21.076 1.00 81.06 755 PRO A C 1
ATOM 6066 O O . PRO A 1 755 ? 19.032 -9.810 21.263 1.00 81.06 755 PRO A O 1
ATOM 6069 N N . LEU A 1 756 ? 20.765 -9.438 19.871 1.00 79.94 756 LEU A N 1
ATOM 6070 C CA . LEU A 1 756 ? 19.951 -9.482 18.660 1.00 79.94 756 LEU A CA 1
ATOM 6071 C C . LEU A 1 756 ? 19.395 -10.890 18.459 1.00 79.94 756 LEU A C 1
ATOM 6073 O O . LEU A 1 756 ? 20.098 -11.887 18.650 1.00 79.94 756 LEU A O 1
ATOM 6077 N N . ARG A 1 757 ? 18.128 -10.971 18.055 1.00 78.25 757 ARG A N 1
ATOM 6078 C CA . ARG A 1 757 ? 17.507 -12.242 17.692 1.00 78.25 757 ARG A CA 1
ATOM 6079 C C . ARG A 1 757 ? 18.198 -12.786 16.444 1.00 78.25 757 ARG A C 1
ATOM 6081 O O . ARG A 1 757 ? 18.199 -12.137 15.404 1.00 78.25 757 ARG A O 1
ATOM 6088 N N . SER A 1 758 ? 18.741 -13.996 16.541 1.00 67.38 758 SER A N 1
ATOM 6089 C CA . SER A 1 758 ? 19.215 -14.731 15.369 1.00 67.38 758 SER A CA 1
ATOM 6090 C C . SER A 1 758 ? 18.031 -15.044 14.452 1.00 67.38 758 SER A C 1
ATOM 6092 O O . SER A 1 758 ? 17.010 -15.536 14.931 1.00 67.38 758 SER A O 1
ATOM 6094 N N . SER A 1 759 ? 18.171 -14.776 13.155 1.00 57.56 759 SER A N 1
ATOM 6095 C CA . SER A 1 759 ? 17.219 -15.221 12.133 1.00 57.56 759 SER A CA 1
ATOM 6096 C C . SER A 1 759 ? 17.899 -16.191 11.182 1.00 57.56 759 SER A C 1
ATOM 6098 O O . SER A 1 759 ? 18.991 -15.919 10.678 1.00 57.56 759 SER A O 1
ATOM 6100 N N . PHE A 1 760 ? 17.247 -17.322 10.922 1.00 51.75 760 PHE A N 1
ATOM 6101 C CA . PHE A 1 760 ? 17.707 -18.266 9.908 1.00 51.75 760 PHE A CA 1
ATOM 6102 C C . PHE A 1 760 ? 17.139 -17.895 8.529 1.00 51.75 760 PHE A C 1
ATOM 6104 O O . PHE A 1 760 ? 16.001 -17.428 8.443 1.00 51.75 760 PHE A O 1
ATOM 6111 N N . PRO A 1 761 ? 17.883 -18.114 7.428 1.00 43.09 761 PRO A N 1
ATOM 6112 C CA . PRO A 1 761 ? 17.333 -17.957 6.084 1.00 43.09 761 PRO A CA 1
ATOM 6113 C C . PRO A 1 761 ? 16.061 -18.801 5.913 1.00 43.09 761 PRO A C 1
ATOM 6115 O O . PRO A 1 761 ? 16.103 -20.021 6.067 1.00 43.09 761 PRO A O 1
ATOM 6118 N N . GLY A 1 762 ? 14.937 -18.148 5.602 1.00 47.75 762 GLY A N 1
ATOM 6119 C CA . GLY A 1 762 ? 13.628 -18.793 5.440 1.00 47.75 762 GLY A CA 1
ATOM 6120 C C . GLY A 1 762 ? 12.767 -18.888 6.708 1.00 47.75 762 GLY A C 1
ATOM 6121 O O . GLY A 1 762 ? 11.685 -19.462 6.642 1.00 47.75 762 GLY A O 1
ATOM 6122 N N . GLU A 1 763 ? 13.206 -18.342 7.846 1.00 59.19 763 GLU A N 1
ATOM 6123 C CA . GLU A 1 763 ? 12.364 -18.198 9.039 1.00 59.19 763 GLU A CA 1
ATOM 6124 C C . GLU A 1 763 ? 11.372 -17.036 8.856 1.00 59.19 763 GLU A C 1
ATOM 6126 O O . GLU A 1 763 ? 11.778 -15.880 8.715 1.00 59.19 763 GLU A O 1
ATOM 6131 N N . GLU A 1 764 ? 10.067 -17.325 8.882 1.00 68.56 764 GLU A N 1
ATOM 6132 C CA . GLU A 1 764 ? 9.045 -16.279 8.974 1.00 68.56 764 GLU A CA 1
ATOM 6133 C C . GLU A 1 764 ? 9.065 -15.651 10.375 1.00 68.56 764 GLU A C 1
ATOM 6135 O O . GLU A 1 764 ? 8.886 -16.333 11.387 1.00 68.56 764 GLU A O 1
ATOM 6140 N N . PHE A 1 765 ? 9.277 -14.335 10.437 1.00 83.31 765 PHE A N 1
ATOM 6141 C CA . PHE A 1 765 ? 9.256 -13.563 11.677 1.00 83.31 765 PHE A CA 1
ATOM 6142 C C . PHE A 1 765 ? 8.130 -12.527 11.647 1.00 83.31 765 PHE A C 1
ATOM 6144 O O . PHE A 1 765 ? 8.180 -11.572 10.874 1.00 83.31 765 PHE A O 1
ATOM 6151 N N . ASP A 1 766 ? 7.146 -12.697 12.534 1.00 88.69 766 ASP A N 1
ATOM 6152 C CA . ASP A 1 766 ? 6.065 -11.736 12.769 1.00 88.69 766 ASP A CA 1
ATOM 6153 C C . ASP A 1 766 ? 6.417 -10.847 13.977 1.00 88.69 766 ASP A C 1
ATOM 6155 O O . ASP A 1 766 ? 6.371 -11.277 15.136 1.00 88.69 766 ASP A O 1
ATOM 6159 N N . ILE A 1 767 ? 6.779 -9.593 13.692 1.00 91.81 767 ILE A N 1
ATOM 6160 C CA . ILE A 1 767 ? 7.168 -8.596 14.699 1.00 91.81 767 ILE A CA 1
ATOM 6161 C C . ILE A 1 767 ? 6.017 -8.227 15.649 1.00 91.81 767 ILE A C 1
ATOM 6163 O O . ILE A 1 767 ? 6.265 -7.939 16.821 1.00 91.81 767 ILE A O 1
ATOM 6167 N N . LEU A 1 768 ? 4.759 -8.273 15.196 1.00 94.56 768 LEU A N 1
ATOM 6168 C CA . LEU A 1 768 ? 3.608 -7.975 16.052 1.00 94.56 768 LEU A CA 1
ATOM 6169 C C . LEU A 1 768 ? 3.367 -9.110 17.045 1.00 94.56 768 LEU A C 1
ATOM 6171 O O . LEU A 1 768 ? 3.128 -8.842 18.221 1.00 94.56 768 LEU A O 1
ATOM 6175 N N . ASN A 1 769 ? 3.501 -10.368 16.615 1.00 93.81 769 ASN A N 1
ATOM 6176 C CA . ASN A 1 769 ? 3.431 -11.500 17.545 1.00 93.81 769 ASN A CA 1
ATOM 6177 C C . ASN A 1 769 ? 4.591 -11.483 18.549 1.00 93.81 769 ASN A C 1
ATOM 6179 O O . ASN A 1 769 ? 4.377 -11.784 19.718 1.00 93.81 769 ASN A O 1
ATOM 6183 N N . TYR A 1 770 ? 5.793 -11.059 18.144 1.00 94.19 770 TYR A N 1
ATOM 6184 C CA . TYR A 1 770 ? 6.887 -10.863 19.099 1.00 94.19 770 TYR A CA 1
ATOM 6185 C C . TYR A 1 770 ? 6.506 -9.864 20.203 1.00 94.19 770 TYR A C 1
ATOM 6187 O O . TYR A 1 770 ? 6.638 -10.176 21.386 1.00 94.19 770 TYR A O 1
ATOM 6195 N N . TRP A 1 771 ? 5.986 -8.688 19.843 1.00 96.12 771 TRP A N 1
ATOM 6196 C CA . TRP A 1 771 ? 5.586 -7.680 20.831 1.00 96.12 771 TRP A CA 1
ATOM 6197 C C . TRP A 1 771 ? 4.364 -8.082 21.658 1.00 96.12 771 TRP A C 1
ATOM 6199 O O . TRP A 1 771 ? 4.272 -7.685 22.820 1.00 96.12 771 TRP A O 1
ATOM 6209 N N . LYS A 1 772 ? 3.475 -8.916 21.107 1.00 95.44 772 LYS A N 1
ATOM 6210 C CA . LYS A 1 772 ? 2.404 -9.577 21.861 1.00 95.44 772 LYS A CA 1
ATOM 6211 C C . LYS A 1 772 ? 2.966 -10.451 22.973 1.00 95.44 772 LYS A C 1
ATOM 6213 O O . LYS A 1 772 ? 2.545 -10.319 24.117 1.00 95.44 772 LYS A O 1
ATOM 6218 N N . ASP A 1 773 ? 3.924 -11.312 22.649 1.00 94.81 773 ASP A N 1
ATOM 6219 C CA . ASP A 1 773 ? 4.522 -12.233 23.618 1.00 94.81 773 ASP A CA 1
ATOM 6220 C C . ASP A 1 773 ? 5.360 -11.481 24.665 1.00 94.81 773 ASP A C 1
ATOM 6222 O O . ASP A 1 773 ? 5.454 -11.891 25.820 1.00 94.81 773 ASP A O 1
ATOM 6226 N N . GLN A 1 774 ? 5.939 -10.343 24.275 1.00 93.75 774 GLN A N 1
ATOM 6227 C CA . GLN A 1 774 ? 6.745 -9.482 25.138 1.00 93.75 774 GLN A CA 1
ATOM 6228 C C . GLN A 1 774 ? 5.939 -8.441 25.929 1.00 93.75 774 GLN A C 1
ATOM 6230 O O . GLN A 1 774 ? 6.518 -7.730 26.752 1.00 93.75 774 GLN A O 1
ATOM 6235 N N . SER A 1 775 ? 4.617 -8.343 25.745 1.00 93.38 775 SER A N 1
ATOM 6236 C CA . SER A 1 775 ? 3.827 -7.249 26.326 1.00 93.38 775 SER A CA 1
ATOM 6237 C C . SER A 1 775 ? 3.770 -7.264 27.853 1.00 93.38 775 SER A C 1
ATOM 6239 O O . SER A 1 775 ? 3.569 -6.221 28.466 1.00 93.38 775 SER A O 1
ATOM 6241 N N . ALA A 1 776 ? 3.936 -8.434 28.478 1.00 91.75 776 ALA A N 1
ATOM 6242 C CA . ALA A 1 776 ? 4.006 -8.555 29.934 1.00 91.75 776 ALA A CA 1
ATOM 6243 C C . ALA A 1 776 ? 5.353 -8.070 30.496 1.00 91.75 776 ALA A C 1
ATOM 6245 O O . ALA A 1 776 ? 5.387 -7.452 31.556 1.00 91.75 776 ALA A O 1
ATOM 6246 N N . SER A 1 777 ? 6.448 -8.334 29.777 1.00 92.31 777 SER A N 1
ATOM 6247 C CA . SER A 1 777 ? 7.806 -7.938 30.169 1.00 92.31 777 SER A CA 1
ATOM 6248 C C . SER A 1 777 ? 8.095 -6.467 29.864 1.00 92.31 777 SER A C 1
ATOM 6250 O O . SER A 1 777 ? 8.855 -5.829 30.586 1.00 92.31 777 SER A O 1
ATOM 6252 N N . TYR A 1 778 ? 7.484 -5.938 28.801 1.00 94.19 778 TYR A N 1
ATOM 6253 C CA . TYR A 1 778 ? 7.689 -4.575 28.316 1.00 94.19 778 TYR A CA 1
ATOM 6254 C C . TYR A 1 778 ? 6.344 -3.881 28.020 1.00 94.19 778 TYR A C 1
ATOM 6256 O O . TYR A 1 778 ? 5.983 -3.670 26.854 1.00 94.19 778 TYR A O 1
ATOM 6264 N N . PRO A 1 779 ? 5.528 -3.582 29.047 1.00 94.00 779 PRO A N 1
ATOM 6265 C CA . PRO A 1 779 ? 4.182 -3.035 28.866 1.00 94.00 779 PRO A CA 1
ATOM 6266 C C . PRO A 1 779 ? 4.150 -1.650 28.206 1.00 94.00 779 PRO A C 1
ATOM 6268 O O . PRO A 1 779 ? 3.201 -1.352 27.475 1.00 94.00 779 PRO A O 1
ATOM 6271 N N . ILE A 1 780 ? 5.160 -0.800 28.414 1.00 95.19 780 ILE A N 1
ATOM 6272 C CA . ILE A 1 780 ? 5.211 0.529 27.790 1.00 95.19 780 ILE A CA 1
ATOM 6273 C C . ILE A 1 780 ? 5.747 0.419 26.357 1.00 95.19 780 ILE A C 1
ATOM 6275 O O . ILE A 1 780 ? 5.123 0.952 25.433 1.00 95.19 780 ILE A O 1
ATOM 6279 N N . LEU A 1 781 ? 6.846 -0.315 26.138 1.00 95.31 781 LEU A N 1
ATOM 6280 C CA . LEU A 1 781 ? 7.399 -0.508 24.790 1.00 95.31 781 LEU A CA 1
ATOM 6281 C C . LEU A 1 781 ? 6.440 -1.256 23.868 1.00 95.31 781 LEU A C 1
ATOM 6283 O O . LEU A 1 781 ? 6.324 -0.887 22.708 1.00 95.31 781 LEU A O 1
ATOM 6287 N N . SER A 1 782 ? 5.724 -2.269 24.358 1.00 95.56 782 SER A N 1
ATOM 6288 C CA . SER A 1 782 ? 4.763 -3.016 23.538 1.00 95.56 782 SER A CA 1
ATOM 6289 C C . SER A 1 782 ? 3.598 -2.139 23.067 1.00 95.56 782 SER A C 1
ATOM 6291 O O . SER A 1 782 ? 3.174 -2.261 21.919 1.00 95.56 782 SER A O 1
ATOM 6293 N N . ARG A 1 783 ? 3.126 -1.194 23.894 1.00 95.06 783 ARG A N 1
ATOM 6294 C CA . ARG A 1 783 ? 2.146 -0.173 23.480 1.00 95.06 783 ARG A CA 1
ATOM 6295 C C . ARG A 1 783 ? 2.713 0.772 22.427 1.00 95.06 783 ARG A C 1
ATOM 6297 O O . ARG A 1 783 ? 2.061 1.005 21.417 1.00 95.06 783 ARG A O 1
ATOM 6304 N N . MET A 1 784 ? 3.926 1.279 22.642 1.00 95.81 784 MET A N 1
ATOM 6305 C CA . MET A 1 784 ? 4.608 2.118 21.656 1.00 95.81 784 MET A CA 1
ATOM 6306 C C . MET A 1 784 ? 4.811 1.364 20.333 1.00 95.81 784 MET A C 1
ATOM 6308 O O . MET A 1 784 ? 4.549 1.915 19.267 1.00 95.81 784 MET A O 1
ATOM 6312 N N . ALA A 1 785 ? 5.217 0.094 20.389 1.00 96.44 785 ALA A N 1
ATOM 6313 C CA . ALA A 1 785 ? 5.413 -0.752 19.220 1.00 96.44 785 ALA A CA 1
ATOM 6314 C C . ALA A 1 785 ? 4.121 -0.958 18.439 1.00 96.44 785 ALA A C 1
ATOM 6316 O O . ALA A 1 785 ? 4.128 -0.885 17.214 1.00 96.44 785 ALA A O 1
ATOM 6317 N N . LYS A 1 786 ? 3.010 -1.152 19.150 1.00 94.88 786 LYS A N 1
ATOM 6318 C CA . LYS A 1 786 ? 1.680 -1.306 18.567 1.00 94.88 786 LYS A CA 1
ATOM 6319 C C . LYS A 1 786 ? 1.286 -0.125 17.679 1.00 94.88 786 LYS A C 1
ATOM 6321 O O . LYS A 1 786 ? 0.739 -0.338 16.600 1.00 94.88 786 LYS A O 1
ATOM 6326 N N . ASP A 1 787 ? 1.609 1.088 18.116 1.00 96.12 787 ASP A N 1
ATOM 6327 C CA . ASP A 1 787 ? 1.260 2.322 17.412 1.00 96.12 787 ASP A CA 1
ATOM 6328 C C . ASP A 1 787 ? 2.293 2.675 16.322 1.00 96.12 787 ASP A C 1
ATOM 6330 O O . ASP A 1 787 ? 1.918 3.061 15.220 1.00 96.12 787 ASP A O 1
ATOM 6334 N N . VAL A 1 788 ? 3.596 2.486 16.576 1.00 97.00 788 VAL A N 1
ATOM 6335 C CA . VAL A 1 788 ? 4.679 2.783 15.612 1.00 97.00 788 VAL A CA 1
ATOM 6336 C C . VAL A 1 788 ? 4.714 1.790 14.443 1.00 97.00 788 VAL A C 1
ATOM 6338 O O . VAL A 1 788 ? 4.929 2.181 13.294 1.00 97.00 788 VAL A O 1
ATOM 6341 N N . LEU A 1 789 ? 4.481 0.501 14.699 1.00 96.19 789 LEU A N 1
ATOM 6342 C CA . LEU A 1 789 ? 4.441 -0.526 13.649 1.00 96.19 789 LEU A CA 1
ATOM 6343 C C . LEU A 1 789 ? 3.158 -0.455 12.810 1.00 96.19 789 LEU A C 1
ATOM 6345 O O . LEU A 1 789 ? 3.119 -1.003 11.713 1.00 96.19 789 LEU A O 1
ATOM 6349 N N . ALA A 1 790 ? 2.127 0.245 13.294 1.00 95.94 790 ALA A N 1
ATOM 6350 C CA . ALA A 1 790 ? 0.917 0.510 12.526 1.00 95.94 790 ALA A CA 1
ATOM 6351 C C . ALA A 1 790 ? 1.094 1.616 11.475 1.00 95.94 790 ALA A C 1
ATOM 6353 O O . ALA A 1 790 ? 0.218 1.750 10.624 1.00 95.94 790 ALA A O 1
ATOM 6354 N N . ILE A 1 791 ? 2.181 2.402 11.528 1.00 96.19 791 ILE A N 1
ATOM 6355 C CA . ILE A 1 791 ? 2.428 3.503 10.589 1.00 96.19 791 ILE A CA 1
ATOM 6356 C C . ILE A 1 791 ? 2.643 2.927 9.180 1.00 96.19 791 ILE A C 1
ATOM 6358 O O . ILE A 1 791 ? 3.663 2.272 8.940 1.00 96.19 791 ILE A O 1
ATOM 6362 N N . PRO A 1 792 ? 1.742 3.200 8.223 1.00 94.19 792 PRO A N 1
ATOM 6363 C CA . PRO A 1 792 ? 1.970 2.842 6.835 1.00 94.19 792 PRO A CA 1
ATOM 6364 C C . PRO A 1 792 ? 2.940 3.849 6.211 1.00 94.19 792 PRO A C 1
ATOM 6366 O O . PRO A 1 792 ? 2.735 5.061 6.289 1.00 94.19 792 PRO A O 1
ATOM 6369 N N . ILE A 1 793 ? 3.992 3.367 5.548 1.00 92.06 793 ILE A N 1
ATOM 6370 C CA . ILE A 1 793 ? 4.955 4.251 4.859 1.00 92.06 793 ILE A CA 1
ATOM 6371 C C . ILE A 1 793 ? 4.480 4.677 3.463 1.00 92.06 793 ILE A C 1
ATOM 6373 O O . ILE A 1 793 ? 5.195 5.386 2.753 1.00 92.06 793 ILE A O 1
ATOM 6377 N N . THR A 1 794 ? 3.285 4.244 3.051 1.00 89.19 794 THR A N 1
ATOM 6378 C CA . THR A 1 794 ? 2.695 4.519 1.736 1.00 89.19 794 THR A CA 1
ATOM 6379 C C . THR A 1 794 ? 1.198 4.802 1.835 1.00 89.19 794 THR A C 1
ATOM 6381 O O . THR A 1 794 ? 0.534 4.372 2.776 1.00 89.19 794 THR A O 1
ATOM 6384 N N . SER A 1 795 ? 0.657 5.498 0.833 1.00 84.62 795 SER A N 1
ATOM 6385 C CA . SER A 1 795 ? -0.784 5.690 0.626 1.00 84.62 795 SER A CA 1
ATOM 6386 C C . SER A 1 795 ? -1.426 4.570 -0.213 1.00 84.62 795 SER A C 1
ATOM 6388 O O . SER A 1 795 ? -2.583 4.690 -0.604 1.00 84.62 795 SER A O 1
ATOM 6390 N N . VAL A 1 796 ? -0.729 3.450 -0.465 1.00 71.50 796 VAL A N 1
ATOM 6391 C CA . VAL A 1 796 ? -1.179 2.374 -1.382 1.00 71.50 796 VAL A CA 1
ATOM 6392 C C . VAL A 1 796 ? -2.485 1.706 -0.940 1.00 71.50 796 VAL A C 1
ATOM 6394 O O . VAL A 1 796 ? -3.234 1.182 -1.765 1.00 71.50 796 VAL A O 1
ATOM 6397 N N . ALA A 1 797 ? -2.827 1.758 0.348 1.00 70.50 797 ALA A N 1
ATOM 6398 C CA . ALA A 1 797 ? -4.146 1.323 0.805 1.00 70.50 797 ALA A CA 1
ATOM 6399 C C . ALA A 1 797 ? -5.279 2.118 0.123 1.00 70.50 797 ALA A C 1
ATOM 6401 O O . ALA A 1 797 ? -6.278 1.538 -0.307 1.00 70.50 797 ALA A O 1
ATOM 6402 N N . SER A 1 798 ? -5.080 3.421 -0.085 1.00 73.25 798 SER A N 1
ATOM 6403 C CA . SER A 1 798 ? -5.992 4.247 -0.871 1.00 73.25 798 SER A CA 1
ATOM 6404 C C . SER A 1 798 ? -5.953 3.865 -2.359 1.00 73.25 798 SER A C 1
ATOM 6406 O O . SER A 1 798 ? -7.010 3.714 -2.963 1.00 73.25 798 SER A O 1
ATOM 6408 N N . GLU A 1 799 ? -4.791 3.558 -2.946 1.00 71.81 799 GLU A N 1
ATOM 6409 C CA . GLU A 1 799 ? -4.716 3.050 -4.333 1.00 71.81 799 GLU A CA 1
ATOM 6410 C C . GLU A 1 799 ? -5.471 1.726 -4.540 1.00 71.81 799 GLU A C 1
ATOM 6412 O O . GLU A 1 799 ? -6.169 1.535 -5.542 1.00 71.81 799 GLU A O 1
ATOM 6417 N N . SER A 1 800 ? -5.395 0.829 -3.558 1.00 75.31 800 SER A N 1
ATOM 6418 C CA . SER A 1 800 ? -6.131 -0.437 -3.553 1.00 75.31 800 SER A CA 1
ATOM 6419 C C . SER A 1 800 ? -7.640 -0.193 -3.517 1.00 75.31 800 SER A C 1
ATOM 6421 O O . SER A 1 800 ? -8.390 -0.804 -4.284 1.00 75.31 800 SER A O 1
ATOM 6423 N N . SER A 1 801 ? -8.088 0.785 -2.722 1.00 74.62 801 SER A N 1
ATOM 6424 C CA . SER A 1 801 ? -9.489 1.214 -2.717 1.00 74.62 801 SER A CA 1
ATOM 6425 C C . SER A 1 801 ? -9.945 1.779 -4.070 1.00 74.62 801 SER A C 1
ATOM 6427 O O . SER A 1 801 ? -11.072 1.520 -4.493 1.00 74.62 801 SER A O 1
ATOM 6429 N N . PHE A 1 802 ? -9.075 2.487 -4.798 1.00 79.88 802 PHE A N 1
ATOM 6430 C CA . PHE A 1 802 ? -9.393 3.044 -6.116 1.00 79.88 802 PHE A CA 1
ATOM 6431 C C . PHE A 1 802 ? -9.537 1.964 -7.180 1.00 79.88 802 PHE A C 1
ATOM 6433 O O . PHE A 1 802 ? -10.422 2.051 -8.026 1.00 79.88 802 PHE A O 1
ATOM 6440 N N . SER A 1 803 ? -8.725 0.909 -7.120 1.00 75.62 803 SER A N 1
ATOM 6441 C CA . SER A 1 803 ? -8.888 -0.263 -7.987 1.00 75.62 803 SER A CA 1
ATOM 6442 C C . SER A 1 803 ? -10.222 -0.969 -7.733 1.00 75.62 803 SER A C 1
ATOM 6444 O O . SER A 1 803 ? -10.962 -1.257 -8.680 1.00 75.62 803 SER A O 1
ATOM 6446 N N . MET A 1 804 ? -10.593 -1.169 -6.462 1.00 77.50 804 MET A N 1
ATOM 6447 C CA . MET A 1 804 ? -11.917 -1.685 -6.091 1.00 77.50 804 MET A CA 1
ATOM 6448 C C . MET A 1 804 ? -13.033 -0.767 -6.622 1.00 77.50 804 MET A C 1
ATOM 6450 O O . MET A 1 804 ? -13.978 -1.234 -7.265 1.00 77.50 804 MET A O 1
ATOM 6454 N N . GLY A 1 805 ? -12.887 0.546 -6.419 1.00 74.69 805 GLY A N 1
ATOM 6455 C CA . GLY A 1 805 ? -13.794 1.581 -6.907 1.00 74.69 805 GLY A CA 1
ATOM 6456 C C . GLY A 1 805 ? -13.945 1.571 -8.427 1.00 74.69 805 GLY A C 1
ATOM 6457 O O . GLY A 1 805 ? -15.068 1.564 -8.916 1.00 74.69 805 GLY A O 1
ATOM 6458 N N . GLY A 1 806 ? -12.855 1.469 -9.188 1.00 76.50 806 GLY A N 1
ATOM 6459 C CA . GLY A 1 806 ? -12.856 1.423 -10.653 1.00 76.50 806 GLY A CA 1
ATOM 6460 C C . GLY A 1 806 ? -13.511 0.166 -11.240 1.00 76.50 806 GLY A C 1
ATOM 6461 O O . GLY A 1 806 ? -14.130 0.229 -12.304 1.00 76.50 806 GLY A O 1
ATOM 6462 N N . ARG A 1 807 ? -13.457 -0.974 -10.536 1.00 77.50 807 ARG A N 1
ATOM 6463 C CA . ARG A 1 807 ? -14.181 -2.204 -10.927 1.00 77.50 807 ARG A CA 1
ATOM 6464 C C . ARG A 1 807 ? -15.687 -2.079 -10.714 1.00 77.50 807 ARG A C 1
ATOM 6466 O O . ARG A 1 807 ? -16.476 -2.636 -11.479 1.00 77.50 807 ARG A O 1
ATOM 6473 N N . ILE A 1 808 ? -16.094 -1.353 -9.674 1.00 80.12 808 ILE A N 1
ATOM 6474 C CA . ILE A 1 808 ? -17.503 -1.104 -9.357 1.00 80.12 808 ILE A CA 1
ATOM 6475 C C . ILE A 1 808 ? -18.056 0.009 -10.261 1.00 80.12 808 ILE A C 1
ATOM 6477 O O . ILE A 1 808 ? -19.112 -0.162 -10.875 1.00 80.12 808 ILE A O 1
ATOM 6481 N N . LEU A 1 809 ? -17.330 1.118 -10.386 1.00 77.19 809 LEU A N 1
ATOM 6482 C CA . LEU A 1 809 ? -17.654 2.302 -11.173 1.00 77.19 809 LEU A CA 1
ATOM 6483 C C . LEU A 1 809 ? -17.072 2.186 -12.589 1.00 77.19 809 LEU A C 1
ATOM 6485 O O . LEU A 1 809 ? -16.056 2.781 -12.939 1.00 77.19 809 LEU A O 1
ATOM 6489 N N . THR A 1 810 ? -17.754 1.410 -13.427 1.00 75.00 810 THR A N 1
ATOM 6490 C CA . THR A 1 810 ? -17.406 1.251 -14.848 1.00 75.00 810 THR A CA 1
ATOM 6491 C C . THR A 1 810 ? -18.235 2.178 -15.738 1.00 75.00 810 THR A C 1
ATOM 6493 O O . THR A 1 810 ? -19.288 2.668 -15.329 1.00 75.00 810 THR A O 1
ATOM 6496 N N . LYS A 1 811 ? -17.855 2.327 -17.017 1.00 68.31 811 LYS A N 1
ATOM 6497 C CA . LYS A 1 811 ? -18.671 3.041 -18.026 1.00 68.31 811 LYS A CA 1
ATOM 6498 C C . LYS A 1 811 ? -20.111 2.513 -18.135 1.00 68.31 811 LYS A C 1
ATOM 6500 O O . LYS A 1 811 ? -21.014 3.265 -18.477 1.00 68.31 811 LYS A O 1
ATOM 6505 N N . LEU A 1 812 ? -20.332 1.228 -17.839 1.00 62.09 812 LEU A N 1
ATOM 6506 C CA . LEU A 1 812 ? -21.655 0.587 -17.854 1.00 62.09 812 LEU A CA 1
ATOM 6507 C C . LEU A 1 812 ? -22.395 0.692 -16.508 1.00 62.09 812 LEU A C 1
ATOM 6509 O O . LEU A 1 812 ? -23.560 0.303 -16.413 1.00 62.09 812 LEU A O 1
ATOM 6513 N N . ARG A 1 813 ? -21.729 1.199 -15.464 1.00 73.88 813 ARG A N 1
ATOM 6514 C CA . ARG A 1 813 ? -22.221 1.299 -14.085 1.00 73.88 813 ARG A CA 1
ATOM 6515 C C . ARG A 1 813 ? -21.941 2.681 -13.470 1.00 73.88 813 ARG A C 1
ATOM 6517 O O . ARG A 1 813 ? -21.761 2.811 -12.267 1.00 73.88 813 ARG A O 1
ATOM 6524 N N . SER A 1 814 ? -21.969 3.729 -14.287 1.00 68.50 814 SER A N 1
ATOM 6525 C CA . SER A 1 814 ? -21.750 5.115 -13.853 1.00 68.50 814 SER A CA 1
ATOM 6526 C C . SER A 1 814 ? -22.957 5.756 -13.156 1.00 68.50 814 SER A C 1
ATOM 6528 O O . SER A 1 814 ? -22.838 6.842 -12.608 1.00 68.50 814 SER A O 1
ATOM 6530 N N . CYS A 1 815 ? -24.124 5.099 -13.148 1.00 74.62 815 CYS A N 1
ATOM 6531 C CA . CYS A 1 815 ? -25.352 5.615 -12.524 1.00 74.62 815 CYS A CA 1
ATOM 6532 C C . CYS A 1 815 ? -25.529 5.208 -11.047 1.00 74.62 815 CYS A C 1
ATOM 6534 O O . CYS A 1 815 ? -26.654 5.242 -10.540 1.00 74.62 815 CYS A O 1
ATOM 6536 N N . LEU A 1 816 ? -24.476 4.736 -10.372 1.00 82.81 816 LEU A N 1
ATOM 6537 C CA . LEU A 1 816 ? -24.518 4.555 -8.919 1.00 82.81 816 LEU A CA 1
ATOM 6538 C C . LEU A 1 816 ? -24.513 5.926 -8.236 1.00 82.81 816 LEU A C 1
ATOM 6540 O O . LEU A 1 816 ? -23.875 6.853 -8.719 1.00 82.81 816 LEU A O 1
ATOM 6544 N N . THR A 1 817 ? -25.221 6.043 -7.115 1.00 87.81 817 THR A N 1
ATOM 6545 C CA . THR A 1 817 ? -25.045 7.203 -6.232 1.00 87.81 817 THR A CA 1
ATOM 6546 C C . THR A 1 817 ? -23.744 7.040 -5.452 1.00 87.81 817 THR A C 1
ATOM 6548 O O . THR A 1 817 ? -23.323 5.904 -5.207 1.00 87.81 817 THR A O 1
ATOM 6551 N N . ASP A 1 818 ? -23.148 8.153 -5.024 1.00 86.81 818 ASP A N 1
ATOM 6552 C CA . ASP A 1 818 ? -21.900 8.138 -4.251 1.00 86.81 818 ASP A CA 1
ATOM 6553 C C . ASP A 1 818 ? -22.038 7.293 -2.973 1.00 86.81 818 ASP A C 1
ATOM 6555 O O . ASP A 1 818 ? -21.184 6.461 -2.697 1.00 86.81 818 ASP A O 1
ATOM 6559 N N . GLU A 1 819 ? -23.182 7.373 -2.289 1.00 91.12 819 GLU A N 1
ATOM 6560 C CA . GLU A 1 819 ? -23.487 6.554 -1.104 1.00 91.12 819 GLU A CA 1
ATOM 6561 C C . GLU A 1 819 ? -23.483 5.038 -1.391 1.00 91.12 819 GLU A C 1
ATOM 6563 O O . GLU A 1 819 ? -22.946 4.248 -0.617 1.00 91.12 819 GLU A O 1
ATOM 6568 N N . HIS A 1 820 ? -24.046 4.593 -2.523 1.00 91.94 820 HIS A N 1
ATOM 6569 C CA . HIS A 1 820 ? -24.032 3.166 -2.866 1.00 91.94 820 HIS A CA 1
ATOM 6570 C C . HIS A 1 820 ? -22.637 2.686 -3.274 1.00 91.94 820 HIS A C 1
ATOM 6572 O O . HIS A 1 820 ? -22.304 1.521 -3.050 1.00 91.94 820 HIS A O 1
ATOM 6578 N N . LEU A 1 821 ? -21.855 3.548 -3.931 1.00 90.62 821 LEU A N 1
ATOM 6579 C CA . LEU A 1 821 ? -20.475 3.245 -4.292 1.00 90.62 821 LEU A CA 1
ATOM 6580 C C . LEU A 1 821 ? -19.621 3.115 -3.031 1.00 90.62 821 LEU A C 1
ATOM 6582 O O . LEU A 1 821 ? -18.946 2.099 -2.867 1.00 90.62 821 LEU A O 1
ATOM 6586 N N . GLU A 1 822 ? -19.736 4.086 -2.124 1.00 93.44 822 GLU A N 1
ATOM 6587 C CA . GLU A 1 822 ? -19.091 4.066 -0.818 1.00 93.44 822 GLU A CA 1
ATOM 6588 C C . GLU A 1 822 ? -19.423 2.780 -0.068 1.00 93.44 822 GLU A C 1
ATOM 6590 O O . GLU A 1 822 ? -18.514 2.056 0.337 1.00 93.44 822 GLU A O 1
ATOM 6595 N N . ALA A 1 823 ? -20.712 2.449 0.050 1.00 93.94 823 ALA A N 1
ATOM 6596 C CA . ALA A 1 823 ? -21.162 1.260 0.758 1.00 93.94 823 ALA A CA 1
ATOM 6597 C C . ALA A 1 823 ? -20.550 -0.027 0.191 1.00 93.94 823 ALA A C 1
ATOM 6599 O O . ALA A 1 823 ? -20.114 -0.889 0.947 1.00 93.94 823 ALA A O 1
ATOM 6600 N N . LEU A 1 824 ? -20.474 -0.170 -1.134 1.00 92.00 824 LEU A N 1
ATOM 6601 C CA . LEU A 1 824 ? -19.907 -1.368 -1.755 1.00 92.00 824 LEU A CA 1
ATOM 6602 C C . LEU A 1 824 ? -18.393 -1.484 -1.547 1.00 92.00 824 LEU A C 1
ATOM 6604 O O . LEU A 1 824 ? -17.918 -2.570 -1.221 1.00 92.00 824 LEU A O 1
ATOM 6608 N N . VAL A 1 825 ? -17.650 -0.386 -1.729 1.00 91.56 825 VAL A N 1
ATOM 6609 C CA . VAL A 1 825 ? -16.187 -0.374 -1.566 1.00 91.56 825 VAL A CA 1
ATOM 6610 C C . VAL A 1 825 ? -15.812 -0.639 -0.109 1.00 91.56 825 VAL A C 1
ATOM 6612 O O . VAL A 1 825 ? -15.009 -1.528 0.179 1.00 91.56 825 VAL A O 1
ATOM 6615 N N . THR A 1 826 ? -16.435 0.092 0.815 1.00 93.81 826 THR A N 1
ATOM 6616 C CA . THR A 1 826 ? -16.162 -0.024 2.252 1.00 93.81 826 THR A CA 1
ATOM 6617 C C . THR A 1 826 ? -16.586 -1.382 2.799 1.00 93.81 826 THR A C 1
ATOM 6619 O O . THR A 1 826 ? -15.771 -2.038 3.439 1.00 93.81 826 THR A O 1
ATOM 6622 N N . CYS A 1 827 ? -17.790 -1.881 2.486 1.00 94.06 827 CYS A N 1
ATOM 6623 C CA . CYS A 1 827 ? -18.227 -3.195 2.971 1.00 94.06 827 CYS A CA 1
ATOM 6624 C C . CYS A 1 827 ? -17.321 -4.323 2.486 1.00 94.06 827 CYS A C 1
ATOM 6626 O O . CYS A 1 827 ? -17.022 -5.218 3.274 1.00 94.06 827 CYS A O 1
ATOM 6628 N N . LYS A 1 828 ? -16.863 -4.279 1.224 1.00 91.25 828 LYS A N 1
ATOM 6629 C CA . LYS A 1 828 ? -15.908 -5.271 0.717 1.00 91.25 828 LYS A CA 1
ATOM 6630 C C . LYS A 1 828 ? -14.636 -5.265 1.575 1.00 91.25 828 LYS A C 1
ATOM 6632 O O . LYS A 1 828 ? -14.247 -6.304 2.096 1.00 91.25 828 LYS A O 1
ATOM 6637 N N . ASN A 1 829 ? -14.044 -4.095 1.814 1.00 92.56 829 ASN A N 1
ATOM 6638 C CA . ASN A 1 829 ? -12.853 -3.978 2.662 1.00 92.56 829 ASN A CA 1
ATOM 6639 C C . ASN A 1 829 ? -13.107 -4.367 4.136 1.00 92.56 829 ASN A C 1
ATOM 6641 O O . ASN A 1 829 ? -12.243 -4.932 4.816 1.00 92.56 829 ASN A O 1
ATOM 6645 N N . TRP A 1 830 ? -14.290 -4.073 4.670 1.00 93.19 830 TRP A N 1
ATOM 6646 C CA . TRP A 1 830 ? -14.629 -4.389 6.054 1.00 93.19 830 TRP A CA 1
ATOM 6647 C C . TRP A 1 830 ? -14.788 -5.890 6.283 1.00 93.19 830 TRP A C 1
ATOM 6649 O O . TRP A 1 830 ? -14.317 -6.367 7.319 1.00 93.19 830 TRP A O 1
ATOM 6659 N N . LEU A 1 831 ? -15.363 -6.608 5.315 1.00 88.50 831 LEU A N 1
ATOM 6660 C CA . LEU A 1 831 ? -15.557 -8.057 5.348 1.00 88.50 831 LEU A CA 1
ATOM 6661 C C . LEU A 1 831 ? -14.277 -8.826 5.004 1.00 88.50 831 LEU A C 1
ATOM 6663 O O . LEU A 1 831 ? -13.842 -9.654 5.801 1.00 88.50 831 LEU A O 1
ATOM 6667 N N . ASP A 1 832 ? -13.661 -8.506 3.866 1.00 83.44 832 ASP A N 1
ATOM 6668 C CA . ASP A 1 832 ? -12.636 -9.356 3.247 1.00 83.44 832 ASP A CA 1
ATOM 6669 C C . ASP A 1 832 ? -11.215 -8.769 3.370 1.00 83.44 832 ASP A C 1
ATOM 6671 O O . ASP A 1 832 ? -10.230 -9.491 3.258 1.00 83.44 832 ASP A O 1
ATOM 6675 N N . GLY A 1 833 ? -11.082 -7.473 3.681 1.00 82.44 833 GLY A N 1
ATOM 6676 C CA . GLY A 1 833 ? -9.793 -6.770 3.669 1.00 82.44 833 GLY A CA 1
ATOM 6677 C C . GLY A 1 833 ? -9.386 -6.328 2.261 1.00 82.44 833 GLY A C 1
ATOM 6678 O O . GLY A 1 833 ? -10.243 -5.987 1.447 1.00 82.44 833 GLY A O 1
ATOM 6679 N N . TYR A 1 834 ? -8.080 -6.275 1.995 1.00 71.62 834 TYR A N 1
ATOM 6680 C CA . TYR A 1 834 ? -7.542 -6.098 0.644 1.00 71.62 834 TYR A CA 1
ATOM 6681 C C . TYR A 1 834 ? -7.129 -7.469 0.098 1.00 71.62 834 TYR A C 1
ATOM 6683 O O . TYR A 1 834 ? -6.457 -8.224 0.793 1.00 71.62 834 TYR A O 1
ATOM 6691 N N . ASP A 1 835 ? -7.529 -7.795 -1.130 1.00 59.41 835 ASP A N 1
ATOM 6692 C CA . ASP A 1 835 ? -7.131 -9.038 -1.799 1.00 59.41 835 ASP A CA 1
ATOM 6693 C C . ASP A 1 835 ? -5.676 -8.930 -2.313 1.00 59.41 835 ASP A C 1
ATOM 6695 O O . ASP A 1 835 ? -5.342 -7.997 -3.047 1.00 59.41 835 ASP A O 1
ATOM 6699 N N . GLU A 1 836 ? -4.813 -9.908 -2.011 1.00 45.72 836 GLU A N 1
ATOM 6700 C CA . GLU A 1 836 ? -3.401 -9.928 -2.456 1.00 45.72 836 GLU A CA 1
ATOM 6701 C C . GLU A 1 836 ? -3.252 -9.926 -3.995 1.00 45.72 836 GLU A C 1
ATOM 6703 O O . GLU A 1 836 ? -2.409 -9.214 -4.545 1.00 45.72 836 GLU A O 1
ATOM 6708 N N . GLU A 1 837 ? -4.122 -10.646 -4.719 1.00 42.47 837 GLU A N 1
ATOM 6709 C CA . GLU A 1 837 ? -4.172 -10.623 -6.194 1.00 42.47 837 GLU A CA 1
ATOM 6710 C C . GLU A 1 837 ? -4.695 -9.284 -6.755 1.00 42.47 837 GLU A C 1
ATOM 6712 O O . GLU A 1 837 ? -4.478 -8.955 -7.928 1.00 42.47 837 GLU A O 1
ATOM 6717 N N . GLU A 1 838 ? -5.409 -8.489 -5.950 1.00 47.66 838 GLU A N 1
ATOM 6718 C CA . GLU A 1 838 ? -5.897 -7.176 -6.369 1.00 47.66 838 GLU A CA 1
ATOM 6719 C C . GLU A 1 838 ? -4.782 -6.134 -6.351 1.00 47.66 838 GLU A C 1
ATOM 6721 O O . GLU A 1 838 ? -4.711 -5.355 -7.301 1.00 47.66 838 GLU A O 1
ATOM 6726 N N . VAL A 1 839 ? -3.871 -6.187 -5.372 1.00 43.22 839 VAL A N 1
ATOM 6727 C CA . VAL A 1 839 ? -2.727 -5.265 -5.240 1.00 43.22 839 VAL A CA 1
ATOM 6728 C C . VAL A 1 839 ? -1.734 -5.410 -6.404 1.00 43.22 839 VAL A C 1
ATOM 6730 O O . VAL A 1 839 ? -1.336 -4.402 -6.988 1.00 43.22 839 VAL A O 1
ATOM 6733 N N . GLU A 1 840 ? -1.408 -6.635 -6.842 1.00 37.03 840 GLU A N 1
ATOM 6734 C CA . GLU A 1 840 ? -0.537 -6.845 -8.021 1.00 37.03 840 GLU A CA 1
ATOM 6735 C C . GLU A 1 840 ? -1.156 -6.307 -9.330 1.00 37.03 840 GLU A C 1
ATOM 6737 O O . GLU A 1 840 ? -0.436 -5.893 -10.242 1.00 37.03 840 GLU A O 1
ATOM 6742 N N . ASN A 1 841 ? -2.490 -6.274 -9.434 1.00 37.47 841 ASN A N 1
ATOM 6743 C CA . ASN A 1 841 ? -3.190 -5.698 -10.585 1.00 37.47 841 ASN A CA 1
ATOM 6744 C C . ASN A 1 841 ? -3.413 -4.175 -10.450 1.00 37.47 841 ASN A C 1
ATOM 6746 O O . ASN A 1 841 ? -3.519 -3.490 -11.470 1.00 37.47 841 ASN A O 1
ATOM 6750 N N . CYS A 1 842 ? -3.436 -3.616 -9.230 1.00 41.84 842 CYS A N 1
ATOM 6751 C CA . CYS A 1 842 ? -3.515 -2.168 -8.974 1.00 41.84 842 CYS A CA 1
ATOM 6752 C C . CYS A 1 842 ? -2.347 -1.401 -9.608 1.00 41.84 842 CYS A C 1
ATOM 6754 O O . CYS A 1 842 ? -2.576 -0.361 -10.229 1.00 41.84 842 CYS A O 1
ATOM 6756 N N . GLU A 1 843 ? -1.128 -1.954 -9.531 1.00 39.00 843 GLU A N 1
ATOM 6757 C CA . GLU A 1 843 ? 0.086 -1.390 -10.150 1.00 39.00 843 GLU A CA 1
ATOM 6758 C C . GLU A 1 843 ? 0.002 -1.326 -11.687 1.00 39.00 843 GLU A C 1
ATOM 6760 O O . GLU A 1 843 ? 0.760 -0.605 -12.342 1.00 39.00 843 GLU A O 1
ATOM 6765 N N . LEU A 1 844 ? -0.920 -2.092 -12.277 1.00 36.00 844 LEU A N 1
ATOM 6766 C CA . LEU A 1 844 ? -1.001 -2.343 -13.707 1.00 36.00 844 LEU A CA 1
ATOM 6767 C C . LEU A 1 844 ? -2.244 -1.735 -14.379 1.00 36.00 844 LEU A C 1
ATOM 6769 O O . LEU A 1 844 ? -2.166 -1.477 -15.579 1.00 36.00 844 LEU A O 1
ATOM 6773 N N . ASP A 1 845 ? -3.373 -1.544 -13.688 1.00 31.80 845 ASP A N 1
ATOM 6774 C CA . ASP A 1 845 ? -4.676 -1.264 -14.332 1.00 31.80 845 ASP A CA 1
ATOM 6775 C C . ASP A 1 845 ? -5.371 0.054 -13.951 1.00 31.80 845 ASP A C 1
ATOM 6777 O O . ASP A 1 845 ? -6.407 0.368 -14.540 1.00 31.80 845 ASP A O 1
ATOM 6781 N N . THR A 1 846 ? -4.845 0.865 -13.029 1.00 34.97 846 THR A N 1
ATOM 6782 C CA . THR A 1 846 ? -5.465 2.177 -12.767 1.00 34.97 846 THR A CA 1
ATOM 6783 C C . THR A 1 846 ? -4.946 3.229 -13.760 1.00 34.97 846 THR A C 1
ATOM 6785 O O . THR A 1 846 ? -3.768 3.582 -13.759 1.00 34.97 846 THR A O 1
ATOM 6788 N N . GLU A 1 847 ? -5.828 3.709 -14.646 1.00 29.94 847 GLU A N 1
ATOM 6789 C CA . GLU A 1 847 ? -5.637 4.982 -15.357 1.00 29.94 847 GLU A CA 1
ATOM 6790 C C . GLU A 1 847 ? -5.438 6.114 -14.324 1.00 29.94 847 GLU A C 1
ATOM 6792 O O . GLU A 1 847 ? -5.948 6.008 -13.204 1.00 29.94 847 GLU A O 1
ATOM 6797 N N . PRO A 1 848 ? -4.630 7.137 -14.653 1.00 30.53 848 PRO A N 1
ATOM 6798 C CA . PRO A 1 848 ? -4.004 8.032 -13.680 1.00 30.53 848 PRO A CA 1
ATOM 6799 C C . PRO A 1 848 ? -5.000 8.727 -12.739 1.00 30.53 848 PRO A C 1
ATOM 6801 O O . PRO A 1 848 ? -6.043 9.203 -13.181 1.00 30.53 848 PRO A O 1
ATOM 6804 N N . SER A 1 849 ? -4.604 8.910 -11.471 1.00 31.59 849 SER A N 1
ATOM 6805 C CA . SER A 1 849 ? -4.797 10.218 -10.845 1.00 31.59 849 SER A CA 1
ATOM 6806 C C . SER A 1 849 ? -3.980 11.192 -11.692 1.00 31.59 849 SER A C 1
ATOM 6808 O O . SER A 1 849 ? -2.771 11.029 -11.859 1.00 31.59 849 SER A O 1
ATOM 6810 N N . THR A 1 850 ? -4.647 12.119 -12.373 1.00 25.47 850 THR A N 1
ATOM 6811 C CA . THR A 1 850 ? -3.936 13.199 -13.054 1.00 25.47 850 THR A CA 1
ATOM 6812 C C . THR A 1 850 ? -3.122 13.947 -12.009 1.00 25.47 850 THR A C 1
ATOM 6814 O O . THR A 1 850 ? -3.695 14.388 -11.011 1.00 25.47 850 THR A O 1
ATOM 6817 N N . ASP A 1 851 ? -1.813 14.065 -12.242 1.00 24.73 851 ASP A N 1
ATOM 6818 C CA . ASP A 1 851 ? -0.948 14.993 -11.516 1.00 24.73 851 ASP A CA 1
ATOM 6819 C C . ASP A 1 851 ? -1.659 16.356 -11.423 1.00 24.73 851 ASP A C 1
ATOM 6821 O O . ASP A 1 851 ? -2.062 16.916 -12.450 1.00 24.73 851 ASP A O 1
ATOM 6825 N N . TYR A 1 852 ? -1.842 16.844 -10.195 1.00 27.08 852 TYR A N 1
ATOM 6826 C CA . TYR A 1 852 ? -2.189 18.234 -9.900 1.00 27.08 852 TYR A CA 1
ATOM 6827 C C . TYR A 1 852 ? -0.929 19.007 -9.532 1.00 27.08 852 TYR A C 1
ATOM 6829 O O . TYR A 1 852 ? -0.148 18.492 -8.698 1.00 27.08 852 TYR A O 1
#

Nearest PDB structures (foldseek):
  4d1q-assembly1_B  TM=7.023E-01  e=3.241E-17  Musca domestica
  6dww-assembly1_A  TM=7.214E-01  e=3.867E-16  Musca domestica
  4d1q-assembly1_A-2  TM=6.708E-01  e=7.735E-17  Musca domestica
  6zbt-assembly2_C  TM=7.854E-01  e=4.348E-05  Homo sapiens
  6bzd-assembly2_C  TM=7.055E-01  e=5.405E-05  Homo sapiens

Foldseek 3Di:
DPPVVVVVCPVVVVVVVVVVVVVVVVVVVVVVVPDPVVVVLLVVLVVLLCCLVVPQLVVCVVPDLLSNLQSLLVQLVSLLVQLVPDDDPSNVVSLVSNVVSLVCSCDVDDDDDDDDDVCPHAQLPHPSNLSSLQVVLCSCCPRVVNNVVSVVSNVVSVVSVVVVVDPPDDPDDDDDDDDDDDDDDDDDDDDDDDDDDDDDDDDDDDDDAAPDDDPPPDPLLVQWDWDADPRHFTWIAGPFPRPDIDTDDPPDDCVVSVVDLVPPVRNVVVVVPLPQDDPPDDDDLVVVLLVVLVVCLQVLNQLQCLVDPVSVVVVCSNPVPHDRDHSVRSLVSLVVLLVVLLVVVLVQLVPFPAFWEKEWDWDQFPVRWIWIWIWTWFQGPVLFIAIFIQWTFTQPDDLALVSLLVVVVVSCVVSVRLQRHAAYEYEDDPRVVSNQVVSLVVSCVVYNHQPSCPQRYFYQPLNLLLVLQLLLCVLVVPLLVLLQVLLCVQPVDPVSVVLLVVLCVVVVQPPVQRQAHAQSSFVLSSLVNLVSCLSCVSSSQVSCVVDPPRPSHADPVSSVVSVVSSVLCVLSNLLSVLLLDRRFQNLLVPPVSLLVVVVSLVVQCPDPDPSSNSSSVSSVVSSCVVVVPPNLLSVLLNLLALQGHLNVQLVSLVVVDPNVVSVVSSVVSVVSSVSSLVVLVVVDDDDDDDDDDDDDDDDDDDDDDDDDDDDDDPLPSVVPVCVVVVVVVVVVVVPDDDDDDDDDDDLSCVSRRDHRDDDDVPDDDHSSVVLVVCCVVRVSVSSVNRHSSSHRSRSSLVLLLVLVLNVSCDPVNVPDDSVSSGSSSSSNCSPPNRDPVSSVCSSHDDNDPPDD

Sequence (852 aa):
ASENSTYIFVSGGHHLTRVAKSFKAIYNYSKAKSSRIGVDVGTAIVKILNLLESHLIPSASASSSKSKVFYQKMKGDYHRYLAEFKTGVEHKEATKNTMLAYKSAWVGFIFDDVLDIALAELAPTHSIRLGLALNFSVFYYEILNSPDRACNLTKQEIRLFVTMDNQEVPSGMENEYEIGIDDNVDELMSTSNDIASTKRKRAFTNKGTLTKRGRCTSPVWDHFIFTPLSVGGFEVHCKYCITHSFIYDSGMGTSNAKRHYLSCPPYLKYMSNNPNGLPGTSFDQKTYLKLFTQSIIAHGYPFKMAEHPRTRKLHDYLNPNVKTVCRNTITKCCMSEYNDLKKNLFDTLGASTSRICLTSDLWQACTINSYLVLTAHFVDSSWKLRSKILNFQHFTSAHTGNEIYEFVQALIREWGIEKKVFTITVDNATNMDLFAARLECDLHACSPLPMDGKYFHIRCCVHILNLIVQDGLRVIDDCIVKVREGVKYITLTECRKVKFKQCAVATNSDFKLKLKKDVSTRWNSTFLMLQRALLAKEALDMFAKRENNYHFGISPLEWQHIQSMSDFLEPYYLITKLFSGSDYPTSNHYFANIMSIEKLLHDAHVNDDSMIRIMAGKMQDKFDKYWSNYSVILSFAVILDPRFKLDLVKNLYSILYVDDETNRKTQFVLSEFIEMYNFYAKSSTPCSSSSSSLQSTSTSVLPFAPPRPFKTSDIYKNYVLNLILYYFLLEFHLTVASSRVSSSTSEVDAYLSLPLRSSFPGEEFDILNYWKDQSASYPILSRMAKDVLAIPITSVASESSFSMGGRILTKLRSCLTDEHLEALVTCKNWLDGYDEEEVENCELDTEPSTDY

Mean predicted aligned error: 19.18 Å

Radius of gyration: 36.88 Å; Cα contacts (8 Å, |Δi|>4): 899; chains: 1; bounding box: 129×90×89 Å

Solvent-accessible surface area (backbone atoms only 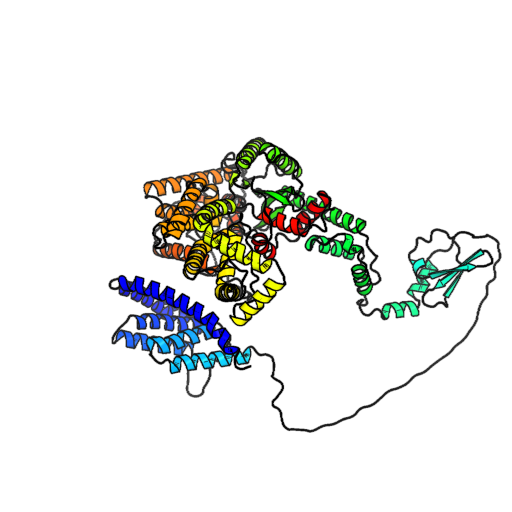— not comparable to full-atom values): 49295 Å² total; per-residue (Å²): 140,86,68,72,74,60,61,65,53,54,66,54,44,54,53,54,50,50,52,51,46,50,52,47,50,54,46,53,59,48,60,77,61,69,81,69,56,71,62,58,54,52,52,55,45,52,56,51,49,50,48,39,65,77,49,51,45,62,57,20,75,77,77,39,72,67,55,32,33,51,48,27,34,49,49,12,52,53,24,41,54,45,29,74,76,40,63,76,69,57,16,54,51,22,45,50,50,15,53,51,24,41,47,48,37,50,41,82,83,89,82,85,84,81,87,85,66,56,72,78,85,49,56,67,79,33,64,70,56,48,51,43,51,51,56,52,23,48,43,27,36,73,74,63,69,32,54,68,61,15,52,51,54,49,52,54,51,51,51,52,33,58,66,68,73,52,91,60,85,79,88,83,88,81,83,89,81,90,84,89,85,89,84,86,83,92,81,87,89,83,86,91,85,89,84,88,85,82,88,80,88,78,88,80,88,80,92,75,84,44,87,71,86,68,90,79,81,56,76,64,57,78,56,42,46,80,42,80,42,98,83,50,36,32,40,34,27,34,71,63,69,61,77,53,67,48,76,58,52,92,86,62,74,65,62,64,63,44,56,44,58,80,67,31,65,54,44,54,51,57,62,69,67,44,94,61,54,70,91,86,69,83,86,52,70,66,60,52,53,51,54,54,36,48,52,32,33,70,68,50,50,62,54,58,51,52,60,34,69,67,53,45,51,50,46,42,62,53,36,74,83,62,74,89,52,48,35,69,57,45,48,52,48,46,52,48,51,30,53,54,51,52,49,52,51,41,52,49,63,66,68,47,88,48,39,31,21,36,27,38,43,70,41,44,44,96,82,70,50,35,31,40,26,42,30,42,19,26,36,49,96,86,50,44,71,42,64,40,60,75,48,50,38,75,47,85,66,70,91,42,20,65,54,52,30,56,54,52,51,52,50,36,56,75,59,66,39,56,78,34,56,59,35,40,11,26,64,85,53,72,40,47,56,54,18,47,53,56,48,42,56,54,34,36,74,74,31,84,33,74,74,79,40,76,68,24,72,40,65,15,50,55,56,52,49,40,57,18,50,44,50,17,49,66,78,54,39,70,65,52,51,36,52,41,52,36,44,44,60,37,68,69,40,71,70,44,42,52,53,42,49,54,29,20,63,73,59,72,34,72,73,86,64,74,86,55,66,50,49,90,91,40,48,66,25,43,52,54,29,51,54,49,46,62,64,35,40,66,20,51,55,49,37,38,75,70,36,91,88,49,86,49,65,79,51,77,66,56,51,50,52,52,47,55,49,48,64,66,47,46,63,58,49,55,50,45,55,58,50,55,52,77,81,58,67,32,17,49,54,44,60,68,51,56,51,49,50,53,49,53,35,57,56,27,61,74,42,90,50,66,66,53,24,54,26,27,53,42,22,44,62,45,42,50,74,70,54,73,62,71,63,60,74,40,46,46,26,30,38,70,31,60,65,42,24,61,60,47,58,36,54,55,36,50,75,81,36,60,68,70,60,18,52,52,55,41,51,50,49,51,52,52,48,52,50,51,49,49,54,51,50,72,72,51,77,88,73,78,86,75,91,70,80,91,72,90,75,78,88,75,87,78,85,83,78,85,81,81,90,78,82,88,80,68,68,69,75,58,46,58,64,45,42,61,54,41,54,58,48,51,62,44,67,77,68,70,86,78,90,79,88,78,91,68,91,49,67,67,54,51,59,70,61,48,77,66,50,85,78,59,94,88,62,88,80,60,69,49,58,51,38,60,74,37,30,84,84,28,57,55,59,31,53,52,44,44,40,47,35,27,33,56,46,29,32,46,71,37,50,45,51,48,45,52,40,49,68,47,50,31,94,94,40,67,85,62,52,59,70,61,49,21,40,39,50,34,44,25,27,69,75,71,41,81,57,72,75,52,51,69,42,39,69,71,67,65,74,63,55,73,89,129

pLDDT: mean 73.23, std 23.23, range [20.66, 97.12]

Secondary structure (DSSP, 8-state):
--STTSHHHHHHHHHHHHHHHHHHHHHHHHHTTTTTHHHHHHHHHHHHHHHIIIIIHHHHTTT-HHHHHHHHHHHHHHHHHHHHH--HHHHHHHHHHHHHHHHHHH-----SS-S--STTTS-TT-HHHHHHHHHHHHIIIIIS--HHHHHHHHHHHHHHHHHHH----------------------------------------------S-----SGGGGGEEEEE-TTSSEEEEETTTSS-EEEE-TT--THHHHHHHHH-HHHHHHHHT-TTS-TT----HHHHHHHHHHHHHHTT--GGGGG-HHHHHHHHHH-TTPPPPPHHHHHHHHHHHHHHHHHHHHHHHHH--S-EEEEEEEEE-TTS-EEEEEEEEEE-TTS-EEEEE---EE--S-S-HHHHHHHHHHHHHHTT-TTTEEEEEE-S-HHHHHHHHHHHHHHHHHSPPGGGGTT-EEE-HHHHHHHHHHHHHGGGHHHHHHHHHHHHHHHT-HHHHHHHHHHHHHTT--TTS------TT-HHHHHHHHHHHHHTHHHHHHHHHH-TT---PPPHHHHHHHHHHHHHHHHHHHHHHHHT-SSS--GGGHHHHHHHHHHHHHHHHT-S-HHHHHHHHHHHHHHHHHHSS--HHHHHHHHT-TTTHHHHHHHHHHHHS-HHHHHHHHHHHHHHHHHHHHHHHHTS-----------------PPPPPPPPPPSSSTTTHHHHHHHHHHHHHHHHTT---------SSHHHHHHHSPPPP--TT----HHHHHHHTTTT-HHHHHHHHHHTT--SSSHHHHHHHHHHHHHS-TTSTT--HHHHHHHHHHHHHHH---HHHHHHHHHH-------